Protein 5C5Y (pdb70)

B-factor: mean 50.41, std 15.47, range [22.8, 134.34]

Nearest PDB structures (foldseek):
  5c5y-assembly1_B  TM=1.004E+00  e=2.466E-49  Colwellia psychrerythraea 34H
  5c6m-assembly2_C  TM=9.981E-01  e=1.409E-37  Shewanella halifaxensis
  3nq2-assembly1_A  TM=9.764E-01  e=1.028E-32  Escherichia coli
  3nqv-assembly1_A  TM=9.702E-01  e=1.295E-32  Escherichia coli
  4xbs-assembly1_B  TM=9.325E-01  e=9.020E-17  Levilactobacillus brevis ATCC 14869 = DSM 20054

Radius of gyration: 30.12 Å; Cα contacts (8 Å, |Δi|>4): 2185; chains: 4; bounding box: 80×70×83 Å

CATH classification: 3.20.20.70

Organism: Colwellia psychrerythraea (strain 34H / ATCC BAA-681) (NCBI:txid167879)

Structure (mmCIF, N/CA/C/O backbone):
data_5C5Y
#
_entry.id   5C5Y
#
_cell.length_a   115.840
_cell.length_b   115.840
_cell.length_c   400.100
_cell.angle_alpha   90.000
_cell.angle_beta   90.000
_cell.angle_gamma   120.000
#
_symmetry.space_group_name_H-M   'P 61 2 2'
#
loop_
_entity.id
_entity.type
_entity.pdbx_description
1 polymer 'Deoxyribose-phosphate aldolase'
2 non-polymer 'UNKNOWN LIGAND'
3 non-polymer GLYCEROL
4 water water
#
loop_
_atom_site.group_PDB
_atom_site.id
_atom_site.type_symbol
_atom_site.label_atom_id
_atom_site.label_alt_id
_atom_site.label_comp_id
_atom_site.label_asym_id
_atom_site.label_entity_id
_atom_site.label_seq_id
_atom_site.pdbx_PDB_ins_code
_atom_site.Cartn_x
_atom_site.Cartn_y
_atom_site.Cartn_z
_atom_site.occupancy
_atom_site.B_iso_or_equiv
_atom_site.auth_seq_id
_atom_site.auth_comp_id
_atom_site.auth_asym_id
_atom_site.auth_atom_id
_atom_site.pdbx_PDB_model_num
ATOM 1 N N . SER A 1 2 ? 45.314 9.093 187.604 1.00 85.49 2 SER A N 1
ATOM 2 C CA . SER A 1 2 ? 44.620 10.332 187.272 1.00 86.40 2 SER A CA 1
ATOM 3 C C . SER A 1 2 ? 45.384 11.138 186.223 1.00 89.01 2 SER A C 1
ATOM 4 O O . SER A 1 2 ? 46.600 10.998 186.086 1.00 97.01 2 SER A O 1
ATOM 7 N N . ASP A 1 3 ? 44.670 11.975 185.479 1.00 81.38 3 ASP A N 1
ATOM 8 C CA . ASP A 1 3 ? 45.314 12.875 184.528 1.00 75.90 3 ASP A CA 1
ATOM 9 C C . ASP A 1 3 ? 45.928 14.059 185.272 1.00 69.84 3 ASP A C 1
ATOM 10 O O . ASP A 1 3 ? 45.230 14.761 185.997 1.00 61.38 3 ASP A O 1
ATOM 15 N N . ILE A 1 4 ? 47.224 14.292 185.067 1.00 73.33 4 ILE A N 1
ATOM 16 C CA . ILE A 1 4 ? 47.979 15.251 185.882 1.00 71.10 4 ILE A CA 1
ATOM 17 C C . ILE A 1 4 ? 47.537 16.711 185.698 1.00 63.66 4 ILE A C 1
ATOM 18 O O . ILE A 1 4 ? 47.550 17.488 186.656 1.00 55.76 4 ILE A O 1
ATOM 23 N N . LYS A 1 5 ? 47.130 17.083 184.486 1.00 58.77 5 LYS A N 1
ATOM 24 C CA . LYS A 1 5 ? 46.688 18.450 184.235 1.00 53.04 5 LYS A CA 1
ATOM 25 C C . LYS A 1 5 ? 45.332 18.693 184.883 1.00 52.66 5 LYS A C 1
ATOM 26 O O . LYS A 1 5 ? 45.095 19.746 185.474 1.00 49.08 5 LYS A O 1
ATOM 32 N N . ALA A 1 6 ? 44.445 17.709 184.771 1.00 54.88 6 ALA A N 1
ATOM 33 C CA . ALA A 1 6 ? 43.125 17.795 185.382 1.00 47.36 6 ALA A CA 1
ATOM 34 C C . ALA A 1 6 ? 43.260 17.901 186.882 1.00 44.59 6 ALA A C 1
ATOM 35 O O . ALA A 1 6 ? 42.523 18.655 187.528 1.00 43.19 6 ALA A O 1
ATOM 37 N N . VAL A 1 7 ? 44.207 17.154 187.446 1.00 45.07 7 VAL A N 1
ATOM 38 C CA . VAL A 1 7 ? 44.442 17.236 188.887 1.00 42.77 7 VAL A CA 1
ATOM 39 C C . VAL A 1 7 ? 44.903 18.640 189.256 1.00 39.16 7 VAL A C 1
ATOM 40 O O . VAL A 1 7 ? 44.467 19.198 190.267 1.00 40.58 7 VAL A O 1
ATOM 44 N N . ALA A 1 8 ? 45.773 19.209 188.423 1.00 46.07 8 ALA A N 1
ATOM 45 C CA . ALA A 1 8 ? 46.318 20.544 188.666 1.00 45.03 8 ALA A CA 1
ATOM 46 C C . ALA A 1 8 ? 45.201 21.568 188.751 1.00 46.88 8 ALA A C 1
ATOM 47 O O . ALA A 1 8 ? 45.169 22.392 189.677 1.00 44.17 8 ALA A O 1
ATOM 49 N N . GLN A 1 9 ? 44.273 21.488 187.799 1.00 42.72 9 GLN A N 1
ATOM 50 C CA . GLN A 1 9 ? 43.109 22.370 187.762 1.00 41.24 9 GLN A CA 1
ATOM 51 C C . GLN A 1 9 ? 42.202 22.173 188.980 1.00 43.70 9 GLN A C 1
ATOM 52 O O . GLN A 1 9 ? 41.745 23.140 189.607 1.00 41.79 9 GLN A O 1
ATOM 58 N N . ARG A 1 10 ? 41.934 20.916 189.304 1.00 43.36 10 ARG A N 1
ATOM 59 C CA . ARG A 1 10 ? 41.118 20.604 190.472 1.00 43.14 10 ARG A CA 1
ATOM 60 C C . ARG A 1 10 ? 41.769 21.110 191.757 1.00 42.04 10 ARG A C 1
ATOM 61 O O . ARG A 1 10 ? 41.107 21.735 192.593 1.00 40.77 10 ARG A O 1
ATOM 69 N N . ALA A 1 11 ? 43.066 20.850 191.906 1.00 42.73 11 ALA A N 1
ATOM 70 C CA . ALA A 1 11 ? 43.774 21.186 193.145 1.00 42.00 11 ALA A CA 1
ATOM 71 C C . ALA A 1 11 ? 43.858 22.686 193.359 1.00 40.88 11 ALA A C 1
ATOM 72 O O . ALA A 1 11 ? 43.886 23.151 194.494 1.00 38.46 11 ALA A O 1
ATOM 74 N N . LEU A 1 12 ? 43.918 23.444 192.263 1.00 39.01 12 LEU A N 1
ATOM 75 C CA . LEU A 1 12 ? 44.071 24.891 192.356 1.00 39.13 12 LEU A CA 1
ATOM 76 C C . LEU A 1 12 ? 42.879 25.547 193.050 1.00 39.28 12 LEU A C 1
ATOM 77 O O . LEU A 1 12 ? 43.048 26.459 193.861 1.00 42.24 12 LEU A O 1
ATOM 82 N N . SER A 1 13 ? 41.673 25.090 192.727 1.00 36.91 13 SER A N 1
ATOM 83 C CA . SER A 1 13 ? 40.468 25.662 193.320 1.00 38.26 13 SER A CA 1
ATOM 84 C C . SER A 1 13 ? 40.276 25.253 194.777 1.00 36.22 13 SER A C 1
ATOM 85 O O . SER A 1 13 ? 39.383 25.773 195.451 1.00 37.47 13 SER A O 1
ATOM 88 N N . LEU A 1 14 ? 41.091 24.315 195.254 1.00 35.79 14 LEU A N 1
ATOM 89 C CA . LEU A 1 14 ? 41.009 23.873 196.651 1.00 36.60 14 LEU A CA 1
ATOM 90 C C . LEU A 1 14 ? 42.133 24.459 197.500 1.00 35.48 14 LEU A C 1
ATOM 91 O O . LEU A 1 14 ? 42.260 24.120 198.663 1.00 36.01 14 LEU A O 1
ATOM 96 N N . MET A 1 15 ? 42.954 25.334 196.920 1.00 38.32 15 MET A N 1
ATOM 97 C CA . MET A 1 15 ? 44.093 25.881 197.652 1.00 35.15 15 MET A CA 1
ATOM 98 C C . MET A 1 15 ? 43.724 26.932 198.696 1.00 34.72 15 MET A C 1
ATOM 99 O O . MET A 1 15 ? 42.912 27.836 198.462 1.00 35.25 15 MET A O 1
ATOM 104 N N . ASP A 1 16 ? 44.347 26.789 199.855 1.00 33.05 16 ASP A N 1
ATOM 105 C CA . ASP A 1 16 ? 44.484 27.884 200.801 1.00 35.68 16 ASP A CA 1
ATOM 106 C C . ASP A 1 16 ? 45.835 28.512 200.527 1.00 33.53 16 ASP A C 1
ATOM 107 O O . ASP A 1 16 ? 46.838 28.074 201.086 1.00 31.38 16 ASP A O 1
ATOM 112 N N . LEU A 1 17 ? 45.876 29.513 199.653 1.00 33.72 17 LEU A N 1
ATOM 113 C CA . LEU A 1 17 ? 47.151 30.104 199.258 1.00 33.51 17 LEU A CA 1
ATOM 114 C C . LEU A 1 17 ? 47.797 30.784 200.470 1.00 37.52 17 LEU A C 1
ATOM 115 O O . LEU A 1 17 ? 47.244 31.732 201.040 1.00 33.31 17 LEU A O 1
ATOM 120 N N . THR A 1 18 ? 48.974 30.306 200.856 1.00 35.00 18 THR A N 1
ATOM 121 C CA . THR A 1 18 ? 49.498 30.614 202.181 1.00 35.97 18 THR A CA 1
ATOM 122 C C . THR A 1 18 ? 50.748 31.485 202.177 1.00 40.01 18 THR A C 1
ATOM 123 O O . THR A 1 18 ? 51.659 31.286 201.368 1.00 33.92 18 THR A O 1
ATOM 127 N N . SER A 1 19 ? 50.766 32.471 203.075 1.00 30.86 19 SER A N 1
ATOM 128 C CA . SER A 1 19 ? 51.989 33.208 203.390 1.00 33.30 19 SER A CA 1
ATOM 129 C C . SER A 1 19 ? 52.078 33.387 204.906 1.00 33.78 19 SER A C 1
ATOM 130 O O . SER A 1 19 ? 51.265 34.096 205.498 1.00 33.83 19 SER A O 1
ATOM 133 N N . LEU A 1 20 ? 53.043 32.713 205.526 1.00 33.68 20 LEU A N 1
ATOM 134 C CA . LEU A 1 20 ? 53.205 32.750 206.978 1.00 33.57 20 LEU A CA 1
ATOM 135 C C . LEU A 1 20 ? 54.676 32.925 207.342 1.00 36.65 20 LEU A C 1
ATOM 136 O O . LEU A 1 20 ? 55.236 32.125 208.090 1.00 37.76 20 LEU A O 1
ATOM 141 N N . THR A 1 21 ? 55.305 33.966 206.802 1.00 35.01 21 THR A N 1
ATOM 142 C CA . THR A 1 21 ? 56.694 34.250 207.128 1.00 39.02 21 THR A CA 1
ATOM 143 C C . THR A 1 21 ? 56.795 35.056 208.435 1.00 38.73 21 THR A C 1
ATOM 144 O O . THR A 1 21 ? 57.854 35.113 209.058 1.00 38.33 21 THR A O 1
ATOM 148 N N . ASN A 1 22 ? 55.692 35.708 208.793 1.00 34.93 22 ASN A N 1
ATOM 149 C CA . ASN A 1 22 ? 55.610 36.615 209.949 1.00 39.10 22 ASN A CA 1
ATOM 150 C C . ASN A 1 22 ? 56.433 37.895 209.765 1.00 41.25 22 ASN A C 1
ATOM 151 O O . ASN A 1 22 ? 56.629 38.659 210.710 1.00 38.16 22 ASN A O 1
ATOM 156 N N . THR A 1 23 ? 56.891 38.152 208.540 1.00 38.33 23 THR A N 1
ATOM 157 C CA . THR A 1 23 ? 57.530 39.433 208.237 1.00 43.16 23 THR A CA 1
ATOM 158 C C . THR A 1 23 ? 56.889 40.122 207.023 1.00 44.60 23 THR A C 1
ATOM 159 O O . THR A 1 23 ? 57.456 41.062 206.473 1.00 42.64 23 THR A O 1
ATOM 163 N N . GLU A 1 24 ? 55.702 39.669 206.624 1.00 43.79 24 GLU A N 1
ATOM 164 C CA . GLU A 1 24 ? 55.006 40.270 205.487 1.00 44.38 24 GLU A CA 1
ATOM 165 C C . GLU A 1 24 ? 54.680 41.748 205.713 1.00 46.13 24 GLU A C 1
ATOM 166 O O . GLU A 1 24 ? 54.404 42.183 206.837 1.00 48.40 24 GLU A O 1
ATOM 172 N N . THR A 1 25 ? 54.734 42.515 204.633 1.00 45.98 25 THR A N 1
ATOM 173 C CA . THR A 1 25 ? 54.245 43.891 204.605 1.00 48.63 25 THR A CA 1
ATOM 174 C C . THR A 1 25 ? 52.877 43.931 203.929 1.00 51.98 25 THR A C 1
ATOM 175 O O . THR A 1 25 ? 52.455 42.940 203.320 1.00 47.93 25 THR A O 1
ATOM 179 N N . ASP A 1 26 ? 52.196 45.071 204.023 1.00 53.56 26 ASP A N 1
ATOM 180 C CA . ASP A 1 26 ? 50.888 45.237 203.394 1.00 55.01 26 ASP A CA 1
ATOM 181 C C . ASP A 1 26 ? 50.953 44.896 201.907 1.00 55.69 26 ASP A C 1
ATOM 182 O O . ASP A 1 26 ? 50.038 44.276 201.357 1.00 54.33 26 ASP A O 1
ATOM 187 N N . GLN A 1 27 ? 52.049 45.283 201.264 1.00 56.32 27 GLN A N 1
ATOM 188 C CA . GLN A 1 27 ? 52.197 45.069 199.829 1.00 58.14 27 GLN A CA 1
ATOM 189 C C . GLN A 1 27 ? 52.268 43.577 199.491 1.00 57.10 27 GLN A C 1
ATOM 190 O O . GLN A 1 27 ? 51.704 43.132 198.479 1.00 51.31 27 GLN A O 1
ATOM 196 N N . GLU A 1 28 ? 52.938 42.799 200.340 1.00 49.84 28 GLU A N 1
ATOM 197 C CA . GLU A 1 28 ? 53.056 41.369 200.085 1.00 50.02 28 GLU A CA 1
ATOM 198 C C . GLU A 1 28 ? 51.706 40.672 200.254 1.00 45.85 28 GLU A C 1
ATOM 199 O O . GLU A 1 28 ? 51.425 39.673 199.586 1.00 43.11 28 GLU A O 1
ATOM 205 N N . ILE A 1 29 ? 50.876 41.211 201.142 1.00 42.17 29 ILE A N 1
ATOM 206 C CA . ILE A 1 29 ? 49.543 40.669 201.391 1.00 35.38 29 ILE A CA 1
ATOM 207 C C . ILE A 1 29 ? 48.620 40.939 200.195 1.00 37.14 29 ILE A C 1
ATOM 208 O O . ILE A 1 29 ? 47.918 40.045 199.724 1.00 38.06 29 ILE A O 1
ATOM 213 N N . ILE A 1 30 ? 48.640 42.180 199.716 1.00 36.78 30 ILE A N 1
ATOM 214 C CA . ILE A 1 30 ? 47.906 42.576 198.507 1.00 39.35 30 ILE A CA 1
ATOM 215 C C . ILE A 1 30 ? 48.332 41.730 197.309 1.00 44.65 30 ILE A C 1
ATOM 216 O O . ILE A 1 30 ? 47.494 41.283 196.521 1.00 52.73 30 ILE A O 1
ATOM 221 N N . ASP A 1 31 ? 49.636 41.504 197.180 1.00 43.16 31 ASP A N 1
ATOM 222 C CA . ASP A 1 31 ? 50.166 40.654 196.117 1.00 45.95 31 ASP A CA 1
ATOM 223 C C . ASP A 1 31 ? 49.702 39.198 196.262 1.00 42.38 31 ASP A C 1
ATOM 224 O O . ASP A 1 31 ? 49.439 38.522 195.272 1.00 43.61 31 ASP A O 1
ATOM 229 N N . LEU A 1 32 ? 49.596 38.717 197.495 1.00 38.43 32 LEU A N 1
ATOM 230 C CA . LEU A 1 32 ? 49.085 37.368 197.738 1.00 37.73 32 LEU A CA 1
ATOM 231 C C . LEU A 1 32 ? 47.643 37.258 197.256 1.00 40.65 32 LEU A C 1
ATOM 232 O O . LEU A 1 32 ? 47.253 36.265 196.634 1.00 38.51 32 LEU A O 1
ATOM 237 N N . CYS A 1 33 ? 46.859 38.290 197.549 1.00 39.36 33 CYS A N 1
ATOM 238 C CA . CYS A 1 33 ? 45.468 38.339 197.122 1.00 38.13 33 CYS A CA 1
ATOM 239 C C . CYS A 1 33 ? 45.378 38.371 195.591 1.00 41.56 33 CYS A C 1
ATOM 240 O O . CYS A 1 33 ? 44.504 37.727 195.002 1.00 41.44 33 CYS A O 1
ATOM 243 N N . ARG A 1 34 ? 46.290 39.106 194.959 1.00 40.00 34 ARG A N 1
ATOM 244 C CA . ARG A 1 34 ? 46.350 39.163 193.501 1.00 43.54 34 ARG A CA 1
ATOM 245 C C . ARG A 1 34 ? 46.618 37.769 192.926 1.00 46.63 34 ARG A C 1
ATOM 246 O O . ARG A 1 34 ? 45.933 37.332 191.989 1.00 45.64 34 ARG A O 1
ATOM 250 N N . GLN A 1 35 ? 47.595 37.067 193.503 1.00 44.80 35 GLN A N 1
ATOM 251 C CA . GLN A 1 35 ? 47.952 35.723 193.050 1.00 45.08 35 GLN A CA 1
ATOM 252 C C . GLN A 1 35 ? 46.788 34.752 193.206 1.00 42.14 35 GLN A C 1
ATOM 253 O O . GLN A 1 35 ? 46.619 33.862 192.382 1.00 38.13 35 GLN A O 1
ATOM 259 N N . ALA A 1 36 ? 46.000 34.906 194.272 1.00 37.29 36 ALA A N 1
ATOM 260 C CA . ALA A 1 36 ? 44.852 34.030 194.510 1.00 33.52 36 ALA A CA 1
ATOM 261 C C . ALA A 1 36 ? 43.786 34.181 193.420 1.00 37.73 36 ALA A C 1
ATOM 262 O O . ALA A 1 36 ? 43.000 33.262 193.177 1.00 39.56 36 ALA A O 1
ATOM 264 N N . LYS A 1 37 ? 43.746 35.348 192.785 1.00 35.64 37 LYS A N 1
ATOM 265 C CA . LYS A 1 37 ? 42.902 35.546 191.609 1.00 38.69 37 LYS A CA 1
ATOM 266 C C . LYS A 1 37 ? 43.706 35.158 190.357 1.00 40.33 37 LYS A C 1
ATOM 267 O O . LYS A 1 37 ? 44.146 36.009 189.596 1.00 40.28 37 LYS A O 1
ATOM 273 N N . SER A 1 38 ? 43.891 33.859 190.163 1.00 42.52 38 SER A N 1
ATOM 274 C CA . SER A 1 38 ? 44.836 33.354 189.177 1.00 42.21 38 SER A CA 1
ATOM 275 C C . SER A 1 38 ? 44.201 33.262 187.792 1.00 40.87 38 SER A C 1
ATOM 276 O O . SER A 1 38 ? 42.972 33.249 187.668 1.00 39.81 38 SER A O 1
ATOM 279 N N . PRO A 1 39 ? 45.033 33.198 186.737 1.00 45.42 39 PRO A N 1
ATOM 280 C CA . PRO A 1 39 ? 44.449 33.077 185.392 1.00 47.51 39 PRO A CA 1
ATOM 281 C C . PRO A 1 39 ? 43.727 31.739 185.163 1.00 50.45 39 PRO A C 1
ATOM 282 O O . PRO A 1 39 ? 42.978 31.612 184.200 1.00 51.95 39 PRO A O 1
ATOM 286 N N . ALA A 1 40 ? 43.941 30.759 186.035 1.00 48.57 40 ALA A N 1
ATOM 287 C CA . ALA A 1 40 ? 43.240 29.481 185.920 1.00 48.83 40 ALA A CA 1
ATOM 288 C C . ALA A 1 40 ? 42.013 29.404 186.837 1.00 50.15 40 ALA A C 1
ATOM 289 O O . ALA A 1 40 ? 41.321 28.383 186.877 1.00 49.14 40 ALA A O 1
ATOM 291 N N . GLY A 1 41 ? 41.749 30.479 187.578 1.00 45.16 41 GLY A N 1
ATOM 292 C CA . GLY A 1 41 ? 40.637 30.496 188.514 1.00 38.33 41 GLY A CA 1
ATOM 293 C C . GLY A 1 41 ? 41.072 30.949 189.899 1.00 40.93 41 GLY A C 1
ATOM 294 O O . GLY A 1 41 ? 42.264 31.092 190.169 1.00 40.26 41 GLY A O 1
ATOM 295 N N . GLU A 1 42 ? 40.106 31.189 190.776 1.00 37.63 42 GLU A N 1
ATOM 296 C CA . GLU A 1 42 ? 40.414 31.637 192.137 1.00 39.54 42 GLU A CA 1
ATOM 297 C C . GLU A 1 42 ? 40.703 30.466 193.050 1.00 35.98 42 GLU A C 1
ATOM 298 O O . GLU A 1 42 ? 40.096 29.408 192.931 1.00 39.06 42 GLU A O 1
ATOM 304 N N . THR A 1 43 ? 41.653 30.645 193.954 1.00 37.36 43 THR A N 1
ATOM 305 C CA . THR A 1 43 ? 41.869 29.663 195.002 1.00 36.00 43 THR A CA 1
ATOM 306 C C . THR A 1 43 ? 40.681 29.702 195.973 1.00 37.63 43 THR A C 1
ATOM 307 O O . THR A 1 43 ? 39.884 30.645 195.950 1.00 37.47 43 THR A O 1
ATOM 311 N N . ALA A 1 44 ? 40.533 28.675 196.805 1.00 34.63 44 ALA A N 1
ATOM 312 C CA . ALA A 1 44 ? 39.433 28.665 197.767 1.00 33.56 44 ALA A CA 1
ATOM 313 C C . ALA A 1 44 ? 39.626 29.754 198.826 1.00 36.94 44 ALA A C 1
ATOM 314 O O . ALA A 1 44 ? 38.661 30.362 199.297 1.00 36.45 44 ALA A O 1
ATOM 316 N N . ALA A 1 45 ? 40.880 30.011 199.184 1.00 33.40 45 ALA A N 1
ATOM 317 C CA . ALA A 1 45 ? 41.168 30.925 200.278 1.00 35.10 45 ALA A CA 1
ATOM 318 C C . ALA A 1 45 ? 42.600 31.430 200.212 1.00 36.34 45 ALA A C 1
ATOM 319 O O . ALA A 1 45 ? 43.398 30.982 199.377 1.00 33.71 45 ALA A O 1
ATOM 321 N N . ILE A 1 46 ? 42.909 32.389 201.079 1.00 30.09 46 ILE A N 1
ATOM 322 C CA . ILE A 1 46 ? 44.297 32.684 201.433 1.00 32.33 46 ILE A CA 1
ATOM 323 C C . ILE A 1 46 ? 44.484 32.329 202.912 1.00 35.86 46 ILE A C 1
ATOM 324 O O . ILE A 1 46 ? 43.501 32.219 203.646 1.00 31.65 46 ILE A O 1
ATOM 329 N N . CYS A 1 47 ? 45.732 32.144 203.346 1.00 34.84 47 CYS A N 1
ATOM 330 C CA . CYS A 1 47 ? 46.014 31.864 204.749 1.00 33.71 47 CYS A CA 1
ATOM 331 C C . CYS A 1 47 ? 47.196 32.709 205.195 1.00 39.25 47 CYS A C 1
ATOM 332 O O . CYS A 1 47 ? 48.301 32.586 204.650 1.00 37.27 47 CYS A O 1
ATOM 335 N N . ILE A 1 48 ? 46.946 33.580 206.177 1.00 32.57 48 ILE A N 1
ATOM 336 C CA . ILE A 1 48 ? 47.909 34.600 206.601 1.00 28.67 48 ILE A CA 1
ATOM 337 C C . ILE A 1 48 ? 47.834 34.792 208.110 1.00 29.12 48 ILE A C 1
ATOM 338 O O . ILE A 1 48 ? 46.893 34.322 208.734 1.00 28.76 48 ILE A O 1
ATOM 343 N N . PHE A 1 49 ? 48.803 35.492 208.699 1.00 32.51 49 PHE A N 1
ATOM 344 C CA . PHE A 1 49 ? 48.733 35.774 210.135 1.00 31.57 49 PHE A CA 1
ATOM 345 C C . PHE A 1 49 ? 47.626 36.790 210.418 1.00 35.91 49 PHE A C 1
ATOM 346 O O . PHE A 1 49 ? 47.308 37.605 209.556 1.00 31.58 49 PHE A O 1
ATOM 354 N N . PRO A 1 50 ? 47.019 36.724 211.622 1.00 34.08 50 PRO A N 1
ATOM 355 C CA . PRO A 1 50 ? 45.804 37.499 211.931 1.00 30.66 50 PRO A CA 1
ATOM 356 C C . PRO A 1 50 ? 45.889 38.995 211.647 1.00 32.59 50 PRO A C 1
ATOM 357 O O . PRO A 1 50 ? 44.904 39.565 211.181 1.00 33.46 50 PRO A O 1
ATOM 361 N N . ARG A 1 51 ? 47.024 39.627 211.931 1.00 32.91 51 ARG A N 1
ATOM 362 C CA . ARG A 1 51 ? 47.117 41.076 211.812 1.00 34.44 51 ARG A CA 1
ATOM 363 C C . ARG A 1 51 ? 46.998 41.570 210.365 1.00 36.84 51 ARG A C 1
ATOM 364 O O . ARG A 1 51 ? 46.807 42.763 210.126 1.00 32.37 51 ARG A O 1
ATOM 372 N N . PHE A 1 52 ? 47.115 40.668 209.400 1.00 36.82 52 PHE A N 1
ATOM 373 C CA . PHE A 1 52 ? 47.066 41.091 208.001 1.00 38.05 52 PHE A CA 1
ATOM 374 C C . PHE A 1 52 ? 45.664 40.998 207.405 1.00 37.20 52 PHE A C 1
ATOM 375 O O . PHE A 1 52 ? 45.434 41.414 206.261 1.00 36.36 52 PHE A O 1
ATOM 383 N N . ILE A 1 53 ? 44.726 40.474 208.191 1.00 36.60 53 ILE A N 1
ATOM 384 C CA . ILE A 1 53 ? 43.361 40.246 207.716 1.00 38.46 53 ILE A CA 1
ATOM 385 C C . ILE A 1 53 ? 42.642 41.524 207.233 1.00 40.26 53 ILE A C 1
ATOM 386 O O . ILE A 1 53 ? 42.037 41.501 206.155 1.00 39.22 53 ILE A O 1
ATOM 391 N N . PRO A 1 54 ? 42.722 42.646 207.992 1.00 40.01 54 PRO A N 1
ATOM 392 C CA . PRO A 1 54 ? 42.039 43.836 207.463 1.00 37.56 54 PRO A CA 1
ATOM 393 C C . PRO A 1 54 ? 42.585 44.339 206.123 1.00 43.79 54 PRO A C 1
ATOM 394 O O . PRO A 1 54 ? 41.800 44.783 205.287 1.00 42.29 54 PRO A O 1
ATOM 398 N N . VAL A 1 55 ? 43.897 44.289 205.924 1.00 45.45 55 VAL A N 1
ATOM 399 C CA . VAL A 1 55 ? 44.466 44.716 204.660 1.00 39.98 55 VAL A CA 1
ATOM 400 C C . VAL A 1 55 ? 44.043 43.750 203.548 1.00 40.51 55 VAL A C 1
ATOM 401 O O . VAL A 1 55 ? 43.681 44.174 202.448 1.00 39.34 55 VAL A O 1
ATOM 405 N N . ALA A 1 56 ? 44.063 42.459 203.848 1.00 37.62 56 ALA A N 1
ATOM 406 C CA . ALA A 1 56 ? 43.644 41.437 202.888 1.00 38.31 56 ALA A CA 1
ATOM 407 C C . ALA A 1 56 ? 42.177 41.605 202.489 1.00 40.46 56 ALA A C 1
ATOM 408 O O . ALA A 1 56 ? 41.832 41.522 201.302 1.00 40.37 56 ALA A O 1
ATOM 410 N N . LYS A 1 57 ? 41.320 41.841 203.483 1.00 38.21 57 LYS A N 1
ATOM 411 C CA . LYS A 1 57 ? 39.901 42.072 203.243 1.00 40.87 57 LYS A CA 1
ATOM 412 C C . LYS A 1 57 ? 39.696 43.232 202.276 1.00 45.36 57 LYS A C 1
ATOM 413 O O . LYS A 1 57 ? 38.914 43.132 201.318 1.00 43.58 57 LYS A O 1
ATOM 419 N N . LYS A 1 58 ? 40.398 44.334 202.530 1.00 41.65 58 LYS A N 1
ATOM 420 C CA . LYS A 1 58 ? 40.302 45.499 201.665 1.00 45.10 58 LYS A CA 1
ATOM 421 C C . LYS A 1 58 ? 40.765 45.175 200.240 1.00 47.35 58 LYS A C 1
ATOM 422 O O . LYS A 1 58 ? 40.147 45.605 199.264 1.00 47.13 58 LYS A O 1
ATOM 428 N N . ALA A 1 59 ? 41.851 44.418 200.130 1.00 44.61 59 ALA A N 1
ATOM 429 C CA . ALA A 1 59 ? 42.421 44.098 198.829 1.00 45.85 59 ALA A CA 1
ATOM 430 C C . ALA A 1 59 ? 41.528 43.129 198.043 1.00 46.00 59 ALA A C 1
ATOM 431 O O . ALA A 1 59 ? 41.351 43.277 196.823 1.00 44.29 59 ALA A O 1
ATOM 433 N N . LEU A 1 60 ? 40.965 42.142 198.736 1.00 37.37 60 LEU A N 1
ATOM 434 C CA . LEU A 1 60 ? 40.087 41.173 198.086 1.00 42.09 60 LEU A CA 1
ATOM 435 C C . LEU A 1 60 ? 38.829 41.860 197.564 1.00 47.92 60 LEU A C 1
ATOM 436 O O . LEU A 1 60 ? 38.346 41.547 196.473 1.00 49.95 60 LEU A O 1
ATOM 441 N N . LYS A 1 61 ? 38.304 42.806 198.335 1.00 43.54 61 LYS A N 1
ATOM 442 C CA . LYS A 1 61 ? 37.139 43.551 197.888 1.00 48.17 61 LYS A CA 1
ATOM 443 C C . LYS A 1 61 ? 37.469 44.400 196.660 1.00 47.30 61 LYS A C 1
ATOM 444 O O . LYS A 1 61 ? 36.677 44.476 195.713 1.00 45.71 61 LYS A O 1
ATOM 450 N N . ALA A 1 62 ? 38.638 45.037 196.675 1.00 44.39 62 ALA A N 1
ATOM 451 C CA . ALA A 1 62 ? 39.013 45.945 195.593 1.00 49.94 62 ALA A CA 1
ATOM 452 C C . ALA A 1 62 ? 39.245 45.207 194.264 1.00 46.10 62 ALA A C 1
ATOM 453 O O . ALA A 1 62 ? 39.040 45.781 193.208 1.00 46.59 62 ALA A O 1
ATOM 455 N N . GLN A 1 63 ? 39.670 43.947 194.314 1.00 45.15 63 GLN A N 1
ATOM 456 C CA . GLN A 1 63 ? 39.863 43.182 193.082 1.00 50.25 63 GLN A CA 1
ATOM 457 C C . GLN A 1 63 ? 38.604 42.367 192.788 1.00 53.02 63 GLN A C 1
ATOM 458 O O . GLN A 1 63 ? 38.599 41.502 191.908 1.00 53.07 63 GLN A O 1
ATOM 464 N N . GLN A 1 64 ? 37.550 42.653 193.552 1.00 51.00 64 GLN A N 1
ATOM 465 C CA . GLN A 1 64 ? 36.241 42.026 193.400 1.00 49.58 64 GLN A CA 1
ATOM 466 C C . GLN A 1 64 ? 36.286 40.503 193.439 1.00 46.60 64 GLN A C 1
ATOM 467 O O . GLN A 1 64 ? 35.695 39.837 192.599 1.00 50.93 64 GLN A O 1
ATOM 473 N N . THR A 1 65 ? 36.974 39.949 194.427 1.00 43.79 65 THR A N 1
ATOM 474 C CA . THR A 1 65 ? 36.897 38.513 194.661 1.00 46.60 65 THR A CA 1
ATOM 475 C C . THR A 1 65 ? 36.412 38.217 196.079 1.00 47.36 65 THR A C 1
ATOM 476 O O . THR A 1 65 ? 37.185 37.745 196.907 1.00 39.46 65 THR A O 1
ATOM 480 N N . PRO A 1 66 ? 35.119 38.470 196.351 1.00 58.19 66 PRO A N 1
ATOM 481 C CA . PRO A 1 66 ? 34.556 38.321 197.701 1.00 56.77 66 PRO A CA 1
ATOM 482 C C . PRO A 1 66 ? 34.517 36.877 198.181 1.00 53.73 66 PRO A C 1
ATOM 483 O O . PRO A 1 66 ? 34.530 36.640 199.380 1.00 58.21 66 PRO A O 1
ATOM 487 N N . HIS A 1 67 ? 34.484 35.930 197.254 1.00 55.89 67 HIS A N 1
ATOM 488 C CA . HIS A 1 67 ? 34.323 34.526 197.603 1.00 58.70 67 HIS A CA 1
ATOM 489 C C . HIS A 1 67 ? 35.636 33.861 198.005 1.00 49.25 67 HIS A C 1
ATOM 490 O O . HIS A 1 67 ? 35.648 32.693 198.382 1.00 48.82 67 HIS A O 1
ATOM 497 N N . ILE A 1 68 ? 36.749 34.578 197.891 1.00 41.66 68 ILE A N 1
ATOM 498 C CA . ILE A 1 68 ? 38.007 34.022 198.362 1.00 36.40 68 ILE A CA 1
ATOM 499 C C . ILE A 1 68 ? 38.039 34.242 199.874 1.00 38.07 68 ILE A C 1
ATOM 500 O O . ILE A 1 68 ? 38.065 35.381 200.334 1.00 40.15 68 ILE A O 1
ATOM 505 N N . LYS A 1 69 ? 37.986 33.148 200.632 1.00 34.83 69 LYS A N 1
ATOM 506 C CA . LYS A 1 69 ? 37.897 33.232 202.094 1.00 36.53 69 LYS A CA 1
ATOM 507 C C . LYS A 1 69 ? 39.236 33.643 202.709 1.00 37.35 69 LYS A C 1
ATOM 508 O O . LYS A 1 69 ? 40.293 33.398 202.131 1.00 34.05 69 LYS A O 1
ATOM 514 N N . ILE A 1 70 ? 39.195 34.270 203.885 1.00 32.80 70 ILE A N 1
ATOM 515 C CA . ILE A 1 70 ? 40.429 34.575 204.581 1.00 31.18 70 ILE A CA 1
ATOM 516 C C . ILE A 1 70 ? 40.610 33.633 205.769 1.00 33.62 70 ILE A C 1
ATOM 517 O O . ILE A 1 70 ? 39.853 33.678 206.743 1.00 33.83 70 ILE A O 1
ATOM 522 N N . ALA A 1 71 ? 41.622 32.778 205.674 1.00 32.84 71 ALA A N 1
ATOM 523 C CA . ALA A 1 71 ? 41.963 31.878 206.758 1.00 30.69 71 ALA A CA 1
ATOM 524 C C . ALA A 1 71 ? 43.157 32.431 207.517 1.00 31.67 71 ALA A C 1
ATOM 525 O O . ALA A 1 71 ? 43.969 33.174 206.953 1.00 28.83 71 ALA A O 1
ATOM 527 N N . THR A 1 72 ? 43.261 32.077 208.795 1.00 33.37 72 THR A N 1
ATOM 528 C CA . THR A 1 72 ? 44.414 32.493 209.578 1.00 33.19 72 THR A CA 1
ATOM 529 C C . THR A 1 72 ? 44.806 31.350 210.517 1.00 32.42 72 THR A C 1
ATOM 530 O O . THR A 1 72 ? 44.240 30.260 210.417 1.00 33.55 72 THR A O 1
ATOM 534 N N . VAL A 1 73 ? 45.789 31.579 211.393 1.00 31.35 73 VAL A N 1
ATOM 535 C CA . VAL A 1 73 ? 46.288 30.523 212.284 1.00 28.42 73 VAL A CA 1
ATOM 536 C C . VAL A 1 73 ? 46.339 31.034 213.725 1.00 29.18 73 VAL A C 1
ATOM 537 O O . VAL A 1 73 ? 46.585 32.221 213.956 1.00 26.86 73 VAL A O 1
ATOM 541 N N . THR A 1 74 ? 46.072 30.149 214.686 1.00 26.45 74 THR A N 1
ATOM 542 C CA . THR A 1 74 ? 46.208 30.489 216.104 1.00 26.63 74 THR A CA 1
ATOM 543 C C . THR A 1 74 ? 46.866 29.330 216.851 1.00 29.90 74 THR A C 1
ATOM 544 O O . THR A 1 74 ? 46.883 28.203 216.352 1.00 28.89 74 THR A O 1
ATOM 548 N N . ASN A 1 75 ? 47.405 29.625 218.039 1.00 28.40 75 ASN A N 1
ATOM 549 C CA . ASN A 1 75 ? 48.206 28.676 218.820 1.00 29.44 75 ASN A CA 1
ATOM 550 C C . ASN A 1 75 ? 49.355 28.149 217.981 1.00 31.22 75 ASN A C 1
ATOM 551 O O . ASN A 1 75 ? 49.768 26.998 218.126 1.00 27.87 75 ASN A O 1
ATOM 556 N N . PHE A 1 76 ? 49.878 29.023 217.124 1.00 30.85 76 PHE A N 1
ATOM 557 C CA . PHE A 1 76 ? 50.701 28.637 215.986 1.00 30.30 76 PHE A CA 1
ATOM 558 C C . PHE A 1 76 ? 52.119 29.199 216.080 1.00 32.67 76 PHE A C 1
ATOM 559 O O . PHE A 1 76 ? 52.301 30.372 216.380 1.00 34.20 76 PHE A O 1
ATOM 567 N N . PRO A 1 77 ? 53.133 28.383 215.753 1.00 33.16 77 PRO A N 1
ATOM 568 C CA . PRO A 1 77 ? 53.052 26.993 215.289 1.00 31.20 77 PRO A CA 1
ATOM 569 C C . PRO A 1 77 ? 53.205 25.930 216.396 1.00 33.35 77 PRO A C 1
ATOM 570 O O . PRO A 1 77 ? 53.018 24.738 216.126 1.00 30.70 77 PRO A O 1
ATOM 574 N N . GLN A 1 78 ? 53.530 26.349 217.617 1.00 33.76 78 GLN A N 1
ATOM 575 C CA . GLN A 1 78 ? 53.956 25.403 218.672 1.00 34.51 78 GLN A CA 1
ATOM 576 C C . GLN A 1 78 ? 52.891 24.407 219.146 1.00 33.56 78 GLN A C 1
ATOM 577 O O . GLN A 1 78 ? 53.225 23.308 219.582 1.00 37.10 78 GLN A O 1
ATOM 583 N N . GLY A 1 79 ? 51.619 24.774 219.079 1.00 30.05 79 GLY A N 1
ATOM 584 C CA . GLY A 1 79 ? 50.589 23.899 219.611 1.00 28.71 79 GLY A CA 1
ATOM 585 C C . GLY A 1 79 ? 50.753 23.713 221.116 1.00 34.22 79 GLY A C 1
ATOM 586 O O . GLY A 1 79 ? 50.638 22.604 221.635 1.00 31.60 79 GLY A O 1
ATOM 587 N N . ASN A 1 80 ? 51.040 24.805 221.814 1.00 28.85 80 ASN A N 1
ATOM 588 C CA . ASN A 1 80 ? 51.159 24.766 223.266 1.00 32.31 80 ASN A CA 1
ATOM 589 C C . ASN A 1 80 ? 49.828 24.386 223.920 1.00 32.85 80 ASN A C 1
ATOM 590 O O . ASN A 1 80 ? 48.783 24.449 223.280 1.00 33.08 80 ASN A O 1
ATOM 595 N N . ASP A 1 81 ? 49.856 24.006 225.195 1.00 32.72 81 ASP A N 1
ATOM 596 C CA . ASP A 1 81 ? 48.635 23.520 225.827 1.00 33.59 81 ASP A CA 1
ATOM 597 C C . ASP A 1 81 ? 48.001 24.551 226.759 1.00 37.02 81 ASP A C 1
ATOM 598 O O . ASP A 1 81 ? 47.337 24.189 227.725 1.00 36.83 81 ASP A O 1
ATOM 603 N N . ASP A 1 82 ? 48.204 25.835 226.466 1.00 34.98 82 ASP A N 1
ATOM 604 C CA . ASP A 1 82 ? 47.606 26.900 227.270 1.00 35.06 82 ASP A CA 1
ATOM 605 C C . ASP A 1 82 ? 46.287 27.317 226.625 1.00 36.36 82 ASP A C 1
ATOM 606 O O . ASP A 1 82 ? 46.274 27.983 225.578 1.00 35.26 82 ASP A O 1
ATOM 611 N N . LEU A 1 83 ? 45.182 26.921 227.250 1.00 32.82 83 LEU A N 1
ATOM 612 C CA . LEU A 1 83 ? 43.856 27.152 226.698 1.00 36.59 83 LEU A CA 1
ATOM 613 C C . LEU A 1 83 ? 43.540 28.645 226.593 1.00 36.09 83 LEU A C 1
ATOM 614 O O . LEU A 1 83 ? 42.985 29.096 225.591 1.00 32.28 83 LEU A O 1
ATOM 619 N N . ASP A 1 84 ? 43.889 29.410 227.620 1.00 28.46 84 ASP A N 1
ATOM 620 C CA . ASP A 1 84 ? 43.558 30.837 227.642 1.00 34.38 84 ASP A CA 1
ATOM 621 C C . ASP A 1 84 ? 44.247 31.589 226.505 1.00 32.41 84 ASP A C 1
ATOM 622 O O . ASP A 1 84 ? 43.672 32.504 225.907 1.00 33.16 84 ASP A O 1
ATOM 627 N N . ILE A 1 85 ? 45.485 31.221 226.212 1.00 33.88 85 ILE A N 1
ATOM 628 C CA . ILE A 1 85 ? 46.197 31.878 225.126 1.00 33.67 85 ILE A CA 1
ATOM 629 C C . ILE A 1 85 ? 45.566 31.534 223.769 1.00 34.40 85 ILE A C 1
ATOM 630 O O . ILE A 1 85 ? 45.314 32.424 222.955 1.00 35.64 85 ILE A O 1
ATOM 635 N N . ALA A 1 86 ? 45.294 30.252 223.539 1.00 33.12 86 ALA A N 1
ATOM 636 C CA . ALA A 1 86 ? 44.704 29.802 222.279 1.00 34.75 86 ALA A CA 1
ATOM 637 C C . ALA A 1 86 ? 43.325 30.432 222.074 1.00 35.42 86 ALA A C 1
ATOM 638 O O . ALA A 1 86 ? 42.987 30.868 220.974 1.00 30.85 86 ALA A O 1
ATOM 640 N N . LEU A 1 87 ? 42.548 30.502 223.149 1.00 31.67 87 LEU A N 1
ATOM 641 C CA . LEU A 1 87 ? 41.232 31.135 223.116 1.00 33.72 87 LEU A CA 1
ATOM 642 C C . LEU A 1 87 ? 41.306 32.625 222.792 1.00 35.74 87 LEU A C 1
ATOM 643 O O . LEU A 1 87 ? 40.541 33.116 221.960 1.00 37.38 87 LEU A O 1
ATOM 648 N N . ALA A 1 88 ? 42.207 33.351 223.454 1.00 32.23 88 ALA A N 1
ATOM 649 C CA . ALA A 1 88 ? 42.336 34.787 223.204 1.00 32.28 88 ALA A CA 1
ATOM 650 C C . ALA A 1 88 ? 42.785 35.067 221.759 1.00 27.89 88 ALA A C 1
ATOM 651 O O . ALA A 1 88 ? 42.313 36.015 221.126 1.00 31.83 88 ALA A O 1
ATOM 653 N N . GLU A 1 89 ? 43.682 34.241 221.234 1.00 29.04 89 GLU A N 1
ATOM 654 C CA . GLU A 1 89 ? 44.134 34.419 219.841 1.00 32.27 89 GLU A CA 1
ATOM 655 C C . GLU A 1 89 ? 43.010 34.142 218.857 1.00 30.98 89 GLU A C 1
ATOM 656 O O . GLU A 1 89 ? 42.884 34.821 217.835 1.00 32.05 89 GLU A O 1
ATOM 662 N N . THR A 1 90 ? 42.211 33.122 219.153 1.00 28.69 90 THR A N 1
ATOM 663 C CA . THR A 1 90 ? 41.103 32.760 218.288 1.00 30.12 90 THR A CA 1
ATOM 664 C C . THR A 1 90 ? 40.056 33.868 218.313 1.00 33.72 90 THR A C 1
ATOM 665 O O . THR A 1 90 ? 39.504 34.233 217.274 1.00 34.70 90 THR A O 1
ATOM 669 N N . ARG A 1 91 ? 39.804 34.431 219.493 1.00 30.91 91 ARG A N 1
ATOM 670 C CA . ARG A 1 91 ? 38.858 35.541 219.596 1.00 30.29 91 ARG A CA 1
ATOM 671 C C . ARG A 1 91 ? 39.336 36.759 218.821 1.00 32.11 91 ARG A C 1
ATOM 672 O O . ARG A 1 91 ? 38.524 37.474 218.222 1.00 33.91 91 ARG A O 1
ATOM 680 N N . ALA A 1 92 ? 40.646 37.007 218.844 1.00 30.17 92 ALA A N 1
ATOM 681 C CA . ALA A 1 92 ? 41.213 38.148 218.120 1.00 30.69 92 ALA A CA 1
ATOM 682 C C . ALA A 1 92 ? 41.140 37.925 216.605 1.00 29.41 92 ALA A C 1
ATOM 683 O O . ALA A 1 92 ? 40.806 38.836 215.857 1.00 32.08 92 ALA A O 1
ATOM 685 N N . ALA A 1 93 ? 41.469 36.711 216.177 1.00 25.37 93 ALA A N 1
ATOM 686 C CA . ALA A 1 93 ? 41.376 36.330 214.768 1.00 29.69 93 ALA A CA 1
ATOM 687 C C . ALA A 1 93 ? 39.961 36.568 214.234 1.00 32.14 93 ALA A C 1
ATOM 688 O O . ALA A 1 93 ? 39.786 37.097 213.145 1.00 32.26 93 ALA A O 1
ATOM 690 N N . VAL A 1 94 ? 38.955 36.176 215.015 1.00 29.18 94 VAL A N 1
ATOM 691 C CA . VAL A 1 94 ? 37.560 36.426 214.665 1.00 30.25 94 VAL A CA 1
ATOM 692 C C . VAL A 1 94 ? 37.271 37.934 214.612 1.00 35.17 94 VAL A C 1
ATOM 693 O O . VAL A 1 94 ? 36.641 38.428 213.671 1.00 37.61 94 VAL A O 1
ATOM 697 N N . ALA A 1 95 ? 37.742 38.657 215.624 1.00 30.04 95 ALA A N 1
ATOM 698 C CA . ALA A 1 95 ? 37.575 40.106 215.696 1.00 32.75 95 ALA A CA 1
ATOM 699 C C . ALA A 1 95 ? 38.219 40.820 214.509 1.00 33.07 95 ALA A C 1
ATOM 700 O O . ALA A 1 95 ? 37.675 41.797 214.001 1.00 34.89 95 ALA A O 1
ATOM 702 N N . TYR A 1 96 ? 39.387 40.344 214.082 1.00 30.52 96 TYR A N 1
ATOM 703 C CA . TYR A 1 96 ? 40.050 40.891 212.897 1.00 33.63 96 TYR A CA 1
ATOM 704 C C . TYR A 1 96 ? 39.209 40.709 211.636 1.00 36.23 96 TYR A C 1
ATOM 705 O O . TYR A 1 96 ? 39.345 41.476 210.688 1.00 35.25 96 TYR A O 1
ATOM 714 N N . GLY A 1 97 ? 38.395 39.654 211.607 1.00 33.85 97 GLY A N 1
ATOM 715 C CA . GLY A 1 97 ? 37.530 39.385 210.469 1.00 35.33 97 GLY A CA 1
ATOM 716 C C . GLY A 1 97 ? 37.810 38.071 209.748 1.00 36.62 97 GLY A C 1
ATOM 717 O O . GLY A 1 97 ? 37.385 37.894 208.613 1.00 37.74 97 GLY A O 1
ATOM 718 N N . ALA A 1 98 ? 38.526 37.153 210.389 1.00 28.05 98 ALA A N 1
ATOM 719 C CA . ALA A 1 98 ? 38.824 35.861 209.765 1.00 30.23 98 ALA A CA 1
ATOM 720 C C . ALA A 1 98 ? 37.554 35.126 209.345 1.00 33.91 98 ALA A C 1
ATOM 721 O O . ALA A 1 98 ? 36.559 35.138 210.067 1.00 33.30 98 ALA A O 1
ATOM 723 N N . ASP A 1 99 ? 37.589 34.488 208.175 1.00 32.92 99 ASP A N 1
ATOM 724 C CA . ASP A 1 99 ? 36.508 33.606 207.772 1.00 32.72 99 ASP A CA 1
ATOM 725 C C . ASP A 1 99 ? 36.762 32.222 208.335 1.00 27.53 99 ASP A C 1
ATOM 726 O O . ASP A 1 99 ? 35.835 31.457 208.571 1.00 29.16 99 ASP A O 1
ATOM 731 N N . GLU A 1 100 ? 38.035 31.879 208.480 1.00 28.14 100 GLU A N 1
ATOM 732 C CA . GLU A 1 100 ? 38.425 30.549 208.933 1.00 28.51 100 GLU A CA 1
ATOM 733 C C . GLU A 1 100 ? 39.621 30.670 209.857 1.00 29.50 100 GLU A C 1
ATOM 734 O O . GLU A 1 100 ? 40.539 31.461 209.605 1.00 30.22 100 GLU A O 1
ATOM 740 N N . VAL A 1 101 ? 39.612 29.882 210.926 1.00 27.81 101 VAL A N 1
ATOM 741 C CA . VAL A 1 101 ? 40.725 29.873 211.860 1.00 26.68 101 VAL A CA 1
ATOM 742 C C . VAL A 1 101 ? 41.328 28.483 211.896 1.00 26.53 101 VAL A C 1
ATOM 743 O O . VAL A 1 101 ? 40.626 27.512 212.172 1.00 29.39 101 VAL A O 1
ATOM 747 N N . ASP A 1 102 ? 42.620 28.388 211.582 1.00 29.40 102 ASP A N 1
ATOM 748 C CA . ASP A 1 102 ? 43.345 27.119 211.625 1.00 24.95 102 ASP A CA 1
ATOM 749 C C . ASP A 1 102 ? 44.127 27.026 212.945 1.00 28.73 102 ASP A C 1
ATOM 750 O O . ASP A 1 102 ? 45.213 27.594 213.085 1.00 26.82 102 ASP A O 1
ATOM 755 N N . LEU A 1 103 ? 43.570 26.291 213.896 1.00 29.19 103 LEU A N 1
ATOM 756 C CA . LEU A 1 103 ? 44.114 26.180 215.248 1.00 26.44 103 LEU A CA 1
ATOM 757 C C . LEU A 1 103 ? 45.080 25.001 215.384 1.00 28.98 103 LEU A C 1
ATOM 758 O O . LEU A 1 103 ? 44.754 23.885 214.974 1.00 28.69 103 LEU A O 1
ATOM 763 N N . VAL A 1 104 ? 46.249 25.222 215.980 1.00 28.48 104 VAL A N 1
ATOM 764 C CA . VAL A 1 104 ? 47.123 24.086 216.284 1.00 28.11 104 VAL A CA 1
ATOM 765 C C . VAL A 1 104 ? 46.686 23.369 217.570 1.00 31.72 104 VAL A C 1
ATOM 766 O O . VAL A 1 104 ? 46.567 23.973 218.628 1.00 30.22 104 VAL A O 1
ATOM 770 N N . PHE A 1 105 ? 46.408 22.074 217.418 1.00 32.29 105 PHE A N 1
ATOM 771 C CA . PHE A 1 105 ? 46.045 21.160 218.486 1.00 28.80 105 PHE A CA 1
ATOM 772 C C . PHE A 1 105 ? 47.225 21.037 219.443 1.00 30.15 105 PHE A C 1
ATOM 773 O O . PHE A 1 105 ? 48.378 21.078 219.006 1.00 31.52 105 PHE A O 1
ATOM 781 N N . PRO A 1 106 ? 46.954 20.889 220.750 1.00 30.69 106 PRO A N 1
ATOM 782 C CA . PRO A 1 106 ? 48.061 20.670 221.694 1.00 28.22 106 PRO A CA 1
ATOM 783 C C . PRO A 1 106 ? 48.582 19.237 221.613 1.00 33.77 106 PRO A C 1
ATOM 784 O O . PRO A 1 106 ? 48.326 18.414 222.499 1.00 35.87 106 PRO A O 1
ATOM 788 N N . TYR A 1 107 ? 49.344 18.960 220.559 1.00 29.67 107 TYR A N 1
ATOM 789 C CA . TYR A 1 107 ? 49.734 17.597 220.238 1.00 30.65 107 TYR A CA 1
ATOM 790 C C . TYR A 1 107 ? 50.801 17.048 221.180 1.00 32.86 107 TYR A C 1
ATOM 791 O O . TYR A 1 107 ? 50.818 15.842 221.451 1.00 32.96 107 TYR A O 1
ATOM 800 N N . ARG A 1 108 ? 51.687 17.906 221.684 1.00 35.18 108 ARG A N 1
ATOM 801 C CA . ARG A 1 108 ? 52.668 17.440 222.666 1.00 37.36 108 ARG A CA 1
ATOM 802 C C . ARG A 1 108 ? 51.982 17.003 223.967 1.00 37.86 108 ARG A C 1
ATOM 803 O O . ARG A 1 108 ? 52.421 16.053 224.614 1.00 38.04 108 ARG A O 1
ATOM 811 N N . ALA A 1 109 ? 50.906 17.682 224.353 1.00 37.37 109 ALA A N 1
ATOM 812 C CA . ALA A 1 109 ? 50.172 17.259 225.548 1.00 39.10 109 ALA A CA 1
ATOM 813 C C . ALA A 1 109 ? 49.561 15.887 225.305 1.00 38.99 109 ALA A C 1
ATOM 814 O O . ALA A 1 109 ? 49.586 15.032 226.181 1.00 35.95 109 ALA A O 1
ATOM 816 N N . LEU A 1 110 ? 49.035 15.676 224.099 1.00 36.06 110 LEU A N 1
ATOM 817 C CA . LEU A 1 110 ? 48.415 14.402 223.763 1.00 34.39 110 LEU A CA 1
ATOM 818 C C . LEU A 1 110 ? 49.440 13.270 223.831 1.00 36.49 110 LEU A C 1
ATOM 819 O O . LEU A 1 110 ? 49.164 12.203 224.372 1.00 38.54 110 LEU A O 1
ATOM 824 N N . ILE A 1 111 ? 50.629 13.518 223.296 1.00 36.49 111 ILE A N 1
ATOM 825 C CA . ILE A 1 111 ? 51.719 12.545 223.334 1.00 37.17 111 ILE A CA 1
ATOM 826 C C . ILE A 1 111 ? 52.071 12.170 224.778 1.00 37.81 111 ILE A C 1
ATOM 827 O O . ILE A 1 111 ? 52.406 11.019 225.060 1.00 39.44 111 ILE A O 1
ATOM 832 N N . GLN A 1 112 ? 51.961 13.129 225.696 1.00 38.86 112 GLN A N 1
ATOM 833 C CA . GLN A 1 112 ? 52.235 12.859 227.111 1.00 45.06 112 GLN A CA 1
ATOM 834 C C . GLN A 1 112 ? 51.024 12.262 227.834 1.00 43.94 112 GLN A C 1
ATOM 835 O O . GLN A 1 112 ? 51.084 11.982 229.029 1.00 45.85 112 GLN A O 1
ATOM 841 N N . GLY A 1 113 ? 49.919 12.074 227.121 1.00 39.82 113 GLY A N 1
ATOM 842 C CA . GLY A 1 113 ? 48.788 11.373 227.704 1.00 41.99 113 GLY A CA 1
ATOM 843 C C . GLY A 1 113 ? 47.643 12.273 228.131 1.00 42.34 113 GLY A C 1
ATOM 844 O O . GLY A 1 113 ? 46.639 11.806 228.655 1.00 43.68 113 GLY A O 1
ATOM 845 N N . ASN A 1 114 ? 47.781 13.571 227.904 1.00 38.51 114 ASN A N 1
ATOM 846 C CA . ASN A 1 114 ? 46.711 14.494 228.257 1.00 39.47 114 ASN A CA 1
ATOM 847 C C . ASN A 1 114 ? 45.804 14.699 227.045 1.00 39.22 114 ASN A C 1
ATOM 848 O O . ASN A 1 114 ? 46.120 15.463 226.133 1.00 36.54 114 ASN A O 1
ATOM 853 N N . GLU A 1 115 ? 44.675 14.000 227.055 1.00 38.58 115 GLU A N 1
ATOM 854 C CA . GLU A 1 115 ? 43.736 14.019 225.947 1.00 38.91 115 GLU A CA 1
ATOM 855 C C . GLU A 1 115 ? 42.669 15.080 226.169 1.00 39.09 115 GLU A C 1
ATOM 856 O O . GLU A 1 115 ? 41.986 15.499 225.236 1.00 35.08 115 GLU A O 1
ATOM 862 N N . THR A 1 116 ? 42.526 15.507 227.420 1.00 37.33 116 THR A N 1
ATOM 863 C CA . THR A 1 116 ? 41.451 16.410 227.793 1.00 33.82 116 THR A CA 1
ATOM 864 C C . THR A 1 116 ? 41.716 17.841 227.326 1.00 31.08 116 THR A C 1
ATOM 865 O O . THR A 1 116 ? 40.807 18.524 226.845 1.00 34.80 116 THR A O 1
ATOM 869 N N . ILE A 1 117 ? 42.958 18.303 227.455 1.00 32.29 117 ILE A N 1
ATOM 870 C CA . ILE A 1 117 ? 43.273 19.672 227.071 1.00 31.59 117 ILE A CA 1
ATOM 871 C C . ILE A 1 117 ? 42.978 19.882 225.569 1.00 29.84 117 ILE A C 1
ATOM 872 O O . ILE A 1 117 ? 42.502 20.955 225.165 1.00 28.37 117 ILE A O 1
ATOM 877 N N . GLY A 1 118 ? 43.218 18.854 224.757 1.00 30.98 118 GLY A N 1
ATOM 878 C CA . GLY A 1 118 ? 42.970 18.952 223.320 1.00 28.22 118 GLY A CA 1
ATOM 879 C C . GLY A 1 118 ? 41.488 19.142 223.035 1.00 29.84 118 GLY A C 1
ATOM 880 O O . GLY A 1 118 ? 41.099 20.039 222.286 1.00 30.49 118 GLY A O 1
ATOM 881 N N . PHE A 1 119 ? 40.654 18.314 223.666 1.00 31.73 119 PHE A N 1
ATOM 882 C CA . PHE A 1 119 ? 39.207 18.454 223.554 1.00 30.67 119 PHE A CA 1
ATOM 883 C C . PHE A 1 119 ? 38.745 19.840 224.021 1.00 35.36 119 PHE A C 1
ATOM 884 O O . PHE A 1 119 ? 38.037 20.541 223.292 1.00 30.16 119 PHE A O 1
ATOM 892 N N . ASP A 1 120 ? 39.150 20.235 225.229 1.00 33.07 120 ASP A N 1
ATOM 893 C CA . ASP A 1 120 ? 38.707 21.508 225.803 1.00 32.70 120 ASP A CA 1
ATOM 894 C C . ASP A 1 120 ? 39.136 22.693 224.935 1.00 32.77 120 ASP A C 1
ATOM 895 O O . ASP A 1 120 ? 38.359 23.612 224.689 1.00 29.83 120 ASP A O 1
ATOM 900 N N . MET A 1 121 ? 40.381 22.669 224.477 1.00 28.70 121 MET A N 1
ATOM 901 C CA . MET A 1 121 ? 40.880 23.776 223.676 1.00 30.55 121 MET A CA 1
ATOM 902 C C . MET A 1 121 ? 40.123 23.909 222.347 1.00 30.76 121 MET A C 1
ATOM 903 O O . MET A 1 121 ? 39.681 25.010 221.994 1.00 29.77 121 MET A O 1
ATOM 908 N N . VAL A 1 122 ? 39.954 22.801 221.622 1.00 29.29 122 VAL A N 1
ATOM 909 C CA . VAL A 1 122 ? 39.240 22.849 220.341 1.00 28.65 122 VAL A CA 1
ATOM 910 C C . VAL A 1 122 ? 37.809 23.316 220.552 1.00 29.85 122 VAL A C 1
ATOM 911 O O . VAL A 1 122 ? 37.295 24.135 219.782 1.00 27.93 122 VAL A O 1
ATOM 915 N N . LYS A 1 123 ? 37.176 22.840 221.624 1.00 27.66 123 LYS A N 1
ATOM 916 C CA . LYS A 1 123 ? 35.780 23.189 221.864 1.00 30.69 123 LYS A CA 1
ATOM 917 C C . LYS A 1 123 ? 35.574 24.679 222.149 1.00 31.93 123 LYS A C 1
ATOM 918 O O . LYS A 1 123 ? 34.698 25.302 221.538 1.00 30.76 123 LYS A O 1
ATOM 924 N N . VAL A 1 124 ? 36.350 25.258 223.071 1.00 32.09 124 VAL A N 1
ATOM 925 C CA . VAL A 1 124 ? 36.156 26.679 223.381 1.00 30.32 124 VAL A CA 1
ATOM 926 C C . VAL A 1 124 ? 36.502 27.556 222.166 1.00 27.81 124 VAL A C 1
ATOM 927 O O . VAL A 1 124 ? 35.851 28.584 221.927 1.00 30.73 124 VAL A O 1
ATOM 931 N N . CYS A 1 125 ? 37.499 27.150 221.387 1.00 28.50 125 CYS A N 1
ATOM 932 C CA . CYS A 1 125 ? 37.846 27.881 220.173 1.00 26.65 125 CYS A CA 1
ATOM 933 C C . CYS A 1 125 ? 36.763 27.752 219.087 1.00 31.18 125 CYS A C 1
ATOM 934 O O . CYS A 1 125 ? 36.525 28.694 218.324 1.00 31.53 125 CYS A O 1
ATOM 937 N N . LYS A 1 126 ? 36.124 26.588 219.005 1.00 32.96 126 LYS A N 1
ATOM 938 C CA . LYS A 1 126 ? 34.969 26.422 218.122 1.00 33.61 126 LYS A CA 1
ATOM 939 C C . LYS A 1 126 ? 33.847 27.372 218.547 1.00 35.20 126 LYS A C 1
ATOM 940 O O . LYS A 1 126 ? 33.220 28.039 217.716 1.00 31.40 126 LYS A O 1
ATOM 946 N N . GLN A 1 127 ? 33.606 27.452 219.852 1.00 30.15 127 GLN A N 1
ATOM 947 C CA . GLN A 1 127 ? 32.570 28.342 220.355 1.00 30.28 127 GLN A CA 1
ATOM 948 C C . GLN A 1 127 ? 32.897 29.804 220.029 1.00 31.81 127 GLN A C 1
ATOM 949 O O . GLN A 1 127 ? 32.006 30.580 219.687 1.00 31.92 127 GLN A O 1
ATOM 955 N N . ALA A 1 128 ? 34.174 30.173 220.107 1.00 30.44 128 ALA A N 1
ATOM 956 C CA . ALA A 1 128 ? 34.562 31.550 219.833 1.00 33.48 128 ALA A CA 1
ATOM 957 C C . ALA A 1 128 ? 34.309 31.907 218.365 1.00 31.36 128 ALA A C 1
ATOM 958 O O . ALA A 1 128 ? 34.118 33.071 218.038 1.00 30.17 128 ALA A O 1
ATOM 960 N N . CYS A 1 129 ? 34.306 30.901 217.496 1.00 29.03 129 CYS A N 1
ATOM 961 C CA . CYS A 1 129 ? 34.064 31.108 216.072 1.00 28.51 129 CYS A CA 1
ATOM 962 C C . CYS A 1 129 ? 32.584 31.157 215.700 1.00 33.72 129 CYS A C 1
ATOM 963 O O . CYS A 1 129 ? 32.254 31.447 214.551 1.00 34.80 129 CYS A O 1
ATOM 966 N N . SER A 1 130 ? 31.702 30.856 216.656 1.00 32.50 130 SER A N 1
ATOM 967 C CA . SER A 1 130 ? 30.282 30.693 216.358 1.00 30.24 130 SER A CA 1
ATOM 968 C C . SER A 1 130 ? 29.699 31.905 215.655 1.00 37.03 130 SER A C 1
ATOM 969 O O . SER A 1 130 ? 29.779 33.023 216.152 1.00 38.52 130 SER A O 1
ATOM 972 N N . GLY A 1 131 ? 29.113 31.668 214.486 1.00 39.43 131 GLY A N 1
ATOM 973 C CA . GLY A 1 131 ? 28.469 32.726 213.738 1.00 38.26 131 GLY A CA 1
ATOM 974 C C . GLY A 1 131 ? 29.412 33.516 212.849 1.00 39.09 131 GLY A C 1
ATOM 975 O O . GLY A 1 131 ? 28.957 34.347 212.082 1.00 40.40 131 GLY A O 1
ATOM 976 N N . ASN A 1 132 ? 30.717 33.264 212.928 1.00 33.66 132 ASN A N 1
ATOM 977 C CA . ASN A 1 132 ? 31.660 34.125 212.210 1.00 36.10 132 ASN A CA 1
ATOM 978 C C . ASN A 1 132 ? 32.703 33.388 211.384 1.00 34.04 132 ASN A C 1
ATOM 979 O O . ASN A 1 132 ? 33.141 33.892 210.363 1.00 35.23 132 ASN A O 1
ATOM 984 N N . ALA A 1 133 ? 33.114 32.205 211.828 1.00 32.17 133 ALA A N 1
ATOM 985 C CA . ALA A 1 133 ? 34.202 31.514 211.151 1.00 30.34 133 ALA A CA 1
ATOM 986 C C . ALA A 1 133 ? 34.123 30.007 211.308 1.00 33.12 133 ALA A C 1
ATOM 987 O O . ALA A 1 133 ? 33.485 29.508 212.233 1.00 33.16 133 ALA A O 1
ATOM 989 N N . LYS A 1 134 ? 34.778 29.299 210.389 1.00 28.83 134 LYS A N 1
ATOM 990 C CA . LYS A 1 134 ? 34.991 27.859 210.511 1.00 30.43 134 LYS A CA 1
ATOM 991 C C . LYS A 1 134 ? 36.296 27.595 211.234 1.00 32.93 134 LYS A C 1
ATOM 992 O O . LYS A 1 134 ? 37.231 28.387 211.122 1.00 30.76 134 LYS A O 1
ATOM 998 N N . LEU A 1 135 ? 36.356 26.483 211.963 1.00 29.38 135 LEU A N 1
ATOM 999 C CA . LEU A 1 135 ? 37.562 26.111 212.707 1.00 29.81 135 LEU A CA 1
ATOM 1000 C C . LEU A 1 135 ? 38.231 24.900 212.085 1.00 28.47 135 LEU A C 1
ATOM 1001 O O . LEU A 1 135 ? 37.635 23.822 212.024 1.00 29.42 135 LEU A O 1
ATOM 1006 N N . LYS A 1 136 ? 39.473 25.070 211.635 1.00 27.18 136 LYS A N 1
ATOM 1007 C CA . LYS A 1 136 ? 40.278 23.929 211.232 1.00 30.06 136 LYS A CA 1
ATOM 1008 C C . LYS A 1 136 ? 41.237 23.592 212.368 1.00 30.27 136 LYS A C 1
ATOM 1009 O O . LYS A 1 136 ? 41.705 24.483 213.088 1.00 29.91 136 LYS A O 1
ATOM 1015 N N . VAL A 1 137 ? 41.545 22.314 212.528 1.00 28.60 137 VAL A N 1
ATOM 1016 C CA . VAL A 1 137 ? 42.424 21.922 213.627 1.00 28.55 137 VAL A CA 1
ATOM 1017 C C . VAL A 1 137 ? 43.641 21.187 213.100 1.00 28.97 137 VAL A C 1
ATOM 1018 O O . VAL A 1 137 ? 43.532 20.132 212.467 1.00 26.77 137 VAL A O 1
ATOM 1022 N N . ILE A 1 138 ? 44.802 21.788 213.326 1.00 26.58 138 ILE A N 1
ATOM 1023 C CA . ILE A 1 138 ? 46.070 21.207 212.898 1.00 28.43 138 ILE A CA 1
ATOM 1024 C C . ILE A 1 138 ? 46.597 20.240 213.948 1.00 32.22 138 ILE A C 1
ATOM 1025 O O . ILE A 1 138 ? 46.943 20.658 215.046 1.00 31.92 138 ILE A O 1
ATOM 1030 N N . ILE A 1 139 ? 46.693 18.957 213.622 1.00 30.93 139 ILE A N 1
ATOM 1031 C CA . ILE A 1 139 ? 47.096 18.004 214.651 1.00 31.80 139 ILE A CA 1
ATOM 1032 C C . ILE A 1 139 ? 48.594 17.692 214.599 1.00 35.08 139 ILE A C 1
ATOM 1033 O O . ILE A 1 139 ? 49.111 17.023 215.485 1.00 35.50 139 ILE A O 1
ATOM 1038 N N . GLU A 1 140 ? 49.287 18.217 213.583 1.00 32.89 140 GLU A N 1
ATOM 1039 C CA . GLU A 1 140 ? 50.736 18.032 213.403 1.00 34.42 140 GLU A CA 1
ATOM 1040 C C . GLU A 1 140 ? 51.156 16.562 213.340 1.00 37.76 140 GLU A C 1
ATOM 1041 O O . GLU A 1 140 ? 51.899 16.064 214.205 1.00 37.86 140 GLU A O 1
ATOM 1047 N N . THR A 1 141 ? 50.710 15.886 212.288 1.00 36.95 141 THR A N 1
ATOM 1048 C CA . THR A 1 141 ? 50.944 14.455 212.117 1.00 35.69 141 THR A CA 1
ATOM 1049 C C . THR A 1 141 ? 52.423 14.096 212.040 1.00 35.69 141 THR A C 1
ATOM 1050 O O . THR A 1 141 ? 52.819 12.972 212.384 1.00 38.58 141 THR A O 1
ATOM 1054 N N . GLY A 1 142 ? 53.244 15.047 211.606 1.00 33.34 142 GLY A N 1
ATOM 1055 C CA . GLY A 1 142 ? 54.678 14.817 211.507 1.00 35.15 142 GLY A CA 1
ATOM 1056 C C . GLY A 1 142 ? 55.318 14.630 212.871 1.00 42.10 142 GLY A C 1
ATOM 1057 O O . GLY A 1 142 ? 56.375 14.006 212.990 1.00 44.60 142 GLY A O 1
ATOM 1058 N N . GLU A 1 143 ? 54.679 15.180 213.902 1.00 40.64 143 GLU A N 1
ATOM 1059 C CA . GLU A 1 143 ? 55.165 15.030 215.271 1.00 41.79 143 GLU A CA 1
ATOM 1060 C C . GLU A 1 143 ? 54.465 13.882 215.998 1.00 39.65 143 GLU A C 1
ATOM 1061 O O . GLU A 1 143 ? 55.082 13.194 216.807 1.00 43.18 143 GLU A O 1
ATOM 1067 N N . LEU A 1 144 ? 53.182 13.668 215.705 1.00 38.38 144 LEU A N 1
ATOM 1068 C CA . LEU A 1 144 ? 52.452 12.530 216.278 1.00 40.80 144 LEU A CA 1
ATOM 1069 C C . LEU A 1 144 ? 53.030 11.205 215.797 1.00 47.14 144 LEU A C 1
ATOM 1070 O O . LEU A 1 144 ? 53.149 10.256 216.575 1.00 48.11 144 LEU A O 1
ATOM 1075 N N . LYS A 1 145 ? 53.359 11.156 214.505 1.00 44.74 145 LYS A N 1
ATOM 1076 C CA . LYS A 1 145 ? 54.064 10.036 213.868 1.00 44.21 145 LYS A CA 1
ATOM 1077 C C . LYS A 1 145 ? 53.276 8.733 213.796 1.00 45.41 145 LYS A C 1
ATOM 1078 O O . LYS A 1 145 ? 53.124 8.170 212.721 1.00 49.11 145 LYS A O 1
ATOM 1084 N N . SER A 1 146 ? 52.787 8.232 214.925 1.00 43.43 146 SER A N 1
ATOM 1085 C CA . SER A 1 146 ? 52.162 6.912 214.914 1.00 42.49 146 SER A CA 1
ATOM 1086 C C . SER A 1 146 ? 50.739 7.007 214.401 1.00 42.08 146 SER A C 1
ATOM 1087 O O . SER A 1 146 ? 50.068 8.021 214.575 1.00 43.09 146 SER A O 1
ATOM 1090 N N . GLU A 1 147 ? 50.282 5.937 213.777 1.00 44.04 147 GLU A N 1
ATOM 1091 C CA . GLU A 1 147 ? 48.912 5.851 213.307 1.00 47.08 147 GLU A CA 1
ATOM 1092 C C . GLU A 1 147 ? 47.919 6.046 214.450 1.00 44.93 147 GLU A C 1
ATOM 1093 O O . GLU A 1 147 ? 46.902 6.733 214.304 1.00 40.23 147 GLU A O 1
ATOM 1099 N N . GLU A 1 148 ? 48.235 5.449 215.596 1.00 43.31 148 GLU A N 1
ATOM 1100 C CA . GLU A 1 148 ? 47.368 5.503 216.766 1.00 42.40 148 GLU A CA 1
ATOM 1101 C C . GLU A 1 148 ? 47.163 6.938 217.249 1.00 37.92 148 GLU A C 1
ATOM 1102 O O . GLU A 1 148 ? 46.036 7.341 217.544 1.00 37.36 148 GLU A O 1
ATOM 1108 N N . LEU A 1 149 ? 48.242 7.713 217.332 1.00 38.77 149 LEU A N 1
ATOM 1109 C CA . LEU A 1 149 ? 48.147 9.095 217.813 1.00 34.52 149 LEU A CA 1
ATOM 1110 C C . LEU A 1 149 ? 47.508 10.010 216.787 1.00 35.89 149 LEU A C 1
ATOM 1111 O O . LEU A 1 149 ? 46.789 10.950 217.142 1.00 35.12 149 LEU A O 1
ATOM 1116 N N . ILE A 1 150 ? 47.772 9.748 215.509 1.00 36.38 150 ILE A N 1
ATOM 1117 C CA . ILE A 1 150 ? 47.132 10.523 214.451 1.00 35.23 150 ILE A CA 1
ATOM 1118 C C . ILE A 1 150 ? 45.614 10.276 214.470 1.00 34.05 150 ILE A C 1
ATOM 1119 O O . ILE A 1 150 ? 44.822 11.211 214.377 1.00 33.05 150 ILE A O 1
ATOM 1124 N N . ARG A 1 151 ? 45.213 9.014 214.598 1.00 33.49 151 ARG A N 1
ATOM 1125 C CA . ARG A 1 151 ? 43.796 8.691 214.696 1.00 32.47 151 ARG A CA 1
ATOM 1126 C C . ARG A 1 151 ? 43.165 9.319 215.947 1.00 35.48 151 ARG A C 1
ATOM 1127 O O . ARG A 1 151 ? 42.078 9.901 215.886 1.00 35.68 151 ARG A O 1
ATOM 1135 N N . LYS A 1 152 ? 43.861 9.242 217.074 1.00 37.58 152 LYS A N 1
ATOM 1136 C CA . LYS A 1 152 ? 43.310 9.781 218.319 1.00 34.65 152 LYS A CA 1
ATOM 1137 C C . LYS A 1 152 ? 43.128 11.305 218.289 1.00 34.41 152 LYS A C 1
ATOM 1138 O O . LYS A 1 152 ? 42.073 11.819 218.694 1.00 31.38 152 LYS A O 1
ATOM 1144 N N . ALA A 1 153 ? 44.143 12.035 217.824 1.00 30.08 153 ALA A N 1
ATOM 1145 C CA . ALA A 1 153 ? 44.022 13.491 217.716 1.00 31.38 153 ALA A CA 1
ATOM 1146 C C . ALA A 1 153 ? 42.868 13.872 216.775 1.00 33.12 153 ALA A C 1
ATOM 1147 O O . ALA A 1 153 ? 42.134 14.826 217.027 1.00 33.34 153 ALA A O 1
ATOM 1149 N N . SER A 1 154 ? 42.704 13.116 215.694 1.00 27.76 154 SER A N 1
ATOM 1150 C CA . SER A 1 154 ? 41.603 13.375 214.768 1.00 31.57 154 SER A CA 1
ATOM 1151 C C . SER A 1 154 ? 40.248 13.165 215.441 1.00 29.89 154 SER A C 1
ATOM 1152 O O . SER A 1 154 ? 39.338 13.979 215.291 1.00 30.59 154 SER A O 1
ATOM 1155 N N . GLU A 1 155 ? 40.103 12.051 216.151 1.00 27.04 155 GLU A N 1
ATOM 1156 C CA . GLU A 1 155 ? 38.851 11.764 216.844 1.00 31.76 155 GLU A CA 1
ATOM 1157 C C . GLU A 1 155 ? 38.518 12.863 217.852 1.00 35.42 155 GLU A C 1
ATOM 1158 O O . GLU A 1 155 ? 37.381 13.332 217.919 1.00 33.82 155 GLU A O 1
ATOM 1164 N N . ILE A 1 156 ? 39.516 13.269 218.632 1.00 36.11 156 ILE A N 1
ATOM 1165 C CA . ILE A 1 156 ? 39.313 14.302 219.640 1.00 33.12 156 ILE A CA 1
ATOM 1166 C C . ILE A 1 156 ? 38.919 15.629 218.991 1.00 32.87 156 ILE A C 1
ATOM 1167 O O . ILE A 1 156 ? 37.965 16.279 219.427 1.00 32.95 156 ILE A O 1
ATOM 1172 N N . ALA A 1 157 ? 39.658 16.038 217.961 1.00 29.53 157 ALA A N 1
ATOM 1173 C CA . ALA A 1 157 ? 39.345 17.282 217.247 1.00 31.14 157 ALA A CA 1
ATOM 1174 C C . ALA A 1 157 ? 37.905 17.258 216.709 1.00 30.90 157 ALA A C 1
ATOM 1175 O O . ALA A 1 157 ? 37.142 18.211 216.893 1.00 30.84 157 ALA A O 1
ATOM 1177 N N . ILE A 1 158 ? 37.528 16.154 216.069 1.00 27.49 158 ILE A N 1
ATOM 1178 C CA . ILE A 1 158 ? 36.179 16.034 215.515 1.00 28.45 158 ILE A CA 1
ATOM 1179 C C . ILE A 1 158 ? 35.118 16.045 216.623 1.00 35.28 158 ILE A C 1
ATOM 1180 O O . ILE A 1 158 ? 34.138 16.791 216.523 1.00 29.97 158 ILE A O 1
ATOM 1185 N N . ASN A 1 159 ? 35.320 15.269 217.695 1.00 33.31 159 ASN A N 1
ATOM 1186 C CA . ASN A 1 159 ? 34.377 15.288 218.817 1.00 32.43 159 ASN A CA 1
ATOM 1187 C C . ASN A 1 159 ? 34.214 16.668 219.440 1.00 30.88 159 ASN A C 1
ATOM 1188 O O . ASN A 1 159 ? 33.122 17.029 219.866 1.00 33.81 159 ASN A O 1
ATOM 1193 N N . ALA A 1 160 ? 35.292 17.445 219.483 1.00 31.30 160 ALA A N 1
ATOM 1194 C CA . ALA A 1 160 ? 35.232 18.781 220.083 1.00 33.15 160 ALA A CA 1
ATOM 1195 C C . ALA A 1 160 ? 34.661 19.846 219.138 1.00 37.33 160 ALA A C 1
ATOM 1196 O O . ALA A 1 160 ? 34.431 20.981 219.562 1.00 35.31 160 ALA A O 1
ATOM 1198 N N . GLY A 1 161 ? 34.450 19.489 217.870 1.00 36.29 161 GLY A N 1
ATOM 1199 C CA . GLY A 1 161 ? 33.748 20.361 216.938 1.00 34.69 161 GLY A CA 1
ATOM 1200 C C . GLY A 1 161 ? 34.522 20.919 215.740 1.00 31.96 161 GLY A C 1
ATOM 1201 O O . GLY A 1 161 ? 34.034 21.839 215.082 1.00 35.13 161 GLY A O 1
ATOM 1202 N N . ALA A 1 162 ? 35.706 20.380 215.453 1.00 26.03 162 ALA A N 1
ATOM 1203 C CA . ALA A 1 162 ? 36.504 20.796 214.289 1.00 29.76 162 ALA A CA 1
ATOM 1204 C C . ALA A 1 162 ? 35.690 20.784 212.986 1.00 32.17 162 ALA A C 1
ATOM 1205 O O . ALA A 1 162 ? 34.991 19.809 212.700 1.00 30.92 162 ALA A O 1
ATOM 1207 N N . ASP A 1 163 ? 35.772 21.857 212.202 1.00 31.84 163 ASP A N 1
ATOM 1208 C CA . ASP A 1 163 ? 35.118 21.874 210.883 1.00 35.55 163 ASP A CA 1
ATOM 1209 C C . ASP A 1 163 ? 36.003 21.195 209.835 1.00 33.44 163 ASP A C 1
ATOM 1210 O O . ASP A 1 163 ? 35.509 20.634 208.849 1.00 33.98 163 ASP A O 1
ATOM 1215 N N . PHE A 1 164 ? 37.313 21.267 210.066 1.00 30.02 164 PHE A N 1
ATOM 1216 C CA . PHE A 1 164 ? 38.337 20.611 209.257 1.00 31.24 164 PHE A CA 1
ATOM 1217 C C . PHE A 1 164 ? 39.376 20.006 210.196 1.00 30.77 164 PHE A C 1
ATOM 1218 O O . PHE A 1 164 ? 39.645 20.562 211.260 1.00 30.61 164 PHE A O 1
ATOM 1226 N N . ILE A 1 165 ? 40.002 18.913 209.783 1.00 27.92 165 ILE A N 1
ATOM 1227 C CA . ILE A 1 165 ? 41.250 18.504 210.400 1.00 29.43 165 ILE A CA 1
ATOM 1228 C C . ILE A 1 165 ? 42.373 18.634 209.364 1.00 32.65 165 ILE A C 1
ATOM 1229 O O . ILE A 1 165 ? 42.225 18.271 208.178 1.00 30.60 165 ILE A O 1
ATOM 1234 N N . LYS A 1 166 ? 43.483 19.190 209.831 1.00 28.58 166 LYS A N 1
ATOM 1235 C CA . LYS A 1 166 ? 44.577 19.631 208.980 1.00 30.92 166 LYS A CA 1
ATOM 1236 C C . LYS A 1 166 ? 45.840 18.915 209.428 1.00 34.98 166 LYS A C 1
ATOM 1237 O O . LYS A 1 166 ? 46.041 18.729 210.623 1.00 34.31 166 LYS A O 1
ATOM 1243 N N . THR A 1 167 ? 46.685 18.480 208.496 1.00 34.43 167 THR A N 1
ATOM 1244 C CA . THR A 1 167 ? 47.795 17.621 208.898 1.00 32.00 167 THR A CA 1
ATOM 1245 C C . THR A 1 167 ? 48.894 18.355 209.656 1.00 33.15 167 THR A C 1
ATOM 1246 O O . THR A 1 167 ? 49.455 17.803 210.600 1.00 32.92 167 THR A O 1
ATOM 1250 N N . SER A 1 168 ? 49.235 19.572 209.230 1.00 31.06 168 SER A N 1
ATOM 1251 C CA . SER A 1 168 ? 50.538 20.123 209.595 1.00 28.78 168 SER A CA 1
ATOM 1252 C C . SER A 1 168 ? 50.577 21.640 209.623 1.00 29.71 168 SER A C 1
ATOM 1253 O O . SER A 1 168 ? 49.756 22.302 208.997 1.00 31.86 168 SER A O 1
ATOM 1256 N N . THR A 1 169 ? 51.552 22.187 210.347 1.00 29.61 169 THR A N 1
ATOM 1257 C CA . THR A 1 169 ? 51.778 23.632 210.359 1.00 33.52 169 THR A CA 1
ATOM 1258 C C . THR A 1 169 ? 52.631 24.081 209.184 1.00 39.14 169 THR A C 1
ATOM 1259 O O . THR A 1 169 ? 52.628 25.257 208.825 1.00 38.20 169 THR A O 1
ATOM 1263 N N . GLY A 1 170 ? 53.391 23.142 208.627 1.00 38.42 170 GLY A N 1
ATOM 1264 C CA . GLY A 1 170 ? 54.384 23.454 207.613 1.00 36.83 170 GLY A CA 1
ATOM 1265 C C . GLY A 1 170 ? 55.670 23.929 208.258 1.00 40.79 170 GLY A C 1
ATOM 1266 O O . GLY A 1 170 ? 56.625 24.231 207.564 1.00 43.83 170 GLY A O 1
ATOM 1267 N N . LYS A 1 171 ? 55.711 23.990 209.592 1.00 38.86 171 LYS A N 1
ATOM 1268 C CA . LYS A 1 171 ? 56.885 24.534 210.264 1.00 36.04 171 LYS A CA 1
ATOM 1269 C C . LYS A 1 171 ? 57.738 23.476 210.951 1.00 40.69 171 LYS A C 1
ATOM 1270 O O . LYS A 1 171 ? 58.693 23.815 211.648 1.00 42.73 171 LYS A O 1
ATOM 1276 N N . VAL A 1 172 ? 57.397 22.201 210.778 1.00 40.35 172 VAL A N 1
ATOM 1277 C CA . VAL A 1 172 ? 58.234 21.130 211.330 1.00 41.74 172 VAL A CA 1
ATOM 1278 C C . VAL A 1 172 ? 58.824 20.302 210.199 1.00 42.79 172 VAL A C 1
ATOM 1279 O O . VAL A 1 172 ? 58.470 20.495 209.039 1.00 43.01 172 VAL A O 1
ATOM 1283 N N . ALA A 1 173 ? 59.718 19.381 210.548 1.00 43.41 173 ALA A N 1
ATOM 1284 C CA . ALA A 1 173 ? 60.484 18.630 209.564 1.00 47.92 173 ALA A CA 1
ATOM 1285 C C . ALA A 1 173 ? 59.592 17.779 208.667 1.00 48.99 173 ALA A C 1
ATOM 1286 O O . ALA A 1 173 ? 59.795 17.720 207.469 1.00 48.73 173 ALA A O 1
ATOM 1288 N N . ILE A 1 174 ? 58.595 17.127 209.251 1.00 49.11 174 ILE A N 1
ATOM 1289 C CA . ILE A 1 174 ? 57.717 16.255 208.485 1.00 44.85 174 ILE A CA 1
ATOM 1290 C C . ILE A 1 174 ? 56.305 16.815 208.466 1.00 42.27 174 ILE A C 1
ATOM 1291 O O . ILE A 1 174 ? 55.732 17.131 209.511 1.00 38.20 174 ILE A O 1
ATOM 1296 N N . ASN A 1 175 ? 55.741 16.955 207.273 1.00 39.05 175 ASN A N 1
ATOM 1297 C CA . ASN A 1 175 ? 54.418 17.530 207.158 1.00 41.84 175 ASN A CA 1
ATOM 1298 C C . ASN A 1 175 ? 53.432 16.537 206.552 1.00 44.68 175 ASN A C 1
ATOM 1299 O O . ASN A 1 175 ? 53.364 15.401 207.023 1.00 45.42 175 ASN A O 1
ATOM 1304 N N . ALA A 1 176 ? 52.652 16.938 205.550 1.00 40.02 176 ALA A N 1
ATOM 1305 C CA . ALA A 1 176 ? 51.651 16.016 205.011 1.00 40.63 176 ALA A CA 1
ATOM 1306 C C . ALA A 1 176 ? 52.332 14.764 204.473 1.00 41.59 176 ALA A C 1
ATOM 1307 O O . ALA A 1 176 ? 53.381 14.851 203.846 1.00 38.33 176 ALA A O 1
ATOM 1309 N N . THR A 1 177 ? 51.761 13.603 204.784 1.00 40.06 177 THR A N 1
ATOM 1310 C CA . THR A 1 177 ? 52.206 12.336 204.230 1.00 41.08 177 THR A CA 1
ATOM 1311 C C . THR A 1 177 ? 50.969 11.541 203.817 1.00 41.15 177 THR A C 1
ATOM 1312 O O . THR A 1 177 ? 49.894 11.727 204.380 1.00 40.69 177 THR A O 1
ATOM 1316 N N . PRO A 1 178 ? 51.110 10.666 202.815 1.00 40.09 178 PRO A N 1
ATOM 1317 C CA . PRO A 1 178 ? 49.983 9.825 202.397 1.00 41.67 178 PRO A CA 1
ATOM 1318 C C . PRO A 1 178 ? 49.459 8.960 203.544 1.00 45.89 178 PRO A C 1
ATOM 1319 O O . PRO A 1 178 ? 48.242 8.789 203.688 1.00 43.94 178 PRO A O 1
ATOM 1323 N N . GLU A 1 179 ? 50.379 8.411 204.335 1.00 44.07 179 GLU A N 1
ATOM 1324 C CA . GLU A 1 179 ? 50.023 7.559 205.462 1.00 48.26 179 GLU A CA 1
ATOM 1325 C C . GLU A 1 179 ? 49.136 8.310 206.455 1.00 43.98 179 GLU A C 1
ATOM 1326 O O . GLU A 1 179 ? 48.101 7.801 206.886 1.00 45.68 179 GLU A O 1
ATOM 1332 N N . ALA A 1 180 ? 49.539 9.526 206.809 1.00 39.86 180 ALA A N 1
ATOM 1333 C CA . ALA A 1 180 ? 48.780 10.310 207.770 1.00 39.38 180 ALA A CA 1
ATOM 1334 C C . ALA A 1 180 ? 47.430 10.676 207.182 1.00 41.70 180 ALA A C 1
ATOM 1335 O O . ALA A 1 180 ? 46.420 10.636 207.880 1.00 35.63 180 ALA A O 1
ATOM 1337 N N . ALA A 1 181 ? 47.420 11.013 205.891 1.00 40.20 181 ALA A N 1
ATOM 1338 C CA . ALA A 1 181 ? 46.199 11.411 205.201 1.00 37.71 181 ALA A CA 1
ATOM 1339 C C . ALA A 1 181 ? 45.179 10.280 205.215 1.00 38.27 181 ALA A C 1
ATOM 1340 O O . ALA A 1 181 ? 43.985 10.504 205.410 1.00 38.01 181 ALA A O 1
ATOM 1342 N N . LYS A 1 182 ? 45.660 9.061 205.015 1.00 40.30 182 LYS A N 1
ATOM 1343 C CA . LYS A 1 182 ? 44.777 7.910 204.945 1.00 45.29 182 LYS A CA 1
ATOM 1344 C C . LYS A 1 182 ? 44.069 7.687 206.282 1.00 43.23 182 LYS A C 1
ATOM 1345 O O . LYS A 1 182 ? 42.872 7.410 206.324 1.00 42.13 182 LYS A O 1
ATOM 1351 N N . VAL A 1 183 ? 44.810 7.827 207.376 1.00 42.04 183 VAL A N 1
ATOM 1352 C CA . VAL A 1 183 ? 44.239 7.657 208.705 1.00 36.06 183 VAL A CA 1
ATOM 1353 C C . VAL A 1 183 ? 43.195 8.734 208.977 1.00 39.24 183 VAL A C 1
ATOM 1354 O O . VAL A 1 183 ? 42.099 8.452 209.477 1.00 38.56 183 VAL A O 1
ATOM 1358 N N . MET A 1 184 ? 43.526 9.972 208.629 1.00 36.02 184 MET A N 1
ATOM 1359 C CA . MET A 1 184 ? 42.625 11.084 208.903 1.00 38.00 184 MET A CA 1
ATOM 1360 C C . MET A 1 184 ? 41.341 11.004 208.079 1.00 40.40 184 MET A C 1
ATOM 1361 O O . MET A 1 184 ? 40.251 11.254 208.600 1.00 37.36 184 MET A O 1
ATOM 1366 N N . LEU A 1 185 ? 41.467 10.635 206.804 1.00 38.16 185 LEU A N 1
ATOM 1367 C CA . LEU A 1 185 ? 40.305 10.530 205.926 1.00 36.39 185 LEU A CA 1
ATOM 1368 C C . LEU A 1 185 ? 39.415 9.384 206.387 1.00 35.94 185 LEU A C 1
ATOM 1369 O O . LEU A 1 185 ? 38.186 9.456 206.301 1.00 40.54 185 LEU A O 1
ATOM 1374 N N . THR A 1 186 ? 40.040 8.330 206.900 1.00 33.22 186 THR A N 1
ATOM 1375 C CA . THR A 1 186 ? 39.297 7.202 207.421 1.00 39.45 186 THR A CA 1
ATOM 1376 C C . THR A 1 186 ? 38.514 7.578 208.682 1.00 38.79 186 THR A C 1
ATOM 1377 O O . THR A 1 186 ? 37.373 7.162 208.841 1.00 39.75 186 THR A O 1
ATOM 1381 N N . VAL A 1 187 ? 39.114 8.369 209.569 1.00 37.54 187 VAL A N 1
ATOM 1382 C CA . VAL A 1 187 ? 38.394 8.847 210.747 1.00 37.99 187 VAL A CA 1
ATOM 1383 C C . VAL A 1 187 ? 37.180 9.692 210.339 1.00 38.90 187 VAL A C 1
ATOM 1384 O O . VAL A 1 187 ? 36.074 9.514 210.862 1.00 40.29 187 VAL A O 1
ATOM 1388 N N . ILE A 1 188 ? 37.395 10.613 209.403 1.00 38.53 188 ILE A N 1
ATOM 1389 C CA . ILE A 1 188 ? 36.300 11.401 208.849 1.00 35.03 188 ILE A CA 1
ATOM 1390 C C . ILE A 1 188 ? 35.195 10.485 208.320 1.00 36.34 188 ILE A C 1
ATOM 1391 O O . ILE A 1 188 ? 34.016 10.685 208.610 1.00 37.02 188 ILE A O 1
ATOM 1396 N N . LYS A 1 189 ? 35.586 9.462 207.564 1.00 40.95 189 LYS A N 1
ATOM 1397 C CA . LYS A 1 189 ? 34.625 8.530 206.993 1.00 42.47 189 LYS A CA 1
ATOM 1398 C C . LYS A 1 189 ? 33.822 7.839 208.091 1.00 41.73 189 LYS A C 1
ATOM 1399 O O . LYS A 1 189 ? 32.620 7.604 207.959 1.00 43.46 189 LYS A O 1
ATOM 1403 N N . ASN A 1 190 ? 34.495 7.518 209.182 1.00 44.53 190 ASN A N 1
ATOM 1404 C CA . ASN A 1 190 ? 33.878 6.731 210.232 1.00 47.31 190 ASN A CA 1
ATOM 1405 C C . ASN A 1 190 ? 33.075 7.553 211.243 1.00 48.35 190 ASN A C 1
ATOM 1406 O O . ASN A 1 190 ? 32.189 7.013 211.903 1.00 58.39 190 ASN A O 1
ATOM 1411 N N . LYS A 1 191 ? 33.369 8.848 211.351 1.00 38.57 191 LYS A N 1
ATOM 1412 C CA . LYS A 1 191 ? 32.749 9.694 212.381 1.00 41.47 191 LYS A CA 1
ATOM 1413 C C . LYS A 1 191 ? 31.783 10.740 211.828 1.00 42.12 191 LYS A C 1
ATOM 1414 O O . LYS A 1 191 ? 30.683 10.885 212.347 1.00 39.66 191 LYS A O 1
ATOM 1420 N N . ASN A 1 192 ? 32.189 11.460 210.784 1.00 39.11 192 ASN A N 1
ATOM 1421 C CA . ASN A 1 192 ? 31.409 12.597 210.291 1.00 36.95 192 ASN A CA 1
ATOM 1422 C C . ASN A 1 192 ? 31.913 13.125 208.950 1.00 37.41 192 ASN A C 1
ATOM 1423 O O . ASN A 1 192 ? 32.884 13.877 208.898 1.00 33.73 192 ASN A O 1
ATOM 1428 N N . THR A 1 193 ? 31.227 12.770 207.867 1.00 37.99 193 THR A N 1
ATOM 1429 C CA . THR A 1 193 ? 31.687 13.140 206.529 1.00 39.12 193 THR A CA 1
ATOM 1430 C C . THR A 1 193 ? 31.488 14.629 206.229 1.00 39.01 193 THR A C 1
ATOM 1431 O O . THR A 1 193 ? 31.894 15.110 205.176 1.00 36.75 193 THR A O 1
ATOM 1435 N N . ALA A 1 194 ? 30.879 15.371 207.149 1.00 38.01 194 ALA A N 1
ATOM 1436 C CA . ALA A 1 194 ? 30.777 16.818 206.962 1.00 38.92 194 ALA A CA 1
ATOM 1437 C C . ALA A 1 194 ? 32.081 17.521 207.354 1.00 34.74 194 ALA A C 1
ATOM 1438 O O . ALA A 1 194 ? 32.288 18.687 207.030 1.00 35.65 194 ALA A O 1
ATOM 1440 N N . VAL A 1 195 ? 32.954 16.808 208.058 1.00 33.31 195 VAL A N 1
ATOM 1441 C CA . VAL A 1 195 ? 34.251 17.352 208.461 1.00 32.28 195 VAL A CA 1
ATOM 1442 C C . VAL A 1 195 ? 35.253 17.283 207.298 1.00 35.88 195 VAL A C 1
ATOM 1443 O O . VAL A 1 195 ? 35.419 16.240 206.661 1.00 35.31 195 VAL A O 1
ATOM 1447 N N . GLY A 1 196 ? 35.918 18.397 207.026 1.00 31.48 196 GLY A N 1
ATOM 1448 C CA . GLY A 1 196 ? 36.843 18.469 205.907 1.00 31.75 196 GLY A CA 1
ATOM 1449 C C . GLY A 1 196 ? 38.273 18.075 206.238 1.00 34.81 196 GLY A C 1
ATOM 1450 O O . GLY A 1 196 ? 38.671 17.940 207.415 1.00 33.99 196 GLY A O 1
ATOM 1451 N N . PHE A 1 197 ? 39.055 17.898 205.180 1.00 31.60 197 PHE A N 1
ATOM 1452 C CA . PHE A 1 197 ? 40.434 17.462 205.303 1.00 31.69 197 PHE A CA 1
ATOM 1453 C C . PHE A 1 197 ? 41.365 18.449 204.619 1.00 34.08 197 PHE A C 1
ATOM 1454 O O . PHE A 1 197 ? 41.062 18.953 203.533 1.00 31.69 197 PHE A O 1
ATOM 1462 N N . LYS A 1 198 ? 42.493 18.745 205.254 1.00 31.90 198 LYS A N 1
ATOM 1463 C CA . LYS A 1 198 ? 43.428 19.703 204.678 1.00 33.39 198 LYS A CA 1
ATOM 1464 C C . LYS A 1 198 ? 44.856 19.228 204.835 1.00 32.16 198 LYS A C 1
ATOM 1465 O O . LYS A 1 198 ? 45.461 19.448 205.875 1.00 33.11 198 LYS A O 1
ATOM 1471 N N . PRO A 1 199 ? 45.405 18.572 203.797 1.00 33.26 199 PRO A N 1
ATOM 1472 C CA . PRO A 1 199 ? 46.839 18.290 203.845 1.00 32.78 199 PRO A CA 1
ATOM 1473 C C . PRO A 1 199 ? 47.599 19.600 203.657 1.00 34.55 199 PRO A C 1
ATOM 1474 O O . PRO A 1 199 ? 47.184 20.438 202.859 1.00 36.65 199 PRO A O 1
ATOM 1478 N N . ALA A 1 200 ? 48.680 19.790 204.401 1.00 35.76 200 ALA A N 1
ATOM 1479 C CA . ALA A 1 200 ? 49.419 21.045 204.348 1.00 33.15 200 ALA A CA 1
ATOM 1480 C C . ALA A 1 200 ? 50.894 20.784 204.555 1.00 37.56 200 ALA A C 1
ATOM 1481 O O . ALA A 1 200 ? 51.275 19.885 205.312 1.00 39.88 200 ALA A O 1
ATOM 1483 N N . GLY A 1 201 ? 51.722 21.569 203.874 1.00 34.83 201 GLY A N 1
ATOM 1484 C CA . GLY A 1 201 ? 53.162 21.435 203.976 1.00 36.92 201 GLY A CA 1
ATOM 1485 C C . GLY A 1 201 ? 53.731 20.391 203.039 1.00 42.07 201 GLY A C 1
ATOM 1486 O O . GLY A 1 201 ? 53.311 19.232 203.051 1.00 38.55 201 GLY A O 1
ATOM 1487 N N . GLY A 1 202 ? 54.682 20.812 202.210 1.00 43.14 202 GLY A N 1
ATOM 1488 C CA . GLY A 1 202 ? 55.390 19.900 201.335 1.00 46.53 202 GLY A CA 1
ATOM 1489 C C . GLY A 1 202 ? 54.620 19.442 200.107 1.00 44.36 202 GLY A C 1
ATOM 1490 O O . GLY A 1 202 ? 55.058 18.523 199.415 1.00 47.04 202 GLY A O 1
ATOM 1491 N N . VAL A 1 203 ? 53.473 20.066 199.848 1.00 39.83 203 VAL A N 1
ATOM 1492 C CA . VAL A 1 203 ? 52.716 19.810 198.623 1.00 43.77 203 VAL A CA 1
ATOM 1493 C C . VAL A 1 203 ? 53.201 20.800 197.558 1.00 42.35 203 VAL A C 1
ATOM 1494 O O . VAL A 1 203 ? 52.734 21.940 197.501 1.00 45.24 203 VAL A O 1
ATOM 1498 N N A ARG A 1 204 ? 54.135 20.376 196.714 0.50 43.90 204 ARG A N 1
ATOM 1499 N N B ARG A 1 204 ? 54.147 20.352 196.738 0.50 43.90 204 ARG A N 1
ATOM 1500 C CA A ARG A 1 204 ? 54.825 21.330 195.848 0.50 46.88 204 ARG A CA 1
ATOM 1501 C CA B ARG A 1 204 ? 54.876 21.222 195.818 0.50 47.50 204 ARG A CA 1
ATOM 1502 C C A ARG A 1 204 ? 54.467 21.253 194.356 0.50 46.61 204 ARG A C 1
ATOM 1503 C C B ARG A 1 204 ? 54.219 21.351 194.447 0.50 46.26 204 ARG A C 1
ATOM 1504 O O A ARG A 1 204 ? 54.864 22.130 193.591 0.50 43.63 204 ARG A O 1
ATOM 1505 O O B ARG A 1 204 ? 54.182 22.433 193.858 0.50 43.13 204 ARG A O 1
ATOM 1520 N N . ASN A 1 205 ? 53.720 20.230 193.943 1.00 47.34 205 ASN A N 1
ATOM 1521 C CA . ASN A 1 205 ? 53.285 20.129 192.548 1.00 48.68 205 ASN A CA 1
ATOM 1522 C C . ASN A 1 205 ? 52.024 19.276 192.368 1.00 49.70 205 ASN A C 1
ATOM 1523 O O . ASN A 1 205 ? 51.474 18.742 193.339 1.00 45.12 205 ASN A O 1
ATOM 1528 N N . ALA A 1 206 ? 51.569 19.152 191.125 1.00 47.39 206 ALA A N 1
ATOM 1529 C CA . ALA A 1 206 ? 50.359 18.395 190.824 1.00 47.52 206 ALA A CA 1
ATOM 1530 C C . ALA A 1 206 ? 50.495 16.914 191.185 1.00 50.23 206 ALA A C 1
ATOM 1531 O O . ALA A 1 206 ? 49.515 16.285 191.574 1.00 48.62 206 ALA A O 1
ATOM 1533 N N . ASP A 1 207 ? 51.698 16.357 191.050 1.00 49.60 207 ASP A N 1
ATOM 1534 C CA . ASP A 1 207 ? 51.949 14.972 191.458 1.00 52.65 207 ASP A CA 1
ATOM 1535 C C . ASP A 1 207 ? 51.684 14.799 192.965 1.00 53.38 207 ASP A C 1
ATOM 1536 O O . ASP A 1 207 ? 51.029 13.846 193.393 1.00 54.21 207 ASP A O 1
ATOM 1541 N N . ASP A 1 208 ? 52.199 15.724 193.767 1.00 49.72 208 ASP A N 1
ATOM 1542 C CA . ASP A 1 208 ? 51.948 15.691 195.204 1.00 48.85 208 ASP A CA 1
ATOM 1543 C C . ASP A 1 208 ? 50.449 15.790 195.479 1.00 47.28 208 ASP A C 1
ATOM 1544 O O . ASP A 1 208 ? 49.918 15.050 196.301 1.00 45.04 208 ASP A O 1
ATOM 1549 N N . ALA A 1 209 ? 49.774 16.699 194.778 1.00 45.64 209 ALA A N 1
ATOM 1550 C CA . ALA A 1 209 ? 48.352 16.954 195.012 1.00 43.53 209 ALA A CA 1
ATOM 1551 C C . ALA A 1 209 ? 47.495 15.734 194.675 1.00 45.62 209 ALA A C 1
ATOM 1552 O O . ALA A 1 209 ? 46.508 15.455 195.358 1.00 45.25 209 ALA A O 1
ATOM 1554 N N . ALA A 1 210 ? 47.882 15.014 193.624 1.00 43.70 210 ALA A N 1
ATOM 1555 C CA . ALA A 1 210 ? 47.138 13.840 193.173 1.00 44.78 210 ALA A CA 1
ATOM 1556 C C . ALA A 1 210 ? 47.054 12.764 194.257 1.00 44.53 210 ALA A C 1
ATOM 1557 O O . ALA A 1 210 ? 46.028 12.104 194.414 1.00 44.56 210 ALA A O 1
ATOM 1559 N N . ILE A 1 211 ? 48.137 12.589 195.001 1.00 45.30 211 ILE A N 1
ATOM 1560 C CA . ILE A 1 211 ? 48.160 11.628 196.101 1.00 50.96 211 ILE A CA 1
ATOM 1561 C C . ILE A 1 211 ? 46.996 11.841 197.074 1.00 43.45 211 ILE A C 1
ATOM 1562 O O . ILE A 1 211 ? 46.265 10.908 197.393 1.00 44.04 211 ILE A O 1
ATOM 1567 N N . TYR A 1 212 ? 46.798 13.078 197.511 1.00 40.42 212 TYR A N 1
ATOM 1568 C CA . TYR A 1 212 ? 45.776 13.360 198.517 1.00 40.05 212 TYR A CA 1
ATOM 1569 C C . TYR A 1 212 ? 44.367 13.369 197.922 1.00 40.76 212 TYR A C 1
ATOM 1570 O O . TYR A 1 212 ? 43.419 12.939 198.573 1.00 39.13 212 TYR A O 1
ATOM 1579 N N . LEU A 1 213 ? 44.231 13.826 196.678 1.00 41.31 213 LEU A N 1
ATOM 1580 C CA . LEU A 1 213 ? 42.930 13.810 196.017 1.00 42.06 213 LEU A CA 1
ATOM 1581 C C . LEU A 1 213 ? 42.488 12.380 195.725 1.00 43.64 213 LEU A C 1
ATOM 1582 O O . LEU A 1 213 ? 41.313 12.055 195.876 1.00 44.29 213 LEU A O 1
ATOM 1587 N N . ASP A 1 214 ? 43.423 11.532 195.303 1.00 44.15 214 ASP A N 1
ATOM 1588 C CA . ASP A 1 214 ? 43.110 10.128 195.049 1.00 44.23 214 ASP A CA 1
ATOM 1589 C C . ASP A 1 214 ? 42.667 9.407 196.325 1.00 49.39 214 ASP A C 1
ATOM 1590 O O . ASP A 1 214 ? 41.755 8.586 196.292 1.00 47.76 214 ASP A O 1
ATOM 1595 N N . LEU A 1 215 ? 43.325 9.705 197.441 1.00 45.86 215 LEU A N 1
ATOM 1596 C CA . LEU A 1 215 ? 42.941 9.118 198.716 1.00 47.81 215 LEU A CA 1
ATOM 1597 C C . LEU A 1 215 ? 41.526 9.520 199.104 1.00 44.47 215 LEU A C 1
ATOM 1598 O O . LEU A 1 215 ? 40.720 8.675 199.493 1.00 43.35 215 LEU A O 1
ATOM 1603 N N . ALA A 1 216 ? 41.220 10.808 198.985 1.00 44.38 216 ALA A N 1
ATOM 1604 C CA . ALA A 1 216 ? 39.891 11.299 199.332 1.00 41.54 216 ALA A CA 1
ATOM 1605 C C . ALA A 1 216 ? 38.836 10.664 198.435 1.00 44.51 216 ALA A C 1
ATOM 1606 O O . ALA A 1 216 ? 37.790 10.224 198.911 1.00 44.63 216 ALA A O 1
ATOM 1608 N N . ASP A 1 217 ? 39.123 10.609 197.137 1.00 43.93 217 ASP A N 1
ATOM 1609 C CA . ASP A 1 217 ? 38.196 10.030 196.171 1.00 47.18 217 ASP A CA 1
ATOM 1610 C C . ASP A 1 217 ? 37.884 8.573 196.512 1.00 49.66 217 ASP A C 1
ATOM 1611 O O . ASP A 1 217 ? 36.729 8.155 196.467 1.00 50.76 217 ASP A O 1
ATOM 1616 N N . ASN A 1 218 ? 38.920 7.807 196.851 1.00 47.35 218 ASN A N 1
ATOM 1617 C CA . ASN A 1 218 ? 38.767 6.374 197.088 1.00 51.55 218 ASN A CA 1
ATOM 1618 C C . ASN A 1 218 ? 38.120 6.050 198.424 1.00 48.37 218 ASN A C 1
ATOM 1619 O O . ASN A 1 218 ? 37.452 5.037 198.560 1.00 54.25 218 ASN A O 1
ATOM 1624 N N . ILE A 1 219 ? 38.315 6.911 199.412 1.00 47.03 219 ILE A N 1
ATOM 1625 C CA . ILE A 1 219 ? 37.802 6.629 200.755 1.00 47.78 219 ILE A CA 1
ATOM 1626 C C . ILE A 1 219 ? 36.402 7.211 200.944 1.00 44.61 219 ILE A C 1
ATOM 1627 O O . ILE A 1 219 ? 35.522 6.551 201.485 1.00 43.21 219 ILE A O 1
ATOM 1632 N N . LEU A 1 220 ? 36.183 8.422 200.441 1.00 43.98 220 LEU A N 1
ATOM 1633 C CA . LEU A 1 220 ? 34.931 9.127 200.687 1.00 44.00 220 LEU A CA 1
ATOM 1634 C C . LEU A 1 220 ? 34.057 9.324 199.444 1.00 49.82 220 LEU A C 1
ATOM 1635 O O . LEU A 1 220 ? 32.935 9.811 199.561 1.00 53.19 220 LEU A O 1
ATOM 1640 N N . GLY A 1 221 ? 34.561 8.954 198.266 1.00 46.51 221 GLY A N 1
ATOM 1641 C CA . GLY A 1 221 ? 33.801 9.097 197.030 1.00 49.58 221 GLY A CA 1
ATOM 1642 C C . GLY A 1 221 ? 34.240 10.281 196.176 1.00 52.88 221 GLY A C 1
ATOM 1643 O O . GLY A 1 221 ? 34.770 11.262 196.696 1.00 48.97 221 GLY A O 1
ATOM 1644 N N . ASN A 1 222 ? 33.994 10.191 194.868 1.00 51.63 222 ASN A N 1
ATOM 1645 C CA . ASN A 1 222 ? 34.424 11.201 193.889 1.00 53.38 222 ASN A CA 1
ATOM 1646 C C . ASN A 1 222 ? 33.890 12.595 194.124 1.00 49.59 222 ASN A C 1
ATOM 1647 O O . ASN A 1 222 ? 34.574 13.581 193.847 1.00 49.24 222 ASN A O 1
ATOM 1652 N N . GLU A 1 223 ? 32.653 12.679 194.601 1.00 50.28 223 GLU A N 1
ATOM 1653 C CA . GLU A 1 223 ? 31.998 13.969 194.768 1.00 52.67 223 GLU A CA 1
ATOM 1654 C C . GLU A 1 223 ? 32.394 14.650 196.082 1.00 48.93 223 GLU A C 1
ATOM 1655 O O . GLU A 1 223 ? 32.082 15.820 196.297 1.00 48.17 223 GLU A O 1
ATOM 1657 N N . TRP A 1 224 ? 33.096 13.930 196.949 1.00 44.95 224 TRP A N 1
ATOM 1658 C CA . TRP A 1 224 ? 33.293 14.419 198.313 1.00 42.46 224 TRP A CA 1
ATOM 1659 C C . TRP A 1 224 ? 34.179 15.664 198.399 1.00 41.63 224 TRP A C 1
ATOM 1660 O O . TRP A 1 224 ? 33.811 16.633 199.068 1.00 41.49 224 TRP A O 1
ATOM 1671 N N . ALA A 1 225 ? 35.330 15.648 197.727 1.00 36.75 225 ALA A N 1
ATOM 1672 C CA . ALA A 1 225 ? 36.334 16.696 197.927 1.00 40.87 225 ALA A CA 1
ATOM 1673 C C . ALA A 1 225 ? 36.091 17.981 197.135 1.00 45.71 225 ALA A C 1
ATOM 1674 O O . ALA A 1 225 ? 36.827 18.278 196.200 1.00 52.18 225 ALA A O 1
ATOM 1676 N N . ASP A 1 226 ? 35.078 18.751 197.520 1.00 45.45 226 ASP A N 1
ATOM 1677 C CA . ASP A 1 226 ? 34.953 20.130 197.048 1.00 41.16 226 ASP A CA 1
ATOM 1678 C C . ASP A 1 226 ? 35.611 21.065 198.068 1.00 39.75 226 ASP A C 1
ATOM 1679 O O . ASP A 1 226 ? 36.238 20.601 199.030 1.00 40.22 226 ASP A O 1
ATOM 1684 N N . ALA A 1 227 ? 35.464 22.372 197.861 1.00 33.40 227 ALA A N 1
ATOM 1685 C CA . ALA A 1 227 ? 36.130 23.371 198.696 1.00 36.04 227 ALA A CA 1
ATOM 1686 C C . ALA A 1 227 ? 35.584 23.409 200.130 1.00 34.31 227 ALA A C 1
ATOM 1687 O O . ALA A 1 227 ? 36.251 23.905 201.039 1.00 36.18 227 ALA A O 1
ATOM 1689 N N . ASN A 1 228 ? 34.382 22.879 200.332 1.00 32.39 228 ASN A N 1
ATOM 1690 C CA . ASN A 1 228 ? 33.829 22.755 201.678 1.00 37.76 228 ASN A CA 1
ATOM 1691 C C . ASN A 1 228 ? 34.374 21.548 202.443 1.00 38.23 228 ASN A C 1
ATOM 1692 O O . ASN A 1 228 ? 34.189 21.452 203.651 1.00 40.49 228 ASN A O 1
ATOM 1697 N N . HIS A 1 229 ? 35.050 20.633 201.750 1.00 37.09 229 HIS A N 1
ATOM 1698 C CA . HIS A 1 229 ? 35.528 19.412 202.395 1.00 35.02 229 HIS A CA 1
ATOM 1699 C C . HIS A 1 229 ? 37.020 19.138 202.239 1.00 35.40 229 HIS A C 1
ATOM 1700 O O . HIS A 1 229 ? 37.546 18.226 202.883 1.00 33.71 229 HIS A O 1
ATOM 1707 N N . PHE A 1 230 ? 37.700 19.901 201.384 1.00 33.01 230 PHE A N 1
ATOM 1708 C CA . PHE A 1 230 ? 39.101 19.622 201.068 1.00 31.42 230 PHE A CA 1
ATOM 1709 C C . PHE A 1 230 ? 39.846 20.911 200.744 1.00 33.88 230 PHE A C 1
ATOM 1710 O O . PHE A 1 230 ? 39.378 21.716 199.944 1.00 34.16 230 PHE A O 1
ATOM 1718 N N . ARG A 1 231 ? 40.992 21.125 201.380 1.00 32.92 231 ARG A N 1
ATOM 1719 C CA . ARG A 1 231 ? 41.856 22.245 201.028 1.00 32.12 231 ARG A CA 1
ATOM 1720 C C . ARG A 1 231 ? 43.302 21.797 200.973 1.00 34.50 231 ARG A C 1
ATOM 1721 O O . ARG A 1 231 ? 43.690 20.877 201.683 1.00 33.77 231 ARG A O 1
ATOM 1729 N N . PHE A 1 232 ? 44.092 22.446 200.119 1.00 28.90 232 PHE A N 1
ATOM 1730 C CA . PHE A 1 232 ? 45.542 22.288 200.148 1.00 31.51 232 PHE A CA 1
ATOM 1731 C C . PHE A 1 232 ? 46.159 23.476 200.861 1.00 36.90 232 PHE A C 1
ATOM 1732 O O . PHE A 1 232 ? 45.972 24.612 200.427 1.00 37.76 232 PHE A O 1
ATOM 1740 N N . GLY A 1 233 ? 46.889 23.225 201.948 1.00 37.86 233 GLY A N 1
ATOM 1741 C CA . GLY A 1 233 ? 47.681 24.270 202.578 1.00 30.47 233 GLY A CA 1
ATOM 1742 C C . GLY A 1 233 ? 49.030 24.348 201.889 1.00 34.48 233 GLY A C 1
ATOM 1743 O O . GLY A 1 233 ? 49.875 23.475 202.074 1.00 38.59 233 GLY A O 1
ATOM 1744 N N . ALA A 1 234 ? 49.233 25.385 201.083 1.00 38.49 234 ALA A N 1
ATOM 1745 C CA . ALA A 1 234 ? 50.399 25.441 200.206 1.00 38.61 234 ALA A CA 1
ATOM 1746 C C . ALA A 1 234 ? 50.681 26.854 199.703 1.00 36.31 234 ALA A C 1
ATOM 1747 O O . ALA A 1 234 ? 49.843 27.739 199.822 1.00 37.26 234 ALA A O 1
ATOM 1749 N N . SER A 1 235 ? 51.867 27.055 199.138 1.00 40.53 235 SER A N 1
ATOM 1750 C CA . SER A 1 235 ? 52.264 28.365 198.648 1.00 46.38 235 SER A CA 1
ATOM 1751 C C . SER A 1 235 ? 52.796 28.282 197.216 1.00 47.46 235 SER A C 1
ATOM 1752 O O . SER A 1 235 ? 52.087 28.605 196.266 1.00 45.79 235 SER A O 1
ATOM 1755 N N . SER A 1 236 ? 54.036 27.827 197.067 1.00 46.84 236 SER A N 1
ATOM 1756 C CA . SER A 1 236 ? 54.657 27.707 195.763 1.00 48.32 236 SER A CA 1
ATOM 1757 C C . SER A 1 236 ? 53.912 26.732 194.840 1.00 46.43 236 SER A C 1
ATOM 1758 O O . SER A 1 236 ? 54.156 26.719 193.637 1.00 41.31 236 SER A O 1
ATOM 1761 N N . LEU A 1 237 ? 53.027 25.914 195.412 1.00 43.17 237 LEU A N 1
ATOM 1762 C CA . LEU A 1 237 ? 52.188 24.998 194.640 1.00 40.02 237 LEU A CA 1
ATOM 1763 C C . LEU A 1 237 ? 51.458 25.725 193.505 1.00 44.65 237 LEU A C 1
ATOM 1764 O O . LEU A 1 237 ? 51.369 25.205 192.392 1.00 43.71 237 LEU A O 1
ATOM 1769 N N . LEU A 1 238 ? 50.972 26.933 193.782 1.00 38.40 238 LEU A N 1
ATOM 1770 C CA . LEU A 1 238 ? 50.190 27.677 192.808 1.00 42.78 238 LEU A CA 1
ATOM 1771 C C . LEU A 1 238 ? 50.957 27.890 191.501 1.00 45.45 238 LEU A C 1
ATOM 1772 O O . LEU A 1 238 ? 50.436 27.618 190.420 1.00 47.22 238 LEU A O 1
ATOM 1777 N N . ILE A 1 239 ? 52.193 28.372 191.614 1.00 42.20 239 ILE A N 1
ATOM 1778 C CA . ILE A 1 239 ? 53.037 28.609 190.454 1.00 49.07 239 ILE A CA 1
ATOM 1779 C C . ILE A 1 239 ? 53.288 27.310 189.698 1.00 47.85 239 ILE A C 1
ATOM 1780 O O . ILE A 1 239 ? 53.348 27.297 188.470 1.00 48.90 239 ILE A O 1
ATOM 1785 N N . SER A 1 240 ? 53.442 26.215 190.434 1.00 49.19 240 SER A N 1
ATOM 1786 C CA . SER A 1 240 ? 53.683 24.921 189.803 1.00 49.76 240 SER A CA 1
ATOM 1787 C C . SER A 1 240 ? 52.452 24.463 189.036 1.00 45.94 240 SER A C 1
ATOM 1788 O O . SER A 1 240 ? 52.565 23.934 187.935 1.00 46.33 240 SER A O 1
ATOM 1791 N N . LEU A 1 241 ? 51.272 24.660 189.623 1.00 45.51 241 LEU A N 1
ATOM 1792 C CA . LEU A 1 241 ? 50.034 24.242 188.972 1.00 43.83 241 LEU A CA 1
ATOM 1793 C C . LEU A 1 241 ? 49.752 25.074 187.713 1.00 46.87 241 LEU A C 1
ATOM 1794 O O . LEU A 1 241 ? 49.358 24.534 186.672 1.00 47.88 241 LEU A O 1
ATOM 1799 N N . LEU A 1 242 ? 49.970 26.383 187.808 1.00 45.33 242 LEU A N 1
ATOM 1800 C CA . LEU A 1 242 ? 49.762 27.270 186.672 1.00 47.07 242 LEU A CA 1
ATOM 1801 C C . LEU A 1 242 ? 50.704 26.908 185.545 1.00 50.71 242 LEU A C 1
ATOM 1802 O O . LEU A 1 242 ? 50.325 26.976 184.384 1.00 52.07 242 LEU A O 1
ATOM 1807 N N . ASP A 1 243 ? 51.934 26.527 185.881 1.00 50.52 243 ASP A N 1
ATOM 1808 C CA . ASP A 1 243 ? 52.880 26.125 184.847 1.00 53.07 243 ASP A CA 1
ATOM 1809 C C . ASP A 1 243 ? 52.392 24.834 184.183 1.00 53.04 243 ASP A C 1
ATOM 1810 O O . ASP A 1 243 ? 52.385 24.726 182.962 1.00 49.50 243 ASP A O 1
ATOM 1815 N N . THR A 1 244 ? 51.961 23.871 184.993 1.00 52.46 244 THR A N 1
ATOM 1816 C CA . THR A 1 244 ? 51.377 22.632 184.476 1.00 53.54 244 THR A CA 1
ATOM 1817 C C . THR A 1 244 ? 50.190 22.912 183.549 1.00 50.85 244 THR A C 1
ATOM 1818 O O . THR A 1 244 ? 49.998 22.227 182.553 1.00 49.02 244 THR A O 1
ATOM 1822 N N . LEU A 1 245 ? 49.397 23.926 183.889 1.00 52.58 245 LEU A N 1
ATOM 1823 C CA . LEU A 1 245 ? 48.194 24.258 183.129 1.00 48.03 245 LEU A CA 1
ATOM 1824 C C . LEU A 1 245 ? 48.486 25.149 181.925 1.00 49.80 245 LEU A C 1
ATOM 1825 O O . LEU A 1 245 ? 47.597 25.424 181.119 1.00 50.09 245 LEU A O 1
ATOM 1830 N N . GLY A 1 246 ? 49.732 25.598 181.811 1.00 50.45 246 GLY A N 1
ATOM 1831 C CA . GLY A 1 246 ? 50.161 26.359 180.649 1.00 59.82 246 GLY A CA 1
ATOM 1832 C C . GLY A 1 246 ? 49.831 27.833 180.776 1.00 59.63 246 GLY A C 1
ATOM 1833 O O . GLY A 1 246 ? 49.743 28.529 179.781 1.00 56.20 246 GLY A O 1
ATOM 1834 N N . HIS A 1 247 ? 49.634 28.305 182.004 1.00 59.25 247 HIS A N 1
ATOM 1835 C CA . HIS A 1 247 ? 49.371 29.724 182.253 1.00 65.89 247 HIS A CA 1
ATOM 1836 C C . HIS A 1 247 ? 50.640 30.459 182.687 1.00 76.94 247 HIS A C 1
ATOM 1837 O O . HIS A 1 247 ? 51.547 29.855 183.265 1.00 76.31 247 HIS A O 1
ATOM 1844 N N . LYS A 1 248 ? 50.697 31.763 182.418 1.00 84.02 248 LYS A N 1
ATOM 1845 C CA . LYS A 1 248 ? 51.832 32.586 182.835 1.00 87.64 248 LYS A CA 1
ATOM 1846 C C . LYS A 1 248 ? 51.508 33.409 184.090 1.00 87.36 248 LYS A C 1
ATOM 1847 O O . LYS A 1 248 ? 51.380 32.872 185.200 1.00 82.50 248 LYS A O 1
ATOM 1849 N N . ASP B 1 3 ? 65.191 67.297 243.673 1.00 81.28 3 ASP B N 1
ATOM 1850 C CA . ASP B 1 3 ? 65.755 65.981 243.944 1.00 78.83 3 ASP B CA 1
ATOM 1851 C C . ASP B 1 3 ? 65.575 65.054 242.743 1.00 71.22 3 ASP B C 1
ATOM 1852 O O . ASP B 1 3 ? 64.463 64.621 242.430 1.00 63.37 3 ASP B O 1
ATOM 1857 N N . ILE B 1 4 ? 66.683 64.741 242.083 1.00 68.90 4 ILE B N 1
ATOM 1858 C CA . ILE B 1 4 ? 66.636 64.007 240.829 1.00 67.38 4 ILE B CA 1
ATOM 1859 C C . ILE B 1 4 ? 66.233 62.548 241.059 1.00 65.99 4 ILE B C 1
ATOM 1860 O O . ILE B 1 4 ? 65.672 61.910 240.172 1.00 63.61 4 ILE B O 1
ATOM 1865 N N . LYS B 1 5 ? 66.485 62.033 242.260 1.00 67.67 5 LYS B N 1
ATOM 1866 C CA . LYS B 1 5 ? 66.082 60.668 242.592 1.00 68.65 5 LYS B CA 1
ATOM 1867 C C . LYS B 1 5 ? 64.569 60.567 242.780 1.00 66.45 5 LYS B C 1
ATOM 1868 O O . LYS B 1 5 ? 63.952 59.577 242.382 1.00 64.34 5 LYS B O 1
ATOM 1874 N N . ALA B 1 6 ? 63.979 61.590 243.390 1.00 66.17 6 ALA B N 1
ATOM 1875 C CA . ALA B 1 6 ? 62.527 61.673 243.519 1.00 60.68 6 ALA B CA 1
ATOM 1876 C C . ALA B 1 6 ? 61.876 61.713 242.134 1.00 59.86 6 ALA B C 1
ATOM 1877 O O . ALA B 1 6 ? 60.869 61.049 241.885 1.00 60.92 6 ALA B O 1
ATOM 1879 N N . VAL B 1 7 ? 62.466 62.491 241.235 1.00 57.95 7 VAL B N 1
ATOM 1880 C CA . VAL B 1 7 ? 62.002 62.537 239.848 1.00 53.04 7 VAL B CA 1
ATOM 1881 C C . VAL B 1 7 ? 62.081 61.165 239.192 1.00 52.96 7 VAL B C 1
ATOM 1882 O O . VAL B 1 7 ? 61.097 60.681 238.618 1.00 51.62 7 VAL B O 1
ATOM 1886 N N . ALA B 1 8 ? 63.247 60.533 239.295 1.00 52.04 8 ALA B N 1
ATOM 1887 C CA . ALA B 1 8 ? 63.468 59.226 238.674 1.00 49.55 8 ALA B CA 1
ATOM 1888 C C . ALA B 1 8 ? 62.473 58.184 239.179 1.00 47.92 8 ALA B C 1
ATOM 1889 O O . ALA B 1 8 ? 61.896 57.439 238.392 1.00 47.74 8 ALA B O 1
ATOM 1891 N N . GLN B 1 9 ? 62.283 58.133 240.497 1.00 48.25 9 GLN B N 1
ATOM 1892 C CA . GLN B 1 9 ? 61.319 57.215 241.096 1.00 47.63 9 GLN B CA 1
ATOM 1893 C C . GLN B 1 9 ? 59.902 57.475 240.568 1.00 49.70 9 GLN B C 1
ATOM 1894 O O . GLN B 1 9 ? 59.173 56.546 240.212 1.00 49.80 9 GLN B O 1
ATOM 1900 N N . ARG B 1 10 ? 59.526 58.746 240.503 1.00 50.81 10 ARG B N 1
ATOM 1901 C CA . ARG B 1 10 ? 58.204 59.125 240.025 1.00 50.88 10 ARG B CA 1
ATOM 1902 C C . ARG B 1 10 ? 58.015 58.758 238.542 1.00 47.88 10 ARG B C 1
ATOM 1903 O O . ARG B 1 10 ? 56.964 58.243 238.152 1.00 43.74 10 ARG B O 1
ATOM 1911 N N . ALA B 1 11 ? 59.036 59.000 237.725 1.00 48.78 11 ALA B N 1
ATOM 1912 C CA . ALA B 1 11 ? 58.932 58.738 236.292 1.00 49.94 11 ALA B CA 1
ATOM 1913 C C . ALA B 1 11 ? 58.804 57.245 236.026 1.00 48.40 11 ALA B C 1
ATOM 1914 O O . ALA B 1 11 ? 57.994 56.826 235.199 1.00 47.72 11 ALA B O 1
ATOM 1916 N N . LEU B 1 12 ? 59.595 56.448 236.742 1.00 49.58 12 LEU B N 1
ATOM 1917 C CA . LEU B 1 12 ? 59.573 54.991 236.593 1.00 48.86 12 LEU B CA 1
ATOM 1918 C C . LEU B 1 12 ? 58.175 54.429 236.794 1.00 43.68 12 LEU B C 1
ATOM 1919 O O . LEU B 1 12 ? 57.730 53.555 236.050 1.00 40.51 12 LEU B O 1
ATOM 1924 N N A SER B 1 13 ? 57.479 54.939 237.804 0.54 43.80 13 SER B N 1
ATOM 1925 N N B SER B 1 13 ? 57.484 54.930 237.813 0.46 43.70 13 SER B N 1
ATOM 1926 C CA A SER B 1 13 ? 56.156 54.430 238.145 0.54 41.08 13 SER B CA 1
ATOM 1927 C CA B SER B 1 13 ? 56.151 54.438 238.147 0.46 41.04 13 SER B CA 1
ATOM 1928 C C A SER B 1 13 ? 55.100 54.855 237.126 0.54 39.41 13 SER B C 1
ATOM 1929 C C B SER B 1 13 ? 55.130 54.798 237.072 0.46 39.28 13 SER B C 1
ATOM 1930 O O A SER B 1 13 ? 53.986 54.339 237.133 0.54 37.76 13 SER B O 1
ATOM 1931 O O B SER B 1 13 ? 54.069 54.186 236.989 0.46 37.47 13 SER B O 1
ATOM 1936 N N . LEU B 1 14 ? 55.455 55.793 236.250 1.00 41.97 14 LEU B N 1
ATOM 1937 C CA . LEU B 1 14 ? 54.533 56.265 235.213 1.00 42.63 14 LEU B CA 1
ATOM 1938 C C . LEU B 1 14 ? 54.883 55.734 233.823 1.00 42.67 14 LEU B C 1
ATOM 1939 O O . LEU B 1 14 ? 54.275 56.132 232.826 1.00 45.31 14 LEU B O 1
ATOM 1944 N N . MET B 1 15 ? 55.856 54.834 233.744 1.00 41.44 15 MET B N 1
ATOM 1945 C CA . MET B 1 15 ? 56.297 54.340 232.441 1.00 44.62 15 MET B CA 1
ATOM 1946 C C . MET B 1 15 ? 55.359 53.311 231.814 1.00 44.40 15 MET B C 1
ATOM 1947 O O . MET B 1 15 ? 54.885 52.384 232.486 1.00 42.51 15 MET B O 1
ATOM 1952 N N . ASP B 1 16 ? 55.096 53.505 230.523 1.00 41.57 16 ASP B N 1
ATOM 1953 C CA . ASP B 1 16 ? 54.665 52.435 229.623 1.00 43.87 16 ASP B CA 1
ATOM 1954 C C . ASP B 1 16 ? 55.921 51.839 228.994 1.00 43.79 16 ASP B C 1
ATOM 1955 O O . ASP B 1 16 ? 56.410 52.372 227.994 1.00 38.95 16 ASP B O 1
ATOM 1960 N N . LEU B 1 17 ? 56.453 50.765 229.581 1.00 41.36 17 LEU B N 1
ATOM 1961 C CA . LEU B 1 17 ? 57.686 50.156 229.085 1.00 37.61 17 LEU B CA 1
ATOM 1962 C C . LEU B 1 17 ? 57.435 49.555 227.704 1.00 36.77 17 LEU B C 1
ATOM 1963 O O . LEU B 1 17 ? 56.688 48.591 227.568 1.00 36.51 17 LEU B O 1
ATOM 1968 N N . THR B 1 18 ? 58.078 50.114 226.685 1.00 34.96 18 THR B N 1
ATOM 1969 C CA . THR B 1 18 ? 57.669 49.858 225.311 1.00 34.13 18 THR B CA 1
ATOM 1970 C C . THR B 1 18 ? 58.662 49.002 224.539 1.00 38.29 18 THR B C 1
ATOM 1971 O O . THR B 1 18 ? 59.873 49.184 224.653 1.00 41.22 18 THR B O 1
ATOM 1975 N N . SER B 1 19 ? 58.130 48.038 223.793 1.00 37.07 19 SER B N 1
ATOM 1976 C CA . SER B 1 19 ? 58.890 47.321 222.780 1.00 38.18 19 SER B CA 1
ATOM 1977 C C . SER B 1 19 ? 58.019 47.165 221.535 1.00 36.46 19 SER B C 1
ATOM 1978 O O . SER B 1 19 ? 56.993 46.475 221.572 1.00 34.00 19 SER B O 1
ATOM 1981 N N . LEU B 1 20 ? 58.418 47.815 220.446 1.00 34.80 20 LEU B N 1
ATOM 1982 C CA . LEU B 1 20 ? 57.632 47.795 219.208 1.00 37.17 20 LEU B CA 1
ATOM 1983 C C . LEU B 1 20 ? 58.508 47.602 217.972 1.00 38.55 20 LEU B C 1
ATOM 1984 O O . LEU B 1 20 ? 58.454 48.400 217.026 1.00 36.23 20 LEU B O 1
ATOM 1989 N N . THR B 1 21 ? 59.326 46.551 217.985 1.00 36.94 21 THR B N 1
ATOM 1990 C CA . THR B 1 21 ? 60.214 46.265 216.857 1.00 36.26 21 THR B CA 1
ATOM 1991 C C . THR B 1 21 ? 59.454 45.521 215.764 1.00 34.71 21 THR B C 1
ATOM 1992 O O . THR B 1 21 ? 59.849 45.547 214.610 1.00 34.81 21 THR B O 1
ATOM 1996 N N . ASN B 1 22 ? 58.372 44.860 216.167 1.00 34.75 22 ASN B N 1
ATOM 1997 C CA . ASN B 1 22 ? 57.553 43.991 215.325 1.00 34.90 22 ASN B CA 1
ATOM 1998 C C . ASN B 1 22 ? 58.289 42.720 214.906 1.00 34.92 22 ASN B C 1
ATOM 1999 O O . ASN B 1 22 ? 57.835 42.008 214.014 1.00 36.36 22 ASN B O 1
ATOM 2004 N N . THR B 1 23 ? 59.431 42.439 215.528 1.00 33.25 23 THR B N 1
ATOM 2005 C CA . THR B 1 23 ? 60.096 41.157 215.307 1.00 31.72 23 THR B CA 1
ATOM 2006 C C . THR B 1 23 ? 60.434 40.474 216.636 1.00 34.14 23 THR B C 1
ATOM 2007 O O . THR B 1 23 ? 61.286 39.578 216.671 1.00 33.34 23 THR B O 1
ATOM 2011 N N . GLU B 1 24 ? 59.775 40.901 217.718 1.00 29.94 24 GLU B N 1
ATOM 2012 C CA . GLU B 1 24 ? 60.009 40.318 219.034 1.00 34.98 24 GLU B CA 1
ATOM 2013 C C . GLU B 1 24 ? 59.729 38.824 219.000 1.00 36.45 24 GLU B C 1
ATOM 2014 O O . GLU B 1 24 ? 58.841 38.366 218.282 1.00 40.81 24 GLU B O 1
ATOM 2020 N N . THR B 1 25 ? 60.514 38.065 219.750 1.00 33.52 25 THR B N 1
ATOM 2021 C CA . THR B 1 25 ? 60.155 36.687 220.061 1.00 34.93 25 THR B CA 1
ATOM 2022 C C . THR B 1 25 ? 59.314 36.654 221.334 1.00 36.59 25 THR B C 1
ATOM 2023 O O . THR B 1 25 ? 59.254 37.638 222.080 1.00 34.67 25 THR B O 1
ATOM 2027 N N . ASP B 1 26 ? 58.647 35.535 221.581 1.00 35.99 26 ASP B N 1
ATOM 2028 C CA . ASP B 1 26 ? 57.891 35.387 222.811 1.00 36.30 26 ASP B CA 1
ATOM 2029 C C . ASP B 1 26 ? 58.805 35.556 224.026 1.00 36.38 26 ASP B C 1
ATOM 2030 O O . ASP B 1 26 ? 58.405 36.155 225.021 1.00 35.94 26 ASP B O 1
ATOM 2035 N N . GLN B 1 27 ? 60.040 35.062 223.934 1.00 32.48 27 GLN B N 1
ATOM 2036 C CA . GLN B 1 27 ? 60.964 35.179 225.057 1.00 35.71 27 GLN B CA 1
ATOM 2037 C C . GLN B 1 27 ? 61.294 36.635 225.327 1.00 36.75 27 GLN B C 1
ATOM 2038 O O . GLN B 1 27 ? 61.464 37.028 226.471 1.00 34.89 27 GLN B O 1
ATOM 2044 N N . GLU B 1 28 ? 61.396 37.439 224.273 1.00 31.14 28 GLU B N 1
ATOM 2045 C CA . GLU B 1 28 ? 61.704 38.853 224.461 1.00 34.81 28 GLU B CA 1
ATOM 2046 C C . GLU B 1 28 ? 60.545 39.564 225.137 1.00 33.16 28 GLU B C 1
ATOM 2047 O O . GLU B 1 28 ? 60.756 40.491 225.911 1.00 33.37 28 GLU B O 1
ATOM 2053 N N . ILE B 1 29 ? 59.321 39.124 224.857 1.00 29.67 29 ILE B N 1
ATOM 2054 C CA . ILE B 1 29 ? 58.159 39.666 225.558 1.00 29.45 29 ILE B CA 1
ATOM 2055 C C . ILE B 1 29 ? 58.174 39.247 227.038 1.00 32.15 29 ILE B C 1
ATOM 2056 O O . ILE B 1 29 ? 57.938 40.073 227.922 1.00 30.71 29 ILE B O 1
ATOM 2061 N N . ILE B 1 30 ? 58.467 37.978 227.322 1.00 32.88 30 ILE B N 1
ATOM 2062 C CA . ILE B 1 30 ? 58.568 37.541 228.722 1.00 31.13 30 ILE B CA 1
ATOM 2063 C C . ILE B 1 30 ? 59.644 38.360 229.435 1.00 32.73 30 ILE B C 1
ATOM 2064 O O . ILE B 1 30 ? 59.450 38.835 230.565 1.00 35.14 30 ILE B O 1
ATOM 2069 N N . ASP B 1 31 ? 60.774 38.539 228.754 1.00 30.91 31 ASP B N 1
ATOM 2070 C CA . ASP B 1 31 ? 61.898 39.313 229.291 1.00 37.20 31 ASP B CA 1
ATOM 2071 C C . ASP B 1 31 ? 61.530 40.775 229.536 1.00 37.39 31 ASP B C 1
ATOM 2072 O O . ASP B 1 31 ? 62.007 41.388 230.491 1.00 36.93 31 ASP B O 1
ATOM 2077 N N . LEU B 1 32 ? 60.688 41.335 228.670 1.00 37.10 32 LEU B N 1
ATOM 2078 C CA . LEU B 1 32 ? 60.225 42.706 228.855 1.00 34.19 32 LEU B CA 1
ATOM 2079 C C . LEU B 1 32 ? 59.335 42.813 230.094 1.00 33.75 32 LEU B C 1
ATOM 2080 O O . LEU B 1 32 ? 59.434 43.776 230.851 1.00 32.41 32 LEU B O 1
ATOM 2085 N N . CYS B 1 33 ? 58.456 41.831 230.290 1.00 33.78 33 CYS B N 1
ATOM 2086 C CA . CYS B 1 33 ? 57.582 41.824 231.465 1.00 35.33 33 CYS B CA 1
ATOM 2087 C C . CYS B 1 33 ? 58.414 41.699 232.731 1.00 34.37 33 CYS B C 1
ATOM 2088 O O . CYS B 1 33 ? 58.102 42.328 233.749 1.00 36.37 33 CYS B O 1
ATOM 2091 N N . ARG B 1 34 ? 59.480 40.899 232.663 1.00 32.60 34 ARG B N 1
ATOM 2092 C CA . ARG B 1 34 ? 60.373 40.742 233.816 1.00 36.88 34 ARG B CA 1
ATOM 2093 C C . ARG B 1 34 ? 61.061 42.068 234.122 1.00 36.83 34 ARG B C 1
ATOM 2094 O O . ARG B 1 34 ? 61.236 42.444 235.272 1.00 37.25 34 ARG B O 1
ATOM 2102 N N . GLN B 1 35 ? 61.450 42.776 233.068 1.00 37.08 35 GLN B N 1
ATOM 2103 C CA . GLN B 1 35 ? 62.136 44.052 233.225 1.00 39.63 35 GLN B CA 1
ATOM 2104 C C . GLN B 1 35 ? 61.214 45.114 233.840 1.00 40.52 35 GLN B C 1
ATOM 2105 O O . GLN B 1 35 ? 61.667 45.989 234.579 1.00 37.29 35 GLN B O 1
ATOM 2111 N N . ALA B 1 36 ? 59.918 45.018 233.545 1.00 36.80 36 ALA B N 1
ATOM 2112 C CA . ALA B 1 36 ? 58.936 45.958 234.071 1.00 32.59 36 ALA B CA 1
ATOM 2113 C C . ALA B 1 36 ? 58.792 45.798 235.583 1.00 38.08 36 ALA B C 1
ATOM 2114 O O . ALA B 1 36 ? 58.432 46.746 236.288 1.00 38.26 36 ALA B O 1
ATOM 2116 N N . LYS B 1 37 ? 59.076 44.595 236.083 1.00 36.02 37 LYS B N 1
ATOM 2117 C CA . LYS B 1 37 ? 59.124 44.364 237.532 1.00 36.50 37 LYS B CA 1
ATOM 2118 C C . LYS B 1 37 ? 60.524 44.752 238.020 1.00 40.06 37 LYS B C 1
ATOM 2119 O O . LYS B 1 37 ? 61.372 43.892 238.253 1.00 40.22 37 LYS B O 1
ATOM 2125 N N . SER B 1 38 ? 60.771 46.055 238.132 1.00 41.30 38 SER B N 1
ATOM 2126 C CA . SER B 1 38 ? 62.124 46.574 238.320 1.00 42.28 38 SER B CA 1
ATOM 2127 C C . SER B 1 38 ? 62.530 46.586 239.797 1.00 43.61 38 SER B C 1
ATOM 2128 O O . SER B 1 38 ? 61.675 46.553 240.677 1.00 46.89 38 SER B O 1
ATOM 2131 N N . PRO B 1 39 ? 63.844 46.643 240.068 1.00 43.01 39 PRO B N 1
ATOM 2132 C CA . PRO B 1 39 ? 64.323 46.693 241.458 1.00 46.46 39 PRO B CA 1
ATOM 2133 C C . PRO B 1 39 ? 63.813 47.909 242.239 1.00 49.38 39 PRO B C 1
ATOM 2134 O O . PRO B 1 39 ? 63.833 47.890 243.469 1.00 50.42 39 PRO B O 1
ATOM 2138 N N . ALA B 1 40 ? 63.358 48.944 241.536 1.00 49.26 40 ALA B N 1
ATOM 2139 C CA . ALA B 1 40 ? 62.829 50.139 242.192 1.00 49.15 40 ALA B CA 1
ATOM 2140 C C . ALA B 1 40 ? 61.302 50.205 242.118 1.00 46.44 40 ALA B C 1
ATOM 2141 O O . ALA B 1 40 ? 60.710 51.251 242.386 1.00 48.34 40 ALA B O 1
ATOM 2143 N N . GLY B 1 41 ? 60.667 49.098 241.742 1.00 39.89 41 GLY B N 1
ATOM 2144 C CA . GLY B 1 41 ? 59.219 49.065 241.617 1.00 39.23 41 GLY B CA 1
ATOM 2145 C C . GLY B 1 41 ? 58.748 48.783 240.196 1.00 40.25 41 GLY B C 1
ATOM 2146 O O . GLY B 1 41 ? 59.538 48.730 239.253 1.00 40.45 41 GLY B O 1
ATOM 2147 N N . GLU B 1 42 ? 57.441 48.610 240.055 1.00 35.37 42 GLU B N 1
ATOM 2148 C CA . GLU B 1 42 ? 56.829 48.275 238.795 1.00 38.70 42 GLU B CA 1
ATOM 2149 C C . GLU B 1 42 ? 56.559 49.515 237.951 1.00 41.67 42 GLU B C 1
ATOM 2150 O O . GLU B 1 42 ? 56.204 50.575 238.475 1.00 38.77 42 GLU B O 1
ATOM 2156 N N . THR B 1 43 ? 56.732 49.378 236.639 1.00 38.20 43 THR B N 1
ATOM 2157 C CA . THR B 1 43 ? 56.276 50.411 235.725 1.00 36.08 43 THR B CA 1
ATOM 2158 C C . THR B 1 43 ? 54.751 50.390 235.755 1.00 39.67 43 THR B C 1
ATOM 2159 O O . THR B 1 43 ? 54.154 49.460 236.303 1.00 37.18 43 THR B O 1
ATOM 2163 N N . ALA B 1 44 ? 54.114 51.414 235.196 1.00 41.06 44 ALA B N 1
ATOM 2164 C CA . ALA B 1 44 ? 52.653 51.434 235.135 1.00 42.55 44 ALA B CA 1
ATOM 2165 C C . ALA B 1 44 ? 52.137 50.392 234.149 1.00 39.22 44 ALA B C 1
ATOM 2166 O O . ALA B 1 44 ? 51.096 49.767 234.365 1.00 39.83 44 ALA B O 1
ATOM 2168 N N . ALA B 1 45 ? 52.875 50.206 233.061 1.00 35.24 45 ALA B N 1
ATOM 2169 C CA . ALA B 1 45 ? 52.407 49.359 231.977 1.00 35.66 45 ALA B CA 1
ATOM 2170 C C . ALA B 1 45 ? 53.548 48.886 231.086 1.00 36.22 45 ALA B C 1
ATOM 2171 O O . ALA B 1 45 ? 54.687 49.339 231.223 1.00 34.03 45 ALA B O 1
ATOM 2173 N N . ILE B 1 46 ? 53.229 47.958 230.184 1.00 35.09 46 ILE B N 1
ATOM 2174 C CA . ILE B 1 46 ? 54.077 47.700 229.028 1.00 34.28 46 ILE B CA 1
ATOM 2175 C C . ILE B 1 46 ? 53.299 48.106 227.773 1.00 37.83 46 ILE B C 1
ATOM 2176 O O . ILE B 1 46 ? 52.071 48.264 227.813 1.00 33.68 46 ILE B O 1
ATOM 2181 N N . CYS B 1 47 ? 54.008 48.288 226.661 1.00 34.34 47 CYS B N 1
ATOM 2182 C CA . CYS B 1 47 ? 53.351 48.610 225.403 1.00 31.18 47 CYS B CA 1
ATOM 2183 C C . CYS B 1 47 ? 53.999 47.787 224.296 1.00 33.55 47 CYS B C 1
ATOM 2184 O O . CYS B 1 47 ? 55.193 47.926 224.025 1.00 36.20 47 CYS B O 1
ATOM 2187 N N . ILE B 1 48 ? 53.207 46.910 223.688 1.00 31.84 48 ILE B N 1
ATOM 2188 C CA . ILE B 1 48 ? 53.693 45.900 222.752 1.00 31.99 48 ILE B CA 1
ATOM 2189 C C . ILE B 1 48 ? 52.677 45.688 221.637 1.00 32.84 48 ILE B C 1
ATOM 2190 O O . ILE B 1 48 ? 51.526 46.108 221.760 1.00 34.96 48 ILE B O 1
ATOM 2195 N N . PHE B 1 49 ? 53.084 45.020 220.561 1.00 32.70 49 PHE B N 1
ATOM 2196 C CA . PHE B 1 49 ? 52.145 44.741 219.481 1.00 31.31 49 PHE B CA 1
ATOM 2197 C C . PHE B 1 49 ? 51.100 43.717 219.929 1.00 35.35 49 PHE B C 1
ATOM 2198 O O . PHE B 1 49 ? 51.388 42.859 220.772 1.00 32.11 49 PHE B O 1
ATOM 2206 N N . PRO B 1 50 ? 49.873 43.828 219.393 1.00 37.90 50 PRO B N 1
ATOM 2207 C CA . PRO B 1 50 ? 48.707 43.062 219.861 1.00 37.04 50 PRO B CA 1
ATOM 2208 C C . PRO B 1 50 ? 48.931 41.552 220.017 1.00 35.71 50 PRO B C 1
ATOM 2209 O O . PRO B 1 50 ? 48.462 40.976 220.998 1.00 32.24 50 PRO B O 1
ATOM 2213 N N . ARG B 1 51 ? 49.622 40.919 219.072 1.00 33.78 51 ARG B N 1
ATOM 2214 C CA . ARG B 1 51 ? 49.737 39.460 219.095 1.00 32.41 51 ARG B CA 1
ATOM 2215 C C . ARG B 1 51 ? 50.516 38.948 220.297 1.00 31.15 51 ARG B C 1
ATOM 2216 O O . ARG B 1 51 ? 50.456 37.759 220.611 1.00 28.46 51 ARG B O 1
ATOM 2224 N N . PHE B 1 52 ? 51.244 39.845 220.964 1.00 31.30 52 PHE B N 1
ATOM 2225 C CA . PHE B 1 52 ? 52.078 39.457 222.105 1.00 31.17 52 PHE B CA 1
ATOM 2226 C C . PHE B 1 52 ? 51.347 39.567 223.440 1.00 33.10 52 PHE B C 1
ATOM 2227 O O . PHE B 1 52 ? 51.883 39.186 224.489 1.00 31.94 52 PHE B O 1
ATOM 2235 N N . ILE B 1 53 ? 50.117 40.072 223.407 1.00 29.26 53 ILE B N 1
ATOM 2236 C CA . ILE B 1 53 ? 49.375 40.313 224.645 1.00 33.99 53 ILE B CA 1
ATOM 2237 C C . ILE B 1 53 ? 49.085 39.035 225.469 1.00 33.86 53 ILE B C 1
ATOM 2238 O O . ILE B 1 53 ? 49.304 39.043 226.681 1.00 34.48 53 ILE B O 1
ATOM 2243 N N . PRO B 1 54 ? 48.624 37.934 224.836 1.00 31.68 54 PRO B N 1
ATOM 2244 C CA . PRO B 1 54 ? 48.370 36.754 225.686 1.00 31.56 54 PRO B CA 1
ATOM 2245 C C . PRO B 1 54 ? 49.613 36.228 226.409 1.00 33.49 54 PRO B C 1
ATOM 2246 O O . PRO B 1 54 ? 49.523 35.885 227.588 1.00 30.83 54 PRO B O 1
ATOM 2250 N N . VAL B 1 55 ? 50.748 36.163 225.719 1.00 30.77 55 VAL B N 1
ATOM 2251 C CA . VAL B 1 55 ? 51.996 35.752 226.358 1.00 33.14 55 VAL B CA 1
ATOM 2252 C C . VAL B 1 55 ? 52.390 36.725 227.476 1.00 36.73 55 VAL B C 1
ATOM 2253 O O . VAL B 1 55 ? 52.800 36.298 228.567 1.00 34.24 55 VAL B O 1
ATOM 2257 N N . ALA B 1 56 ? 52.248 38.026 227.224 1.00 34.00 56 ALA B N 1
ATOM 2258 C CA . ALA B 1 56 ? 52.609 39.029 228.237 1.00 34.29 56 ALA B CA 1
ATOM 2259 C C . ALA B 1 56 ? 51.706 38.951 229.465 1.00 31.88 56 ALA B C 1
ATOM 2260 O O . ALA B 1 56 ? 52.184 39.046 230.597 1.00 33.83 56 ALA B O 1
ATOM 2262 N N . LYS B 1 57 ? 50.402 38.793 229.233 1.00 29.35 57 LYS B N 1
ATOM 2263 C CA . LYS B 1 57 ? 49.436 38.692 230.317 1.00 31.29 57 LYS B CA 1
ATOM 2264 C C . LYS B 1 57 ? 49.779 37.515 231.214 1.00 34.08 57 LYS B C 1
ATOM 2265 O O . LYS B 1 57 ? 49.673 37.593 232.441 1.00 30.47 57 LYS B O 1
ATOM 2271 N N . LYS B 1 58 ? 50.201 36.425 230.584 1.00 32.61 58 LYS B N 1
ATOM 2272 C CA . LYS B 1 58 ? 50.573 35.215 231.301 1.00 33.96 58 LYS B CA 1
ATOM 2273 C C . LYS B 1 58 ? 51.832 35.424 232.152 1.00 33.08 58 LYS B C 1
ATOM 2274 O O . LYS B 1 58 ? 51.884 35.012 233.312 1.00 32.25 58 LYS B O 1
ATOM 2280 N N . ALA B 1 59 ? 52.849 36.052 231.573 1.00 31.40 59 ALA B N 1
ATOM 2281 C CA . ALA B 1 59 ? 54.103 36.283 232.291 1.00 28.08 59 ALA B CA 1
ATOM 2282 C C . ALA B 1 59 ? 53.907 37.246 233.451 1.00 30.31 59 ALA B C 1
ATOM 2283 O O . ALA B 1 59 ? 54.425 37.017 234.542 1.00 33.88 59 ALA B O 1
ATOM 2285 N N . LEU B 1 60 ? 53.166 38.323 233.216 1.00 31.79 60 LEU B N 1
ATOM 2286 C CA . LEU B 1 60 ? 52.925 39.313 234.257 1.00 34.69 60 LEU B CA 1
ATOM 2287 C C . LEU B 1 60 ? 52.181 38.668 235.427 1.00 37.20 60 LEU B C 1
ATOM 2288 O O . LEU B 1 60 ? 52.452 38.964 236.586 1.00 35.54 60 LEU B O 1
ATOM 2293 N N . LYS B 1 61 ? 51.262 37.758 235.119 1.00 37.19 61 LYS B N 1
ATOM 2294 C CA . LYS B 1 61 ? 50.532 37.057 236.164 1.00 36.49 61 LYS B CA 1
ATOM 2295 C C . LYS B 1 61 ? 51.437 36.083 236.939 1.00 36.75 61 LYS B C 1
ATOM 2296 O O . LYS B 1 61 ? 51.368 36.001 238.166 1.00 39.23 61 LYS B O 1
ATOM 2302 N N . ALA B 1 62 ? 52.305 35.369 236.225 1.00 34.07 62 ALA B N 1
ATOM 2303 C CA . ALA B 1 62 ? 53.191 34.384 236.843 1.00 33.63 62 ALA B CA 1
ATOM 2304 C C . ALA B 1 62 ? 54.160 35.009 237.838 1.00 37.35 62 ALA B C 1
ATOM 2305 O O . ALA B 1 62 ? 54.531 34.370 238.826 1.00 32.48 62 ALA B O 1
ATOM 2307 N N . GLN B 1 63 ? 54.581 36.245 237.567 1.00 34.29 63 GLN B N 1
ATOM 2308 C CA . GLN B 1 63 ? 55.536 36.934 238.430 1.00 36.23 63 GLN B CA 1
ATOM 2309 C C . GLN B 1 63 ? 54.812 37.816 239.457 1.00 35.09 63 GLN B C 1
ATOM 2310 O O . GLN B 1 63 ? 55.426 38.660 240.115 1.00 38.22 63 GLN B O 1
ATOM 2316 N N A GLN B 1 64 ? 53.503 37.608 239.583 0.58 31.76 64 GLN B N 1
ATOM 2317 N N B GLN B 1 64 ? 53.501 37.606 239.574 0.42 31.85 64 GLN B N 1
ATOM 2318 C CA A GLN B 1 64 ? 52.677 38.307 240.566 0.58 32.06 64 GLN B CA 1
ATOM 2319 C CA B GLN B 1 64 ? 52.657 38.307 240.542 0.42 31.96 64 GLN B CA 1
ATOM 2320 C C A GLN B 1 64 ? 52.658 39.831 240.377 0.58 34.34 64 GLN B C 1
ATOM 2321 C C B GLN B 1 64 ? 52.661 39.827 240.374 0.42 34.34 64 GLN B C 1
ATOM 2322 O O A GLN B 1 64 ? 52.613 40.585 241.350 0.58 36.23 64 GLN B O 1
ATOM 2323 O O B GLN B 1 64 ? 52.642 40.572 241.355 0.42 36.24 64 GLN B O 1
ATOM 2334 N N . THR B 1 65 ? 52.678 40.292 239.128 1.00 36.23 65 THR B N 1
ATOM 2335 C CA . THR B 1 65 ? 52.486 41.717 238.868 1.00 36.58 65 THR B CA 1
ATOM 2336 C C . THR B 1 65 ? 51.374 41.912 237.846 1.00 38.48 65 THR B C 1
ATOM 2337 O O . THR B 1 65 ? 51.612 42.469 236.780 1.00 36.16 65 THR B O 1
ATOM 2341 N N . PRO B 1 66 ? 50.149 41.464 238.169 1.00 41.06 66 PRO B N 1
ATOM 2342 C CA . PRO B 1 66 ? 49.081 41.606 237.176 1.00 41.49 66 PRO B CA 1
ATOM 2343 C C . PRO B 1 66 ? 48.591 43.054 237.064 1.00 43.24 66 PRO B C 1
ATOM 2344 O O . PRO B 1 66 ? 47.874 43.386 236.121 1.00 41.18 66 PRO B O 1
ATOM 2348 N N A HIS B 1 67 ? 48.988 43.888 238.022 0.61 42.51 67 HIS B N 1
ATOM 2349 N N B HIS B 1 67 ? 48.979 43.899 238.016 0.39 42.69 67 HIS B N 1
ATOM 2350 C CA A HIS B 1 67 ? 48.619 45.301 238.048 0.61 43.52 67 HIS B CA 1
ATOM 2351 C CA B HIS B 1 67 ? 48.571 45.301 238.011 0.39 43.60 67 HIS B CA 1
ATOM 2352 C C A HIS B 1 67 ? 49.377 46.121 237.001 0.61 42.79 67 HIS B C 1
ATOM 2353 C C B HIS B 1 67 ? 49.417 46.147 237.048 0.39 42.81 67 HIS B C 1
ATOM 2354 O O A HIS B 1 67 ? 49.041 47.276 236.740 0.61 43.75 67 HIS B O 1
ATOM 2355 O O B HIS B 1 67 ? 49.176 47.346 236.892 0.39 43.92 67 HIS B O 1
ATOM 2368 N N . ILE B 1 68 ? 50.408 45.531 236.411 1.00 38.97 68 ILE B N 1
ATOM 2369 C CA . ILE B 1 68 ? 51.117 46.187 235.315 1.00 36.95 68 ILE B CA 1
ATOM 2370 C C . ILE B 1 68 ? 50.235 46.057 234.073 1.00 36.69 68 ILE B C 1
ATOM 2371 O O . ILE B 1 68 ? 49.976 44.950 233.622 1.00 36.60 68 ILE B O 1
ATOM 2376 N N . LYS B 1 69 ? 49.737 47.179 233.558 1.00 37.65 69 LYS B N 1
ATOM 2377 C CA . LYS B 1 69 ? 48.774 47.154 232.449 1.00 34.83 69 LYS B CA 1
ATOM 2378 C C . LYS B 1 69 ? 49.437 46.756 231.139 1.00 38.03 69 LYS B C 1
ATOM 2379 O O . LYS B 1 69 ? 50.631 46.972 230.949 1.00 35.86 69 LYS B O 1
ATOM 2385 N N . ILE B 1 70 ? 48.656 46.173 230.235 1.00 38.74 70 ILE B N 1
ATOM 2386 C CA . ILE B 1 70 ? 49.160 45.862 228.911 1.00 34.89 70 ILE B CA 1
ATOM 2387 C C . ILE B 1 70 ? 48.543 46.818 227.904 1.00 35.82 70 ILE B C 1
ATOM 2388 O O . ILE B 1 70 ? 47.344 46.754 227.615 1.00 32.95 70 ILE B O 1
ATOM 2393 N N . ALA B 1 71 ? 49.372 47.731 227.408 1.00 34.41 71 ALA B N 1
ATOM 2394 C CA . ALA B 1 71 ? 48.963 48.641 226.365 1.00 33.50 71 ALA B CA 1
ATOM 2395 C C . ALA B 1 71 ? 49.442 48.076 225.033 1.00 34.03 71 ALA B C 1
ATOM 2396 O O . ALA B 1 71 ? 50.403 47.316 224.983 1.00 34.62 71 ALA B O 1
ATOM 2398 N N . THR B 1 72 ? 48.759 48.436 223.958 1.00 35.88 72 THR B N 1
ATOM 2399 C CA . THR B 1 72 ? 49.159 48.014 222.637 1.00 32.74 72 THR B CA 1
ATOM 2400 C C . THR B 1 72 ? 48.852 49.158 221.675 1.00 36.64 72 THR B C 1
ATOM 2401 O O . THR B 1 72 ? 48.409 50.227 222.109 1.00 35.51 72 THR B O 1
ATOM 2405 N N . VAL B 1 73 ? 49.114 48.959 220.384 1.00 32.61 73 VAL B N 1
ATOM 2406 C CA . VAL B 1 73 ? 48.918 50.020 219.395 1.00 34.61 73 VAL B CA 1
ATOM 2407 C C . VAL B 1 73 ? 48.069 49.531 218.222 1.00 37.82 73 VAL B C 1
ATOM 2408 O O . VAL B 1 73 ? 48.115 48.355 217.874 1.00 34.63 73 VAL B O 1
ATOM 2412 N N . THR B 1 74 ? 47.282 50.434 217.635 1.00 34.09 74 THR B N 1
ATOM 2413 C CA . THR B 1 74 ? 46.502 50.126 216.439 1.00 37.18 74 THR B CA 1
ATOM 2414 C C . THR B 1 74 ? 46.583 51.297 215.455 1.00 38.64 74 THR B C 1
ATOM 2415 O O . THR B 1 74 ? 46.925 52.425 215.839 1.00 36.26 74 THR B O 1
ATOM 2419 N N . ASN B 1 75 ? 46.272 51.015 214.190 1.00 36.03 75 ASN B N 1
ATOM 2420 C CA . ASN B 1 75 ? 46.437 51.980 213.100 1.00 40.86 75 ASN B CA 1
ATOM 2421 C C . ASN B 1 75 ? 47.870 52.516 213.073 1.00 40.51 75 ASN B C 1
ATOM 2422 O O . ASN B 1 75 ? 48.110 53.683 212.758 1.00 39.02 75 ASN B O 1
ATOM 2427 N N . PHE B 1 76 ? 48.810 51.627 213.382 1.00 39.37 76 PHE B N 1
ATOM 2428 C CA . PHE B 1 76 ? 50.173 51.981 213.762 1.00 38.51 76 PHE B CA 1
ATOM 2429 C C . PHE B 1 76 ? 51.200 51.414 212.782 1.00 39.66 76 PHE B C 1
ATOM 2430 O O . PHE B 1 76 ? 51.111 50.247 212.431 1.00 42.76 76 PHE B O 1
ATOM 2438 N N . PRO B 1 77 ? 52.215 52.215 212.398 1.00 41.92 77 PRO B N 1
ATOM 2439 C CA . PRO B 1 77 ? 52.457 53.585 212.862 1.00 43.93 77 PRO B CA 1
ATOM 2440 C C . PRO B 1 77 ? 51.897 54.675 211.968 1.00 44.65 77 PRO B C 1
ATOM 2441 O O . PRO B 1 77 ? 51.978 55.848 212.337 1.00 44.74 77 PRO B O 1
ATOM 2445 N N . GLN B 1 78 ? 51.350 54.304 210.813 1.00 42.35 78 GLN B N 1
ATOM 2446 C CA . GLN B 1 78 ? 51.090 55.274 209.756 1.00 44.45 78 GLN B CA 1
ATOM 2447 C C . GLN B 1 78 ? 49.981 56.278 210.047 1.00 43.13 78 GLN B C 1
ATOM 2448 O O . GLN B 1 78 ? 50.012 57.396 209.535 1.00 41.59 78 GLN B O 1
ATOM 2454 N N . GLY B 1 79 ? 48.995 55.896 210.846 1.00 41.22 79 GLY B N 1
ATOM 2455 C CA . GLY B 1 79 ? 47.849 56.770 211.050 1.00 39.69 79 GLY B CA 1
ATOM 2456 C C . GLY B 1 79 ? 47.052 57.009 209.776 1.00 44.11 79 GLY B C 1
ATOM 2457 O O . GLY B 1 79 ? 46.691 58.147 209.464 1.00 44.24 79 GLY B O 1
ATOM 2458 N N . ASN B 1 80 ? 46.780 55.933 209.039 1.00 41.47 80 ASN B N 1
ATOM 2459 C CA . ASN B 1 80 ? 45.938 56.006 207.836 1.00 43.66 80 ASN B CA 1
ATOM 2460 C C . ASN B 1 80 ? 44.503 56.405 208.165 1.00 46.42 80 ASN B C 1
ATOM 2461 O O . ASN B 1 80 ? 44.062 56.279 209.315 1.00 44.86 80 ASN B O 1
ATOM 2466 N N . ASP B 1 81 ? 43.765 56.851 207.154 1.00 45.02 81 ASP B N 1
ATOM 2467 C CA . ASP B 1 81 ? 42.392 57.305 207.364 1.00 46.74 81 ASP B CA 1
ATOM 2468 C C . ASP B 1 81 ? 41.330 56.248 207.056 1.00 45.03 81 ASP B C 1
ATOM 2469 O O . ASP B 1 81 ? 40.195 56.583 206.719 1.00 49.98 81 ASP B O 1
ATOM 2474 N N . ASP B 1 82 ? 41.689 54.975 207.163 1.00 42.25 82 ASP B N 1
ATOM 2475 C CA . ASP B 1 82 ? 40.721 53.914 206.906 1.00 43.77 82 ASP B CA 1
ATOM 2476 C C . ASP B 1 82 ? 40.076 53.473 208.221 1.00 42.34 82 ASP B C 1
ATOM 2477 O O . ASP B 1 82 ? 40.700 52.771 209.026 1.00 40.02 82 ASP B O 1
ATOM 2482 N N . LEU B 1 83 ? 38.825 53.888 208.426 1.00 42.87 83 LEU B N 1
ATOM 2483 C CA . LEU B 1 83 ? 38.102 53.606 209.668 1.00 44.95 83 LEU B CA 1
ATOM 2484 C C . LEU B 1 83 ? 37.880 52.107 209.896 1.00 42.91 83 LEU B C 1
ATOM 2485 O O . LEU B 1 83 ? 37.995 51.624 211.028 1.00 43.21 83 LEU B O 1
ATOM 2490 N N . ASP B 1 84 ? 37.539 51.375 208.838 1.00 37.13 84 ASP B N 1
ATOM 2491 C CA . ASP B 1 84 ? 37.272 49.938 208.974 1.00 38.29 84 ASP B CA 1
ATOM 2492 C C . ASP B 1 84 ? 38.488 49.175 209.483 1.00 37.26 84 ASP B C 1
ATOM 2493 O O . ASP B 1 84 ? 38.363 48.233 210.279 1.00 37.24 84 ASP B O 1
ATOM 2498 N N . ILE B 1 85 ? 39.666 49.570 209.017 1.00 37.81 85 ILE B N 1
ATOM 2499 C CA . ILE B 1 85 ? 40.890 48.870 209.397 1.00 38.43 85 ILE B CA 1
ATOM 2500 C C . ILE B 1 85 ? 41.275 49.181 210.839 1.00 39.95 85 ILE B C 1
ATOM 2501 O O . ILE B 1 85 ? 41.613 48.276 211.611 1.00 38.51 85 ILE B O 1
ATOM 2506 N N . ALA B 1 86 ? 41.210 50.458 211.203 1.00 39.36 86 ALA B N 1
ATOM 2507 C CA . ALA B 1 86 ? 41.533 50.881 212.563 1.00 38.30 86 ALA B CA 1
ATOM 2508 C C . ALA B 1 86 ? 40.594 50.224 213.574 1.00 38.50 86 ALA B C 1
ATOM 2509 O O . ALA B 1 86 ? 41.032 49.757 214.630 1.00 36.44 86 ALA B O 1
ATOM 2511 N N . LEU B 1 87 ? 39.305 50.173 213.239 1.00 39.05 87 LEU B N 1
ATOM 2512 C CA . LEU B 1 87 ? 38.317 49.544 214.115 1.00 38.77 87 LEU B CA 1
ATOM 2513 C C . LEU B 1 87 ? 38.552 48.032 214.241 1.00 38.37 87 LEU B C 1
ATOM 2514 O O . LEU B 1 87 ? 38.461 47.484 215.333 1.00 37.29 87 LEU B O 1
ATOM 2519 N N . ALA B 1 88 ? 38.865 47.361 213.130 1.00 35.45 88 ALA B N 1
ATOM 2520 C CA . ALA B 1 88 ? 39.141 45.926 213.160 1.00 33.13 88 ALA B CA 1
ATOM 2521 C C . ALA B 1 88 ? 40.330 45.614 214.059 1.00 31.45 88 ALA B C 1
ATOM 2522 O O . ALA B 1 88 ? 40.294 44.676 214.855 1.00 32.37 88 ALA B O 1
ATOM 2524 N N . GLU B 1 89 ? 41.387 46.407 213.935 1.00 32.58 89 GLU B N 1
ATOM 2525 C CA . GLU B 1 89 ? 42.578 46.213 214.753 1.00 32.46 89 GLU B CA 1
ATOM 2526 C C . GLU B 1 89 ? 42.282 46.470 216.222 1.00 34.08 89 GLU B C 1
ATOM 2527 O O . GLU B 1 89 ? 42.755 45.743 217.094 1.00 33.71 89 GLU B O 1
ATOM 2533 N N . THR B 1 90 ? 41.493 47.502 216.493 1.00 34.06 90 THR B N 1
ATOM 2534 C CA . THR B 1 90 ? 41.163 47.833 217.870 1.00 37.20 90 THR B CA 1
ATOM 2535 C C . THR B 1 90 ? 40.266 46.754 218.478 1.00 36.06 90 THR B C 1
ATOM 2536 O O . THR B 1 90 ? 40.442 46.381 219.633 1.00 34.95 90 THR B O 1
ATOM 2540 N N . ARG B 1 91 ? 39.317 46.243 217.695 1.00 33.78 91 ARG B N 1
ATOM 2541 C CA . ARG B 1 91 ? 38.498 45.114 218.139 1.00 34.39 91 ARG B CA 1
ATOM 2542 C C . ARG B 1 91 ? 39.361 43.899 218.474 1.00 34.17 91 ARG B C 1
ATOM 2543 O O . ARG B 1 91 ? 39.111 43.191 219.457 1.00 30.69 91 ARG B O 1
ATOM 2551 N N . ALA B 1 92 ? 40.382 43.661 217.656 1.00 32.18 92 ALA B N 1
ATOM 2552 C CA . ALA B 1 92 ? 41.256 42.514 217.865 1.00 34.34 92 ALA B CA 1
ATOM 2553 C C . ALA B 1 92 ? 42.135 42.713 219.094 1.00 33.48 92 ALA B C 1
ATOM 2554 O O . ALA B 1 92 ? 42.328 41.785 219.874 1.00 31.79 92 ALA B O 1
ATOM 2556 N N . ALA B 1 93 ? 42.676 43.918 219.243 1.00 30.97 93 ALA B N 1
ATOM 2557 C CA . ALA B 1 93 ? 43.466 44.282 220.417 1.00 32.03 93 ALA B CA 1
ATOM 2558 C C . ALA B 1 93 ? 42.679 44.032 221.709 1.00 31.33 93 ALA B C 1
ATOM 2559 O O . ALA B 1 93 ? 43.194 43.460 222.661 1.00 32.40 93 ALA B O 1
ATOM 2561 N N . VAL B 1 94 ? 41.419 44.445 221.729 1.00 34.97 94 VAL B N 1
ATOM 2562 C CA . VAL B 1 94 ? 40.556 44.194 222.881 1.00 32.63 94 VAL B CA 1
ATOM 2563 C C . VAL B 1 94 ? 40.356 42.686 223.108 1.00 35.75 94 VAL B C 1
ATOM 2564 O O . VAL B 1 94 ? 40.469 42.192 224.241 1.00 34.62 94 VAL B O 1
ATOM 2568 N N . ALA B 1 95 ? 40.085 41.953 222.025 1.00 34.08 95 ALA B N 1
ATOM 2569 C CA . ALA B 1 95 ? 39.868 40.509 222.114 1.00 31.62 95 ALA B CA 1
ATOM 2570 C C . ALA B 1 95 ? 41.121 39.756 222.566 1.00 32.63 95 ALA B C 1
ATOM 2571 O O . ALA B 1 95 ? 41.014 38.731 223.235 1.00 30.79 95 ALA B O 1
ATOM 2573 N N . TYR B 1 96 ? 42.299 40.243 222.176 1.00 29.70 96 TYR B N 1
ATOM 2574 C CA . TYR B 1 96 ? 43.568 39.695 222.676 1.00 28.47 96 TYR B CA 1
ATOM 2575 C C . TYR B 1 96 ? 43.698 39.826 224.205 1.00 31.88 96 TYR B C 1
ATOM 2576 O O . TYR B 1 96 ? 44.375 39.024 224.849 1.00 30.97 96 TYR B O 1
ATOM 2585 N N . GLY B 1 97 ? 43.074 40.855 224.772 1.00 30.91 97 GLY B N 1
ATOM 2586 C CA . GLY B 1 97 ? 43.118 41.078 226.218 1.00 31.20 97 GLY B CA 1
ATOM 2587 C C . GLY B 1 97 ? 43.785 42.389 226.624 1.00 33.59 97 GLY B C 1
ATOM 2588 O O . GLY B 1 97 ? 44.191 42.539 227.773 1.00 29.48 97 GLY B O 1
ATOM 2589 N N . ALA B 1 98 ? 43.923 43.330 225.685 1.00 32.79 98 ALA B N 1
ATOM 2590 C CA . ALA B 1 98 ? 44.576 44.607 225.980 1.00 33.59 98 ALA B CA 1
ATOM 2591 C C . ALA B 1 98 ? 43.851 45.361 227.102 1.00 33.64 98 ALA B C 1
ATOM 2592 O O . ALA B 1 98 ? 42.624 45.318 227.192 1.00 31.68 98 ALA B O 1
ATOM 2594 N N . ASP B 1 99 ? 44.617 46.038 227.956 1.00 32.62 99 ASP B N 1
ATOM 2595 C CA . ASP B 1 99 ? 44.050 46.921 228.979 1.00 33.01 99 ASP B CA 1
ATOM 2596 C C . ASP B 1 99 ? 43.886 48.313 228.408 1.00 35.16 99 ASP B C 1
ATOM 2597 O O . ASP B 1 99 ? 43.010 49.070 228.819 1.00 35.80 99 ASP B O 1
ATOM 2602 N N . GLU B 1 100 ? 44.771 48.653 227.476 1.00 32.35 100 GLU B N 1
ATOM 2603 C CA . GLU B 1 100 ? 44.804 49.981 226.874 1.00 35.59 100 GLU B CA 1
ATOM 2604 C C . GLU B 1 100 ? 45.183 49.860 225.402 1.00 36.62 100 GLU B C 1
ATOM 2605 O O . GLU B 1 100 ? 46.039 49.053 225.028 1.00 35.91 100 GLU B O 1
ATOM 2611 N N . VAL B 1 101 ? 44.536 50.652 224.560 1.00 37.53 101 VAL B N 1
ATOM 2612 C CA . VAL B 1 101 ? 44.858 50.652 223.140 1.00 33.28 101 VAL B CA 1
ATOM 2613 C C . VAL B 1 101 ? 45.318 52.046 222.715 1.00 36.14 101 VAL B C 1
ATOM 2614 O O . VAL B 1 101 ? 44.583 53.023 222.857 1.00 35.15 101 VAL B O 1
ATOM 2618 N N . ASP B 1 102 ? 46.551 52.135 222.224 1.00 35.01 102 ASP B N 1
ATOM 2619 C CA . ASP B 1 102 ? 47.092 53.405 221.767 1.00 37.05 102 ASP B CA 1
ATOM 2620 C C . ASP B 1 102 ? 46.873 53.524 220.260 1.00 39.81 102 ASP B C 1
ATOM 2621 O O . ASP B 1 102 ? 47.626 52.969 219.455 1.00 38.58 102 ASP B O 1
ATOM 2626 N N . LEU B 1 103 ? 45.832 54.254 219.891 1.00 37.42 103 LEU B N 1
ATOM 2627 C CA . LEU B 1 103 ? 45.412 54.369 218.503 1.00 35.65 103 LEU B CA 1
ATOM 2628 C C . LEU B 1 103 ? 46.076 55.560 217.818 1.00 39.11 103 LEU B C 1
ATOM 2629 O O . LEU B 1 103 ? 46.086 56.663 218.370 1.00 41.42 103 LEU B O 1
ATOM 2634 N N . VAL B 1 104 ? 46.623 55.359 216.619 1.00 38.13 104 VAL B N 1
ATOM 2635 C CA . VAL B 1 104 ? 47.171 56.502 215.878 1.00 38.76 104 VAL B CA 1
ATOM 2636 C C . VAL B 1 104 ? 46.081 57.258 215.127 1.00 39.57 104 VAL B C 1
ATOM 2637 O O . VAL B 1 104 ? 45.379 56.695 214.280 1.00 40.53 104 VAL B O 1
ATOM 2641 N N . PHE B 1 105 ? 45.966 58.542 215.456 1.00 39.44 105 PHE B N 1
ATOM 2642 C CA . PHE B 1 105 ? 45.064 59.495 214.817 1.00 43.58 105 PHE B CA 1
ATOM 2643 C C . PHE B 1 105 ? 45.413 59.655 213.337 1.00 44.51 105 PHE B C 1
ATOM 2644 O O . PHE B 1 105 ? 46.586 59.625 212.973 1.00 45.92 105 PHE B O 1
ATOM 2652 N N . PRO B 1 106 ? 44.401 59.826 212.480 1.00 40.63 106 PRO B N 1
ATOM 2653 C CA . PRO B 1 106 ? 44.675 60.127 211.064 1.00 44.97 106 PRO B CA 1
ATOM 2654 C C . PRO B 1 106 ? 45.158 61.570 210.881 1.00 47.19 106 PRO B C 1
ATOM 2655 O O . PRO B 1 106 ? 44.407 62.426 210.404 1.00 45.46 106 PRO B O 1
ATOM 2659 N N . TYR B 1 107 ? 46.407 61.832 211.258 1.00 46.47 107 TYR B N 1
ATOM 2660 C CA . TYR B 1 107 ? 46.908 63.194 211.295 1.00 49.72 107 TYR B CA 1
ATOM 2661 C C . TYR B 1 107 ? 47.122 63.778 209.895 1.00 50.74 107 TYR B C 1
ATOM 2662 O O . TYR B 1 107 ? 46.908 64.972 209.698 1.00 56.92 107 TYR B O 1
ATOM 2671 N N . ARG B 1 108 ? 47.539 62.959 208.927 1.00 48.13 108 ARG B N 1
ATOM 2672 C CA . ARG B 1 108 ? 47.715 63.481 207.558 1.00 53.35 108 ARG B CA 1
ATOM 2673 C C . ARG B 1 108 ? 46.397 63.993 206.995 1.00 53.93 108 ARG B C 1
ATOM 2674 O O . ARG B 1 108 ? 46.364 65.022 206.313 1.00 60.92 108 ARG B O 1
ATOM 2682 N N . ALA B 1 109 ? 45.311 63.279 207.284 1.00 51.10 109 ALA B N 1
ATOM 2683 C CA . ALA B 1 109 ? 43.987 63.720 206.849 1.00 54.67 109 ALA B CA 1
ATOM 2684 C C . ALA B 1 109 ? 43.649 65.071 207.472 1.00 56.59 109 ALA B C 1
ATOM 2685 O O . ALA B 1 109 ? 43.128 65.952 206.795 1.00 53.00 109 ALA B O 1
ATOM 2687 N N . LEU B 1 110 ? 43.963 65.230 208.759 1.00 52.26 110 LEU B N 1
ATOM 2688 C CA . LEU B 1 110 ? 43.761 66.505 209.449 1.00 52.36 110 LEU B CA 1
ATOM 2689 C C . LEU B 1 110 ? 44.563 67.622 208.789 1.00 54.43 110 LEU B C 1
ATOM 2690 O O . LEU B 1 110 ? 44.055 68.717 208.587 1.00 57.21 110 LEU B O 1
ATOM 2695 N N . ILE B 1 111 ? 45.818 67.339 208.455 1.00 54.80 111 ILE B N 1
ATOM 2696 C CA . ILE B 1 111 ? 46.683 68.330 207.821 1.00 55.92 111 ILE B CA 1
ATOM 2697 C C . ILE B 1 111 ? 46.093 68.777 206.482 1.00 58.05 111 ILE B C 1
ATOM 2698 O O . ILE B 1 111 ? 46.199 69.944 206.101 1.00 60.89 111 ILE B O 1
ATOM 2703 N N . GLN B 1 112 ? 45.434 67.854 205.790 1.00 58.94 112 GLN B N 1
ATOM 2704 C CA . GLN B 1 112 ? 44.774 68.178 204.529 1.00 62.99 112 GLN B CA 1
ATOM 2705 C C . GLN B 1 112 ? 43.413 68.835 204.753 1.00 63.59 112 GLN B C 1
ATOM 2706 O O . GLN B 1 112 ? 42.705 69.147 203.805 1.00 68.46 112 GLN B O 1
ATOM 2712 N N . GLY B 1 113 ? 43.046 69.044 206.011 1.00 61.16 113 GLY B N 1
ATOM 2713 C CA . GLY B 1 113 ? 41.837 69.784 206.322 1.00 62.85 113 GLY B CA 1
ATOM 2714 C C . GLY B 1 113 ? 40.631 68.942 206.691 1.00 62.87 113 GLY B C 1
ATOM 2715 O O . GLY B 1 113 ? 39.538 69.474 206.878 1.00 67.68 113 GLY B O 1
ATOM 2716 N N . ASN B 1 114 ? 40.821 67.630 206.795 1.00 56.87 114 ASN B N 1
ATOM 2717 C CA . ASN B 1 114 ? 39.733 66.738 207.181 1.00 58.33 114 ASN B CA 1
ATOM 2718 C C . ASN B 1 114 ? 39.753 66.491 208.686 1.00 59.04 114 ASN B C 1
ATOM 2719 O O . ASN B 1 114 ? 40.591 65.742 209.1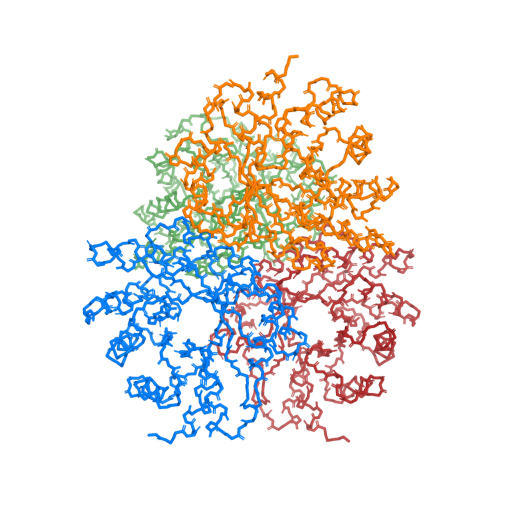90 1.00 54.98 114 ASN B O 1
ATOM 2724 N N . GLU B 1 115 ? 38.817 67.116 209.394 1.00 56.59 115 GLU B N 1
ATOM 2725 C CA . GLU B 1 115 ? 38.723 66.981 210.839 1.00 55.33 115 GLU B CA 1
ATOM 2726 C C . GLU B 1 115 ? 37.726 65.889 211.205 1.00 55.55 115 GLU B C 1
ATOM 2727 O O . GLU B 1 115 ? 37.680 65.434 212.343 1.00 53.32 115 GLU B O 1
ATOM 2733 N N . THR B 1 116 ? 36.935 65.471 210.222 1.00 56.10 116 THR B N 1
ATOM 2734 C CA . THR B 1 116 ? 35.820 64.552 210.442 1.00 54.63 116 THR B CA 1
ATOM 2735 C C . THR B 1 116 ? 36.252 63.092 210.630 1.00 52.04 116 THR B C 1
ATOM 2736 O O . THR B 1 116 ? 35.747 62.390 211.513 1.00 54.67 116 THR B O 1
ATOM 2740 N N . ILE B 1 117 ? 37.191 62.631 209.812 1.00 48.50 117 ILE B N 1
ATOM 2741 C CA . ILE B 1 117 ? 37.616 61.237 209.872 1.00 49.25 117 ILE B CA 1
ATOM 2742 C C . ILE B 1 117 ? 38.317 60.950 211.207 1.00 49.44 117 ILE B C 1
ATOM 2743 O O . ILE B 1 117 ? 38.216 59.846 211.750 1.00 45.44 117 ILE B O 1
ATOM 2748 N N . GLY B 1 118 ? 39.000 61.957 211.744 1.00 49.89 118 GLY B N 1
ATOM 2749 C CA . GLY B 1 118 ? 39.655 61.833 213.034 1.00 47.05 118 GLY B CA 1
ATOM 2750 C C . GLY B 1 118 ? 38.668 61.614 214.164 1.00 47.27 118 GLY B C 1
ATOM 2751 O O . GLY B 1 118 ? 38.855 60.728 214.998 1.00 49.32 118 GLY B O 1
ATOM 2752 N N . PHE B 1 119 ? 37.618 62.428 214.198 1.00 46.79 119 PHE B N 1
ATOM 2753 C CA . PHE B 1 119 ? 36.555 62.258 215.177 1.00 45.76 119 PHE B CA 1
ATOM 2754 C C . PHE B 1 119 ? 35.930 60.873 215.058 1.00 48.38 119 PHE B C 1
ATOM 2755 O O . PHE B 1 119 ? 35.819 60.150 216.045 1.00 48.50 119 PHE B O 1
ATOM 2763 N N . ASP B 1 120 ? 35.527 60.512 213.843 1.00 47.69 120 ASP B N 1
ATOM 2764 C CA . ASP B 1 120 ? 34.852 59.240 213.588 1.00 44.99 120 ASP B CA 1
ATOM 2765 C C . ASP B 1 120 ? 35.688 58.049 214.010 1.00 44.57 120 ASP B C 1
ATOM 2766 O O . ASP B 1 120 ? 35.189 57.115 214.640 1.00 44.17 120 ASP B O 1
ATOM 2771 N N . MET B 1 121 ? 36.965 58.079 213.653 1.00 44.92 121 MET B N 1
ATOM 2772 C CA . MET B 1 121 ? 37.845 56.958 213.942 1.00 42.96 121 MET B CA 1
ATOM 2773 C C . MET B 1 121 ? 38.047 56.792 215.443 1.00 44.55 121 MET B C 1
ATOM 2774 O O . MET B 1 121 ? 37.939 55.683 215.965 1.00 42.02 121 MET B O 1
ATOM 2779 N N . VAL B 1 122 ? 38.339 57.891 216.135 1.00 45.69 122 VAL B N 1
ATOM 2780 C CA . VAL B 1 122 ? 38.539 57.824 217.578 1.00 45.20 122 VAL B CA 1
ATOM 2781 C C . VAL B 1 122 ? 37.259 57.329 218.251 1.00 44.19 122 VAL B C 1
ATOM 2782 O O . VAL B 1 122 ? 37.312 56.465 219.126 1.00 43.67 122 VAL B O 1
ATOM 2786 N N . LYS B 1 123 ? 36.107 57.838 217.814 1.00 44.49 123 LYS B N 1
ATOM 2787 C CA . LYS B 1 123 ? 34.837 57.460 218.442 1.00 45.94 123 LYS B CA 1
ATOM 2788 C C . LYS B 1 123 ? 34.525 55.956 218.340 1.00 44.02 123 LYS B C 1
ATOM 2789 O O . LYS B 1 123 ? 34.213 55.321 219.355 1.00 44.81 123 LYS B O 1
ATOM 2795 N N . VAL B 1 124 ? 34.613 55.374 217.139 1.00 38.96 124 VAL B N 1
ATOM 2796 C CA . VAL B 1 124 ? 34.240 53.966 216.988 1.00 37.93 124 VAL B CA 1
ATOM 2797 C C . VAL B 1 124 ? 35.235 53.061 217.704 1.00 37.66 124 VAL B C 1
ATOM 2798 O O . VAL B 1 124 ? 34.863 52.005 218.205 1.00 37.04 124 VAL B O 1
ATOM 2802 N N . CYS B 1 125 ? 36.497 53.474 217.761 1.00 38.06 125 CYS B N 1
ATOM 2803 C CA . CYS B 1 125 ? 37.498 52.688 218.462 1.00 37.01 125 CYS B CA 1
ATOM 2804 C C . CYS B 1 125 ? 37.285 52.795 219.974 1.00 38.39 125 CYS B C 1
ATOM 2805 O O . CYS B 1 125 ? 37.494 51.819 220.693 1.00 35.17 125 CYS B O 1
ATOM 2808 N N . LYS B 1 126 ? 36.843 53.961 220.443 1.00 41.23 126 LYS B N 1
ATOM 2809 C CA . LYS B 1 126 ? 36.519 54.137 221.860 1.00 41.38 126 LYS B CA 1
ATOM 2810 C C . LYS B 1 126 ? 35.361 53.212 222.230 1.00 41.30 126 LYS B C 1
ATOM 2811 O O . LYS B 1 126 ? 35.419 52.506 223.238 1.00 39.15 126 LYS B O 1
ATOM 2817 N N A GLN B 1 127 ? 34.318 53.208 221.405 0.41 42.73 127 GLN B N 1
ATOM 2818 N N B GLN B 1 127 ? 34.325 53.210 221.394 0.59 42.72 127 GLN B N 1
ATOM 2819 C CA A GLN B 1 127 ? 33.185 52.309 221.611 0.41 43.45 127 GLN B CA 1
ATOM 2820 C CA B GLN B 1 127 ? 33.180 52.321 221.572 0.59 43.49 127 GLN B CA 1
ATOM 2821 C C A GLN B 1 127 ? 33.634 50.845 221.633 0.41 42.86 127 GLN B C 1
ATOM 2822 C C B GLN B 1 127 ? 33.616 50.851 221.608 0.59 43.05 127 GLN B C 1
ATOM 2823 O O A GLN B 1 127 ? 33.115 50.047 222.411 0.41 42.36 127 GLN B O 1
ATOM 2824 O O B GLN B 1 127 ? 33.062 50.054 222.363 0.59 42.49 127 GLN B O 1
ATOM 2835 N N . ALA B 1 128 ? 34.617 50.494 220.804 1.00 40.39 128 ALA B N 1
ATOM 2836 C CA . ALA B 1 128 ? 35.096 49.105 220.763 1.00 39.05 128 ALA B CA 1
ATOM 2837 C C . ALA B 1 128 ? 35.831 48.715 222.047 1.00 41.35 128 ALA B C 1
ATOM 2838 O O . ALA B 1 128 ? 35.917 47.530 222.379 1.00 37.98 128 ALA B O 1
ATOM 2840 N N . CYS B 1 129 ? 36.368 49.709 222.753 1.00 42.91 129 CYS B N 1
ATOM 2841 C CA . CYS B 1 129 ? 37.070 49.487 224.023 1.00 39.34 129 CYS B CA 1
ATOM 2842 C C . CYS B 1 129 ? 36.144 49.446 225.242 1.00 42.41 129 CYS B C 1
ATOM 2843 O O . CYS B 1 129 ? 36.571 49.081 226.340 1.00 44.02 129 CYS B O 1
ATOM 2846 N N . SER B 1 130 ? 34.887 49.828 225.046 1.00 38.96 130 SER B N 1
ATOM 2847 C CA . SER B 1 130 ? 33.926 49.962 226.138 1.00 47.87 130 SER B CA 1
ATOM 2848 C C . SER B 1 130 ? 33.930 48.767 227.087 1.00 47.23 130 SER B C 1
ATOM 2849 O O . SER B 1 130 ? 33.796 47.618 226.660 1.00 46.45 130 SER B O 1
ATOM 2852 N N . GLY B 1 131 ? 34.121 49.051 228.373 1.00 44.35 131 GLY B N 1
ATOM 2853 C CA . GLY B 1 131 ? 34.087 48.027 229.404 1.00 43.84 131 GLY B CA 1
ATOM 2854 C C . GLY B 1 131 ? 35.292 47.100 229.462 1.00 43.31 131 GLY B C 1
ATOM 2855 O O . GLY B 1 131 ? 35.302 46.167 230.251 1.00 49.40 131 GLY B O 1
ATOM 2856 N N . ASN B 1 132 ? 36.308 47.341 228.637 1.00 39.70 132 ASN B N 1
ATOM 2857 C CA . ASN B 1 132 ? 37.478 46.464 228.616 1.00 39.69 132 ASN B CA 1
ATOM 2858 C C . ASN B 1 132 ? 38.796 47.212 228.653 1.00 38.88 132 ASN B C 1
ATOM 2859 O O . ASN B 1 132 ? 39.752 46.761 229.273 1.00 39.60 132 ASN B O 1
ATOM 2864 N N . ALA B 1 133 ? 38.863 48.343 227.960 1.00 40.27 133 ALA B N 1
ATOM 2865 C CA . ALA B 1 133 ? 40.144 49.008 227.774 1.00 37.95 133 ALA B CA 1
ATOM 2866 C C . ALA B 1 133 ? 40.011 50.514 227.737 1.00 37.78 133 ALA B C 1
ATOM 2867 O O . ALA B 1 133 ? 38.960 51.039 227.404 1.00 42.45 133 ALA B O 1
ATOM 2869 N N . LYS B 1 134 ? 41.096 51.202 228.070 1.00 35.11 134 LYS B N 1
ATOM 2870 C CA . LYS B 1 134 ? 41.197 52.635 227.840 1.00 35.51 134 LYS B CA 1
ATOM 2871 C C . LYS B 1 134 ? 41.765 52.905 226.446 1.00 37.78 134 LYS B C 1
ATOM 2872 O O . LYS B 1 134 ? 42.544 52.112 225.924 1.00 38.62 134 LYS B O 1
ATOM 2878 N N . LEU B 1 135 ? 41.362 54.016 225.843 1.00 37.89 135 LEU B N 1
ATOM 2879 C CA . LEU B 1 135 ? 41.875 54.383 224.527 1.00 39.04 135 LEU B CA 1
ATOM 2880 C C . LEU B 1 135 ? 42.807 55.584 224.634 1.00 40.59 135 LEU B C 1
ATOM 2881 O O . LEU B 1 135 ? 42.386 56.658 225.051 1.00 41.51 135 LEU B O 1
ATOM 2886 N N . LYS B 1 136 ? 44.077 55.404 224.283 1.00 39.70 136 LYS B N 1
ATOM 2887 C CA . LYS B 1 136 ? 44.965 56.551 224.120 1.00 41.14 136 LYS B CA 1
ATOM 2888 C C . LYS B 1 136 ? 44.956 56.923 222.647 1.00 40.47 136 LYS B C 1
ATOM 2889 O O . LYS B 1 136 ? 44.854 56.042 221.792 1.00 43.44 136 LYS B O 1
ATOM 2895 N N . VAL B 1 137 ? 45.069 58.209 222.341 1.00 37.98 137 VAL B N 1
ATOM 2896 C CA . VAL B 1 137 ? 45.132 58.630 220.938 1.00 41.79 137 VAL B CA 1
ATOM 2897 C C . VAL B 1 137 ? 46.441 59.352 220.625 1.00 43.57 137 VAL B C 1
ATOM 2898 O O . VAL B 1 137 ? 46.751 60.389 221.216 1.00 42.08 137 VAL B O 1
ATOM 2902 N N . ILE B 1 138 ? 47.205 58.770 219.703 1.00 41.54 138 ILE B N 1
ATOM 2903 C CA . ILE B 1 138 ? 48.472 59.329 219.234 1.00 44.36 138 ILE B CA 1
ATOM 2904 C C 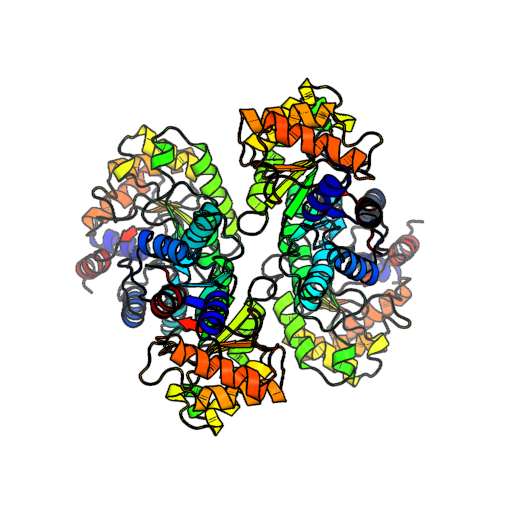. ILE B 1 138 ? 48.235 60.324 218.102 1.00 45.56 138 ILE B C 1
ATOM 2905 O O . ILE B 1 138 ? 47.791 59.926 217.020 1.00 48.31 138 ILE B O 1
ATOM 2910 N N . ILE B 1 139 ? 48.536 61.605 218.311 1.00 43.84 139 ILE B N 1
ATOM 2911 C CA . ILE B 1 139 ? 48.233 62.591 217.266 1.00 43.41 139 ILE B CA 1
ATOM 2912 C C . ILE B 1 139 ? 49.452 62.919 216.400 1.00 47.70 139 ILE B C 1
ATOM 2913 O O . ILE B 1 139 ? 49.333 63.622 215.392 1.00 47.72 139 ILE B O 1
ATOM 2918 N N . GLU B 1 140 ? 50.607 62.390 216.798 1.00 47.08 140 GLU B N 1
ATOM 2919 C CA . GLU B 1 140 ? 51.866 62.540 216.071 1.00 48.88 140 GLU B CA 1
ATOM 2920 C C . GLU B 1 140 ? 52.264 64.008 215.918 1.00 52.30 140 GLU B C 1
ATOM 2921 O O . GLU B 1 140 ? 52.321 64.537 214.802 1.00 49.95 140 GLU B O 1
ATOM 2927 N N . THR B 1 141 ? 52.560 64.650 217.045 1.00 44.75 141 THR B N 1
ATOM 2928 C CA . THR B 1 141 ? 52.846 66.085 217.076 1.00 47.97 141 THR B CA 1
ATOM 2929 C C . THR B 1 141 ? 54.040 66.506 216.210 1.00 51.08 141 THR B C 1
ATOM 2930 O O . THR B 1 141 ? 54.108 67.647 215.743 1.00 50.49 141 THR B O 1
ATOM 2934 N N . GLY B 1 142 ? 54.983 65.591 216.006 1.00 47.99 142 GLY B N 1
ATOM 2935 C CA . GLY B 1 142 ? 56.154 65.874 215.197 1.00 50.78 142 GLY B CA 1
ATOM 2936 C C . GLY B 1 142 ? 55.814 66.063 213.728 1.00 53.93 142 GLY B C 1
ATOM 2937 O O . GLY B 1 142 ? 56.573 66.677 212.979 1.00 54.15 142 GLY B O 1
ATOM 2938 N N . GLU B 1 143 ? 54.663 65.540 213.318 1.00 52.44 143 GLU B N 1
ATOM 2939 C CA . GLU B 1 143 ? 54.214 65.682 211.935 1.00 55.42 143 GLU B CA 1
ATOM 2940 C C . GLU B 1 143 ? 53.180 66.797 211.805 1.00 57.62 143 GLU B C 1
ATOM 2941 O O . GLU B 1 143 ? 53.082 67.428 210.759 1.00 61.53 143 GLU B O 1
ATOM 2947 N N . LEU B 1 144 ? 52.415 67.044 212.867 1.00 56.09 144 LEU B N 1
ATOM 2948 C CA . LEU B 1 144 ? 51.483 68.173 212.881 1.00 56.89 144 LEU B CA 1
ATOM 2949 C C . LEU B 1 144 ? 52.237 69.491 212.951 1.00 59.67 144 LEU B C 1
ATOM 2950 O O . LEU B 1 144 ? 51.789 70.507 212.414 1.00 61.48 144 LEU B O 1
ATOM 2955 N N . LYS B 1 145 ? 53.375 69.464 213.640 1.00 60.16 145 LYS B N 1
ATOM 2956 C CA . LYS B 1 145 ? 54.290 70.603 213.733 1.00 61.94 145 LYS B CA 1
ATOM 2957 C C . LYS B 1 145 ? 53.684 71.848 214.384 1.00 62.55 145 LYS B C 1
ATOM 2958 O O . LYS B 1 145 ? 54.113 72.259 215.458 1.00 62.81 145 LYS B O 1
ATOM 2964 N N . SER B 1 146 ? 52.700 72.456 213.728 1.00 64.86 146 SER B N 1
ATOM 2965 C CA . SER B 1 146 ? 52.176 73.742 214.186 1.00 64.64 146 SER B CA 1
ATOM 2966 C C . SER B 1 146 ? 51.397 73.605 215.483 1.00 61.94 146 SER B C 1
ATOM 2967 O O . SER B 1 146 ? 50.825 72.553 215.763 1.00 59.41 146 SER B O 1
ATOM 2970 N N . GLU B 1 147 ? 51.374 74.684 216.260 1.00 62.63 147 GLU B N 1
ATOM 2971 C CA . GLU B 1 147 ? 50.624 74.731 217.506 1.00 64.52 147 GLU B CA 1
ATOM 2972 C C . GLU B 1 147 ? 49.131 74.547 217.250 1.00 61.85 147 GLU B C 1
ATOM 2973 O O . GLU B 1 147 ? 48.448 73.836 217.990 1.00 63.74 147 GLU B O 1
ATOM 2979 N N . GLU B 1 148 ? 48.636 75.190 216.198 1.00 63.23 148 GLU B N 1
ATOM 2980 C CA . GLU B 1 148 ? 47.227 75.116 215.827 1.00 67.96 148 GLU B CA 1
ATOM 2981 C C . GLU B 1 148 ? 46.778 73.683 215.538 1.00 63.85 148 GLU B C 1
ATOM 2982 O O . GLU B 1 148 ? 45.722 73.259 216.001 1.00 64.97 148 GLU B O 1
ATOM 2985 N N . LEU B 1 149 ? 47.578 72.942 214.773 1.00 60.37 149 LEU B N 1
ATOM 2986 C CA . LEU B 1 149 ? 47.237 71.560 214.433 1.00 58.49 149 LEU B CA 1
ATOM 2987 C C . LEU B 1 149 ? 47.327 70.640 215.646 1.00 56.82 149 LEU B C 1
ATOM 2988 O O . LEU B 1 149 ? 46.500 69.745 215.816 1.00 55.38 149 LEU B O 1
ATOM 2993 N N . ILE B 1 150 ? 48.337 70.859 216.483 1.00 58.11 150 ILE B N 1
ATOM 2994 C CA . ILE B 1 150 ? 48.535 70.032 217.667 1.00 54.77 150 ILE B CA 1
ATOM 2995 C C . ILE B 1 150 ? 47.366 70.227 218.630 1.00 52.97 150 ILE B C 1
ATOM 2996 O O . ILE B 1 150 ? 46.809 69.260 219.148 1.00 52.01 150 ILE B O 1
ATOM 3001 N N . ARG B 1 151 ? 46.982 71.483 218.838 1.00 57.47 151 ARG B N 1
ATOM 3002 C CA . ARG B 1 151 ? 45.806 71.809 219.640 1.00 56.80 151 ARG B CA 1
ATOM 3003 C C . ARG B 1 151 ? 44.540 71.195 219.044 1.00 57.89 151 ARG B C 1
ATOM 3004 O O . ARG B 1 151 ? 43.770 70.541 219.750 1.00 56.14 151 ARG B O 1
ATOM 3012 N N . LYS B 1 152 ? 44.344 71.393 217.741 1.00 56.27 152 LYS B N 1
ATOM 3013 C CA . LYS B 1 152 ? 43.155 70.900 217.048 1.00 55.70 152 LYS B CA 1
ATOM 3014 C C . LYS B 1 152 ? 42.995 69.377 217.131 1.00 53.36 152 LYS B C 1
ATOM 3015 O O . LYS B 1 152 ? 41.912 68.888 217.455 1.00 54.34 152 LYS B O 1
ATOM 3018 N N . ALA B 1 153 ? 44.056 68.628 216.836 1.00 49.26 153 ALA B N 1
ATOM 3019 C CA . ALA B 1 153 ? 43.998 67.175 216.957 1.00 50.86 153 ALA B CA 1
ATOM 3020 C C . ALA B 1 153 ? 43.658 66.775 218.391 1.00 51.07 153 ALA B C 1
ATOM 3021 O O . ALA B 1 153 ? 42.847 65.877 218.614 1.00 55.52 153 ALA B O 1
ATOM 3023 N N . SER B 1 154 ? 44.281 67.448 219.356 1.00 51.33 154 SER B N 1
ATOM 3024 C CA . SER B 1 154 ? 44.017 67.189 220.770 1.00 50.82 154 SER B CA 1
ATOM 3025 C C . SER B 1 154 ? 42.542 67.371 221.106 1.00 51.72 154 SER B C 1
ATOM 3026 O O . SER B 1 154 ? 41.949 66.553 221.810 1.00 53.51 154 SER B O 1
ATOM 3029 N N . GLU B 1 155 ? 41.957 68.448 220.595 1.00 52.55 155 GLU B N 1
ATOM 3030 C CA . GLU B 1 155 ? 40.564 68.776 220.877 1.00 52.09 155 GLU B CA 1
ATOM 3031 C C . GLU B 1 155 ? 39.608 67.753 220.271 1.00 52.27 155 GLU B C 1
ATOM 3032 O O . GLU B 1 155 ? 38.670 67.304 220.927 1.00 52.63 155 GLU B O 1
ATOM 3038 N N . ILE B 1 156 ? 39.853 67.388 219.016 1.00 51.58 156 ILE B N 1
ATOM 3039 C CA . ILE B 1 156 ? 39.037 66.394 218.331 1.00 50.25 156 ILE B CA 1
ATOM 3040 C C . ILE B 1 156 ? 39.076 65.051 219.055 1.00 50.55 156 ILE B C 1
ATOM 3041 O O . ILE B 1 156 ? 38.040 64.420 219.285 1.00 51.40 156 ILE B O 1
ATOM 3046 N N . ALA B 1 157 ? 40.280 64.626 219.426 1.00 50.01 157 ALA B N 1
ATOM 3047 C CA . ALA B 1 157 ? 40.473 63.343 220.083 1.00 50.99 157 ALA B CA 1
ATOM 3048 C C . ALA B 1 157 ? 39.724 63.284 221.416 1.00 49.58 157 ALA B C 1
ATOM 3049 O O . ALA B 1 157 ? 39.111 62.270 221.749 1.00 48.35 157 ALA B O 1
ATOM 3051 N N . ILE B 1 158 ? 39.773 64.376 222.170 1.00 49.54 158 ILE B N 1
ATOM 3052 C CA . ILE B 1 158 ? 39.057 64.454 223.441 1.00 49.30 158 ILE B CA 1
ATOM 3053 C C . ILE B 1 158 ? 37.541 64.481 223.216 1.00 50.17 158 ILE B C 1
ATOM 3054 O O . ILE B 1 158 ? 36.814 63.721 223.853 1.00 49.37 158 ILE B O 1
ATOM 3059 N N . ASN B 1 159 ? 37.068 65.325 222.297 1.00 50.94 159 ASN B N 1
ATOM 3060 C CA . ASN B 1 159 ? 35.648 65.333 221.930 1.00 54.04 159 ASN B CA 1
ATOM 3061 C C . ASN B 1 159 ? 35.115 63.951 221.538 1.00 54.79 159 ASN B C 1
ATOM 3062 O O . ASN B 1 159 ? 33.968 63.614 221.837 1.00 54.93 159 ASN B O 1
ATOM 3067 N N . ALA B 1 160 ? 35.949 63.160 220.866 1.00 49.61 160 ALA B N 1
ATOM 3068 C CA . ALA B 1 160 ? 35.528 61.850 220.379 1.00 51.17 160 ALA B CA 1
ATOM 3069 C C . ALA B 1 160 ? 35.655 60.751 221.444 1.00 51.18 160 ALA B C 1
ATOM 3070 O O . ALA B 1 160 ? 35.237 59.616 221.219 1.00 49.90 160 ALA B O 1
ATOM 3072 N N . GLY B 1 161 ? 36.223 61.086 222.600 1.00 51.01 161 GLY B N 1
ATOM 3073 C CA . GLY B 1 161 ? 36.198 60.178 223.737 1.00 48.74 161 GLY B CA 1
ATOM 3074 C C . GLY B 1 161 ? 37.514 59.572 224.208 1.00 50.17 161 GLY B C 1
ATOM 3075 O O . GLY B 1 161 ? 37.506 58.651 225.024 1.00 50.24 161 GLY B O 1
ATOM 3076 N N . ALA B 1 162 ? 38.637 60.080 223.705 1.00 50.04 162 ALA B N 1
ATOM 3077 C CA . ALA B 1 162 ? 39.959 59.608 224.124 1.00 49.84 162 ALA B CA 1
ATOM 3078 C C . ALA B 1 162 ? 40.142 59.651 225.643 1.00 49.42 162 ALA B C 1
ATOM 3079 O O . ALA B 1 162 ? 39.725 60.602 226.295 1.00 51.10 162 ALA B O 1
ATOM 3081 N N . ASP B 1 163 ? 40.771 58.620 226.195 1.00 46.76 163 ASP B N 1
ATOM 3082 C CA . ASP B 1 163 ? 41.078 58.582 227.625 1.00 45.71 163 ASP B CA 1
ATOM 3083 C C . ASP B 1 163 ? 42.434 59.218 227.866 1.00 45.58 163 ASP B C 1
ATOM 3084 O O . ASP B 1 163 ? 42.677 59.787 228.922 1.00 44.92 163 ASP B O 1
ATOM 3089 N N . PHE B 1 164 ? 43.314 59.101 226.871 1.00 41.89 164 PHE B N 1
ATOM 3090 C CA . PHE B 1 164 ? 44.627 59.746 226.877 1.00 42.23 164 PHE B CA 1
ATOM 3091 C C . PHE B 1 164 ? 44.882 60.409 225.520 1.00 45.09 164 PHE B C 1
ATOM 3092 O O . PHE B 1 164 ? 44.416 59.925 224.493 1.00 42.27 164 PHE B O 1
ATOM 3100 N N . ILE B 1 165 ? 45.637 61.499 225.508 1.00 41.81 165 ILE B N 1
ATOM 3101 C CA . ILE B 1 165 ? 46.239 61.946 224.262 1.00 43.66 165 ILE B CA 1
ATOM 3102 C C . ILE B 1 165 ? 47.758 61.773 224.379 1.00 46.30 165 ILE B C 1
ATOM 3103 O O . ILE B 1 165 ? 48.369 62.103 225.401 1.00 43.76 165 ILE B O 1
ATOM 3108 N N . LYS B 1 166 ? 48.342 61.203 223.330 1.00 45.16 166 LYS B N 1
ATOM 3109 C CA . LYS B 1 166 ? 49.743 60.801 223.299 1.00 40.49 166 LYS B CA 1
ATOM 3110 C C . LYS B 1 166 ? 50.449 61.578 222.189 1.00 42.01 166 LYS B C 1
ATOM 3111 O O . LYS B 1 166 ? 49.865 61.800 221.131 1.00 42.61 166 LYS B O 1
ATOM 3117 N N . THR B 1 167 ? 51.689 62.005 222.410 1.00 44.78 167 THR B N 1
ATOM 3118 C CA . THR B 1 167 ? 52.326 62.872 221.418 1.00 46.23 167 THR B CA 1
ATOM 3119 C C . THR B 1 167 ? 52.743 62.158 220.139 1.00 47.27 167 THR B C 1
ATOM 3120 O O . THR B 1 167 ? 52.600 62.714 219.058 1.00 48.06 167 THR B O 1
ATOM 3124 N N . SER B 1 168 ? 53.283 60.947 220.244 1.00 44.72 168 SER B N 1
ATOM 3125 C CA . SER B 1 168 ? 54.026 60.396 219.110 1.00 41.19 168 SER B CA 1
ATOM 3126 C C . SER B 1 168 ? 54.019 58.881 219.012 1.00 45.87 168 SER B C 1
ATOM 3127 O O . SER B 1 168 ? 53.725 58.194 219.987 1.00 42.44 168 SER B O 1
ATOM 3130 N N . THR B 1 169 ? 54.359 58.373 217.826 1.00 45.02 169 THR B N 1
ATOM 3131 C CA . THR B 1 169 ? 54.551 56.941 217.608 1.00 40.69 169 THR B CA 1
ATOM 3132 C C . THR B 1 169 ? 55.950 56.484 217.995 1.00 41.13 169 THR B C 1
ATOM 3133 O O . THR B 1 169 ? 56.160 55.312 218.281 1.00 40.18 169 THR B O 1
ATOM 3137 N N . GLY B 1 170 ? 56.915 57.401 217.959 1.00 42.91 170 GLY B N 1
ATOM 3138 C CA . GLY B 1 170 ? 58.307 57.034 218.158 1.00 41.52 170 GLY B CA 1
ATOM 3139 C C . GLY B 1 170 ? 58.989 56.644 216.850 1.00 50.29 170 GLY B C 1
ATOM 3140 O O . GLY B 1 170 ? 60.193 56.392 216.825 1.00 52.36 170 GLY B O 1
ATOM 3141 N N . LYS B 1 171 ? 58.226 56.616 215.756 1.00 46.11 171 LYS B N 1
ATOM 3142 C CA . LYS B 1 171 ? 58.723 56.066 214.488 1.00 47.45 171 LYS B CA 1
ATOM 3143 C C . LYS B 1 171 ? 58.971 57.127 213.425 1.00 53.46 171 LYS B C 1
ATOM 3144 O O . LYS B 1 171 ? 59.205 56.805 212.258 1.00 63.47 171 LYS B O 1
ATOM 3150 N N . VAL B 1 172 ? 58.904 58.393 213.815 1.00 49.43 172 VAL B N 1
ATOM 3151 C CA . VAL B 1 172 ? 59.128 59.472 212.865 1.00 52.33 172 VAL B CA 1
ATOM 3152 C C . VAL B 1 172 ? 60.322 60.299 213.324 1.00 50.83 172 VAL B C 1
ATOM 3153 O O . VAL B 1 172 ? 60.946 59.975 214.342 1.00 47.24 172 VAL B O 1
ATOM 3157 N N . ALA B 1 173 ? 60.639 61.350 212.571 1.00 45.72 173 ALA B N 1
ATOM 3158 C CA . ALA B 1 173 ? 61.823 62.161 212.831 1.00 50.55 173 ALA B CA 1
ATOM 3159 C C . ALA B 1 173 ? 61.758 62.877 214.182 1.00 54.24 173 ALA B C 1
ATOM 3160 O O . ALA B 1 173 ? 62.691 62.803 214.980 1.00 54.16 173 ALA B O 1
ATOM 3162 N N . ILE B 1 174 ? 60.658 63.582 214.418 1.00 55.46 174 ILE B N 1
ATOM 3163 C CA . ILE B 1 174 ? 60.468 64.333 215.649 1.00 52.16 174 ILE B CA 1
ATOM 3164 C C . ILE B 1 174 ? 59.313 63.736 216.437 1.00 55.92 174 ILE B C 1
ATOM 3165 O O . ILE B 1 174 ? 58.222 63.533 215.901 1.00 55.79 174 ILE B O 1
ATOM 3170 N N . ASN B 1 175 ? 59.562 63.438 217.705 1.00 54.28 175 ASN B N 1
ATOM 3171 C CA . ASN B 1 175 ? 58.530 62.876 218.561 1.00 51.69 175 ASN B CA 1
ATOM 3172 C C . ASN B 1 175 ? 58.187 63.835 219.699 1.00 52.66 175 ASN B C 1
ATOM 3173 O O . ASN B 1 175 ? 57.902 64.998 219.437 1.00 57.98 175 ASN B O 1
ATOM 3178 N N . ALA B 1 176 ? 58.199 63.377 220.949 1.00 54.64 176 ALA B N 1
ATOM 3179 C CA . ALA B 1 176 ? 57.805 64.261 222.048 1.00 49.43 176 ALA B CA 1
ATOM 3180 C C . ALA B 1 176 ? 58.712 65.484 222.148 1.00 50.48 176 ALA B C 1
ATOM 3181 O O . ALA B 1 176 ? 59.934 65.373 222.092 1.00 54.49 176 ALA B O 1
ATOM 3183 N N . THR B 1 177 ? 58.098 66.656 222.271 1.00 48.77 177 THR B N 1
ATOM 3184 C CA . THR B 1 177 ? 58.821 67.889 222.548 1.00 55.97 177 THR B CA 1
ATOM 3185 C C . THR B 1 177 ? 58.108 68.647 223.666 1.00 58.87 177 THR B C 1
ATOM 3186 O O . THR B 1 177 ? 56.897 68.508 223.830 1.00 58.63 177 THR B O 1
ATOM 3190 N N . PRO B 1 178 ? 58.857 69.446 224.441 1.00 59.52 178 PRO B N 1
ATOM 3191 C CA . PRO B 1 178 ? 58.249 70.283 225.483 1.00 60.06 178 PRO B CA 1
ATOM 3192 C C . PRO B 1 178 ? 57.167 71.212 224.933 1.00 62.80 178 PRO B C 1
ATOM 3193 O O . PRO B 1 178 ? 56.140 71.389 225.589 1.00 59.57 178 PRO B O 1
ATOM 3197 N N . GLU B 1 179 ? 57.403 71.789 223.750 1.00 63.32 179 GLU B N 1
ATOM 3198 C CA . GLU B 1 179 ? 56.452 72.699 223.109 1.00 60.85 179 GLU B CA 1
ATOM 3199 C C . GLU B 1 179 ? 55.130 72.000 222.798 1.00 58.69 179 GLU B C 1
ATOM 3200 O O . GLU B 1 179 ? 54.055 72.533 223.074 1.00 60.53 179 GLU B O 1
ATOM 3206 N N . ALA B 1 180 ? 55.216 70.810 222.210 1.00 57.83 180 ALA B N 1
ATOM 3207 C CA . ALA B 1 180 ? 54.028 70.017 221.921 1.00 57.23 180 ALA B CA 1
ATOM 3208 C C . ALA B 1 180 ? 53.308 69.642 223.217 1.00 55.21 180 ALA B C 1
ATOM 3209 O O . ALA B 1 180 ? 52.082 69.715 223.299 1.00 53.48 180 ALA B O 1
ATOM 3211 N N . ALA B 1 181 ? 54.079 69.253 224.227 1.00 54.85 181 ALA B N 1
ATOM 3212 C CA . ALA B 1 181 ? 53.512 68.826 225.507 1.00 54.71 181 ALA B CA 1
ATOM 3213 C C . ALA B 1 181 ? 52.723 69.946 226.183 1.00 56.90 181 ALA B C 1
ATOM 3214 O O . ALA B 1 181 ? 51.662 69.703 226.758 1.00 59.35 181 ALA B O 1
ATOM 3216 N N . LYS B 1 182 ? 53.240 71.171 226.111 1.00 56.37 182 LYS B N 1
ATOM 3217 C CA . LYS B 1 182 ? 52.583 72.311 226.747 1.00 60.27 182 LYS B CA 1
ATOM 3218 C C . LYS B 1 182 ? 51.237 72.599 226.089 1.00 59.74 182 LYS B C 1
ATOM 3219 O O . LYS B 1 182 ? 50.261 72.929 226.764 1.00 60.95 182 LYS B O 1
ATOM 3225 N N . VAL B 1 183 ? 51.196 72.475 224.768 1.00 54.35 183 VAL B N 1
ATOM 3226 C CA . VAL B 1 183 ? 49.958 72.657 224.026 1.00 55.72 183 VAL B CA 1
ATOM 3227 C C . VAL B 1 183 ? 48.905 71.618 224.422 1.00 55.69 183 VAL B C 1
ATOM 3228 O O . VAL B 1 183 ? 47.757 71.963 224.699 1.00 54.76 183 VAL B O 1
ATOM 3232 N N . MET B 1 184 ? 49.303 70.349 224.457 1.00 48.51 184 MET B N 1
ATOM 3233 C CA . MET B 1 184 ? 48.374 69.263 224.752 1.00 56.73 184 MET B CA 1
ATOM 3234 C C . MET B 1 184 ? 47.880 69.298 226.206 1.00 57.74 184 MET B C 1
ATOM 3235 O O . MET B 1 184 ? 46.694 69.093 226.468 1.00 57.91 184 MET B O 1
ATOM 3240 N N . LEU B 1 185 ? 48.789 69.561 227.141 1.00 55.77 185 LEU B N 1
ATOM 3241 C CA . LEU B 1 185 ? 48.425 69.668 228.552 1.00 55.36 185 LEU B CA 1
ATOM 3242 C C . LEU B 1 185 ? 47.467 70.834 228.769 1.00 57.84 185 LEU B C 1
ATOM 3243 O O . LEU B 1 185 ? 46.569 70.772 229.610 1.00 60.85 185 LEU B O 1
ATOM 3248 N N . THR B 1 186 ? 47.653 71.898 227.994 1.00 58.37 186 THR B N 1
ATOM 3249 C CA . THR B 1 186 ? 46.780 73.060 228.082 1.00 59.64 186 THR B CA 1
ATOM 3250 C C . THR B 1 186 ? 45.385 72.750 227.543 1.00 62.03 186 THR B C 1
ATOM 3251 O O . THR B 1 186 ? 44.384 73.205 228.093 1.00 65.58 186 THR B O 1
ATOM 3255 N N . VAL B 1 187 ? 45.318 71.967 226.472 1.00 59.12 187 VAL B N 1
ATOM 3256 C CA . VAL B 1 187 ? 44.027 71.543 225.944 1.00 60.62 187 VAL B CA 1
ATOM 3257 C C . VAL B 1 187 ? 43.289 70.688 226.977 1.00 57.90 187 VAL B C 1
ATOM 3258 O O . VAL B 1 187 ? 42.091 70.865 227.204 1.00 56.83 187 VAL B O 1
ATOM 3262 N N . ILE B 1 188 ? 44.015 69.772 227.607 1.00 53.30 188 ILE B N 1
ATOM 3263 C CA . ILE B 1 188 ? 43.448 68.943 228.662 1.00 54.81 188 ILE B CA 1
ATOM 3264 C C . ILE B 1 188 ? 42.853 69.797 229.779 1.00 61.42 188 ILE B C 1
ATOM 3265 O O . ILE B 1 188 ? 41.741 69.538 230.247 1.00 63.85 188 ILE B O 1
ATOM 3270 N N . LYS B 1 189 ? 43.590 70.821 230.196 1.00 61.76 189 LYS B N 1
ATOM 3271 C CA . LYS B 1 189 ? 43.139 71.687 231.285 1.00 66.41 189 LYS B CA 1
ATOM 3272 C C . LYS B 1 189 ? 41.835 72.395 230.928 1.00 67.62 189 LYS B C 1
ATOM 3273 O O . LYS B 1 189 ? 40.938 72.525 231.762 1.00 66.82 189 LYS B O 1
ATOM 3277 N N . ASN B 1 190 ? 41.733 72.826 229.675 1.00 68.32 190 ASN B N 1
ATOM 3278 C CA . ASN B 1 190 ? 40.585 73.593 229.206 1.00 66.76 190 ASN B CA 1
ATOM 3279 C C . ASN B 1 190 ? 39.351 72.756 228.860 1.00 64.32 190 ASN B C 1
ATOM 3280 O O . ASN B 1 190 ? 38.235 73.276 228.846 1.00 66.66 190 ASN B O 1
ATOM 3285 N N . LYS B 1 191 ? 39.542 71.466 228.589 1.00 58.72 191 LYS B N 1
ATOM 3286 C CA . LYS B 1 191 ? 38.434 70.622 228.142 1.00 60.91 191 LYS B CA 1
ATOM 3287 C C . LYS B 1 191 ? 38.014 69.558 229.156 1.00 60.90 191 LYS B C 1
ATOM 3288 O O . LYS B 1 191 ? 36.829 69.403 229.450 1.00 62.41 191 LYS B O 1
ATOM 3294 N N . ASN B 1 192 ? 38.984 68.820 229.681 1.00 57.21 192 ASN B N 1
ATOM 3295 C CA . ASN B 1 192 ? 38.688 67.687 230.546 1.00 58.45 192 ASN B CA 1
ATOM 3296 C C . ASN B 1 192 ? 39.936 67.184 231.257 1.00 58.79 192 ASN B C 1
ATOM 3297 O O . ASN B 1 192 ? 40.777 66.506 230.665 1.00 54.94 192 ASN B O 1
ATOM 3302 N N . THR B 1 193 ? 40.033 67.510 232.540 1.00 59.25 193 THR B N 1
ATOM 3303 C CA . THR B 1 193 ? 41.174 67.131 233.356 1.00 57.24 193 THR B CA 1
ATOM 3304 C C . THR B 1 193 ? 41.192 65.633 233.658 1.00 57.25 193 THR B C 1
ATOM 3305 O O . THR B 1 193 ? 42.155 65.123 234.240 1.00 58.58 193 THR B O 1
ATOM 3309 N N . ALA B 1 194 ? 40.137 64.927 233.254 1.00 55.69 194 ALA B N 1
ATOM 3310 C CA . ALA B 1 194 ? 40.091 63.474 233.412 1.00 54.07 194 ALA B CA 1
ATOM 3311 C C . ALA B 1 194 ? 40.892 62.767 232.323 1.00 52.78 194 ALA B C 1
ATOM 3312 O O . ALA B 1 194 ? 41.237 61.591 232.457 1.00 50.43 194 ALA B O 1
ATOM 3314 N N . VAL B 1 195 ? 41.181 63.485 231.241 1.00 55.16 195 VAL B N 1
ATOM 3315 C CA . VAL B 1 195 ? 41.941 62.927 230.124 1.00 52.22 195 VAL B CA 1
ATOM 3316 C C . VAL B 1 195 ? 43.436 62.921 230.428 1.00 47.57 195 VAL B C 1
ATOM 3317 O O . VAL B 1 195 ? 43.995 63.937 230.836 1.00 49.81 195 VAL B O 1
ATOM 3321 N N . GLY B 1 196 ? 44.082 61.779 230.222 1.00 43.57 196 GLY B N 1
ATOM 3322 C CA . GLY B 1 196 ? 45.506 61.658 230.487 1.00 46.89 196 GLY B CA 1
ATOM 3323 C C . GLY B 1 196 ? 46.428 62.134 229.373 1.00 50.08 196 GLY B C 1
ATOM 3324 O O . GLY B 1 196 ? 46.016 62.281 228.218 1.00 44.67 196 GLY B O 1
ATOM 3325 N N . PHE B 1 197 ? 47.690 62.364 229.728 1.00 49.72 197 PHE B N 1
ATOM 3326 C CA . PHE B 1 197 ? 48.704 62.812 228.778 1.00 47.07 197 PHE B CA 1
ATOM 3327 C C . PHE B 1 197 ? 49.874 61.835 228.705 1.00 46.96 197 PHE B C 1
ATOM 3328 O O . PHE B 1 197 ? 50.390 61.404 229.738 1.00 48.60 197 PHE B O 1
ATOM 3336 N N . LYS B 1 198 ? 50.296 61.485 227.491 1.00 44.60 198 LYS B N 1
ATOM 3337 C CA . LYS B 1 198 ? 51.422 60.567 227.329 1.00 43.00 198 LYS B CA 1
ATOM 3338 C C . LYS B 1 198 ? 52.453 61.060 226.311 1.00 46.23 198 LYS B C 1
ATOM 3339 O O . LYS B 1 198 ? 52.265 60.910 225.102 1.00 47.59 198 LYS B O 1
ATOM 3345 N N . PRO B 1 199 ? 53.548 61.654 226.803 1.00 43.08 199 PRO B N 1
ATOM 3346 C CA . PRO B 1 199 ? 54.694 61.957 225.937 1.00 44.41 199 PRO B CA 1
ATOM 3347 C C . PRO B 1 199 ? 55.447 60.671 225.584 1.00 47.95 199 PRO B C 1
ATOM 3348 O O . PRO B 1 199 ? 55.721 59.870 226.475 1.00 47.11 199 PRO B O 1
ATOM 3352 N N . ALA B 1 200 ? 55.764 60.470 224.307 1.00 44.26 200 ALA B N 1
ATOM 3353 C CA . ALA B 1 200 ? 56.482 59.267 223.893 1.00 45.55 200 ALA B CA 1
ATOM 3354 C C . ALA B 1 200 ? 57.621 59.596 222.938 1.00 45.82 200 ALA B C 1
ATOM 3355 O O . ALA B 1 200 ? 57.474 60.444 222.056 1.00 48.37 200 ALA B O 1
ATOM 3357 N N . GLY B 1 201 ? 58.749 58.911 223.112 1.00 45.13 201 GLY B N 1
ATOM 3358 C CA . GLY B 1 201 ? 59.917 59.126 222.272 1.00 51.46 201 GLY B CA 1
ATOM 3359 C C . GLY B 1 201 ? 60.685 60.369 222.670 1.00 57.33 201 GLY B C 1
ATOM 3360 O O . GLY B 1 201 ? 60.107 61.445 222.791 1.00 67.13 201 GLY B O 1
ATOM 3361 N N . GLY B 1 202 ? 61.989 60.228 222.883 1.00 54.43 202 GLY B N 1
ATOM 3362 C CA . GLY B 1 202 ? 62.812 61.361 223.272 1.00 53.52 202 GLY B CA 1
ATOM 3363 C C . GLY B 1 202 ? 62.934 61.587 224.773 1.00 54.91 202 GLY B C 1
ATOM 3364 O O . GLY B 1 202 ? 63.488 62.600 225.213 1.00 57.26 202 GLY B O 1
ATOM 3365 N N . VAL B 1 203 ? 62.418 60.657 225.569 1.00 52.24 203 VAL B N 1
ATOM 3366 C CA . VAL B 1 203 ? 62.587 60.749 227.021 1.00 51.65 203 VAL B CA 1
ATOM 3367 C C . VAL B 1 203 ? 63.556 59.666 227.469 1.00 45.21 203 VAL B C 1
ATOM 3368 O O . VAL B 1 203 ? 63.188 58.498 227.570 1.00 46.00 203 VAL B O 1
ATOM 3372 N N . ARG B 1 204 ? 64.803 60.050 227.720 1.00 51.27 204 ARG B N 1
ATOM 3373 C CA . ARG B 1 204 ? 65.860 59.053 227.870 1.00 54.37 204 ARG B CA 1
ATOM 3374 C C . ARG B 1 204 ? 66.470 59.018 229.259 1.00 51.05 204 ARG B C 1
ATOM 3375 O O . ARG B 1 204 ? 67.094 58.031 229.641 1.00 50.63 204 ARG B O 1
ATOM 3383 N N . ASN B 1 205 ? 66.291 60.094 230.011 1.00 51.74 205 ASN B N 1
ATOM 3384 C CA . ASN B 1 205 ? 66.804 60.146 231.373 1.00 53.02 205 ASN B CA 1
ATOM 3385 C C . ASN B 1 205 ? 65.882 60.938 232.288 1.00 52.98 205 ASN B C 1
ATOM 3386 O O . ASN B 1 205 ? 64.883 61.504 231.836 1.00 51.89 205 ASN B O 1
ATOM 3391 N N . ALA B 1 206 ? 66.220 60.977 233.575 1.00 50.36 206 ALA B N 1
ATOM 3392 C CA . ALA B 1 206 ? 65.399 61.674 234.560 1.00 50.44 206 ALA B CA 1
ATOM 3393 C C . ALA B 1 206 ? 65.265 63.165 234.257 1.00 52.91 206 ALA B C 1
ATOM 3394 O O . ALA B 1 206 ? 64.237 63.772 234.568 1.00 57.08 206 ALA B O 1
ATOM 3396 N N . ASP B 1 207 ? 66.300 63.757 233.663 1.00 52.03 207 ASP B N 1
ATOM 3397 C CA . ASP B 1 207 ? 66.263 65.176 233.303 1.00 56.12 207 ASP B CA 1
ATOM 3398 C C . ASP B 1 207 ? 65.184 65.457 232.257 1.00 59.52 207 ASP B C 1
ATOM 3399 O O . ASP B 1 207 ? 64.471 66.455 232.350 1.00 61.25 207 ASP B O 1
ATOM 3404 N N . ASP B 1 208 ? 65.073 64.580 231.261 1.00 58.27 208 ASP B N 1
ATOM 3405 C CA . ASP B 1 208 ? 64.021 64.704 230.257 1.00 59.78 208 ASP B CA 1
ATOM 3406 C C . ASP B 1 208 ? 62.653 64.501 230.892 1.00 55.64 208 ASP B C 1
ATOM 3407 O O . ASP B 1 208 ? 61.700 65.212 230.576 1.00 53.96 208 ASP B O 1
ATOM 3412 N N . ALA B 1 209 ? 62.565 63.521 231.785 1.00 51.89 209 ALA B N 1
ATOM 3413 C CA . ALA B 1 209 ? 61.304 63.205 232.442 1.00 50.37 209 ALA B CA 1
ATOM 3414 C C . ALA B 1 209 ? 60.798 64.404 233.242 1.00 49.98 209 ALA B C 1
ATOM 3415 O O . ALA B 1 209 ? 59.607 64.731 233.209 1.00 48.34 209 ALA B O 1
ATOM 3417 N N . ALA B 1 210 ? 61.717 65.061 233.946 1.00 50.01 210 ALA B N 1
ATOM 3418 C CA . ALA B 1 210 ? 61.379 66.194 234.799 1.00 52.95 210 ALA B CA 1
ATOM 3419 C C . ALA B 1 210 ? 60.773 67.356 234.012 1.00 59.37 210 ALA B C 1
ATOM 3420 O O . ALA B 1 210 ? 59.925 68.081 234.528 1.00 58.40 210 ALA B O 1
ATOM 3422 N N . ILE B 1 211 ? 61.218 67.537 232.770 1.00 59.90 211 ILE B N 1
ATOM 3423 C CA . ILE B 1 211 ? 60.705 68.608 231.919 1.00 60.70 211 ILE B CA 1
ATOM 3424 C C . ILE B 1 211 ? 59.204 68.448 231.705 1.00 58.68 211 ILE B C 1
ATOM 3425 O O . ILE B 1 211 ? 58.446 69.408 231.828 1.00 62.13 211 ILE B O 1
ATOM 3430 N N . TYR B 1 212 ? 58.779 67.225 231.400 1.00 54.54 212 TYR B N 1
ATOM 3431 C CA . TYR B 1 212 ? 57.372 66.959 231.129 1.00 53.22 212 TYR B CA 1
ATOM 3432 C C . TYR B 1 212 ? 56.549 66.877 232.422 1.00 55.26 212 TYR B C 1
ATOM 3433 O O . TYR B 1 212 ? 55.400 67.315 232.459 1.00 58.65 212 TYR B O 1
ATOM 3442 N N . LEU B 1 213 ? 57.135 66.340 233.487 1.00 53.06 213 LEU B N 1
ATOM 3443 C CA . LEU B 1 213 ? 56.451 66.320 234.780 1.00 53.30 213 LEU B CA 1
ATOM 3444 C C . LEU B 1 213 ? 56.263 67.737 235.325 1.00 57.78 213 LEU B C 1
ATOM 3445 O O . LEU B 1 213 ? 55.254 68.033 235.973 1.00 60.97 213 LEU B O 1
ATOM 3450 N N . ASP B 1 214 ? 57.222 68.618 235.056 1.00 59.17 214 ASP B N 1
ATOM 3451 C CA . ASP B 1 214 ? 57.123 69.992 235.541 1.00 60.08 214 ASP B CA 1
ATOM 3452 C C . ASP B 1 214 ? 56.055 70.767 234.789 1.00 59.86 214 ASP B C 1
ATOM 3453 O O . ASP B 1 214 ? 55.391 71.632 235.362 1.00 62.01 214 ASP B O 1
ATOM 3458 N N . LEU B 1 215 ? 55.897 70.461 233.503 1.00 60.55 215 LEU B N 1
ATOM 3459 C CA . LEU B 1 215 ? 54.834 71.062 232.707 1.00 58.26 215 LEU B CA 1
ATOM 3460 C C . LEU B 1 215 ? 53.475 70.646 233.252 1.00 54.45 215 LEU B C 1
ATOM 3461 O O . LEU B 1 215 ? 52.609 71.487 233.477 1.00 54.64 215 LEU B O 1
ATOM 3466 N N . ALA B 1 216 ? 53.298 69.344 233.463 1.00 50.52 216 ALA B N 1
ATOM 3467 C CA . ALA B 1 216 ? 52.050 68.818 233.995 1.00 51.74 216 ALA B CA 1
ATOM 3468 C C . ALA B 1 216 ? 51.732 69.419 235.371 1.00 58.83 216 ALA B C 1
ATOM 3469 O O . ALA B 1 216 ? 50.596 69.822 235.638 1.00 63.75 216 ALA B O 1
ATOM 3471 N N . ASP B 1 217 ? 52.739 69.492 236.235 1.00 56.07 217 ASP B N 1
ATOM 3472 C CA . ASP B 1 217 ? 52.536 70.040 237.571 1.00 58.66 217 ASP B CA 1
ATOM 3473 C C . ASP B 1 217 ? 52.185 71.527 237.530 1.00 64.35 217 ASP B C 1
ATOM 3474 O O . ASP B 1 217 ? 51.348 71.990 238.303 1.00 63.90 217 ASP B O 1
ATOM 3479 N N . ASN B 1 218 ? 52.821 72.276 236.634 1.00 65.64 218 ASN B N 1
ATOM 3480 C CA . ASN B 1 218 ? 52.597 73.718 236.584 1.00 66.23 218 ASN B CA 1
ATOM 3481 C C . ASN B 1 218 ? 51.292 74.086 235.895 1.00 62.83 218 ASN B C 1
ATOM 3482 O O . ASN B 1 218 ? 50.687 75.102 236.214 1.00 64.94 218 ASN B O 1
ATOM 3487 N N . ILE B 1 219 ? 50.850 73.259 234.953 1.00 60.51 219 ILE B N 1
ATOM 3488 C CA . ILE B 1 219 ? 49.627 73.560 234.214 1.00 63.59 219 ILE B CA 1
ATOM 3489 C C . ILE B 1 219 ? 48.386 72.988 234.904 1.00 64.68 219 ILE B C 1
ATOM 3490 O O . ILE B 1 219 ? 47.342 73.640 234.964 1.00 71.78 219 ILE B O 1
ATOM 3495 N N . LEU B 1 220 ? 48.505 71.779 235.438 1.00 60.20 220 LEU B N 1
ATOM 3496 C CA . LEU B 1 220 ? 47.344 71.092 235.991 1.00 62.06 220 LEU B CA 1
ATOM 3497 C C . LEU B 1 220 ? 47.381 70.890 237.507 1.00 61.68 220 LEU B C 1
ATOM 3498 O O . LEU B 1 220 ? 46.424 70.376 238.085 1.00 59.60 220 LEU B O 1
ATOM 3503 N N . GLY B 1 221 ? 48.481 71.283 238.142 1.00 61.85 221 GLY B N 1
ATOM 3504 C CA . GLY B 1 221 ? 48.630 71.112 239.579 1.00 62.47 221 GLY B CA 1
ATOM 3505 C C . GLY B 1 221 ? 49.565 69.966 239.929 1.00 61.14 221 GLY B C 1
ATOM 3506 O O . GLY B 1 221 ? 49.739 69.040 239.138 1.00 53.00 221 GLY B O 1
ATOM 3507 N N . ASN B 1 222 ? 50.150 70.021 241.124 1.00 63.19 222 ASN B N 1
ATOM 3508 C CA . ASN B 1 222 ? 51.160 69.056 241.559 1.00 65.19 222 ASN B CA 1
ATOM 3509 C C . ASN B 1 222 ? 50.652 67.628 241.730 1.00 60.95 222 ASN B C 1
ATOM 3510 O O . ASN B 1 222 ? 51.434 66.678 241.682 1.00 63.13 222 ASN B O 1
ATOM 3515 N N . GLU B 1 223 ? 49.349 67.474 241.941 1.00 57.45 223 GLU B N 1
ATOM 3516 C CA . GLU B 1 223 ? 48.787 66.165 242.262 1.00 56.32 223 GLU B CA 1
ATOM 3517 C C . GLU B 1 223 ? 48.097 65.496 241.071 1.00 60.08 223 GLU B C 1
ATOM 3518 O O . GLU B 1 223 ? 47.646 64.351 241.162 1.00 59.90 223 GLU B O 1
ATOM 3524 N N . TRP B 1 224 ? 48.039 66.196 239.945 1.00 59.67 224 TRP B N 1
ATOM 3525 C CA . TRP B 1 224 ? 47.313 65.689 238.783 1.00 56.13 224 TRP B CA 1
ATOM 3526 C C . TRP B 1 224 ? 47.965 64.469 238.125 1.00 54.70 224 TRP B C 1
ATOM 3527 O O . TRP B 1 224 ? 47.278 63.512 237.757 1.00 54.63 224 TRP B O 1
ATOM 3538 N N . ALA B 1 225 ? 49.284 64.486 237.971 1.00 53.92 225 ALA B N 1
ATOM 3539 C CA . ALA B 1 225 ? 49.933 63.459 237.155 1.00 52.65 225 ALA B CA 1
ATOM 3540 C C . ALA B 1 225 ? 50.210 62.150 237.895 1.00 58.54 225 ALA B C 1
ATOM 3541 O O . ALA B 1 225 ? 51.359 61.836 238.197 1.00 65.15 225 ALA B O 1
ATOM 3543 N N . ASP B 1 226 ? 49.158 61.384 238.173 1.00 58.81 226 ASP B N 1
ATOM 3544 C CA . ASP B 1 226 ? 49.323 59.997 238.607 1.00 56.23 226 ASP B CA 1
ATOM 3545 C C . ASP B 1 226 ? 49.237 59.059 237.403 1.00 55.67 226 ASP B C 1
ATOM 3546 O O . ASP B 1 226 ? 49.151 59.513 236.254 1.00 54.89 226 ASP B O 1
ATOM 3551 N N . ALA B 1 227 ? 49.243 57.755 237.667 1.00 53.82 227 ALA B N 1
ATOM 3552 C CA . ALA B 1 227 ? 49.296 56.757 236.603 1.00 50.79 227 ALA B CA 1
ATOM 3553 C C . ALA B 1 227 ? 48.019 56.746 235.757 1.00 49.71 227 ALA B C 1
ATOM 3554 O O . ALA B 1 227 ? 48.016 56.269 234.617 1.00 47.94 227 ALA B O 1
ATOM 3556 N N . ASN B 1 228 ? 46.934 57.276 236.315 1.00 48.53 228 ASN B N 1
ATOM 3557 C CA . ASN B 1 228 ? 45.687 57.398 235.568 1.00 50.62 228 ASN B CA 1
ATOM 3558 C C . ASN B 1 228 ? 45.658 58.606 234.631 1.00 50.10 228 ASN B C 1
ATOM 3559 O O . ASN B 1 228 ? 44.766 58.713 233.797 1.00 52.74 228 ASN B O 1
ATOM 3564 N N . HIS B 1 229 ? 46.619 59.518 234.779 1.00 48.15 229 HIS B N 1
ATOM 3565 C CA . HIS B 1 229 ? 46.611 60.755 234.000 1.00 49.34 229 HIS B CA 1
ATOM 3566 C C . HIS B 1 229 ? 47.920 61.046 233.251 1.00 48.44 229 HIS B C 1
ATOM 3567 O O . HIS B 1 229 ? 47.982 61.987 232.461 1.00 49.19 229 HIS B O 1
ATOM 3574 N N . PHE B 1 230 ? 48.964 60.263 233.507 1.00 47.68 230 PHE B N 1
ATOM 3575 C CA . PHE B 1 230 ? 50.283 60.564 232.947 1.00 50.94 230 PHE B CA 1
ATOM 3576 C C . PHE B 1 230 ? 51.080 59.285 232.739 1.00 48.29 230 PHE B C 1
ATOM 3577 O O . PHE B 1 230 ? 51.227 58.491 233.667 1.00 43.96 230 PHE B O 1
ATOM 3585 N N . ARG B 1 231 ? 51.588 59.087 231.523 1.00 45.73 231 ARG B N 1
ATOM 3586 C CA . ARG B 1 231 ? 52.474 57.962 231.229 1.00 43.22 231 ARG B CA 1
ATOM 3587 C C . ARG B 1 231 ? 53.669 58.411 230.390 1.00 45.86 231 ARG B C 1
ATOM 3588 O O . ARG B 1 231 ? 53.542 59.314 229.576 1.00 42.94 231 ARG B O 1
ATOM 3596 N N . PHE B 1 232 ? 54.824 57.781 230.584 1.00 44.79 232 PHE B N 1
ATOM 3597 C CA . PHE B 1 232 ? 55.935 57.961 229.653 1.00 41.45 232 PHE B CA 1
ATOM 3598 C C . PHE B 1 232 ? 55.995 56.796 228.674 1.00 43.83 232 PHE B C 1
ATOM 3599 O O . PHE B 1 232 ? 56.100 55.638 229.083 1.00 39.03 232 PHE B O 1
ATOM 3607 N N . GLY B 1 233 ? 55.918 57.100 227.381 1.00 48.31 233 GLY B N 1
ATOM 3608 C CA . GLY B 1 233 ? 56.143 56.094 226.358 1.00 42.03 233 GLY B CA 1
ATOM 3609 C C . GLY B 1 233 ? 57.631 56.014 226.103 1.00 42.40 233 GLY B C 1
ATOM 3610 O O . GLY B 1 233 ? 58.203 56.910 225.498 1.00 43.08 233 GLY B O 1
ATOM 3611 N N . ALA B 1 234 ? 58.273 54.958 226.586 1.00 43.07 234 ALA B N 1
ATOM 3612 C CA . ALA B 1 234 ? 59.728 54.909 226.554 1.00 44.92 234 ALA B CA 1
ATOM 3613 C C . ALA B 1 234 ? 60.248 53.493 226.732 1.00 46.14 234 ALA B C 1
ATOM 3614 O O . ALA B 1 234 ? 59.490 52.567 227.025 1.00 42.95 234 ALA B O 1
ATOM 3616 N N . SER B 1 235 ? 61.552 53.329 226.561 1.00 51.14 235 SER B N 1
ATOM 3617 C CA . SER B 1 235 ? 62.174 52.023 226.734 1.00 53.58 235 SER B CA 1
ATOM 3618 C C . SER B 1 235 ? 63.491 52.151 227.500 1.00 53.41 235 SER B C 1
ATOM 3619 O O . SER B 1 235 ? 63.556 51.810 228.678 1.00 48.76 235 SER B O 1
ATOM 3622 N N . SER B 1 236 ? 64.528 52.655 226.828 1.00 53.24 236 SER B N 1
ATOM 3623 C CA . SER B 1 236 ? 65.844 52.819 227.444 1.00 56.60 236 SER B CA 1
ATOM 3624 C C . SER B 1 236 ? 65.805 53.699 228.701 1.00 55.90 236 SER B C 1
ATOM 3625 O O . SER B 1 236 ? 66.718 53.658 229.531 1.00 54.34 236 SER B O 1
ATOM 3628 N N . LEU B 1 237 ? 64.748 54.495 228.825 1.00 51.26 237 LEU B N 1
ATOM 3629 C CA . LEU B 1 237 ? 64.554 55.345 229.988 1.00 49.45 237 LEU B CA 1
ATOM 3630 C C . LEU B 1 237 ? 64.654 54.554 231.290 1.00 50.20 237 LEU B C 1
ATOM 3631 O O . LEU B 1 237 ? 65.220 55.043 232.274 1.00 56.02 237 LEU B O 1
ATOM 3636 N N . LEU B 1 238 ? 64.130 53.328 231.290 1.00 46.07 238 LEU B N 1
ATOM 3637 C CA . LEU B 1 238 ? 64.092 52.529 232.516 1.00 47.78 238 LEU B CA 1
ATOM 3638 C C . LEU B 1 238 ? 65.489 52.244 233.073 1.00 51.95 238 LEU B C 1
ATOM 3639 O O . LEU B 1 238 ? 65.707 52.334 234.284 1.00 57.30 238 LEU B O 1
ATOM 3644 N N . ILE B 1 239 ? 66.431 51.903 232.199 1.00 48.91 239 ILE B N 1
ATOM 3645 C CA . ILE B 1 239 ? 67.792 51.625 232.645 1.00 51.77 239 ILE B CA 1
ATOM 3646 C C . ILE B 1 239 ? 68.433 52.888 233.220 1.00 53.32 239 ILE B C 1
ATOM 3647 O O . ILE B 1 239 ? 69.077 52.856 234.280 1.00 54.31 239 ILE B O 1
ATOM 3652 N N . SER B 1 240 ? 68.231 54.000 232.522 1.00 50.94 240 SER B N 1
ATOM 3653 C CA . SER B 1 240 ? 68.737 55.291 232.970 1.00 55.15 240 SER B CA 1
ATOM 3654 C C . SER B 1 240 ? 68.164 55.686 234.339 1.00 53.69 240 SER B C 1
ATOM 3655 O O . SER B 1 240 ? 68.885 56.191 235.193 1.00 53.72 240 SER B O 1
ATOM 3658 N N . LEU B 1 241 ? 66.868 55.457 234.532 1.00 52.83 241 LEU B N 1
ATOM 3659 C CA . LEU B 1 241 ? 66.206 55.804 235.784 1.00 53.75 241 LEU B CA 1
ATOM 3660 C C . LEU B 1 241 ? 66.731 54.930 236.910 1.00 52.63 241 LEU B C 1
ATOM 3661 O O . LEU B 1 241 ? 67.012 55.425 238.003 1.00 49.53 241 LEU B O 1
ATOM 3666 N N . LEU B 1 242 ? 66.868 53.634 236.635 1.00 50.19 242 LEU B N 1
ATOM 3667 C CA . LEU B 1 242 ? 67.391 52.687 237.620 1.00 52.00 242 LEU B CA 1
ATOM 3668 C C . LEU B 1 242 ? 68.828 53.040 238.009 1.00 57.76 242 LEU B C 1
ATOM 3669 O O . LEU B 1 242 ? 69.204 52.951 239.183 1.00 57.03 242 LEU B O 1
ATOM 3674 N N . ASP B 1 243 ? 69.620 53.447 237.021 1.00 57.90 243 ASP B N 1
ATOM 3675 C CA . ASP B 1 243 ? 70.983 53.897 237.276 1.00 60.58 243 ASP B CA 1
ATOM 3676 C C . ASP B 1 243 ? 70.971 55.105 238.216 1.00 61.08 243 ASP B C 1
ATOM 3677 O O . ASP B 1 243 ? 71.722 55.151 239.191 1.00 63.41 243 ASP B O 1
ATOM 3682 N N . THR B 1 244 ? 70.104 56.072 237.927 1.00 59.11 244 THR B N 1
ATOM 3683 C CA . THR B 1 244 ? 69.957 57.253 238.777 1.00 60.82 244 THR B CA 1
ATOM 3684 C C . THR B 1 244 ? 69.556 56.877 240.202 1.00 58.83 244 THR B C 1
ATOM 3685 O O . THR B 1 244 ? 69.994 57.505 241.159 1.00 59.99 244 THR B O 1
ATOM 3689 N N . LEU B 1 245 ? 68.736 55.840 240.337 1.00 56.58 245 LEU B N 1
ATOM 3690 C CA . LEU B 1 245 ? 68.263 55.404 241.646 1.00 56.53 245 LEU B CA 1
ATOM 3691 C C . LEU B 1 245 ? 69.255 54.479 242.350 1.00 59.88 245 LEU B C 1
ATOM 3692 O O . LEU B 1 245 ? 68.989 54.003 243.451 1.00 63.53 245 LEU B O 1
ATOM 3697 N N . GLY B 1 246 ? 70.400 54.232 241.719 1.00 61.28 246 GLY B N 1
ATOM 3698 C CA . GLY B 1 246 ? 71.472 53.487 242.360 1.00 62.76 246 GLY B CA 1
ATOM 3699 C C . GLY B 1 246 ? 71.517 52.006 242.026 1.00 67.70 246 GLY B C 1
ATOM 3700 O O . GLY B 1 246 ? 72.269 51.253 242.645 1.00 70.10 246 GLY B O 1
ATOM 3701 N N . HIS B 1 247 ? 70.714 51.590 241.051 1.00 67.35 247 HIS B N 1
ATOM 3702 C CA . HIS B 1 247 ? 70.704 50.204 240.587 1.00 70.41 247 HIS B CA 1
ATOM 3703 C C . HIS B 1 247 ? 71.470 50.062 239.274 1.00 80.57 247 HIS B C 1
ATOM 3704 O O . HIS B 1 247 ? 70.878 50.124 238.195 1.00 81.98 247 HIS B O 1
ATOM 3711 N N . LYS B 1 248 ? 72.783 49.874 239.365 1.00 88.43 248 LYS B N 1
ATOM 3712 C CA . LYS B 1 248 ? 73.622 49.772 238.173 1.00 91.35 248 LYS B CA 1
ATOM 3713 C C . LYS B 1 248 ? 73.617 48.353 237.610 1.00 90.02 248 LYS B C 1
ATOM 3714 O O . LYS B 1 248 ? 73.708 48.158 236.398 1.00 88.45 248 LYS B O 1
ATOM 3716 N N . SER C 1 2 ? -1.655 35.819 257.523 1.00 95.41 2 SER C N 1
ATOM 3717 C CA . SER C 1 2 ? -0.654 36.765 257.045 1.00 94.40 2 SER C CA 1
ATOM 3718 C C . SER C 1 2 ? -1.283 38.106 256.685 1.00 89.28 2 SER C C 1
ATOM 3719 O O . SER C 1 2 ? -2.503 38.270 256.748 1.00 93.54 2 SER C O 1
ATOM 3722 N N . ASP C 1 3 ? -0.440 39.063 256.314 1.00 77.57 3 ASP C N 1
ATOM 3723 C CA . ASP C 1 3 ? -0.908 40.366 255.858 1.00 68.24 3 ASP C CA 1
ATOM 3724 C C . ASP C 1 3 ? -0.870 40.383 254.329 1.00 56.28 3 ASP C C 1
ATOM 3725 O O . ASP C 1 3 ? 0.195 40.519 253.732 1.00 45.87 3 ASP C O 1
ATOM 3730 N N . ILE C 1 4 ? -2.035 40.251 253.704 1.00 55.23 4 ILE C N 1
ATOM 3731 C CA . ILE C 1 4 ? -2.086 40.039 252.259 1.00 54.07 4 ILE C CA 1
ATOM 3732 C C . ILE C 1 4 ? -1.725 41.311 251.494 1.00 49.95 4 ILE C C 1
ATOM 3733 O O . ILE C 1 4 ? -1.166 41.235 250.405 1.00 50.83 4 ILE C O 1
ATOM 3738 N N . LYS C 1 5 ? -2.033 42.477 252.064 1.00 54.94 5 LYS C N 1
ATOM 3739 C CA . LYS C 1 5 ? -1.650 43.736 251.434 1.00 50.33 5 LYS C CA 1
ATOM 3740 C C . LYS C 1 5 ? -0.133 43.886 251.402 1.00 53.89 5 LYS C C 1
ATOM 3741 O O . LYS C 1 5 ? 0.426 44.337 250.401 1.00 53.86 5 LYS C O 1
ATOM 3747 N N . ALA C 1 6 ? 0.533 43.483 252.484 1.00 52.18 6 ALA C N 1
ATOM 3748 C CA . ALA C 1 6 ? 1.989 43.579 252.547 1.00 47.48 6 ALA C CA 1
ATOM 3749 C C . ALA C 1 6 ? 2.625 42.649 251.532 1.00 43.61 6 ALA C C 1
ATOM 3750 O O . ALA C 1 6 ? 3.634 42.989 250.908 1.00 43.97 6 ALA C O 1
ATOM 3752 N N . VAL C 1 7 ? 2.037 41.467 251.375 1.00 46.92 7 VAL C N 1
ATOM 3753 C CA . VAL C 1 7 ? 2.490 40.527 250.358 1.00 47.08 7 VAL C CA 1
ATOM 3754 C C . VAL C 1 7 ? 2.303 41.127 248.964 1.00 43.37 7 VAL C C 1
ATOM 3755 O O . VAL C 1 7 ? 3.179 41.017 248.116 1.00 42.30 7 VAL C O 1
ATOM 3759 N N . ALA C 1 8 ? 1.165 41.784 248.744 1.00 46.07 8 ALA C N 1
ATOM 3760 C CA . ALA C 1 8 ? 0.888 42.386 247.439 1.00 48.99 8 ALA C CA 1
ATOM 3761 C C . ALA C 1 8 ? 1.934 43.447 247.083 1.00 47.19 8 ALA C C 1
ATOM 3762 O O . ALA C 1 8 ? 2.459 43.462 245.974 1.00 45.39 8 ALA C O 1
ATOM 3764 N N . GLN C 1 9 ? 2.227 44.327 248.038 1.00 49.33 9 GLN C N 1
ATOM 3765 C CA . GLN C 1 9 ? 3.224 45.382 247.871 1.00 45.28 9 GLN C CA 1
ATOM 3766 C C . GLN C 1 9 ? 4.592 44.789 247.563 1.00 48.32 9 GLN C C 1
ATOM 3767 O O . GLN C 1 9 ? 5.280 45.227 246.636 1.00 50.05 9 GLN C O 1
ATOM 3773 N N . ARG C 1 10 ? 4.971 43.778 248.338 1.00 44.26 10 ARG C N 1
ATOM 3774 C CA . ARG C 1 10 ? 6.239 43.084 248.147 1.00 40.15 10 ARG C CA 1
ATOM 3775 C C . ARG C 1 10 ? 6.337 42.465 246.756 1.00 44.74 10 ARG C C 1
ATOM 3776 O O . ARG C 1 10 ? 7.365 42.599 246.074 1.00 41.14 10 ARG C O 1
ATOM 3784 N N . ALA C 1 11 ? 5.273 41.794 246.326 1.00 45.09 11 ALA C N 1
ATOM 3785 C CA . ALA C 1 11 ? 5.294 41.107 245.035 1.00 42.58 11 ALA C CA 1
ATOM 3786 C C . ALA C 1 11 ? 5.426 42.091 243.863 1.00 43.53 11 ALA C C 1
ATOM 3787 O O . ALA C 1 11 ? 6.147 41.824 242.909 1.00 46.08 11 ALA C O 1
ATOM 3789 N N . LEU C 1 12 ? 4.736 43.227 243.952 1.00 45.95 12 LEU C N 1
ATOM 3790 C CA . LEU C 1 12 ? 4.714 44.212 242.871 1.00 46.55 12 LEU C CA 1
ATOM 3791 C C . LEU C 1 12 ? 6.125 44.669 242.506 1.00 48.05 12 LEU C C 1
ATOM 3792 O O . LEU C 1 12 ? 6.471 44.770 241.330 1.00 46.85 12 LEU C O 1
ATOM 3797 N N . SER C 1 13 ? 6.949 44.914 243.519 1.00 45.77 13 SER C N 1
ATOM 3798 C CA . SER C 1 13 ? 8.306 45.404 243.302 1.00 44.89 13 SER C CA 1
ATOM 3799 C C . SER C 1 13 ? 9.217 44.358 242.699 1.00 36.41 13 SER C C 1
ATOM 3800 O O . SER C 1 13 ? 10.299 44.682 242.208 1.00 40.38 13 SER C O 1
ATOM 3803 N N . LEU C 1 14 ? 8.791 43.102 242.756 1.00 37.83 14 LEU C N 1
ATOM 3804 C CA . LEU C 1 14 ? 9.558 42.003 242.169 1.00 36.75 14 LEU C CA 1
ATOM 3805 C C . LEU C 1 14 ? 9.039 41.601 240.785 1.00 37.98 14 LEU C C 1
ATOM 3806 O O . LEU C 1 14 ? 9.491 40.609 240.212 1.00 35.40 14 LEU C O 1
ATOM 3811 N N . MET C 1 15 ? 8.088 42.353 240.247 1.00 39.08 15 MET C N 1
ATOM 3812 C CA . MET C 1 15 ? 7.481 41.948 238.984 1.00 42.43 15 MET C CA 1
ATOM 3813 C C . MET C 1 15 ? 8.348 42.235 237.761 1.00 42.53 15 MET C C 1
ATOM 3814 O O . MET C 1 15 ? 8.925 43.317 237.624 1.00 43.29 15 MET C O 1
ATOM 3819 N N . ASP C 1 16 ? 8.430 41.235 236.889 1.00 39.54 16 ASP C N 1
ATOM 3820 C CA . ASP C 1 16 ? 8.833 41.418 235.494 1.00 37.06 16 ASP C CA 1
ATOM 3821 C C . ASP C 1 16 ? 7.540 41.542 234.688 1.00 41.34 16 ASP C C 1
ATOM 3822 O O . ASP C 1 16 ? 6.966 40.527 234.285 1.00 43.42 16 ASP C O 1
ATOM 3827 N N . LEU C 1 17 ? 7.060 42.770 234.492 1.00 39.47 17 LEU C N 1
ATOM 3828 C CA . LEU C 1 17 ? 5.778 42.995 233.830 1.00 41.35 17 LEU C CA 1
ATOM 3829 C C . LEU C 1 17 ? 5.864 42.590 232.358 1.00 45.95 17 LEU C C 1
ATOM 3830 O O . LEU C 1 17 ? 6.572 43.213 231.563 1.00 42.88 17 LEU C O 1
ATOM 3835 N N . THR C 1 18 ? 5.139 41.541 231.996 1.00 46.85 18 THR C N 1
ATOM 3836 C CA . THR C 1 18 ? 5.436 40.842 230.751 1.00 47.91 18 THR C CA 1
ATOM 3837 C C . THR C 1 18 ? 4.407 41.042 229.649 1.00 51.61 18 THR C C 1
ATOM 3838 O O . THR C 1 18 ? 3.203 41.083 229.895 1.00 49.57 18 THR C O 1
ATOM 3842 N N . SER C 1 19 ? 4.904 41.184 228.425 1.00 51.50 19 SER C N 1
ATOM 3843 C CA . SER C 1 19 ? 4.063 41.172 227.241 1.00 49.56 19 SER C CA 1
ATOM 3844 C C . SER C 1 19 ? 4.828 40.475 226.126 1.00 50.08 19 SER C C 1
ATOM 3845 O O . SER C 1 19 ? 5.852 40.980 225.661 1.00 47.77 19 SER C O 1
ATOM 3848 N N . LEU C 1 20 ? 4.349 39.300 225.734 1.00 47.39 20 LEU C N 1
ATOM 3849 C CA . LEU C 1 20 ? 5.024 38.481 224.733 1.00 49.26 20 LEU C CA 1
ATOM 3850 C C . LEU C 1 20 ? 4.004 37.870 223.781 1.00 50.39 20 LEU C C 1
ATOM 3851 O O . LEU C 1 20 ? 3.935 36.651 223.634 1.00 51.91 20 LEU C O 1
ATOM 3856 N N . THR C 1 21 ? 3.195 38.720 223.151 1.00 49.10 21 THR C N 1
ATOM 3857 C CA . THR C 1 21 ? 2.197 38.254 222.201 1.00 48.28 21 THR C CA 1
ATOM 3858 C C . THR C 1 21 ? 2.842 38.072 220.828 1.00 56.96 21 THR C C 1
ATOM 3859 O O . THR C 1 21 ? 2.324 37.351 219.973 1.00 53.89 21 THR C O 1
ATOM 3863 N N . ASN C 1 22 ? 3.973 38.751 220.644 1.00 53.66 22 ASN C N 1
ATOM 3864 C CA . ASN C 1 22 ? 4.717 38.792 219.383 1.00 53.97 22 ASN C CA 1
ATOM 3865 C C . ASN C 1 22 ? 3.961 39.543 218.286 1.00 57.46 22 ASN C C 1
ATOM 3866 O O . ASN C 1 22 ? 4.340 39.483 217.119 1.00 57.94 22 ASN C O 1
ATOM 3871 N N . THR C 1 23 ? 2.902 40.257 218.663 1.00 55.50 23 THR C N 1
ATOM 3872 C CA . THR C 1 23 ? 2.199 41.128 217.723 1.00 61.97 23 THR C CA 1
ATOM 3873 C C . THR C 1 23 ? 1.994 42.517 218.309 1.00 61.77 23 THR C C 1
ATOM 3874 O O . THR C 1 23 ? 1.098 43.242 217.895 1.00 57.14 23 THR C O 1
ATOM 3878 N N . GLU C 1 24 ? 2.823 42.885 219.280 1.00 60.15 24 GLU C N 1
ATOM 3879 C CA . GLU C 1 24 ? 2.682 44.182 219.931 1.00 61.45 24 GLU C CA 1
ATOM 3880 C C . GLU C 1 24 ? 2.965 45.337 218.970 1.00 62.72 24 GLU C C 1
ATOM 3881 O O . GLU C 1 24 ? 3.738 45.201 218.033 1.00 62.78 24 GLU C O 1
ATOM 3887 N N . THR C 1 25 ? 2.322 46.471 219.222 1.00 64.13 25 THR C N 1
ATOM 3888 C CA . THR C 1 25 ? 2.627 47.719 218.541 1.00 58.40 25 THR C CA 1
ATOM 3889 C C . THR C 1 25 ? 3.513 48.583 219.426 1.00 63.37 25 THR C C 1
ATOM 3890 O O . THR C 1 25 ? 3.616 48.347 220.641 1.00 55.06 25 THR C O 1
ATOM 3894 N N . ASP C 1 26 ? 4.140 49.592 218.832 1.00 57.44 26 ASP C N 1
ATOM 3895 C CA . ASP C 1 26 ? 4.977 50.509 219.596 1.00 64.34 26 ASP C CA 1
ATOM 3896 C C . ASP C 1 26 ? 4.183 51.150 220.735 1.00 66.67 26 ASP C C 1
ATOM 3897 O O . ASP C 1 26 ? 4.672 51.265 221.871 1.00 61.08 26 ASP C O 1
ATOM 3902 N N . GLN C 1 27 ? 2.950 51.542 220.425 1.00 64.20 27 GLN C N 1
ATOM 3903 C CA . GLN C 1 27 ? 2.057 52.121 221.419 1.00 68.83 27 GLN C CA 1
ATOM 3904 C C . GLN C 1 27 ? 1.838 51.184 222.619 1.00 69.31 27 GLN C C 1
ATOM 3905 O O . GLN C 1 27 ? 1.894 51.616 223.774 1.00 68.18 27 GLN C O 1
ATOM 3911 N N . GLU C 1 28 ? 1.597 49.905 222.337 1.00 65.68 28 GLU C N 1
ATOM 3912 C CA . GLU C 1 28 ? 1.369 48.923 223.388 1.00 62.77 28 GLU C CA 1
ATOM 3913 C C . GLU C 1 28 ? 2.611 48.741 224.256 1.00 61.44 28 GLU C C 1
ATOM 3914 O O . GLU C 1 28 ? 2.504 48.517 225.464 1.00 58.44 28 GLU C O 1
ATOM 3920 N N . ILE C 1 29 ? 3.787 48.860 223.650 1.00 52.81 29 ILE C N 1
ATOM 3921 C CA . ILE C 1 29 ? 5.025 48.769 224.415 1.00 55.80 29 ILE C CA 1
ATOM 3922 C C . ILE C 1 29 ? 5.159 49.981 225.340 1.00 58.02 29 ILE C C 1
ATOM 3923 O O . ILE C 1 29 ? 5.526 49.841 226.511 1.00 59.91 29 ILE C O 1
ATOM 3928 N N . ILE C 1 30 ? 4.827 51.162 224.822 1.00 56.62 30 ILE C N 1
ATOM 3929 C CA . ILE C 1 30 ? 4.826 52.386 225.619 1.00 59.00 30 ILE C CA 1
ATOM 3930 C C . ILE C 1 30 ? 3.820 52.287 226.772 1.00 61.45 30 ILE C C 1
ATOM 3931 O O . ILE C 1 30 ? 4.116 52.691 227.900 1.00 63.62 30 ILE C O 1
ATOM 3936 N N . ASP C 1 31 ? 2.643 51.732 226.488 1.00 63.26 31 ASP C N 1
ATOM 3937 C CA . ASP C 1 31 ? 1.624 51.520 227.517 1.00 60.91 31 ASP C CA 1
ATOM 3938 C C . ASP C 1 31 ? 2.139 50.589 228.612 1.00 57.13 31 ASP C C 1
ATOM 3939 O O . ASP C 1 31 ? 1.840 50.780 229.784 1.00 53.71 31 ASP C O 1
ATOM 3944 N N . LEU C 1 32 ? 2.890 49.566 228.213 1.00 56.16 32 LEU C N 1
ATOM 3945 C CA . LEU C 1 32 ? 3.426 48.611 229.165 1.00 51.60 32 LEU C CA 1
ATOM 3946 C C . LEU C 1 32 ? 4.387 49.326 230.111 1.00 55.52 32 LEU C C 1
ATOM 3947 O O . LEU C 1 32 ? 4.367 49.105 231.325 1.00 55.18 32 LEU C O 1
ATOM 3952 N N . CYS C 1 33 ? 5.222 50.186 229.539 1.00 53.83 33 CYS C N 1
ATOM 3953 C CA . CYS C 1 33 ? 6.195 50.960 230.303 1.00 51.46 33 CYS C CA 1
ATOM 3954 C C . CYS C 1 33 ? 5.512 51.881 231.310 1.00 53.28 33 CYS C C 1
ATOM 3955 O O . CYS C 1 33 ? 5.988 52.060 232.444 1.00 50.79 33 CYS C O 1
ATOM 3958 N N . ARG C 1 34 ? 4.393 52.458 230.890 1.00 51.99 34 ARG C N 1
ATOM 3959 C CA . ARG C 1 34 ? 3.606 53.314 231.762 1.00 58.15 34 ARG C CA 1
ATOM 3960 C C . ARG C 1 34 ? 3.009 52.519 232.919 1.00 60.44 34 ARG C C 1
ATOM 3961 O O . ARG C 1 34 ? 3.068 52.966 234.068 1.00 63.64 34 ARG C O 1
ATOM 3964 N N . GLN C 1 35 ? 2.432 51.351 232.631 1.00 58.79 35 GLN C N 1
ATOM 3965 C CA . GLN C 1 35 ? 1.869 50.521 233.701 1.00 57.88 35 GLN C CA 1
ATOM 3966 C C . GLN C 1 35 ? 2.956 50.152 234.706 1.00 56.23 35 GLN C C 1
ATOM 3967 O O . GLN C 1 35 ? 2.707 50.125 235.905 1.00 51.55 35 GLN C O 1
ATOM 3973 N N . ALA C 1 36 ? 4.158 49.862 234.205 1.00 54.46 36 ALA C N 1
ATOM 3974 C CA . ALA C 1 36 ? 5.281 49.465 235.058 1.00 54.83 36 ALA C CA 1
ATOM 3975 C C . ALA C 1 36 ? 5.605 50.548 236.089 1.00 54.23 36 ALA C C 1
ATOM 3976 O O . ALA C 1 36 ? 6.084 50.248 237.187 1.00 55.66 36 ALA C O 1
ATOM 3978 N N . LYS C 1 37 ? 5.339 51.804 235.732 1.00 49.13 37 LYS C N 1
ATOM 3979 C CA . LYS C 1 37 ? 5.442 52.914 236.676 1.00 55.78 37 LYS C CA 1
ATOM 3980 C C . LYS C 1 37 ? 4.118 53.064 237.429 1.00 57.74 37 LYS C C 1
ATOM 3981 O O . LYS C 1 37 ? 3.380 54.016 237.201 1.00 53.60 37 LYS C O 1
ATOM 3987 N N . SER C 1 38 ? 3.833 52.117 238.322 1.00 50.02 38 SER C N 1
ATOM 3988 C CA . SER C 1 38 ? 2.518 51.997 238.956 1.00 55.66 38 SER C CA 1
ATOM 3989 C C . SER C 1 38 ? 2.328 53.015 240.082 1.00 56.38 38 SER C C 1
ATOM 3990 O O . SER C 1 38 ? 3.300 53.597 240.566 1.00 57.30 38 SER C O 1
ATOM 3993 N N . PRO C 1 39 ? 1.073 53.246 240.494 1.00 54.65 39 PRO C N 1
ATOM 3994 C CA . PRO C 1 39 ? 0.860 54.170 241.619 1.00 57.01 39 PRO C CA 1
ATOM 3995 C C . PRO C 1 39 ? 1.381 53.637 242.967 1.00 58.60 39 PRO C C 1
ATOM 3996 O O . PRO C 1 39 ? 1.571 54.424 243.897 1.00 59.53 39 PRO C O 1
ATOM 4000 N N . ALA C 1 40 ? 1.627 52.333 243.062 1.00 57.21 40 ALA C N 1
ATOM 4001 C CA . ALA C 1 40 ? 2.161 51.741 244.291 1.00 56.96 40 ALA C CA 1
ATOM 4002 C C . ALA C 1 40 ? 3.667 51.522 244.194 1.00 58.21 40 ALA C C 1
ATOM 4003 O O . ALA C 1 40 ? 4.258 50.884 245.056 1.00 61.23 40 ALA C O 1
ATOM 4005 N N . GLY C 1 41 ? 4.284 52.045 243.139 1.00 53.11 41 GLY C N 1
ATOM 4006 C CA . GLY C 1 41 ? 5.710 51.866 242.939 1.00 47.67 41 GLY C CA 1
ATOM 4007 C C . GLY C 1 41 ? 6.037 51.231 241.596 1.00 53.12 41 GLY C C 1
ATOM 4008 O O . GLY C 1 41 ? 5.162 50.728 240.882 1.00 47.99 41 GLY C O 1
ATOM 4009 N N . GLU C 1 42 ? 7.312 51.254 241.243 1.00 53.00 42 GLU C N 1
ATOM 4010 C CA . GLU C 1 42 ? 7.748 50.710 239.968 1.00 52.27 42 GLU C CA 1
ATOM 4011 C C . GLU C 1 42 ? 7.980 49.216 240.085 1.00 52.42 42 GLU C C 1
ATOM 4012 O O . GLU C 1 42 ? 8.435 48.732 241.123 1.00 49.93 42 GLU C O 1
ATOM 4018 N N . THR C 1 43 ? 7.676 48.479 239.023 1.00 48.33 43 THR C N 1
ATOM 4019 C CA . THR C 1 43 ? 8.001 47.063 239.011 1.00 43.50 43 THR C CA 1
ATOM 4020 C C . THR C 1 43 ? 9.505 46.927 238.844 1.00 43.28 43 THR C C 1
ATOM 4021 O O . THR C 1 43 ? 10.194 47.913 238.562 1.00 44.25 43 THR C O 1
ATOM 4025 N N . ALA C 1 44 ? 10.026 45.724 239.058 1.00 39.34 44 ALA C N 1
ATOM 4026 C CA . ALA C 1 44 ? 11.455 45.505 238.906 1.00 40.71 44 ALA C CA 1
ATOM 4027 C C . ALA C 1 44 ? 11.860 45.702 237.448 1.00 43.55 44 ALA C C 1
ATOM 4028 O O . ALA C 1 44 ? 12.909 46.281 237.155 1.00 43.68 44 ALA C O 1
ATOM 4030 N N . ALA C 1 45 ? 11.022 45.204 236.543 1.00 38.74 45 ALA C N 1
ATOM 4031 C CA . ALA C 1 45 ? 11.372 45.154 235.128 1.00 40.44 45 ALA C CA 1
ATOM 4032 C C . ALA C 1 45 ? 10.150 45.012 234.236 1.00 44.80 45 ALA C C 1
ATOM 4033 O O . ALA C 1 45 ? 9.022 44.850 234.719 1.00 42.43 45 ALA C O 1
ATOM 4035 N N . ILE C 1 46 ? 10.394 45.093 232.930 1.00 41.26 46 ILE C N 1
ATOM 4036 C CA . ILE C 1 46 ? 9.424 44.670 231.929 1.00 43.90 46 ILE C CA 1
ATOM 4037 C C . ILE C 1 46 ? 10.040 43.522 231.136 1.00 46.09 46 ILE C C 1
ATOM 4038 O O . ILE C 1 46 ? 11.260 43.359 231.120 1.00 44.47 46 ILE C O 1
ATOM 4043 N N . CYS C 1 47 ? 9.204 42.724 230.483 1.00 46.83 47 CYS C N 1
ATOM 4044 C CA . CYS C 1 47 ? 9.709 41.614 229.689 1.00 44.32 47 CYS C CA 1
ATOM 4045 C C . CYS C 1 47 ? 8.991 41.597 228.344 1.00 44.75 47 CYS C C 1
ATOM 4046 O O . CYS C 1 47 ? 7.767 41.460 228.286 1.00 43.62 47 CYS C O 1
ATOM 4049 N N . ILE C 1 48 ? 9.770 41.763 227.273 1.00 42.51 48 ILE C N 1
ATOM 4050 C CA . ILE C 1 48 ? 9.245 41.981 225.922 1.00 40.38 48 ILE C CA 1
ATOM 4051 C C . ILE C 1 48 ? 10.156 41.331 224.885 1.00 41.52 48 ILE C C 1
ATOM 4052 O O . ILE C 1 48 ? 11.310 41.019 225.169 1.00 40.19 48 ILE C O 1
ATOM 4057 N N . PHE C 1 49 ? 9.652 41.132 223.677 1.00 40.14 49 PHE C N 1
ATOM 4058 C CA . PHE C 1 49 ? 10.497 40.577 222.627 1.00 41.14 49 PHE C CA 1
ATOM 4059 C C . PHE C 1 49 ? 11.580 41.591 222.238 1.00 40.64 49 PHE C C 1
ATOM 4060 O O . PHE C 1 49 ? 11.378 42.796 222.393 1.00 43.17 49 PHE C O 1
ATOM 4068 N N . PRO C 1 50 ? 12.733 41.105 221.742 1.00 43.23 50 PRO C N 1
ATOM 4069 C CA . PRO C 1 50 ? 13.928 41.940 221.568 1.00 43.73 50 PRO C CA 1
ATOM 4070 C C . PRO C 1 50 ? 13.745 43.170 220.688 1.00 44.16 50 PRO C C 1
ATOM 4071 O O . PRO C 1 50 ? 14.288 44.219 221.010 1.00 46.06 50 PRO C O 1
ATOM 4075 N N . ARG C 1 51 ? 13.003 43.059 219.594 1.00 43.44 51 ARG C N 1
ATOM 4076 C CA . ARG C 1 51 ? 12.884 44.190 218.679 1.00 47.82 51 ARG C CA 1
ATOM 4077 C C . ARG C 1 51 ? 12.151 45.372 219.319 1.00 48.75 51 ARG C C 1
ATOM 4078 O O . ARG C 1 51 ? 12.164 46.478 218.789 1.00 49.43 51 ARG C O 1
ATOM 4086 N N . PHE C 1 52 ? 11.528 45.148 220.473 1.00 49.39 52 PHE C N 1
ATOM 4087 C CA . PHE C 1 52 ? 10.771 46.217 221.112 1.00 52.23 52 PHE C CA 1
ATOM 4088 C C . PHE C 1 52 ? 11.608 46.987 222.126 1.00 50.26 52 PHE C C 1
ATOM 4089 O O . PHE C 1 52 ? 11.168 48.008 222.651 1.00 51.30 52 PHE C O 1
ATOM 4097 N N . ILE C 1 53 ? 12.823 46.506 222.380 1.00 47.85 53 ILE C N 1
ATOM 4098 C CA . ILE C 1 53 ? 13.698 47.106 223.387 1.00 43.54 53 ILE C CA 1
ATOM 4099 C C . ILE C 1 53 ? 14.052 48.593 223.158 1.00 47.80 53 ILE C C 1
ATOM 4100 O O . ILE C 1 53 ? 13.995 49.379 224.101 1.00 45.80 53 ILE C O 1
ATOM 4105 N N . PRO C 1 54 ? 14.404 48.998 221.915 1.00 48.16 54 PRO C N 1
ATOM 4106 C CA . PRO C 1 54 ? 14.763 50.419 221.781 1.00 49.02 54 PRO C CA 1
ATOM 4107 C C . PRO C 1 54 ? 13.602 51.397 222.011 1.00 54.22 54 PRO C C 1
ATOM 4108 O O . PRO C 1 54 ? 13.842 52.515 222.478 1.00 52.27 54 PRO C O 1
ATOM 4112 N N . VAL C 1 55 ? 12.378 50.996 221.678 1.00 57.68 55 VAL C N 1
ATOM 4113 C CA . VAL C 1 55 ? 11.209 51.826 221.947 1.00 48.86 55 VAL C CA 1
ATOM 4114 C C . VAL C 1 55 ? 10.908 51.854 223.464 1.00 54.26 55 VAL C C 1
ATOM 4115 O O . VAL C 1 55 ? 10.624 52.910 224.029 1.00 49.49 55 VAL C O 1
ATOM 4119 N N . ALA C 1 56 ? 11.005 50.702 224.124 1.00 51.61 56 ALA C N 1
ATOM 4120 C CA . ALA C 1 56 ? 10.792 50.645 225.569 1.00 50.79 56 ALA C CA 1
ATOM 4121 C C . ALA C 1 56 ? 11.832 51.488 226.288 1.00 55.80 56 ALA C C 1
ATOM 4122 O O . ALA C 1 56 ? 11.514 52.196 227.244 1.00 55.66 56 ALA C O 1
ATOM 4124 N N . LYS C 1 57 ? 13.074 51.421 225.816 1.00 52.35 57 LYS C N 1
ATOM 4125 C CA . LYS C 1 57 ? 14.146 52.182 226.441 1.00 55.57 57 LYS C CA 1
ATOM 4126 C C . LYS C 1 57 ? 13.838 53.671 226.370 1.00 59.74 57 LYS C C 1
ATOM 4127 O O . LYS C 1 57 ? 13.951 54.384 227.374 1.00 60.11 57 LYS C O 1
ATOM 4133 N N . LYS C 1 58 ? 13.414 54.128 225.193 1.00 54.06 58 LYS C N 1
ATOM 4134 C CA . LYS C 1 58 ? 13.032 55.526 224.999 1.00 52.40 58 LYS C CA 1
ATOM 4135 C C . LYS C 1 58 ? 11.876 55.943 225.913 1.00 59.08 58 LYS C C 1
ATOM 4136 O O . LYS C 1 58 ? 11.943 56.988 226.552 1.00 65.58 58 LYS C O 1
ATOM 4142 N N . ALA C 1 59 ? 10.820 55.136 225.972 1.00 51.44 59 ALA C N 1
ATOM 4143 C CA . ALA C 1 59 ? 9.666 55.454 226.811 1.00 52.59 59 ALA C CA 1
ATOM 4144 C C . ALA C 1 59 ? 10.025 55.453 228.302 1.00 59.24 59 ALA C C 1
ATOM 4145 O O . ALA C 1 59 ? 9.565 56.314 229.054 1.00 57.68 59 ALA C O 1
ATOM 4147 N N . LEU C 1 60 ? 10.840 54.492 228.731 1.00 55.38 60 LEU C N 1
ATOM 4148 C CA . LEU C 1 60 ? 11.243 54.435 230.136 1.00 55.56 60 LEU C CA 1
ATOM 4149 C C . LEU C 1 60 ? 12.025 55.692 230.504 1.00 57.85 60 LEU C C 1
ATOM 4150 O O . LEU C 1 60 ? 11.803 56.272 231.562 1.00 53.63 60 LEU C O 1
ATOM 4155 N N . LYS C 1 61 ? 12.913 56.126 229.610 1.00 59.17 61 LYS C N 1
ATOM 4156 C CA . LYS C 1 61 ? 13.693 57.343 229.822 1.00 60.33 61 LYS C CA 1
ATOM 4157 C C . LYS C 1 61 ? 12.789 58.572 229.893 1.00 63.86 61 LYS C C 1
ATOM 4158 O O . LYS C 1 61 ? 12.953 59.430 230.768 1.00 66.03 61 LYS C O 1
ATOM 4161 N N . ALA C 1 62 ? 11.819 58.639 228.984 1.00 57.48 62 ALA C N 1
ATOM 4162 C CA . ALA C 1 62 ? 10.908 59.779 228.901 1.00 59.20 62 ALA C CA 1
ATOM 4163 C C . ALA C 1 62 ? 9.989 59.923 230.124 1.00 65.87 62 ALA C C 1
ATOM 4164 O O . ALA C 1 62 ? 9.543 61.029 230.436 1.00 70.58 62 ALA C O 1
ATOM 4166 N N . GLN C 1 63 ? 9.699 58.819 230.809 1.00 59.92 63 GLN C N 1
ATOM 4167 C CA . GLN C 1 63 ? 8.837 58.869 231.991 1.00 56.93 63 GLN C CA 1
ATOM 4168 C C . GLN C 1 63 ? 9.684 58.826 233.268 1.00 66.20 63 GLN C C 1
ATOM 4169 O O . GLN C 1 63 ? 9.168 58.634 234.370 1.00 66.89 63 GLN C O 1
ATOM 4175 N N . GLN C 1 64 ? 10.990 59.005 233.089 1.00 65.39 64 GLN C N 1
ATOM 4176 C CA . GLN C 1 64 ? 11.955 59.100 234.180 1.00 64.38 64 GLN C CA 1
ATOM 4177 C C . GLN C 1 64 ? 11.932 57.911 235.136 1.00 63.97 64 GLN C C 1
ATOM 4178 O O . GLN C 1 64 ? 11.951 58.076 236.359 1.00 63.49 64 GLN C O 1
ATOM 4184 N N . THR C 1 65 ? 11.896 56.711 234.572 1.00 60.91 65 THR C N 1
ATOM 4185 C CA . THR C 1 65 ? 12.034 55.493 235.358 1.00 59.70 65 THR C CA 1
ATOM 4186 C C . THR C 1 65 ? 13.121 54.608 234.769 1.00 63.46 65 THR C C 1
ATOM 4187 O O . THR C 1 65 ? 12.828 53.525 234.269 1.00 59.57 65 THR C O 1
ATOM 4191 N N . PRO C 1 66 ? 14.384 55.060 234.833 1.00 73.54 66 PRO C N 1
ATOM 4192 C CA . PRO C 1 66 ? 15.488 54.326 234.211 1.00 79.88 66 PRO C CA 1
ATOM 4193 C C . PRO C 1 66 ? 15.889 53.061 234.976 1.00 79.26 66 PRO C C 1
ATOM 4194 O O . PRO C 1 66 ? 16.641 52.243 234.449 1.00 81.97 66 PRO C O 1
ATOM 4198 N N . HIS C 1 67 ? 15.389 52.901 236.195 1.00 75.43 67 HIS C N 1
ATOM 4199 C CA . HIS C 1 67 ? 15.766 51.762 237.027 1.00 72.42 67 HIS C CA 1
ATOM 4200 C C . HIS C 1 67 ? 14.874 50.552 236.801 1.00 59.42 67 HIS C C 1
ATOM 4201 O O . HIS C 1 67 ? 15.148 49.470 237.314 1.00 51.48 67 HIS C O 1
ATOM 4208 N N . ILE C 1 68 ? 13.794 50.742 236.055 1.00 55.69 68 ILE C N 1
ATOM 4209 C CA . ILE C 1 68 ? 12.992 49.613 235.608 1.00 53.30 68 ILE C CA 1
ATOM 4210 C C . ILE C 1 68 ? 13.774 48.886 234.520 1.00 49.93 68 ILE C C 1
ATOM 4211 O O . ILE C 1 68 ? 14.015 49.455 233.453 1.00 54.48 68 ILE C O 1
ATOM 4216 N N . LYS C 1 69 ? 14.190 47.647 234.784 1.00 41.92 69 LYS C N 1
ATOM 4217 C CA . LYS C 1 69 ? 15.029 46.921 233.824 1.00 41.52 69 LYS C CA 1
ATOM 4218 C C . LYS C 1 69 ? 14.239 46.441 232.607 1.00 42.17 69 LYS C C 1
ATOM 4219 O O . LYS C 1 69 ? 13.023 46.227 232.680 1.00 41.36 69 LYS C O 1
ATOM 4225 N N . ILE C 1 70 ? 14.935 46.268 231.487 1.00 39.41 70 ILE C N 1
ATOM 4226 C CA . ILE C 1 70 ? 14.317 45.674 230.305 1.00 38.45 70 ILE C CA 1
ATOM 4227 C C . ILE C 1 70 ? 14.833 44.259 230.112 1.00 38.47 70 ILE C C 1
ATOM 4228 O O . ILE C 1 70 ? 16.001 44.043 229.764 1.00 39.20 70 ILE C O 1
ATOM 4233 N N . ALA C 1 71 ? 13.961 43.297 230.376 1.00 33.88 71 ALA C N 1
ATOM 4234 C CA . ALA C 1 71 ? 14.276 41.903 230.137 1.00 36.64 71 ALA C CA 1
ATOM 4235 C C . ALA C 1 71 ? 13.683 41.494 228.797 1.00 38.52 71 ALA C C 1
ATOM 4236 O O . ALA C 1 71 ? 12.692 42.071 228.337 1.00 37.38 71 ALA C O 1
ATOM 4238 N N . THR C 1 72 ? 14.300 40.505 228.167 1.00 39.04 72 THR C N 1
ATOM 4239 C CA . THR C 1 72 ? 13.751 39.938 226.951 1.00 35.56 72 THR C CA 1
ATOM 4240 C C . THR C 1 72 ? 13.960 38.426 226.965 1.00 38.05 72 THR C C 1
ATOM 4241 O O . THR C 1 72 ? 14.418 37.869 227.957 1.00 37.48 72 THR C O 1
ATOM 4245 N N . VAL C 1 73 ? 13.613 37.764 225.863 1.00 40.25 73 VAL C N 1
ATOM 4246 C CA . VAL C 1 73 ? 13.690 36.308 225.787 1.00 37.34 73 VAL C CA 1
ATOM 4247 C C . VAL C 1 73 ? 14.457 35.861 224.540 1.00 39.07 73 VAL C C 1
ATOM 4248 O O . VAL C 1 73 ? 14.340 36.482 223.485 1.00 34.78 73 VAL C O 1
ATOM 4252 N N . THR C 1 74 ? 15.237 34.793 224.663 1.00 39.43 74 THR C N 1
ATOM 4253 C CA . THR C 1 74 ? 15.886 34.189 223.498 1.00 39.55 74 THR C CA 1
ATOM 4254 C C . THR C 1 74 ? 15.743 32.665 223.520 1.00 42.94 74 THR C C 1
ATOM 4255 O O . THR C 1 74 ? 15.458 32.074 224.567 1.00 39.54 74 THR C O 1
ATOM 4259 N N . ASN C 1 75 ? 15.961 32.043 222.360 1.00 40.29 75 ASN C N 1
ATOM 4260 C CA . ASN C 1 75 ? 15.682 30.623 222.149 1.00 36.49 75 ASN C CA 1
ATOM 4261 C C . ASN C 1 75 ? 14.233 30.301 222.524 1.00 40.15 75 ASN C C 1
ATOM 4262 O O . ASN C 1 75 ? 13.913 29.196 222.974 1.00 41.82 75 ASN C O 1
ATOM 4267 N N . PHE C 1 76 ? 13.355 31.275 222.294 1.00 40.64 76 PHE C N 1
ATOM 4268 C CA . PHE C 1 76 ? 12.025 31.306 222.903 1.00 40.99 76 PHE C CA 1
ATOM 4269 C C . PHE C 1 76 ? 10.922 31.135 221.856 1.00 45.00 76 PHE C C 1
ATOM 4270 O O . PHE C 1 76 ? 10.991 31.735 220.783 1.00 47.97 76 PHE C O 1
ATOM 4278 N N . PRO C 1 77 ? 9.892 30.326 222.161 1.00 45.34 77 PRO C N 1
ATOM 4279 C CA . PRO C 1 77 ? 9.690 29.580 223.404 1.00 49.41 77 PRO C CA 1
ATOM 4280 C C . PRO C 1 77 ? 10.099 28.099 223.368 1.00 48.85 77 PRO C C 1
ATOM 4281 O O . PRO C 1 77 ? 10.020 27.415 224.397 1.00 48.95 77 PRO C O 1
ATOM 4285 N N A GLN C 1 78 ? 10.532 27.625 222.204 0.50 45.80 78 GLN C N 1
ATOM 4286 N N B GLN C 1 78 ? 10.535 27.614 222.211 0.50 45.81 78 GLN C N 1
ATOM 4287 C CA A GLN C 1 78 ? 10.744 26.199 221.974 0.50 46.97 78 GLN C CA 1
ATOM 4288 C CA B GLN C 1 78 ? 10.720 26.178 222.011 0.50 46.93 78 GLN C CA 1
ATOM 4289 C C A GLN C 1 78 ? 11.880 25.608 222.805 0.50 45.91 78 GLN C C 1
ATOM 4290 C C B GLN C 1 78 ? 11.913 25.580 222.751 0.50 45.91 78 GLN C C 1
ATOM 4291 O O A GLN C 1 78 ? 11.803 24.462 223.244 0.50 47.42 78 GLN C O 1
ATOM 4292 O O B GLN C 1 78 ? 11.906 24.393 223.077 0.50 47.28 78 GLN C O 1
ATOM 4303 N N . GLY C 1 79 ? 12.930 26.390 223.023 1.00 41.68 79 GLY C N 1
ATOM 4304 C CA . GLY C 1 79 ? 14.113 25.881 223.688 1.00 40.12 79 GLY C CA 1
ATOM 4305 C C . GLY C 1 79 ? 14.789 24.790 222.871 1.00 44.59 79 GLY C C 1
ATOM 4306 O O . GLY C 1 79 ? 15.076 23.703 223.378 1.00 44.54 79 GLY C O 1
ATOM 4307 N N . ASN C 1 80 ? 15.029 25.071 221.595 1.00 44.58 80 ASN C N 1
ATOM 4308 C CA . ASN C 1 80 ? 15.726 24.119 220.733 1.00 43.57 80 ASN C CA 1
ATOM 4309 C C . ASN C 1 80 ? 17.166 23.917 221.200 1.00 42.61 80 ASN C C 1
ATOM 4310 O O . ASN C 1 80 ? 17.659 24.664 222.050 1.00 38.78 80 ASN C O 1
ATOM 4315 N N . ASP C 1 81 ? 17.839 22.906 220.656 1.00 40.91 81 ASP C N 1
ATOM 4316 C CA . ASP C 1 81 ? 19.202 22.591 221.080 1.00 41.94 81 ASP C CA 1
ATOM 4317 C C . ASP C 1 81 ? 20.281 23.105 220.117 1.00 43.00 81 ASP C C 1
ATOM 4318 O O . ASP C 1 81 ? 21.369 22.544 220.051 1.00 45.12 81 ASP C O 1
ATOM 4323 N N . ASP C 1 82 ? 19.976 24.160 219.369 1.00 42.48 82 ASP C N 1
ATOM 4324 C CA . ASP C 1 82 ? 20.959 24.764 218.469 1.00 41.04 82 ASP C CA 1
ATOM 4325 C C . ASP C 1 82 ? 21.662 25.918 219.178 1.00 42.42 82 ASP C C 1
ATOM 4326 O O . ASP C 1 82 ? 21.058 26.969 219.416 1.00 39.41 82 ASP C O 1
ATOM 4331 N N . LEU C 1 83 ? 22.937 25.714 219.499 1.00 41.72 83 LEU C N 1
ATOM 4332 C CA . LEU C 1 83 ? 23.739 26.683 220.242 1.00 37.75 83 LEU C CA 1
ATOM 4333 C C . LEU C 1 83 ? 23.994 27.959 219.440 1.00 40.67 83 LEU C C 1
ATOM 4334 O O . LEU C 1 83 ? 23.916 29.061 219.979 1.00 39.09 83 LEU C O 1
ATOM 4339 N N . ASP C 1 84 ? 24.299 27.811 218.155 1.00 40.28 84 ASP C N 1
ATOM 4340 C CA . ASP C 1 84 ? 24.637 28.963 217.326 1.00 40.51 84 ASP C CA 1
ATOM 4341 C C . ASP C 1 84 ? 23.480 29.948 217.242 1.00 40.08 84 ASP C C 1
ATOM 4342 O O . ASP C 1 84 ? 23.682 31.170 217.235 1.00 38.13 84 ASP C O 1
ATOM 4347 N N . ILE C 1 85 ? 22.268 29.408 217.174 1.00 38.28 85 ILE C N 1
ATOM 4348 C CA . ILE C 1 85 ? 21.073 30.229 217.056 1.00 36.77 85 ILE C CA 1
ATOM 4349 C C . ILE C 1 85 ? 20.775 30.932 218.379 1.00 38.15 85 ILE C C 1
ATOM 4350 O O . ILE C 1 85 ? 20.515 32.142 218.399 1.00 41.03 85 ILE C O 1
ATOM 4355 N N . ALA C 1 86 ? 20.833 30.184 219.480 1.00 34.87 86 ALA C N 1
ATOM 4356 C CA . ALA C 1 86 ? 20.618 30.770 220.808 1.00 35.12 86 ALA C CA 1
ATOM 4357 C C . ALA C 1 86 ? 21.641 31.868 221.079 1.00 33.36 86 ALA C C 1
ATOM 4358 O O . ALA C 1 86 ? 21.297 32.939 221.582 1.00 35.83 86 ALA C O 1
ATOM 4360 N N . LEU C 1 87 ? 22.896 31.613 220.717 1.00 37.60 87 LEU C N 1
ATOM 4361 C CA . LEU C 1 87 ? 23.948 32.603 220.902 1.00 36.72 87 LEU C CA 1
ATOM 4362 C C . LEU C 1 87 ? 23.710 33.853 220.044 1.00 35.83 87 LEU C C 1
ATOM 4363 O O . LEU C 1 87 ? 23.887 34.977 220.519 1.00 36.07 87 LEU C O 1
ATOM 4368 N N . ALA C 1 88 ? 23.303 33.668 218.791 1.00 35.68 88 ALA C N 1
ATOM 4369 C CA . ALA C 1 88 ? 23.100 34.810 217.907 1.00 35.01 88 ALA C CA 1
ATOM 4370 C C . ALA C 1 88 ? 21.963 35.693 218.427 1.00 35.66 88 ALA C C 1
ATOM 4371 O O . ALA C 1 88 ? 22.077 36.917 218.422 1.00 40.38 88 ALA C O 1
ATOM 4373 N N . GLU C 1 89 ? 20.876 35.076 218.877 1.00 37.34 89 GLU C N 1
ATOM 4374 C CA . GLU C 1 89 ? 19.753 35.826 219.452 1.00 37.41 89 GLU C CA 1
ATOM 4375 C C . GLU C 1 89 ? 20.148 36.582 220.720 1.00 39.32 89 GLU C C 1
ATOM 4376 O O . GLU C 1 89 ? 19.701 37.713 220.966 1.00 35.73 89 GLU C O 1
ATOM 4382 N N . THR C 1 90 ? 20.995 35.961 221.529 1.00 36.46 90 THR C N 1
ATOM 4383 C CA . THR C 1 90 ? 21.392 36.577 222.791 1.00 37.11 90 THR C CA 1
ATOM 4384 C C . THR C 1 90 ? 22.311 37.760 222.521 1.00 36.13 90 THR C C 1
ATOM 4385 O O . THR C 1 90 ? 22.176 38.807 223.147 1.00 37.00 90 THR C O 1
ATOM 4389 N N . ARG C 1 91 ? 23.220 37.603 221.564 1.00 36.72 91 ARG C N 1
ATOM 4390 C CA . ARG C 1 91 ? 24.047 38.714 221.118 1.00 33.59 91 ARG C CA 1
ATOM 4391 C C . ARG C 1 91 ? 23.184 39.864 220.591 1.00 37.78 91 ARG C C 1
ATOM 4392 O O . ARG C 1 91 ? 23.478 41.039 220.830 1.00 36.88 91 ARG C O 1
ATOM 4400 N N . ALA C 1 92 ? 22.125 39.529 219.861 1.00 35.69 92 ALA C N 1
ATOM 4401 C CA . ALA C 1 92 ? 21.254 40.562 219.305 1.00 37.73 92 ALA C CA 1
ATOM 4402 C C . ALA C 1 92 ? 20.465 41.269 220.414 1.00 39.31 92 ALA C C 1
ATOM 4403 O O . ALA C 1 92 ? 20.313 42.500 220.404 1.00 40.79 92 ALA C O 1
ATOM 4405 N N . ALA C 1 93 ? 19.985 40.487 221.380 1.00 35.73 93 ALA C N 1
ATOM 4406 C CA . ALA C 1 93 ? 19.261 41.035 222.522 1.00 37.26 93 ALA C CA 1
ATOM 4407 C C . ALA C 1 93 ? 20.132 42.049 223.267 1.00 36.85 93 ALA C C 1
ATOM 4408 O O . ALA C 1 93 ? 19.685 43.152 223.588 1.00 39.43 93 ALA C O 1
ATOM 4410 N N . VAL C 1 94 ? 21.383 41.680 223.510 1.00 36.85 94 VAL C N 1
ATOM 4411 C CA . VAL C 1 94 ? 22.337 42.586 224.140 1.00 33.82 94 VAL C CA 1
ATOM 4412 C C . VAL C 1 94 ? 22.545 43.831 223.269 1.00 39.62 94 VAL C C 1
ATOM 4413 O O . VAL C 1 94 ? 22.484 44.961 223.765 1.00 40.23 94 VAL C O 1
ATOM 4417 N N . ALA C 1 95 ? 22.780 43.622 221.970 1.00 39.14 95 ALA C N 1
ATOM 4418 C CA . ALA C 1 95 ? 22.941 44.726 221.022 1.00 34.83 95 ALA C CA 1
ATOM 4419 C C . ALA C 1 95 ? 21.747 45.670 220.986 1.00 36.45 95 ALA C C 1
ATOM 4420 O O . ALA C 1 95 ? 21.921 46.880 220.803 1.00 41.41 95 ALA C O 1
ATOM 4422 N N . TYR C 1 96 ? 20.537 45.127 221.116 1.00 36.16 96 TYR C N 1
ATOM 4423 C CA . TYR C 1 96 ? 19.328 45.962 221.180 1.00 40.97 96 TYR C CA 1
ATOM 4424 C C . TYR C 1 96 ? 19.342 46.870 222.420 1.00 45.01 96 TYR C C 1
ATOM 4425 O O . TYR C 1 96 ? 18.766 47.960 222.417 1.00 41.70 96 TYR C O 1
ATOM 4434 N N . GLY C 1 97 ? 19.972 46.388 223.489 1.00 43.38 97 GLY C N 1
ATOM 4435 C CA . GLY C 1 97 ? 20.046 47.127 224.738 1.00 44.77 97 GLY C CA 1
ATOM 4436 C C . GLY C 1 97 ? 19.399 46.456 225.939 1.00 41.37 97 GLY C C 1
ATOM 4437 O O . GLY C 1 97 ? 19.107 47.113 226.941 1.00 40.17 97 GLY C O 1
ATOM 4438 N N . ALA C 1 98 ? 19.171 45.150 225.856 1.00 36.74 98 ALA C N 1
ATOM 4439 C CA . ALA C 1 98 ? 18.555 44.420 226.969 1.00 39.61 98 ALA C CA 1
ATOM 4440 C C . ALA C 1 98 ? 19.378 44.559 228.246 1.00 39.71 98 ALA C C 1
ATOM 4441 O O . ALA C 1 98 ? 20.611 44.538 228.195 1.00 40.34 98 ALA C O 1
ATOM 4443 N N . ASP C 1 99 ? 18.702 44.693 229.389 1.00 38.05 99 ASP C N 1
ATOM 4444 C CA . ASP C 1 99 ? 19.388 44.638 230.678 1.00 33.84 99 ASP C CA 1
ATOM 4445 C C . ASP C 1 99 ? 19.467 43.205 231.156 1.00 38.52 99 ASP C C 1
ATOM 4446 O O . ASP C 1 99 ? 20.336 42.850 231.946 1.00 42.66 99 ASP C O 1
ATOM 4451 N N . GLU C 1 100 ? 18.509 42.396 230.723 1.00 37.71 100 GLU C N 1
ATOM 4452 C CA . GLU C 1 100 ? 18.417 41.011 231.157 1.00 36.01 100 GLU C CA 1
ATOM 4453 C C . GLU C 1 100 ? 17.920 40.155 229.999 1.00 37.46 100 GLU C C 1
ATOM 4454 O O . GLU C 1 100 ? 17.104 40.603 229.190 1.00 38.11 100 GLU C O 1
ATOM 4460 N N . VAL C 1 101 ? 18.413 38.925 229.912 1.00 36.41 101 VAL C N 1
ATOM 4461 C CA . VAL C 1 101 ? 18.002 38.039 228.831 1.00 39.09 101 VAL C CA 1
ATOM 4462 C C . VAL C 1 101 ? 17.504 36.733 229.443 1.00 37.06 101 VAL C C 1
ATOM 4463 O O . VAL C 1 101 ? 18.240 36.074 230.161 1.00 35.50 101 VAL C O 1
ATOM 4467 N N . ASP C 1 102 ? 16.247 36.379 229.172 1.00 35.62 102 ASP C N 1
ATOM 4468 C CA . ASP C 1 102 ? 15.675 35.127 229.660 1.00 35.98 102 ASP C CA 1
ATOM 4469 C C . ASP C 1 102 ? 15.764 34.057 228.573 1.00 38.26 102 ASP C C 1
ATOM 4470 O O . ASP C 1 102 ? 14.949 34.026 227.646 1.00 36.99 102 ASP C O 1
ATOM 4475 N N . LEU C 1 103 ? 16.762 33.191 228.706 1.00 38.31 103 LEU C N 1
ATOM 4476 C CA . LEU C 1 103 ? 17.081 32.170 227.709 1.00 40.41 103 LEU C CA 1
ATOM 4477 C C . LEU C 1 103 ? 16.364 30.859 227.999 1.00 40.49 103 LEU C C 1
ATOM 4478 O O . LEU C 1 103 ? 16.379 30.388 229.140 1.00 36.95 103 LEU C O 1
ATOM 4483 N N . VAL C 1 104 ? 15.747 30.252 226.988 1.00 36.20 104 VAL C N 1
ATOM 4484 C CA . VAL C 1 104 ? 15.146 28.939 227.211 1.00 37.44 104 VAL C CA 1
ATOM 4485 C C . VAL C 1 104 ? 16.195 27.823 227.091 1.00 40.19 104 VAL C C 1
ATOM 4486 O O . VAL C 1 104 ? 16.835 27.636 226.049 1.00 38.77 104 VAL C O 1
ATOM 4490 N N . PHE C 1 105 ? 16.357 27.096 228.189 1.00 36.06 105 PHE C N 1
ATOM 4491 C CA . PHE C 1 105 ? 17.211 25.910 228.284 1.00 37.37 105 PHE C CA 1
ATOM 4492 C C . PHE C 1 105 ? 16.756 24.873 227.268 1.00 37.17 105 PHE C C 1
ATOM 4493 O O . PHE C 1 105 ? 15.564 24.773 227.002 1.00 40.71 105 PHE C O 1
ATOM 4501 N N . PRO C 1 106 ? 17.693 24.091 226.701 1.00 38.96 106 PRO C N 1
ATOM 4502 C CA . PRO C 1 106 ? 17.248 23.018 225.792 1.00 41.87 106 PRO C CA 1
ATOM 4503 C C . PRO C 1 106 ? 16.763 21.807 226.596 1.00 43.48 106 PRO C C 1
ATOM 4504 O O . PRO C 1 106 ? 17.485 20.819 226.765 1.00 41.04 106 PRO C O 1
ATOM 4508 N N . TYR C 1 107 ? 15.536 21.906 227.104 1.00 47.02 107 TYR C N 1
ATOM 4509 C CA . TYR C 1 107 ? 15.023 20.934 228.066 1.00 46.08 107 TYR C CA 1
ATOM 4510 C C . TYR C 1 107 ? 14.675 19.595 227.417 1.00 48.10 107 TYR C C 1
ATOM 4511 O O . TYR C 1 107 ? 14.792 18.546 228.057 1.00 46.95 107 TYR C O 1
ATOM 4520 N N . ARG C 1 108 ? 14.261 19.623 226.152 1.00 42.71 108 ARG C N 1
ATOM 4521 C CA . ARG C 1 108 ? 13.985 18.383 225.438 1.00 47.57 108 ARG C CA 1
ATOM 4522 C C . ARG C 1 108 ? 15.270 17.568 225.264 1.00 47.82 108 ARG C C 1
ATOM 4523 O O . ARG C 1 108 ? 15.247 16.343 225.377 1.00 50.75 108 ARG C O 1
ATOM 4531 N N . ALA C 1 109 ? 16.390 18.241 225.009 1.00 44.02 109 ALA C N 1
ATOM 4532 C CA . ALA C 1 109 ? 17.675 17.551 224.944 1.00 41.56 109 ALA C CA 1
ATOM 4533 C C . ALA C 1 109 ? 18.020 16.910 226.296 1.00 46.00 109 ALA C C 1
ATOM 4534 O O . ALA C 1 109 ? 18.515 15.781 226.349 1.00 47.79 109 ALA C O 1
ATOM 4536 N N . LEU C 1 110 ? 17.752 17.628 227.384 1.00 45.03 110 LEU C N 1
ATOM 4537 C CA . LEU C 1 110 ? 18.010 17.086 228.718 1.00 46.84 110 LEU C CA 1
ATOM 4538 C C . LEU C 1 110 ? 17.185 15.824 228.932 1.00 49.85 110 LEU C C 1
ATOM 4539 O O . LEU C 1 110 ? 17.690 14.821 229.431 1.00 51.41 110 LEU C O 1
ATOM 4544 N N . ILE C 1 111 ? 15.920 15.877 228.527 1.00 48.46 111 ILE C N 1
ATOM 4545 C CA . ILE C 1 111 ? 15.021 14.735 228.655 1.00 51.72 111 ILE C CA 1
ATOM 4546 C C . ILE C 1 111 ? 15.569 13.506 227.916 1.00 54.93 111 ILE C C 1
ATOM 4547 O O . ILE C 1 111 ? 15.389 12.376 228.365 1.00 58.60 111 ILE C O 1
ATOM 4552 N N A GLN C 1 112 ? 16.253 13.736 226.800 0.44 54.94 112 GLN C N 1
ATOM 4553 N N B GLN C 1 112 ? 16.252 13.734 226.799 0.56 54.78 112 GLN C N 1
ATOM 4554 C CA A GLN C 1 112 ? 16.850 12.648 226.035 0.44 57.88 112 GLN C CA 1
ATOM 4555 C CA B GLN C 1 112 ? 16.850 12.639 226.043 0.56 57.91 112 GLN C CA 1
ATOM 4556 C C A GLN C 1 112 ? 18.202 12.225 226.613 0.44 58.21 112 GLN C C 1
ATOM 4557 C C B GLN C 1 112 ? 18.233 12.268 226.578 0.56 58.10 112 GLN C C 1
ATOM 4558 O O A GLN C 1 112 ? 18.851 11.319 226.090 0.44 60.67 112 GLN C O 1
ATOM 4559 O O B GLN C 1 112 ? 18.932 11.441 225.994 0.56 60.78 112 GLN C O 1
ATOM 4570 N N . GLY C 1 113 ? 18.621 12.881 227.691 1.00 56.11 113 GLY C N 1
ATOM 4571 C CA . GLY C 1 113 ? 19.859 12.524 228.364 1.00 57.71 113 GLY C CA 1
ATOM 4572 C C . GLY C 1 113 ? 21.079 13.372 228.038 1.00 59.11 113 GLY C C 1
ATOM 4573 O O . GLY C 1 113 ? 22.157 13.149 228.592 1.00 60.92 113 GLY C O 1
ATOM 4574 N N . ASN C 1 114 ? 20.916 14.339 227.139 1.00 54.24 114 ASN C N 1
ATOM 4575 C CA . ASN C 1 114 ? 21.995 15.256 226.792 1.00 50.98 114 ASN C CA 1
ATOM 4576 C C . ASN C 1 114 ? 22.069 16.430 227.774 1.00 48.60 114 ASN C C 1
ATOM 4577 O O . ASN C 1 114 ? 21.305 17.392 227.664 1.00 47.14 114 ASN C O 1
ATOM 4582 N N . GLU C 1 115 ? 22.989 16.343 228.731 1.00 46.39 115 GLU C N 1
ATOM 4583 C CA . GLU C 1 115 ? 23.197 17.420 229.696 1.00 47.56 115 GLU C CA 1
ATOM 4584 C C . GLU C 1 115 ? 24.175 18.450 229.165 1.00 45.68 115 GLU C C 1
ATOM 4585 O O . GLU C 1 115 ? 24.206 19.591 229.627 1.00 43.04 115 GLU C O 1
ATOM 4591 N N . THR C 1 116 ? 24.989 18.022 228.205 1.00 39.21 116 THR C N 1
ATOM 4592 C CA . THR C 1 116 ? 26.100 18.824 227.723 1.00 40.11 116 THR C CA 1
ATOM 4593 C C . THR C 1 116 ? 25.663 20.059 226.929 1.00 41.06 116 THR C C 1
ATOM 4594 O O . THR C 1 116 ? 26.209 21.149 227.125 1.00 38.70 116 THR C O 1
ATOM 4598 N N . ILE C 1 117 ? 24.682 19.900 226.045 1.00 42.65 117 ILE C N 1
ATOM 4599 C CA . ILE C 1 117 ? 24.257 21.015 225.200 1.00 40.73 117 ILE C CA 1
ATOM 4600 C C . ILE C 1 117 ? 23.644 22.123 226.063 1.00 40.42 117 ILE C C 1
ATOM 4601 O O . ILE C 1 117 ? 23.853 23.311 225.797 1.00 36.65 117 ILE C O 1
ATOM 4606 N N . GLY C 1 118 ? 22.942 21.735 227.129 1.00 39.05 118 GLY C N 1
ATOM 4607 C CA . GLY C 1 118 ? 22.368 22.699 228.046 1.00 35.30 118 GLY C CA 1
ATOM 4608 C C . GLY C 1 118 ? 23.432 23.533 228.727 1.00 35.70 118 GLY C C 1
ATOM 4609 O O . GLY C 1 118 ? 23.303 24.752 228.826 1.00 37.49 118 GLY C O 1
ATOM 4610 N N . PHE C 1 119 ? 24.491 22.870 229.191 1.00 33.98 119 PHE C N 1
ATOM 4611 C CA . PHE C 1 119 ? 25.602 23.556 229.826 1.00 34.33 119 PHE C CA 1
ATOM 4612 C C . PHE C 1 119 ? 26.287 24.507 228.862 1.00 36.15 119 PHE C C 1
ATOM 4613 O O . PHE C 1 119 ? 26.523 25.667 229.201 1.00 35.44 119 PHE C O 1
ATOM 4621 N N . ASP C 1 120 ? 26.639 23.999 227.679 1.00 30.73 120 ASP C N 1
ATOM 4622 C CA . ASP C 1 120 ? 27.353 24.792 226.685 1.00 34.25 120 ASP C CA 1
ATOM 4623 C C . ASP C 1 120 ? 26.547 26.021 226.288 1.00 34.68 120 ASP C C 1
ATOM 4624 O O . ASP C 1 120 ? 27.094 27.117 226.184 1.00 34.91 120 ASP C O 1
ATOM 4629 N N . MET C 1 121 ? 25.246 25.830 226.077 1.00 34.42 121 MET C N 1
ATOM 4630 C CA . MET C 1 121 ? 24.396 26.911 225.594 1.00 35.56 121 MET C CA 1
ATOM 4631 C C . MET C 1 121 ? 24.259 28.027 226.616 1.00 36.48 121 MET C C 1
ATOM 4632 O O . MET C 1 121 ? 24.368 29.205 226.266 1.00 34.21 121 MET C O 1
ATOM 4637 N N . VAL C 1 122 ? 24.012 27.662 227.876 1.00 32.47 122 VAL C N 1
ATOM 4638 C CA . VAL C 1 122 ? 23.936 28.655 228.944 1.00 32.93 122 VAL C CA 1
ATOM 4639 C C . VAL C 1 122 ? 25.275 29.393 229.083 1.00 32.42 122 VAL C C 1
ATOM 4640 O O . VAL C 1 122 ? 25.304 30.618 229.203 1.00 31.71 122 VAL C O 1
ATOM 4644 N N . LYS C 1 123 ? 26.383 28.654 229.027 1.00 31.03 123 LYS C N 1
ATOM 4645 C CA . LYS C 1 123 ? 27.710 29.256 229.194 1.00 36.02 123 LYS C CA 1
ATOM 4646 C C . LYS C 1 123 ? 28.048 30.291 228.112 1.00 33.76 123 LYS C C 1
ATOM 4647 O O . LYS C 1 123 ? 28.494 31.403 228.423 1.00 30.84 123 LYS C O 1
ATOM 4653 N N . VAL C 1 124 ? 27.858 29.938 226.841 1.00 31.79 124 VAL C N 1
ATOM 4654 C CA . VAL C 1 124 ? 28.223 30.887 225.795 1.00 28.54 124 VAL C CA 1
ATOM 4655 C C . VAL C 1 124 ? 27.259 32.077 225.791 1.00 32.08 124 VAL C C 1
ATOM 4656 O O . VAL C 1 124 ? 27.661 33.205 225.482 1.00 37.91 124 VAL C O 1
ATOM 4660 N N . CYS C 1 125 ? 26.003 31.847 226.170 1.00 32.37 125 CYS C N 1
ATOM 4661 C CA . CYS C 1 125 ? 25.049 32.958 226.265 1.00 32.30 125 CYS C CA 1
ATOM 4662 C C . CYS C 1 125 ? 25.349 33.865 227.454 1.00 32.88 125 CYS C C 1
ATOM 4663 O O . CYS C 1 125 ? 25.155 35.082 227.360 1.00 34.33 125 CYS C O 1
ATOM 4666 N N . LYS C 1 126 ? 25.829 33.290 228.556 1.00 36.47 126 LYS C N 1
ATOM 4667 C CA . LYS C 1 126 ? 26.269 34.091 229.710 1.00 32.29 126 LYS C CA 1
ATOM 4668 C C . LYS C 1 126 ? 27.441 34.975 229.299 1.00 33.54 126 LYS C C 1
ATOM 4669 O O . LYS C 1 126 ? 27.465 36.172 229.592 1.00 33.88 126 LYS C O 1
ATOM 4675 N N . GLN C 1 127 ? 28.400 34.382 228.592 1.00 34.75 127 GLN C N 1
ATOM 4676 C CA . GLN C 1 127 ? 29.554 35.135 228.097 1.00 36.54 127 GLN C CA 1
ATOM 4677 C C . GLN C 1 127 ? 29.129 36.294 227.183 1.00 33.31 127 GLN C C 1
ATOM 4678 O O . GLN C 1 127 ? 29.705 37.384 227.252 1.00 32.61 127 GLN C O 1
ATOM 4684 N N . ALA C 1 128 ? 28.107 36.082 226.356 1.00 33.52 128 ALA C N 1
ATOM 4685 C CA . ALA C 1 128 ? 27.644 37.136 225.439 1.00 33.63 128 ALA C CA 1
ATOM 4686 C C . ALA C 1 128 ? 27.033 38.305 226.220 1.00 36.81 128 ALA C C 1
ATOM 4687 O O . ALA C 1 128 ? 27.055 39.455 225.763 1.00 34.06 128 ALA C O 1
ATOM 4689 N N . CYS C 1 129 ? 26.502 38.003 227.405 1.00 32.31 129 CYS C N 1
ATOM 4690 C CA . CYS C 1 129 ? 25.882 39.017 228.260 1.00 39.34 129 CYS C CA 1
ATOM 4691 C C . CYS C 1 129 ? 26.883 39.809 229.089 1.00 41.26 129 CYS C C 1
ATOM 4692 O O . CYS C 1 129 ? 26.517 40.801 229.719 1.00 39.68 129 CYS C O 1
ATOM 4695 N N . SER C 1 130 ? 28.137 39.368 229.092 1.00 39.40 130 SER C N 1
ATOM 4696 C CA . SER C 1 130 ? 29.131 39.918 230.008 1.00 42.79 130 SER C CA 1
ATOM 4697 C C . SER C 1 130 ? 29.236 41.433 229.922 1.00 42.61 130 SER C C 1
ATOM 4698 O O . SER C 1 130 ? 29.407 41.993 228.838 1.00 43.03 130 SER C O 1
ATOM 4701 N N . GLY C 1 131 ? 29.113 42.084 231.076 1.00 38.80 131 GLY C N 1
ATOM 4702 C CA . GLY C 1 131 ? 29.266 43.524 231.174 1.00 40.47 131 GLY C CA 1
ATOM 4703 C C . GLY C 1 131 ? 28.068 44.312 230.682 1.00 42.80 131 GLY C C 1
ATOM 4704 O O . GLY C 1 131 ? 28.092 45.537 230.678 1.00 46.60 131 GLY C O 1
ATOM 4705 N N . ASN C 1 132 ? 27.012 43.619 230.269 1.00 42.99 132 ASN C N 1
ATOM 4706 C CA . ASN C 1 132 ? 25.835 44.305 229.755 1.00 40.81 132 ASN C CA 1
ATOM 4707 C C . ASN C 1 132 ? 24.522 43.836 230.358 1.00 37.18 132 ASN C C 1
ATOM 4708 O O . ASN C 1 132 ? 23.630 44.638 230.589 1.00 40.21 132 ASN C O 1
ATOM 4713 N N . ALA C 1 133 ? 24.394 42.540 230.613 1.00 36.80 133 ALA C N 1
ATOM 4714 C CA . ALA C 1 133 ? 23.096 42.011 231.013 1.00 35.21 133 ALA C CA 1
ATOM 4715 C C . ALA C 1 133 ? 23.203 40.805 231.923 1.00 36.03 133 ALA C C 1
ATOM 4716 O O . ALA C 1 133 ? 24.199 40.086 231.895 1.00 33.24 133 ALA C O 1
ATOM 4718 N N . LYS C 1 134 ? 22.163 40.585 232.720 1.00 31.91 134 LYS C N 1
ATOM 4719 C CA . LYS C 1 134 ? 22.023 39.354 233.486 1.00 35.16 134 LYS C CA 1
ATOM 4720 C C . LYS C 1 134 ? 21.349 38.284 232.637 1.00 38.77 134 LYS C C 1
ATOM 4721 O O . LYS C 1 134 ? 20.569 38.604 231.742 1.00 39.74 134 LYS C O 1
ATOM 4727 N N . LEU C 1 135 ? 21.664 37.020 232.913 1.00 36.00 135 LEU C N 1
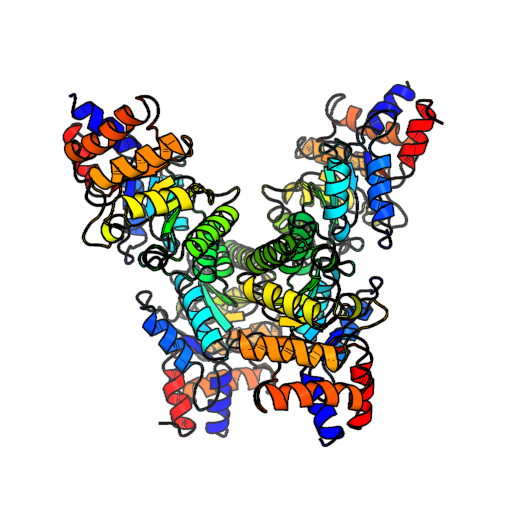ATOM 4728 C CA . LEU C 1 135 ? 21.087 35.909 232.167 1.00 34.14 135 LEU C CA 1
ATOM 4729 C C . LEU C 1 135 ? 20.170 35.065 233.037 1.00 34.11 135 LEU C C 1
ATOM 4730 O O . LEU C 1 135 ? 20.628 34.443 233.992 1.00 36.27 135 LEU C O 1
ATOM 4735 N N . LYS C 1 136 ? 18.882 35.029 232.704 1.00 33.01 136 LYS C N 1
ATOM 4736 C CA . LYS C 1 136 ? 17.969 34.087 233.350 1.00 32.51 136 LYS C CA 1
ATOM 4737 C C . LYS C 1 136 ? 17.844 32.862 232.455 1.00 38.45 136 LYS C C 1
ATOM 4738 O O . LYS C 1 136 ? 17.918 32.976 231.224 1.00 37.73 136 LYS C O 1
ATOM 4744 N N . VAL C 1 137 ? 17.669 31.691 233.056 1.00 38.35 137 VAL C N 1
ATOM 4745 C CA . VAL C 1 137 ? 17.509 30.471 232.266 1.00 33.75 137 VAL C CA 1
ATOM 4746 C C . VAL C 1 137 ? 16.164 29.817 232.574 1.00 37.33 137 VAL C C 1
ATOM 4747 O O . VAL C 1 137 ? 15.883 29.432 233.716 1.00 33.44 137 VAL C O 1
ATOM 4751 N N . ILE C 1 138 ? 15.327 29.733 231.545 1.00 37.65 138 ILE C N 1
ATOM 4752 C CA . ILE C 1 138 ? 14.021 29.095 231.632 1.00 40.19 138 ILE C CA 1
ATOM 4753 C C . ILE C 1 138 ? 14.173 27.599 231.427 1.00 40.31 138 ILE C C 1
ATOM 4754 O O . ILE C 1 138 ? 14.590 27.164 230.363 1.00 39.84 138 ILE C O 1
ATOM 4759 N N . ILE C 1 139 ? 13.838 26.797 232.427 1.00 37.91 139 ILE C N 1
ATOM 4760 C CA . ILE C 1 139 ? 14.032 25.361 232.266 1.00 39.85 139 ILE C CA 1
ATOM 4761 C C . ILE C 1 139 ? 12.738 24.646 231.903 1.00 41.19 139 ILE C C 1
ATOM 4762 O O . ILE C 1 139 ? 12.765 23.468 231.555 1.00 45.17 139 ILE C O 1
ATOM 4767 N N . GLU C 1 140 ? 11.622 25.367 231.985 1.00 38.47 140 GLU C N 1
ATOM 4768 C CA . GLU C 1 140 ? 10.312 24.875 231.545 1.00 42.51 140 GLU C CA 1
ATOM 4769 C C . GLU C 1 140 ? 9.881 23.666 232.377 1.00 45.22 140 GLU C C 1
ATOM 4770 O O . GLU C 1 140 ? 9.745 22.553 231.870 1.00 44.15 140 GLU C O 1
ATOM 4776 N N . THR C 1 141 ? 9.662 23.905 233.665 1.00 46.59 141 THR C N 1
ATOM 4777 C CA . THR C 1 141 ? 9.339 22.841 234.604 1.00 46.73 141 THR C CA 1
ATOM 4778 C C . THR C 1 141 ? 8.064 22.064 234.234 1.00 47.45 141 THR C C 1
ATOM 4779 O O . THR C 1 141 ? 7.903 20.906 234.622 1.00 48.39 141 THR C O 1
ATOM 4783 N N . GLY C 1 142 ? 7.166 22.691 233.482 1.00 45.31 142 GLY C N 1
ATOM 4784 C CA . GLY C 1 142 ? 5.939 22.030 233.060 1.00 45.77 142 GLY C CA 1
ATOM 4785 C C . GLY C 1 142 ? 6.166 20.884 232.087 1.00 49.57 142 GLY C C 1
ATOM 4786 O O . GLY C 1 142 ? 5.324 19.995 231.946 1.00 53.06 142 GLY C O 1
ATOM 4787 N N . GLU C 1 143 ? 7.309 20.909 231.408 1.00 49.62 143 GLU C N 1
ATOM 4788 C CA . GLU C 1 143 ? 7.671 19.850 230.474 1.00 50.40 143 GLU C CA 1
ATOM 4789 C C . GLU C 1 143 ? 8.657 18.866 231.106 1.00 53.54 143 GLU C C 1
ATOM 4790 O O . GLU C 1 143 ? 8.671 17.688 230.766 1.00 57.17 143 GLU C O 1
ATOM 4796 N N . LEU C 1 144 ? 9.485 19.351 232.025 1.00 53.08 144 LEU C N 1
ATOM 4797 C CA . LEU C 1 144 ? 10.404 18.470 232.738 1.00 52.68 144 LEU C CA 1
ATOM 4798 C C . LEU C 1 144 ? 9.627 17.530 233.659 1.00 54.62 144 LEU C C 1
ATOM 4799 O O . LEU C 1 144 ? 9.923 16.337 233.729 1.00 55.10 144 LEU C O 1
ATOM 4804 N N . LYS C 1 145 ? 8.635 18.092 234.350 1.00 57.98 145 LYS C N 1
ATOM 4805 C CA . LYS C 1 145 ? 7.690 17.370 235.222 1.00 57.40 145 LYS C CA 1
ATOM 4806 C C . LYS C 1 145 ? 8.301 16.750 236.483 1.00 54.33 145 LYS C C 1
ATOM 4807 O O . LYS C 1 145 ? 7.886 17.078 237.596 1.00 57.04 145 LYS C O 1
ATOM 4813 N N . SER C 1 146 ? 9.272 15.857 236.325 1.00 53.60 146 SER C N 1
ATOM 4814 C CA . SER C 1 146 ? 9.802 15.115 237.472 1.00 56.79 146 SER C CA 1
ATOM 4815 C C . SER C 1 146 ? 10.674 15.979 238.378 1.00 57.29 146 SER C C 1
ATOM 4816 O O . SER C 1 146 ? 11.226 16.990 237.945 1.00 57.23 146 SER C O 1
ATOM 4819 N N . GLU C 1 147 ? 10.799 15.565 239.635 1.00 59.38 147 GLU C N 1
ATOM 4820 C CA . GLU C 1 147 ? 11.671 16.245 240.587 1.00 56.86 147 GLU C CA 1
ATOM 4821 C C . GLU C 1 147 ? 13.120 16.155 240.119 1.00 52.83 147 GLU C C 1
ATOM 4822 O O . GLU C 1 147 ? 13.866 17.137 240.188 1.00 48.19 147 GLU C O 1
ATOM 4828 N N . GLU C 1 148 ? 13.509 14.978 239.633 1.00 56.35 148 GLU C N 1
ATOM 4829 C CA . GLU C 1 148 ? 14.887 14.741 239.205 1.00 58.43 148 GLU C CA 1
ATOM 4830 C C . GLU C 1 148 ? 15.299 15.669 238.056 1.00 53.11 148 GLU C C 1
ATOM 4831 O O . GLU C 1 148 ? 16.369 16.272 238.092 1.00 51.68 148 GLU C O 1
ATOM 4837 N N . LEU C 1 149 ? 14.443 15.787 237.045 1.00 52.23 149 LEU C N 1
ATOM 4838 C CA . LEU C 1 149 ? 14.757 16.605 235.874 1.00 48.92 149 LEU C CA 1
ATOM 4839 C C . LEU C 1 149 ? 14.777 18.098 236.192 1.00 45.77 149 LEU C C 1
ATOM 4840 O O . LEU C 1 149 ? 15.675 18.818 235.762 1.00 46.48 149 LEU C O 1
ATOM 4845 N N . ILE C 1 150 ? 13.787 18.560 236.943 1.00 46.61 150 ILE C N 1
ATOM 4846 C CA . ILE C 1 150 ? 13.759 19.957 237.357 1.00 45.42 150 ILE C CA 1
ATOM 4847 C C . ILE C 1 150 ? 15.011 20.296 238.168 1.00 44.54 150 ILE C C 1
ATOM 4848 O O . ILE C 1 150 ? 15.639 21.334 237.952 1.00 46.55 150 ILE C O 1
ATOM 4853 N N . ARG C 1 151 ? 15.390 19.403 239.078 1.00 39.79 151 ARG C N 1
ATOM 4854 C CA . ARG C 1 151 ? 16.584 19.610 239.886 1.00 37.49 151 ARG C CA 1
ATOM 4855 C C . ARG C 1 151 ? 17.825 19.627 238.998 1.00 38.67 151 ARG C C 1
ATOM 4856 O O . ARG C 1 151 ? 18.703 20.478 239.146 1.00 37.13 151 ARG C O 1
ATOM 4864 N N . LYS C 1 152 ? 17.877 18.695 238.056 1.00 38.30 152 LYS C N 1
ATOM 4865 C CA . LYS C 1 152 ? 19.050 18.547 237.209 1.00 40.87 152 LYS C CA 1
ATOM 4866 C C . LYS C 1 152 ? 19.235 19.743 236.279 1.00 42.96 152 LYS C C 1
ATOM 4867 O O . LYS C 1 152 ? 20.354 20.235 236.118 1.00 42.92 152 LYS C O 1
ATOM 4873 N N . ALA C 1 153 ? 18.141 20.215 235.680 1.00 41.97 153 ALA C N 1
ATOM 4874 C CA . ALA C 1 153 ? 18.206 21.374 234.792 1.00 40.21 153 ALA C CA 1
ATOM 4875 C C . ALA C 1 153 ? 18.651 22.599 235.578 1.00 40.84 153 ALA C C 1
ATOM 4876 O O . ALA C 1 153 ? 19.447 23.403 235.090 1.00 40.96 153 ALA C O 1
ATOM 4878 N N . SER C 1 154 ? 18.129 22.737 236.795 1.00 37.83 154 SER C N 1
ATOM 4879 C CA . SER C 1 154 ? 18.505 23.851 237.661 1.00 37.44 154 SER C CA 1
ATOM 4880 C C . SER C 1 154 ? 20.000 23.808 237.965 1.00 36.01 154 SER C C 1
ATOM 4881 O O . SER C 1 154 ? 20.698 24.820 237.864 1.00 32.91 154 SER C O 1
ATOM 4884 N N . GLU C 1 155 ? 20.495 22.628 238.325 1.00 36.57 155 GLU C N 1
ATOM 4885 C CA . GLU C 1 155 ? 21.907 22.480 238.668 1.00 36.08 155 GLU C CA 1
ATOM 4886 C C . GLU C 1 155 ? 22.822 22.787 237.476 1.00 36.76 155 GLU C C 1
ATOM 4887 O O . GLU C 1 155 ? 23.827 23.486 237.617 1.00 38.08 155 GLU C O 1
ATOM 4893 N N . ILE C 1 156 ? 22.471 22.275 236.302 1.00 37.04 156 ILE C N 1
ATOM 4894 C CA . ILE C 1 156 ? 23.261 22.529 235.098 1.00 32.80 156 ILE C CA 1
ATOM 4895 C C . ILE C 1 156 ? 23.302 24.016 234.770 1.00 35.24 156 ILE C C 1
ATOM 4896 O O . ILE C 1 156 ? 24.372 24.581 234.522 1.00 35.03 156 ILE C O 1
ATOM 4901 N N . ALA C 1 157 ? 22.129 24.643 234.764 1.00 31.25 157 ALA C N 1
ATOM 4902 C CA . ALA C 1 157 ? 22.029 26.069 234.482 1.00 33.00 157 ALA C CA 1
ATOM 4903 C C . ALA C 1 157 ? 22.896 26.876 235.448 1.00 34.87 157 ALA C C 1
ATOM 4904 O O . ALA C 1 157 ? 23.633 27.776 235.036 1.00 36.60 157 ALA C O 1
ATOM 4906 N N . ILE C 1 158 ? 22.821 26.550 236.735 1.00 31.78 158 ILE C N 1
ATOM 4907 C CA . ILE C 1 158 ? 23.624 27.267 237.715 1.00 30.07 158 ILE C CA 1
ATOM 4908 C C . ILE C 1 158 ? 25.120 27.007 237.483 1.00 32.87 158 ILE C C 1
ATOM 4909 O O . ILE C 1 158 ? 25.942 27.934 237.533 1.00 33.33 158 ILE C O 1
ATOM 4914 N N A ASN C 1 159 ? 25.467 25.755 237.203 0.64 31.98 159 ASN C N 1
ATOM 4915 N N B ASN C 1 159 ? 25.466 25.750 237.224 0.36 32.47 159 ASN C N 1
ATOM 4916 C CA A ASN C 1 159 ? 26.863 25.405 236.975 0.64 34.05 159 ASN C CA 1
ATOM 4917 C CA B ASN C 1 159 ? 26.852 25.384 236.942 0.36 34.26 159 ASN C CA 1
ATOM 4918 C C A ASN C 1 159 ? 27.444 26.174 235.794 0.64 35.17 159 ASN C C 1
ATOM 4919 C C B ASN C 1 159 ? 27.431 26.200 235.801 0.36 34.65 159 ASN C C 1
ATOM 4920 O O A ASN C 1 159 ? 28.599 26.597 235.834 0.64 33.69 159 ASN C O 1
ATOM 4921 O O B ASN C 1 159 ? 28.566 26.672 235.869 0.36 33.90 159 ASN C O 1
ATOM 4930 N N . ALA C 1 160 ? 26.629 26.370 234.755 1.00 33.09 160 ALA C N 1
ATOM 4931 C CA . ALA C 1 160 ? 27.071 27.071 233.555 1.00 36.28 160 ALA C CA 1
ATOM 4932 C C . ALA C 1 160 ? 27.064 28.596 233.705 1.00 38.51 160 ALA C C 1
ATOM 4933 O O . ALA C 1 160 ? 27.506 29.312 232.799 1.00 36.48 160 ALA C O 1
ATOM 4935 N N . GLY C 1 161 ? 26.548 29.090 234.828 1.00 35.67 161 GLY C N 1
ATOM 4936 C CA . GLY C 1 161 ? 26.647 30.508 235.154 1.00 35.24 161 GLY C CA 1
ATOM 4937 C C . GLY C 1 161 ? 25.370 31.341 235.108 1.00 34.28 161 GLY C C 1
ATOM 4938 O O . GLY C 1 161 ? 25.430 32.569 235.109 1.00 37.08 161 GLY C O 1
ATOM 4939 N N . ALA C 1 162 ? 24.215 30.691 235.066 1.00 31.72 162 ALA C N 1
ATOM 4940 C CA . ALA C 1 162 ? 22.943 31.412 235.099 1.00 34.71 162 ALA C CA 1
ATOM 4941 C C . ALA C 1 162 ? 22.873 32.392 236.282 1.00 36.84 162 ALA C C 1
ATOM 4942 O O . ALA C 1 162 ? 23.330 32.074 237.380 1.00 35.86 162 ALA C O 1
ATOM 4944 N N . ASP C 1 163 ? 22.316 33.581 236.056 1.00 32.62 163 ASP C N 1
ATOM 4945 C CA . ASP C 1 163 ? 22.098 34.539 237.139 1.00 34.43 163 ASP C CA 1
ATOM 4946 C C . ASP C 1 163 ? 20.758 34.304 237.848 1.00 36.20 163 ASP C C 1
ATOM 4947 O O . ASP C 1 163 ? 20.614 34.573 239.045 1.00 38.10 163 ASP C O 1
ATOM 4952 N N . PHE C 1 164 ? 19.778 33.832 237.085 1.00 34.39 164 PHE C N 1
ATOM 4953 C CA . PHE C 1 164 ? 18.473 33.410 237.601 1.00 33.63 164 PHE C CA 1
ATOM 4954 C C . PHE C 1 164 ? 18.122 32.060 236.994 1.00 37.82 164 PHE C C 1
ATOM 4955 O O . PHE C 1 164 ? 18.521 31.761 235.859 1.00 34.86 164 PHE C O 1
ATOM 4963 N N . ILE C 1 165 ? 17.336 31.268 237.707 1.00 33.68 165 ILE C N 1
ATOM 4964 C CA . ILE C 1 165 ? 16.645 30.163 237.054 1.00 33.27 165 ILE C CA 1
ATOM 4965 C C . ILE C 1 165 ? 15.140 30.435 237.114 1.00 36.34 165 ILE C C 1
ATOM 4966 O O . ILE C 1 165 ? 14.603 30.878 238.136 1.00 34.67 165 ILE C O 1
ATOM 4971 N N . LYS C 1 166 ? 14.477 30.183 235.992 1.00 34.35 166 LYS C N 1
ATOM 4972 C CA . LYS C 1 166 ? 13.110 30.615 235.775 1.00 36.45 166 LYS C CA 1
ATOM 4973 C C . LYS C 1 166 ? 12.263 29.390 235.454 1.00 37.52 166 LYS C C 1
ATOM 4974 O O . LYS C 1 166 ? 12.708 28.513 234.727 1.00 37.92 166 LYS C O 1
ATOM 4980 N N . THR C 1 167 ? 11.056 29.302 236.003 1.00 36.85 167 THR C N 1
ATOM 4981 C CA . THR C 1 167 ? 10.301 28.068 235.840 1.00 35.70 167 THR C CA 1
ATOM 4982 C C . THR C 1 167 ? 9.811 27.818 234.415 1.00 43.26 167 THR C C 1
ATOM 4983 O O . THR C 1 167 ? 9.905 26.699 233.928 1.00 42.83 167 THR C O 1
ATOM 4987 N N . SER C 1 168 ? 9.277 28.842 233.753 1.00 41.00 168 SER C N 1
ATOM 4988 C CA . SER C 1 168 ? 8.407 28.593 232.605 1.00 42.25 168 SER C CA 1
ATOM 4989 C C . SER C 1 168 ? 8.433 29.679 231.538 1.00 42.76 168 SER C C 1
ATOM 4990 O O . SER C 1 168 ? 8.747 30.835 231.829 1.00 41.28 168 SER C O 1
ATOM 4993 N N . THR C 1 169 ? 8.084 29.301 230.305 1.00 39.94 169 THR C N 1
ATOM 4994 C CA . THR C 1 169 ? 7.952 30.267 229.217 1.00 40.48 169 THR C CA 1
ATOM 4995 C C . THR C 1 169 ? 6.611 30.974 229.253 1.00 48.10 169 THR C C 1
ATOM 4996 O O . THR C 1 169 ? 6.456 32.064 228.695 1.00 45.19 169 THR C O 1
ATOM 5000 N N . GLY C 1 170 ? 5.632 30.326 229.876 1.00 48.55 170 GLY C N 1
ATOM 5001 C CA . GLY C 1 170 ? 4.267 30.808 229.850 1.00 47.42 170 GLY C CA 1
ATOM 5002 C C . GLY C 1 170 ? 3.534 30.393 228.587 1.00 50.88 170 GLY C C 1
ATOM 5003 O O . GLY C 1 170 ? 2.367 30.741 228.410 1.00 52.21 170 GLY C O 1
ATOM 5004 N N . LYS C 1 171 ? 4.208 29.653 227.708 1.00 54.80 171 LYS C N 1
ATOM 5005 C CA . LYS C 1 171 ? 3.606 29.248 226.435 1.00 56.47 171 LYS C CA 1
ATOM 5006 C C . LYS C 1 171 ? 3.262 27.763 226.395 1.00 56.42 171 LYS C C 1
ATOM 5007 O O . LYS C 1 171 ? 2.919 27.237 225.345 1.00 63.14 171 LYS C O 1
ATOM 5013 N N . VAL C 1 172 ? 3.371 27.084 227.528 1.00 56.66 172 VAL C N 1
ATOM 5014 C CA . VAL C 1 172 ? 2.982 25.679 227.606 1.00 57.95 172 VAL C CA 1
ATOM 5015 C C . VAL C 1 172 ? 1.862 25.506 228.631 1.00 58.70 172 VAL C C 1
ATOM 5016 O O . VAL C 1 172 ? 1.546 26.438 229.370 1.00 63.05 172 VAL C O 1
ATOM 5020 N N . ALA C 1 173 ? 1.270 24.314 228.669 1.00 58.91 173 ALA C N 1
ATOM 5021 C CA . ALA C 1 173 ? 0.107 24.028 229.512 1.00 58.22 173 ALA C CA 1
ATOM 5022 C C . ALA C 1 173 ? 0.381 24.224 231.002 1.00 59.19 173 ALA C C 1
ATOM 5023 O O . ALA C 1 173 ? -0.391 24.881 231.712 1.00 58.32 173 ALA C O 1
ATOM 5025 N N . ILE C 1 174 ? 1.476 23.638 231.472 1.00 55.97 174 ILE C N 1
ATOM 5026 C CA . ILE C 1 174 ? 1.841 23.721 232.878 1.00 55.36 174 ILE C CA 1
ATOM 5027 C C . ILE C 1 174 ? 2.989 24.700 233.067 1.00 50.81 174 ILE C C 1
ATOM 5028 O O . ILE C 1 174 ? 4.055 24.538 232.471 1.00 46.16 174 ILE C O 1
ATOM 5033 N N . ASN C 1 175 ? 2.770 25.724 233.887 1.00 47.92 175 ASN C N 1
ATOM 5034 C CA . ASN C 1 175 ? 3.825 26.685 234.160 1.00 49.16 175 ASN C CA 1
ATOM 5035 C C . ASN C 1 175 ? 4.267 26.597 235.629 1.00 48.25 175 ASN C C 1
ATOM 5036 O O . ASN C 1 175 ? 4.433 25.492 236.145 1.00 50.14 175 ASN C O 1
ATOM 5041 N N . ALA C 1 176 ? 4.489 27.731 236.288 1.00 45.14 176 ALA C N 1
ATOM 5042 C CA . ALA C 1 176 ? 5.024 27.713 237.656 1.00 46.93 176 ALA C CA 1
ATOM 5043 C C . ALA C 1 176 ? 4.094 26.947 238.593 1.00 48.31 176 ALA C C 1
ATOM 5044 O O . ALA C 1 176 ? 2.873 27.108 238.533 1.00 49.87 176 ALA C O 1
ATOM 5046 N N . THR C 1 177 ? 4.680 26.082 239.417 1.00 45.15 177 THR C N 1
ATOM 5047 C CA . THR C 1 177 ? 3.948 25.355 240.450 1.00 45.88 177 THR C CA 1
ATOM 5048 C C . THR C 1 177 ? 4.733 25.419 241.760 1.00 46.85 177 THR C C 1
ATOM 5049 O O . THR C 1 177 ? 5.950 25.593 241.739 1.00 44.98 177 THR C O 1
ATOM 5053 N N . PRO C 1 178 ? 4.036 25.285 242.901 1.00 45.02 178 PRO C N 1
ATOM 5054 C CA . PRO C 1 178 ? 4.696 25.234 244.208 1.00 47.55 178 PRO C CA 1
ATOM 5055 C C . PRO C 1 178 ? 5.723 24.105 244.301 1.00 50.27 178 PRO C C 1
ATOM 5056 O O . PRO C 1 178 ? 6.782 24.298 244.891 1.00 47.90 178 PRO C O 1
ATOM 5060 N N . GLU C 1 179 ? 5.407 22.950 243.722 1.00 51.60 179 GLU C N 1
ATOM 5061 C CA . GLU C 1 179 ? 6.317 21.809 243.719 1.00 52.05 179 GLU C CA 1
ATOM 5062 C C . GLU C 1 179 ? 7.631 22.126 243.004 1.00 49.67 179 GLU C C 1
ATOM 5063 O O . GLU C 1 179 ? 8.711 21.965 243.580 1.00 45.60 179 GLU C O 1
ATOM 5069 N N . ALA C 1 180 ? 7.542 22.570 241.750 1.00 47.85 180 ALA C N 1
ATOM 5070 C CA . ALA C 1 180 ? 8.740 22.919 240.978 1.00 43.34 180 ALA C CA 1
ATOM 5071 C C . ALA C 1 180 ? 9.549 24.005 241.677 1.00 39.80 180 ALA C C 1
ATOM 5072 O O . ALA C 1 180 ? 10.778 23.944 241.709 1.00 40.93 180 ALA C O 1
ATOM 5074 N N . ALA C 1 181 ? 8.855 24.993 242.237 1.00 37.52 181 ALA C N 1
ATOM 5075 C CA . ALA C 1 181 ? 9.522 26.099 242.925 1.00 40.60 181 ALA C CA 1
ATOM 5076 C C . ALA C 1 181 ? 10.351 25.613 244.121 1.00 41.22 181 ALA C C 1
ATOM 5077 O O . ALA C 1 181 ? 11.476 26.070 244.337 1.00 42.90 181 ALA C O 1
ATOM 5079 N N . LYS C 1 182 ? 9.794 24.684 244.889 1.00 42.09 182 LYS C N 1
ATOM 5080 C CA . LYS C 1 182 ? 10.476 24.156 246.070 1.00 40.21 182 LYS C CA 1
ATOM 5081 C C . LYS C 1 182 ? 11.788 23.487 245.681 1.00 41.80 182 LYS C C 1
ATOM 5082 O O . LYS C 1 182 ? 12.821 23.714 246.303 1.00 42.56 182 LYS C O 1
ATOM 5088 N N . VAL C 1 183 ? 11.737 22.671 244.635 1.00 40.88 183 VAL C N 1
ATOM 5089 C CA . VAL C 1 183 ? 12.919 22.002 244.119 1.00 41.25 183 VAL C CA 1
ATOM 5090 C C . VAL C 1 183 ? 13.987 23.006 243.651 1.00 40.19 183 VAL C C 1
ATOM 5091 O O . VAL C 1 183 ? 15.160 22.878 243.997 1.00 41.42 183 VAL C O 1
ATOM 5095 N N . MET C 1 184 ? 13.577 24.014 242.883 1.00 37.14 184 MET C N 1
ATOM 5096 C CA . MET C 1 184 ? 14.521 24.990 242.343 1.00 35.99 184 MET C CA 1
ATOM 5097 C C . MET C 1 184 ? 15.152 25.854 243.436 1.00 37.98 184 MET C C 1
ATOM 5098 O O . MET C 1 184 ? 16.355 26.135 243.409 1.00 38.72 184 MET C O 1
ATOM 5103 N N . LEU C 1 185 ? 14.338 26.283 244.390 1.00 37.89 185 LEU C N 1
ATOM 5104 C CA . LEU C 1 185 ? 14.845 27.077 245.506 1.00 37.75 185 LEU C CA 1
ATOM 5105 C C . LEU C 1 185 ? 15.832 26.284 246.357 1.00 38.22 185 LEU C C 1
ATOM 5106 O O . LEU C 1 185 ? 16.800 26.834 246.889 1.00 37.90 185 LEU C O 1
ATOM 5111 N N . THR C 1 186 ? 15.576 24.987 246.483 1.00 34.92 186 THR C N 1
ATOM 5112 C CA . THR C 1 186 ? 16.449 24.107 247.244 1.00 37.89 186 THR C CA 1
ATOM 5113 C C . THR C 1 186 ? 17.768 23.866 246.506 1.00 38.02 186 THR C C 1
ATOM 5114 O O . THR C 1 186 ? 18.817 23.752 247.130 1.00 42.16 186 THR C O 1
ATOM 5118 N N . VAL C 1 187 ? 17.715 23.797 245.179 1.00 35.31 187 VAL C N 1
ATOM 5119 C CA . VAL C 1 187 ? 18.948 23.743 244.394 1.00 37.52 187 VAL C CA 1
ATOM 5120 C C . VAL C 1 187 ? 19.763 25.024 244.599 1.00 35.02 187 VAL C C 1
ATOM 5121 O O . VAL C 1 187 ? 20.981 24.978 244.773 1.00 36.38 187 VAL C O 1
ATOM 5125 N N . ILE C 1 188 ? 19.088 26.169 244.575 1.00 34.99 188 ILE C N 1
ATOM 5126 C CA . ILE C 1 188 ? 19.760 27.440 244.819 1.00 34.44 188 ILE C CA 1
ATOM 5127 C C . ILE C 1 188 ? 20.431 27.437 246.201 1.00 36.71 188 ILE C C 1
ATOM 5128 O O . ILE C 1 188 ? 21.598 27.816 246.344 1.00 37.93 188 ILE C O 1
ATOM 5133 N N . LYS C 1 189 ? 19.700 26.976 247.212 1.00 36.51 189 LYS C N 1
ATOM 5134 C CA . LYS C 1 189 ? 20.254 26.855 248.553 1.00 33.10 189 LYS C CA 1
ATOM 5135 C C . LYS C 1 189 ? 21.500 25.978 248.586 1.00 35.54 189 LYS C C 1
ATOM 5136 O O . LYS C 1 189 ? 22.495 26.327 249.225 1.00 39.95 189 LYS C O 1
ATOM 5142 N N . ASN C 1 190 ? 21.463 24.851 247.881 1.00 36.23 190 ASN C N 1
ATOM 5143 C CA . ASN C 1 190 ? 22.547 23.875 247.987 1.00 35.55 190 ASN C CA 1
ATOM 5144 C C . ASN C 1 190 ? 23.716 24.135 247.044 1.00 33.85 190 ASN C C 1
ATOM 5145 O O . ASN C 1 190 ? 24.828 23.677 247.307 1.00 34.42 190 ASN C O 1
ATOM 5150 N N . LYS C 1 191 ? 23.471 24.874 245.963 1.00 32.05 191 LYS C N 1
ATOM 5151 C CA . LYS C 1 191 ? 24.491 25.100 244.924 1.00 34.45 191 LYS C CA 1
ATOM 5152 C C . LYS C 1 191 ? 25.104 26.494 244.920 1.00 35.93 191 LYS C C 1
ATOM 5153 O O . LYS C 1 191 ? 26.321 26.637 244.784 1.00 38.05 191 LYS C O 1
ATOM 5159 N N . ASN C 1 192 ? 24.264 27.517 245.061 1.00 32.58 192 ASN C N 1
ATOM 5160 C CA . ASN C 1 192 ? 24.696 28.892 244.836 1.00 33.33 192 ASN C CA 1
ATOM 5161 C C . ASN C 1 192 ? 23.608 29.886 245.252 1.00 33.31 192 ASN C C 1
ATOM 5162 O O . ASN C 1 192 ? 22.695 30.151 244.474 1.00 29.93 192 ASN C O 1
ATOM 5167 N N . THR C 1 193 ? 23.704 30.449 246.458 1.00 33.19 193 THR C N 1
ATOM 5168 C CA . THR C 1 193 ? 22.638 31.316 246.955 1.00 32.81 193 THR C CA 1
ATOM 5169 C C . THR C 1 193 ? 22.612 32.689 246.297 1.00 35.22 193 THR C C 1
ATOM 5170 O O . THR C 1 193 ? 21.686 33.460 246.536 1.00 36.25 193 THR C O 1
ATOM 5174 N N . ALA C 1 194 ? 23.598 32.994 245.456 1.00 35.25 194 ALA C N 1
ATOM 5175 C CA . ALA C 1 194 ? 23.571 34.248 244.704 1.00 36.56 194 ALA C CA 1
ATOM 5176 C C . ALA C 1 194 ? 22.696 34.151 243.437 1.00 37.18 194 ALA C C 1
ATOM 5177 O O . ALA C 1 194 ? 22.426 35.156 242.773 1.00 36.61 194 ALA C O 1
ATOM 5179 N N . VAL C 1 195 ? 22.256 32.946 243.094 1.00 34.90 195 VAL C N 1
ATOM 5180 C CA . VAL C 1 195 ? 21.419 32.780 241.910 1.00 34.29 195 VAL C CA 1
ATOM 5181 C C . VAL C 1 195 ? 19.963 33.111 242.245 1.00 38.23 195 VAL C C 1
ATOM 5182 O O . VAL C 1 195 ? 19.445 32.672 243.271 1.00 36.14 195 VAL C O 1
ATOM 5186 N N . GLY C 1 196 ? 19.315 33.895 241.379 1.00 35.91 196 GLY C N 1
ATOM 5187 C CA . GLY C 1 196 ? 17.931 34.306 241.577 1.00 32.24 196 GLY C CA 1
ATOM 5188 C C . GLY C 1 196 ? 16.890 33.297 241.117 1.00 31.80 196 GLY C C 1
ATOM 5189 O O . GLY C 1 196 ? 17.199 32.361 240.386 1.00 32.49 196 GLY C O 1
ATOM 5190 N N . PHE C 1 197 ? 15.650 33.483 241.560 1.00 34.11 197 PHE C N 1
ATOM 5191 C CA . PHE C 1 197 ? 14.556 32.580 241.206 1.00 34.99 197 PHE C CA 1
ATOM 5192 C C . PHE C 1 197 ? 13.410 33.360 240.567 1.00 34.21 197 PHE C C 1
ATOM 5193 O O . PHE C 1 197 ? 13.035 34.428 241.052 1.00 36.18 197 PHE C O 1
ATOM 5201 N N . LYS C 1 198 ? 12.844 32.833 239.487 1.00 35.10 198 LYS C N 1
ATOM 5202 C CA . LYS C 1 198 ? 11.731 33.524 238.827 1.00 39.45 198 LYS C CA 1
ATOM 5203 C C . LYS C 1 198 ? 10.608 32.566 238.438 1.00 39.73 198 LYS C C 1
ATOM 5204 O O . LYS C 1 198 ? 10.667 31.928 237.381 1.00 37.59 198 LYS C O 1
ATOM 5210 N N . PRO C 1 199 ? 9.584 32.456 239.302 1.00 39.60 199 PRO C N 1
ATOM 5211 C CA . PRO C 1 199 ? 8.369 31.744 238.907 1.00 40.95 199 PRO C CA 1
ATOM 5212 C C . PRO C 1 199 ? 7.595 32.581 237.891 1.00 43.63 199 PRO C C 1
ATOM 5213 O O . PRO C 1 199 ? 7.419 33.792 238.076 1.00 43.72 199 PRO C O 1
ATOM 5217 N N . ALA C 1 200 ? 7.164 31.934 236.815 1.00 39.72 200 ALA C N 1
ATOM 5218 C CA . ALA C 1 200 ? 6.539 32.619 235.696 1.00 41.76 200 ALA C CA 1
ATOM 5219 C C . ALA C 1 200 ? 5.348 31.827 235.194 1.00 46.60 200 ALA C C 1
ATOM 5220 O O . ALA C 1 200 ? 5.381 30.593 235.150 1.00 44.04 200 ALA C O 1
ATOM 5222 N N . GLY C 1 201 ? 4.299 32.547 234.812 1.00 48.70 201 GLY C N 1
ATOM 5223 C CA . GLY C 1 201 ? 3.108 31.934 234.265 1.00 53.46 201 GLY C CA 1
ATOM 5224 C C . GLY C 1 201 ? 2.179 31.475 235.369 1.00 53.24 201 GLY C C 1
ATOM 5225 O O . GLY C 1 201 ? 2.597 30.788 236.293 1.00 54.05 201 GLY C O 1
ATOM 5226 N N . GLY C 1 202 ? 0.917 31.873 235.278 1.00 52.79 202 GLY C N 1
ATOM 5227 C CA . GLY C 1 202 ? -0.097 31.396 236.201 1.00 57.20 202 GLY C CA 1
ATOM 5228 C C . GLY C 1 202 ? -0.205 32.125 237.532 1.00 58.25 202 GLY C C 1
ATOM 5229 O O . GLY C 1 202 ? -1.117 31.839 238.303 1.00 63.26 202 GLY C O 1
ATOM 5230 N N . VAL C 1 203 ? 0.709 33.057 237.806 1.00 53.40 203 VAL C N 1
ATOM 5231 C CA . VAL C 1 203 ? 0.656 33.845 239.045 1.00 53.76 203 VAL C CA 1
ATOM 5232 C C . VAL C 1 203 ? -0.323 35.007 238.890 1.00 53.53 203 VAL C C 1
ATOM 5233 O O . VAL C 1 203 ? 0.013 36.045 238.313 1.00 51.18 203 VAL C O 1
ATOM 5237 N N . ARG C 1 204 ? -1.530 34.829 239.420 1.00 53.32 204 ARG C N 1
ATOM 5238 C CA . ARG C 1 204 ? -2.649 35.710 239.094 1.00 59.34 204 ARG C CA 1
ATOM 5239 C C . ARG C 1 204 ? -2.982 36.738 240.178 1.00 60.15 204 ARG C C 1
ATOM 5240 O O . ARG C 1 204 ? -3.537 37.796 239.880 1.00 56.73 204 ARG C O 1
ATOM 5248 N N . ASN C 1 205 ? -2.646 36.438 241.431 1.00 52.28 205 ASN C N 1
ATOM 5249 C CA . ASN C 1 205 ? -3.016 37.328 242.526 1.00 51.52 205 ASN C CA 1
ATOM 5250 C C . ASN C 1 205 ? -2.056 37.255 243.719 1.00 49.42 205 ASN C C 1
ATOM 5251 O O . ASN C 1 205 ? -1.090 36.485 243.717 1.00 47.34 205 ASN C O 1
ATOM 5256 N N . ALA C 1 206 ? -2.334 38.062 244.737 1.00 47.79 206 ALA C N 1
ATOM 5257 C CA . ALA C 1 206 ? -1.478 38.123 245.912 1.00 52.82 206 ALA C CA 1
ATOM 5258 C C . ALA C 1 206 ? -1.412 36.771 246.632 1.00 50.07 206 ALA C C 1
ATOM 5259 O O . ALA C 1 206 ? -0.361 36.392 247.161 1.00 49.39 206 ALA C O 1
ATOM 5261 N N . ASP C 1 207 ? -2.524 36.039 246.638 1.00 48.17 207 ASP C N 1
ATOM 5262 C CA . ASP C 1 207 ? -2.541 34.697 247.223 1.00 52.74 207 ASP C CA 1
ATOM 5263 C C . ASP C 1 207 ? -1.555 33.764 246.500 1.00 53.59 207 ASP C C 1
ATOM 5264 O O . ASP C 1 207 ? -0.824 33.011 247.140 1.00 53.58 207 ASP C O 1
ATOM 5269 N N . ASP C 1 208 ? -1.531 33.812 245.170 1.00 51.20 208 ASP C N 1
ATOM 5270 C CA . ASP C 1 208 ? -0.550 33.031 244.420 1.00 50.80 208 ASP C CA 1
ATOM 5271 C C . ASP C 1 208 ? 0.872 33.468 244.751 1.00 48.46 208 ASP C C 1
ATOM 5272 O O . ASP C 1 208 ? 1.769 32.642 244.934 1.00 49.21 208 ASP C O 1
ATOM 5277 N N . ALA C 1 209 ? 1.080 34.779 244.775 1.00 45.02 209 ALA C N 1
ATOM 5278 C CA . ALA C 1 209 ? 2.405 35.326 245.016 1.00 45.14 209 ALA C CA 1
ATOM 5279 C C . ALA C 1 209 ? 2.942 34.868 246.370 1.00 47.75 209 ALA C C 1
ATOM 5280 O O . ALA C 1 209 ? 4.114 34.507 246.480 1.00 45.79 209 ALA C O 1
ATOM 5282 N N . ALA C 1 210 ? 2.075 34.866 247.384 1.00 47.26 210 ALA C N 1
ATOM 5283 C CA . ALA C 1 210 ? 2.481 34.530 248.743 1.00 44.68 210 ALA C CA 1
ATOM 5284 C C . ALA C 1 210 ? 3.033 33.112 248.829 1.00 48.39 210 ALA C C 1
ATOM 5285 O O . ALA C 1 210 ? 3.912 32.824 249.643 1.00 48.52 210 ALA C O 1
ATOM 5287 N N . ILE C 1 211 ? 2.509 32.227 247.990 1.00 48.96 211 ILE C N 1
ATOM 5288 C CA . ILE C 1 211 ? 2.964 30.842 247.962 1.00 49.03 211 ILE C CA 1
ATOM 5289 C C . ILE C 1 211 ? 4.459 30.757 247.657 1.00 48.56 211 ILE C C 1
ATOM 5290 O O . ILE C 1 211 ? 5.208 30.075 248.355 1.00 47.56 211 ILE C O 1
ATOM 5295 N N . TYR C 1 212 ? 4.897 31.460 246.618 1.00 43.94 212 TYR C N 1
ATOM 5296 C CA . TYR C 1 212 ? 6.296 31.405 246.214 1.00 36.68 212 TYR C CA 1
ATOM 5297 C C . TYR C 1 212 ? 7.194 32.231 247.134 1.00 38.59 212 TYR C C 1
ATOM 5298 O O . TYR C 1 212 ? 8.331 31.844 247.400 1.00 40.72 212 TYR C O 1
ATOM 5307 N N . LEU C 1 213 ? 6.688 33.357 247.633 1.00 37.64 213 LEU C N 1
ATOM 5308 C CA . LEU C 1 213 ? 7.460 34.178 248.561 1.00 42.18 213 LEU C CA 1
ATOM 5309 C C . LEU C 1 213 ? 7.663 33.434 249.887 1.00 46.25 213 LEU C C 1
ATOM 5310 O O . LEU C 1 213 ? 8.725 33.537 250.515 1.00 45.63 213 LEU C O 1
ATOM 5315 N N . ASP C 1 214 ? 6.653 32.674 250.303 1.00 45.31 214 ASP C N 1
ATOM 5316 C CA . ASP C 1 214 ? 6.760 31.904 251.542 1.00 45.54 214 ASP C CA 1
ATOM 5317 C C . ASP C 1 214 ? 7.787 30.787 251.388 1.00 41.56 214 ASP C C 1
ATOM 5318 O O . ASP C 1 214 ? 8.572 30.525 252.305 1.00 41.03 214 ASP C O 1
ATOM 5323 N N . LEU C 1 215 ? 7.791 30.140 250.223 1.00 38.99 215 LEU C N 1
ATOM 5324 C CA . LEU C 1 215 ? 8.809 29.135 249.927 1.00 43.40 215 LEU C CA 1
ATOM 5325 C C . LEU C 1 215 ? 10.210 29.728 249.996 1.00 46.12 215 LEU C C 1
ATOM 5326 O O . LEU C 1 215 ? 11.096 29.155 250.629 1.00 44.19 215 LEU C O 1
ATOM 5331 N N . ALA C 1 216 ? 10.411 30.870 249.342 1.00 47.52 216 ALA C N 1
ATOM 5332 C CA . ALA C 1 216 ? 11.726 31.511 249.323 1.00 42.77 216 ALA C CA 1
ATOM 5333 C C . ALA C 1 216 ? 12.174 31.870 250.740 1.00 41.06 216 ALA C C 1
ATOM 5334 O O . ALA C 1 216 ? 13.299 31.569 251.139 1.00 40.83 216 ALA C O 1
ATOM 5336 N N . ASP C 1 217 ? 11.287 32.510 251.492 1.00 36.62 217 ASP C N 1
ATOM 5337 C CA . ASP C 1 217 ? 11.598 32.918 252.865 1.00 41.80 217 ASP C CA 1
ATOM 5338 C C . ASP C 1 217 ? 11.949 31.729 253.763 1.00 44.51 217 ASP C C 1
ATOM 5339 O O . ASP C 1 217 ? 12.867 31.810 254.579 1.00 40.17 217 ASP C O 1
ATOM 5344 N N . ASN C 1 218 ? 11.210 30.633 253.617 1.00 44.87 218 ASN C N 1
ATOM 5345 C CA . ASN C 1 218 ? 11.400 29.481 254.485 1.00 52.07 218 ASN C CA 1
ATOM 5346 C C . ASN C 1 218 ? 12.636 28.674 254.115 1.00 51.46 218 ASN C C 1
ATOM 5347 O O . ASN C 1 218 ? 13.299 28.118 254.982 1.00 46.45 218 ASN C O 1
ATOM 5352 N N . ILE C 1 219 ? 12.955 28.625 252.829 1.00 47.73 219 ILE C N 1
ATOM 5353 C CA . ILE C 1 219 ? 14.077 27.822 252.368 1.00 43.85 219 ILE C CA 1
ATOM 5354 C C . ILE C 1 219 ? 15.385 28.605 252.446 1.00 41.18 219 ILE C C 1
ATOM 5355 O O . ILE C 1 219 ? 16.413 28.067 252.848 1.00 41.40 219 ILE C O 1
ATOM 5360 N N . LEU C 1 220 ? 15.345 29.884 252.088 1.00 39.90 220 LEU C N 1
ATOM 5361 C CA . LEU C 1 220 ? 16.575 30.665 251.970 1.00 39.00 220 LEU C CA 1
ATOM 5362 C C . LEU C 1 220 ? 16.724 31.781 253.010 1.00 42.26 220 LEU C C 1
ATOM 5363 O O . LEU C 1 220 ? 17.747 32.464 253.052 1.00 42.56 220 LEU C O 1
ATOM 5368 N N . GLY C 1 221 ? 15.707 31.970 253.843 1.00 44.71 221 GLY C N 1
ATOM 5369 C CA . GLY C 1 221 ? 15.746 33.011 254.855 1.00 45.45 221 GLY C CA 1
ATOM 5370 C C . GLY C 1 221 ? 14.966 34.218 254.384 1.00 47.89 221 GLY C C 1
ATOM 5371 O O . GLY C 1 221 ? 14.790 34.412 253.172 1.00 43.62 221 GLY C O 1
ATOM 5372 N N . ASN C 1 222 ? 14.505 35.032 255.330 1.00 44.13 222 ASN C N 1
ATOM 5373 C CA . ASN C 1 222 ? 13.608 36.153 255.025 1.00 52.53 222 ASN C CA 1
ATOM 5374 C C . ASN C 1 222 ? 14.244 37.284 254.246 1.00 48.16 222 ASN C C 1
ATOM 5375 O O . ASN C 1 222 ? 13.546 38.039 253.580 1.00 55.58 222 ASN C O 1
ATOM 5380 N N . GLU C 1 223 ? 15.558 37.429 254.363 1.00 42.92 223 GLU C N 1
ATOM 5381 C CA . GLU C 1 223 ? 16.259 38.531 253.711 1.00 46.49 223 GLU C CA 1
ATOM 5382 C C . GLU C 1 223 ? 16.576 38.234 252.245 1.00 44.16 223 GLU C C 1
ATOM 5383 O O . GLU C 1 223 ? 16.950 39.127 251.489 1.00 49.23 223 GLU C O 1
ATOM 5389 N N . TRP C 1 224 ? 16.423 36.979 251.841 1.00 42.66 224 TRP C N 1
ATOM 5390 C CA . TRP C 1 224 ? 16.947 36.551 250.547 1.00 40.74 224 TRP C CA 1
ATOM 5391 C C . TRP C 1 224 ? 16.195 37.128 249.329 1.00 43.20 224 TRP C C 1
ATOM 5392 O O . TRP C 1 224 ? 16.819 37.652 248.407 1.00 40.37 224 TRP C O 1
ATOM 5403 N N . ALA C 1 225 ? 14.869 37.047 249.317 1.00 45.58 225 ALA C N 1
ATOM 5404 C CA . ALA C 1 225 ? 14.121 37.356 248.092 1.00 40.86 225 ALA C CA 1
ATOM 5405 C C . ALA C 1 225 ? 13.938 38.849 247.850 1.00 48.61 225 ALA C C 1
ATOM 5406 O O . ALA C 1 225 ? 12.855 39.381 248.063 1.00 62.93 225 ALA C O 1
ATOM 5408 N N . ASP C 1 226 ? 14.993 39.524 247.403 1.00 43.80 226 ASP C N 1
ATOM 5409 C CA . ASP C 1 226 ? 14.874 40.899 246.926 1.00 40.71 226 ASP C CA 1
ATOM 5410 C C . ASP C 1 226 ? 14.863 40.903 245.377 1.00 38.88 226 ASP C C 1
ATOM 5411 O O . ASP C 1 226 ? 14.842 39.832 244.760 1.00 38.57 226 ASP C O 1
ATOM 5416 N N . ALA C 1 227 ? 14.880 42.079 244.750 1.00 37.55 227 ALA C N 1
ATOM 5417 C CA . ALA C 1 227 ? 14.751 42.159 243.285 1.00 41.99 227 ALA C CA 1
ATOM 5418 C C . ALA C 1 227 ? 15.940 41.529 242.560 1.00 42.68 227 ALA C C 1
ATOM 5419 O O . ALA C 1 227 ? 15.850 41.194 241.378 1.00 41.12 227 ALA C O 1
ATOM 5421 N N . ASN C 1 228 ? 17.055 41.372 243.264 1.00 42.01 228 ASN C N 1
ATOM 5422 C CA . ASN C 1 228 ? 18.234 40.737 242.684 1.00 40.66 228 ASN C CA 1
ATOM 5423 C C . ASN C 1 228 ? 18.162 39.223 242.743 1.00 34.30 228 ASN C C 1
ATOM 5424 O O . ASN C 1 228 ? 18.979 38.552 242.134 1.00 36.90 228 ASN C O 1
ATOM 5429 N N . HIS C 1 229 ? 17.199 38.682 243.487 1.00 33.71 229 HIS C N 1
ATOM 5430 C CA . HIS C 1 229 ? 17.141 37.236 243.686 1.00 38.02 229 HIS C CA 1
ATOM 5431 C C . HIS C 1 229 ? 15.782 36.613 243.397 1.00 35.98 229 HIS C C 1
ATOM 5432 O O . HIS C 1 229 ? 15.636 35.391 243.434 1.00 37.48 229 HIS C O 1
ATOM 5439 N N . PHE C 1 230 ? 14.786 37.442 243.126 1.00 31.53 230 PHE C N 1
ATOM 5440 C CA . PHE C 1 230 ? 13.429 36.943 242.991 1.00 34.90 230 PHE C CA 1
ATOM 5441 C C . PHE C 1 230 ? 12.640 37.842 242.065 1.00 35.54 230 PHE C C 1
ATOM 5442 O O . PHE C 1 230 ? 12.621 39.053 242.263 1.00 37.80 230 PHE C O 1
ATOM 5450 N N . ARG C 1 231 ? 12.002 37.257 241.053 1.00 35.41 231 ARG C N 1
ATOM 5451 C CA . ARG C 1 231 ? 11.079 38.000 240.192 1.00 36.98 231 ARG C CA 1
ATOM 5452 C C . ARG C 1 231 ? 9.811 37.198 239.939 1.00 38.83 231 ARG C C 1
ATOM 5453 O O . ARG C 1 231 ? 9.839 35.968 239.944 1.00 38.85 231 ARG C O 1
ATOM 5461 N N . PHE C 1 232 ? 8.705 37.898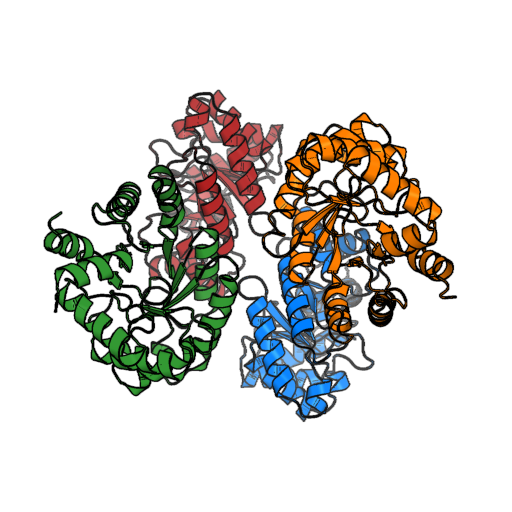 239.708 1.00 32.55 232 PHE C N 1
ATOM 5462 C CA . PHE C 1 232 ? 7.509 37.262 239.180 1.00 39.08 232 PHE C CA 1
ATOM 5463 C C . PHE C 1 232 ? 7.395 37.517 237.677 1.00 44.05 232 PHE C C 1
ATOM 5464 O O . PHE C 1 232 ? 7.347 38.666 237.239 1.00 45.37 232 PHE C O 1
ATOM 5472 N N . GLY C 1 233 ? 7.352 36.439 236.901 1.00 41.18 233 GLY C N 1
ATOM 5473 C CA . GLY C 1 233 ? 7.045 36.524 235.483 1.00 39.10 233 GLY C CA 1
ATOM 5474 C C . GLY C 1 233 ? 5.538 36.525 235.334 1.00 44.24 233 GLY C C 1
ATOM 5475 O O . GLY C 1 233 ? 4.902 35.476 235.436 1.00 44.34 233 GLY C O 1
ATOM 5476 N N . ALA C 1 234 ? 4.966 37.702 235.085 1.00 40.86 234 ALA C N 1
ATOM 5477 C CA . ALA C 1 234 ? 3.529 37.878 235.167 1.00 38.70 234 ALA C CA 1
ATOM 5478 C C . ALA C 1 234 ? 3.048 39.116 234.405 1.00 47.09 234 ALA C C 1
ATOM 5479 O O . ALA C 1 234 ? 3.849 39.954 233.973 1.00 50.29 234 ALA C O 1
ATOM 5481 N N . SER C 1 235 ? 1.733 39.236 234.251 1.00 47.93 235 SER C N 1
ATOM 5482 C CA . SER C 1 235 ? 1.165 40.409 233.603 1.00 52.14 235 SER C CA 1
ATOM 5483 C C . SER C 1 235 ? -0.082 40.920 234.322 1.00 52.97 235 SER C C 1
ATOM 5484 O O . SER C 1 235 ? -0.036 41.972 234.954 1.00 50.14 235 SER C O 1
ATOM 5487 N N . SER C 1 236 ? -1.190 40.186 234.238 1.00 54.36 236 SER C N 1
ATOM 5488 C CA . SER C 1 236 ? -2.442 40.625 234.862 1.00 58.07 236 SER C CA 1
ATOM 5489 C C . SER C 1 236 ? -2.339 40.623 236.390 1.00 55.38 236 SER C C 1
ATOM 5490 O O . SER C 1 236 ? -3.235 41.108 237.086 1.00 51.09 236 SER C O 1
ATOM 5493 N N . LEU C 1 237 ? -1.247 40.063 236.897 1.00 53.79 237 LEU C N 1
ATOM 5494 C CA . LEU C 1 237 ? -0.916 40.141 238.315 1.00 53.77 237 LEU C CA 1
ATOM 5495 C C . LEU C 1 237 ? -0.958 41.586 238.810 1.00 50.89 237 LEU C C 1
ATOM 5496 O O . LEU C 1 237 ? -1.482 41.865 239.894 1.00 51.91 237 LEU C O 1
ATOM 5501 N N . LEU C 1 238 ? -0.422 42.500 238.000 1.00 47.99 238 LEU C N 1
ATOM 5502 C CA . LEU C 1 238 ? -0.252 43.892 238.407 1.00 51.46 238 LEU C CA 1
ATOM 5503 C C . LEU C 1 238 ? -1.573 44.542 238.783 1.00 55.34 238 LEU C C 1
ATOM 5504 O O . LEU C 1 238 ? -1.703 45.135 239.863 1.00 54.66 238 LEU C O 1
ATOM 5509 N N . ILE C 1 239 ? -2.562 44.419 237.908 1.00 51.61 239 ILE C N 1
ATOM 5510 C CA . ILE C 1 239 ? -3.881 44.974 238.196 1.00 52.82 239 ILE C CA 1
ATOM 5511 C C . ILE C 1 239 ? -4.471 44.390 239.490 1.00 57.40 239 ILE C C 1
ATOM 5512 O O . ILE C 1 239 ? -5.055 45.113 240.313 1.00 54.34 239 ILE C O 1
ATOM 5517 N N . SER C 1 240 ? -4.312 43.082 239.663 1.00 51.69 240 SER C N 1
ATOM 5518 C CA . SER C 1 240 ? -4.838 42.401 240.838 1.00 55.53 240 SER C CA 1
ATOM 5519 C C . SER C 1 240 ? -4.178 42.952 242.105 1.00 51.00 240 SER C C 1
ATOM 5520 O O . SER C 1 240 ? -4.839 43.192 243.116 1.00 56.23 240 SER C O 1
ATOM 5523 N N . LEU C 1 241 ? -2.868 43.166 242.025 1.00 51.80 241 LEU C N 1
ATOM 5524 C CA . LEU C 1 241 ? -2.103 43.685 243.152 1.00 52.43 241 LEU C CA 1
ATOM 5525 C C . LEU C 1 241 ? -2.499 45.128 243.469 1.00 57.96 241 LEU C C 1
ATOM 5526 O O . LEU C 1 241 ? -2.661 45.486 244.635 1.00 53.96 241 LEU C O 1
ATOM 5531 N N . LEU C 1 242 ? -2.664 45.953 242.436 1.00 54.09 242 LEU C N 1
ATOM 5532 C CA . LEU C 1 242 ? -3.084 47.338 242.640 1.00 54.09 242 LEU C CA 1
ATOM 5533 C C . LEU C 1 242 ? -4.469 47.396 243.270 1.00 59.50 242 LEU C C 1
ATOM 5534 O O . LEU C 1 242 ? -4.765 48.296 244.061 1.00 63.74 242 LEU C O 1
ATOM 5539 N N . ASP C 1 243 ? -5.311 46.427 242.926 1.00 55.56 243 ASP C N 1
ATOM 5540 C CA . ASP C 1 243 ? -6.646 46.342 243.511 1.00 58.04 243 ASP C CA 1
ATOM 5541 C C . ASP C 1 243 ? -6.556 46.013 245.013 1.00 57.10 243 ASP C C 1
ATOM 5542 O O . ASP C 1 243 ? -7.195 46.657 245.844 1.00 58.74 243 ASP C O 1
ATOM 5547 N N . THR C 1 244 ? -5.748 45.015 245.348 1.00 54.93 244 THR C N 1
ATOM 5548 C CA . THR C 1 244 ? -5.511 44.658 246.742 1.00 56.73 244 THR C CA 1
ATOM 5549 C C . THR C 1 244 ? -4.986 45.858 247.543 1.00 57.53 244 THR C C 1
ATOM 5550 O O . THR C 1 244 ? -5.392 46.069 248.676 1.00 59.89 244 THR C O 1
ATOM 5554 N N . LEU C 1 245 ? -4.103 46.656 246.945 1.00 59.49 245 LEU C N 1
ATOM 5555 C CA . LEU C 1 245 ? -3.501 47.788 247.658 1.00 57.76 245 LEU C CA 1
ATOM 5556 C C . LEU C 1 245 ? -4.367 49.053 247.647 1.00 62.00 245 LEU C C 1
ATOM 5557 O O . LEU C 1 245 ? -3.942 50.111 248.112 1.00 66.10 245 LEU C O 1
ATOM 5562 N N . GLY C 1 246 ? -5.583 48.944 247.123 1.00 58.59 246 GLY C N 1
ATOM 5563 C CA . GLY C 1 246 ? -6.490 50.075 247.100 1.00 61.29 246 GLY C CA 1
ATOM 5564 C C . GLY C 1 246 ? -6.068 51.224 246.198 1.00 67.24 246 GLY C C 1
ATOM 5565 O O . GLY C 1 246 ? -6.288 52.386 246.534 1.00 65.97 246 GLY C O 1
ATOM 5566 N N . HIS C 1 247 ? -5.456 50.912 245.056 1.00 63.78 247 HIS C N 1
ATOM 5567 C CA . HIS C 1 247 ? -5.156 51.938 244.056 1.00 66.53 247 HIS C CA 1
ATOM 5568 C C . HIS C 1 247 ? -6.151 51.884 242.903 1.00 70.65 247 HIS C C 1
ATOM 5569 O O . HIS C 1 247 ? -6.379 50.822 242.326 1.00 72.57 247 HIS C O 1
ATOM 5576 N N . SER D 1 2 ? 16.860 43.271 172.926 1.00 134.34 2 SER D N 1
ATOM 5577 C CA . SER D 1 2 ? 17.139 42.560 174.171 1.00 130.55 2 SER D CA 1
ATOM 5578 C C . SER D 1 2 ? 16.446 41.203 174.204 1.00 129.34 2 SER D C 1
ATOM 5579 O O . SER D 1 2 ? 15.234 41.107 173.996 1.00 133.56 2 SER D O 1
ATOM 5582 N N . ASP D 1 3 ? 17.222 40.153 174.454 1.00 121.69 3 ASP D N 1
ATOM 5583 C CA . ASP D 1 3 ? 16.652 38.836 174.684 1.00 113.12 3 ASP D CA 1
ATOM 5584 C C . ASP D 1 3 ? 16.075 38.827 176.090 1.00 100.40 3 ASP D C 1
ATOM 5585 O O . ASP D 1 3 ? 16.806 38.983 177.066 1.00 94.20 3 ASP D O 1
ATOM 5590 N N . ILE D 1 4 ? 14.761 38.664 176.188 1.00 96.20 4 ILE D N 1
ATOM 5591 C CA . ILE D 1 4 ? 14.081 38.766 177.466 1.00 92.94 4 ILE D CA 1
ATOM 5592 C C . ILE D 1 4 ? 14.530 37.650 178.408 1.00 93.33 4 ILE D C 1
ATOM 5593 O O . ILE D 1 4 ? 14.479 37.802 179.632 1.00 90.40 4 ILE D O 1
ATOM 5598 N N . LYS D 1 5 ? 15.001 36.542 177.842 1.00 86.11 5 LYS D N 1
ATOM 5599 C CA . LYS D 1 5 ? 15.518 35.458 178.663 1.00 85.72 5 LYS D CA 1
ATOM 5600 C C . LYS D 1 5 ? 16.831 35.882 179.329 1.00 84.41 5 LYS D C 1
ATOM 5601 O O . LYS D 1 5 ? 17.065 35.583 180.504 1.00 81.09 5 LYS D O 1
ATOM 5605 N N . ALA D 1 6 ? 17.670 36.603 178.590 1.00 84.47 6 ALA D N 1
ATOM 5606 C CA . ALA D 1 6 ? 18.927 37.105 179.139 1.00 80.59 6 ALA D CA 1
ATOM 5607 C C . ALA D 1 6 ? 18.666 38.152 180.216 1.00 84.00 6 ALA D C 1
ATOM 5608 O O . ALA D 1 6 ? 19.389 38.229 181.207 1.00 87.02 6 ALA D O 1
ATOM 5610 N N . VAL D 1 7 ? 17.626 38.956 180.018 1.00 85.82 7 VAL D N 1
ATOM 5611 C CA . VAL D 1 7 ? 17.224 39.938 181.020 1.00 84.77 7 VAL D CA 1
ATOM 5612 C C . VAL D 1 7 ? 16.729 39.251 182.288 1.00 81.09 7 VAL D C 1
ATOM 5613 O O . VAL D 1 7 ? 17.104 39.634 183.396 1.00 81.40 7 VAL D O 1
ATOM 5617 N N . ALA D 1 8 ? 15.890 38.231 182.126 1.00 79.27 8 ALA D N 1
ATOM 5618 C CA . ALA D 1 8 ? 15.332 37.524 183.273 1.00 75.88 8 ALA D CA 1
ATOM 5619 C C . ALA D 1 8 ? 16.420 36.783 184.038 1.00 76.87 8 ALA D C 1
ATOM 5620 O O . ALA D 1 8 ? 16.385 36.710 185.270 1.00 79.42 8 ALA D O 1
ATOM 5622 N N . GLN D 1 9 ? 17.388 36.235 183.312 1.00 76.23 9 GLN D N 1
ATOM 5623 C CA . GLN D 1 9 ? 18.504 35.559 183.960 1.00 79.94 9 GLN D CA 1
ATOM 5624 C C . GLN D 1 9 ? 19.329 36.558 184.766 1.00 77.44 9 GLN D C 1
ATOM 5625 O O . GLN D 1 9 ? 19.702 36.299 185.913 1.00 74.95 9 GLN D O 1
ATOM 5631 N N . ARG D 1 10 ? 19.599 37.707 184.156 1.00 76.44 10 ARG D N 1
ATOM 5632 C CA . ARG D 1 10 ? 20.333 38.777 184.816 1.00 73.44 10 ARG D CA 1
ATOM 5633 C C . ARG D 1 10 ? 19.606 39.276 186.074 1.00 73.25 10 ARG D C 1
ATOM 5634 O O . ARG D 1 10 ? 20.205 39.381 187.151 1.00 68.35 10 ARG D O 1
ATOM 5642 N N . ALA D 1 11 ? 18.315 39.570 185.941 1.00 70.88 11 ALA D N 1
ATOM 5643 C CA . ALA D 1 11 ? 17.537 40.092 187.058 1.00 68.83 11 ALA D CA 1
ATOM 5644 C C . ALA D 1 11 ? 17.519 39.114 188.232 1.00 69.75 11 ALA D C 1
ATOM 5645 O O . ALA D 1 11 ? 17.636 39.520 189.390 1.00 67.41 11 ALA D O 1
ATOM 5647 N N . LEU D 1 12 ? 17.388 37.828 187.920 1.00 69.47 12 LEU D N 1
ATOM 5648 C CA . LEU D 1 12 ? 17.313 36.785 188.934 1.00 67.60 12 LEU D CA 1
ATOM 5649 C C . LEU D 1 12 ? 18.556 36.753 189.822 1.00 66.04 12 LEU D C 1
ATOM 5650 O O . LEU D 1 12 ? 18.462 36.601 191.046 1.00 62.95 12 LEU D O 1
ATOM 5655 N N . SER D 1 13 ? 19.721 36.899 189.201 1.00 65.87 13 SER D N 1
ATOM 5656 C CA . SER D 1 13 ? 20.980 36.836 189.931 1.00 66.41 13 SER D CA 1
ATOM 5657 C C . SER D 1 13 ? 21.187 38.090 190.766 1.00 61.51 13 SER D C 1
ATOM 5658 O O . SER D 1 13 ? 22.091 38.142 191.600 1.00 62.97 13 SER D O 1
ATOM 5661 N N . LEU D 1 14 ? 20.345 39.096 190.538 1.00 61.25 14 LEU D N 1
ATOM 5662 C CA . LEU D 1 14 ? 20.432 40.354 191.277 1.00 62.93 14 LEU D CA 1
ATOM 5663 C C . LEU D 1 14 ? 19.309 40.529 192.303 1.00 60.68 14 LEU D C 1
ATOM 5664 O O . LEU D 1 14 ? 19.213 41.574 192.945 1.00 60.54 14 LEU D O 1
ATOM 5669 N N . MET D 1 15 ? 18.461 39.516 192.457 1.00 58.27 15 MET D N 1
ATOM 5670 C CA . MET D 1 15 ? 17.313 39.640 193.353 1.00 57.39 15 MET D CA 1
ATOM 5671 C C . MET D 1 15 ? 17.689 39.543 194.829 1.00 60.17 15 MET D C 1
ATOM 5672 O O . MET D 1 15 ? 18.496 38.705 195.225 1.00 59.14 15 MET D O 1
ATOM 5677 N N . ASP D 1 16 ? 17.104 40.431 195.625 1.00 57.51 16 ASP D N 1
ATOM 5678 C CA . ASP D 1 16 ? 16.965 40.204 197.058 1.00 56.97 16 ASP D CA 1
ATOM 5679 C C . ASP D 1 16 ? 15.564 39.659 197.260 1.00 55.28 16 ASP D C 1
ATOM 5680 O O . ASP D 1 16 ? 14.605 40.428 197.313 1.00 57.46 16 ASP D O 1
ATOM 5685 N N . LEU D 1 17 ? 15.432 38.338 197.326 1.00 54.33 17 LEU D N 1
ATOM 5686 C CA . LEU D 1 17 ? 14.116 37.730 197.479 1.00 57.51 17 LEU D CA 1
ATOM 5687 C C . LEU D 1 17 ? 13.541 38.133 198.843 1.00 57.16 17 LEU D C 1
ATOM 5688 O O . LEU D 1 17 ? 14.100 37.808 199.892 1.00 48.68 17 LEU D O 1
ATOM 5693 N N . THR D 1 18 ? 12.430 38.860 198.823 1.00 56.68 18 THR D N 1
ATOM 5694 C CA . THR D 1 18 ? 11.987 39.572 200.017 1.00 55.29 18 THR D CA 1
ATOM 5695 C C . THR D 1 18 ? 10.717 38.997 200.659 1.00 55.12 18 THR D C 1
ATOM 5696 O O . THR D 1 18 ? 9.741 38.693 199.973 1.00 56.79 18 THR D O 1
ATOM 5700 N N . SER D 1 19 ? 10.744 38.844 201.982 1.00 58.00 19 SER D N 1
ATOM 5701 C CA . SER D 1 19 ? 9.538 38.534 202.751 1.00 59.09 19 SER D CA 1
ATOM 5702 C C . SER D 1 19 ? 9.531 39.362 204.035 1.00 56.66 19 SER D C 1
ATOM 5703 O O . SER D 1 19 ? 10.377 39.175 204.913 1.00 52.74 19 SER D O 1
ATOM 5706 N N . LEU D 1 20 ? 8.581 40.286 204.126 1.00 52.77 20 LEU D N 1
ATOM 5707 C CA . LEU D 1 20 ? 8.509 41.211 205.246 1.00 53.94 20 LEU D CA 1
ATOM 5708 C C . LEU D 1 20 ? 7.068 41.388 205.707 1.00 54.95 20 LEU D C 1
ATOM 5709 O O . LEU D 1 20 ? 6.544 42.502 205.735 1.00 54.64 20 LEU D O 1
ATOM 5714 N N . THR D 1 21 ? 6.420 40.283 206.058 1.00 57.80 21 THR D N 1
ATOM 5715 C CA . THR D 1 21 ? 5.058 40.349 206.576 1.00 63.86 21 THR D CA 1
ATOM 5716 C C . THR D 1 21 ? 5.078 40.655 208.071 1.00 61.11 21 THR D C 1
ATOM 5717 O O . THR D 1 21 ? 4.074 41.090 208.631 1.00 56.85 21 THR D O 1
ATOM 5721 N N . ASN 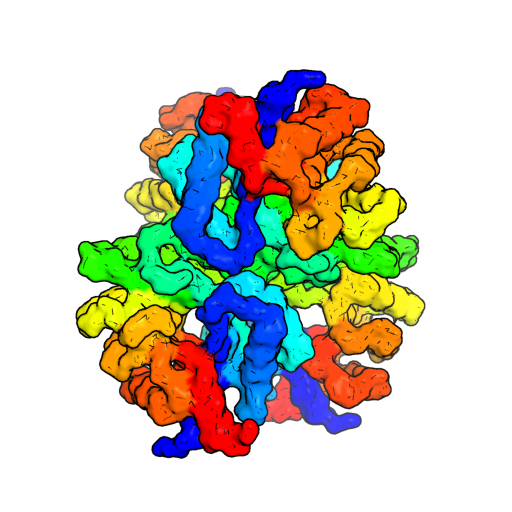D 1 22 ? 6.237 40.424 208.686 1.00 60.05 22 ASN D N 1
ATOM 5722 C CA . ASN D 1 22 ? 6.449 40.528 210.136 1.00 57.40 22 ASN D CA 1
ATOM 5723 C C . ASN D 1 22 ? 5.611 39.517 210.927 1.00 64.02 22 ASN D C 1
ATOM 5724 O O . ASN D 1 22 ? 5.520 39.605 212.156 1.00 61.45 22 ASN D O 1
ATOM 5729 N N . THR D 1 23 ? 5.016 38.551 210.225 1.00 64.51 23 THR D N 1
ATOM 5730 C CA . THR D 1 23 ? 4.318 37.444 210.884 1.00 62.69 23 THR D CA 1
ATOM 5731 C C . THR D 1 23 ? 4.801 36.096 210.356 1.00 62.93 23 THR D C 1
ATOM 5732 O O . THR D 1 23 ? 4.133 35.083 210.530 1.00 66.20 23 THR D O 1
ATOM 5736 N N . GLU D 1 24 ? 5.963 36.087 209.711 1.00 61.97 24 GLU D N 1
ATOM 5737 C CA . GLU D 1 24 ? 6.528 34.858 209.157 1.00 58.29 24 GLU D CA 1
ATOM 5738 C C . GLU D 1 24 ? 6.724 33.760 210.205 1.00 62.02 24 GLU D C 1
ATOM 5739 O O . GLU D 1 24 ? 7.139 34.024 211.334 1.00 64.94 24 GLU D O 1
ATOM 5745 N N . THR D 1 25 ? 6.424 32.525 209.814 1.00 63.05 25 THR D N 1
ATOM 5746 C CA . THR D 1 25 ? 6.760 31.355 210.616 1.00 63.90 25 THR D CA 1
ATOM 5747 C C . THR D 1 25 ? 8.162 30.893 210.243 1.00 66.51 25 THR D C 1
ATOM 5748 O O . THR D 1 25 ? 8.704 31.323 209.221 1.00 64.76 25 THR D O 1
ATOM 5752 N N . ASP D 1 26 ? 8.743 30.020 211.061 1.00 63.48 26 ASP D N 1
ATOM 5753 C CA . ASP D 1 26 ? 10.054 29.453 210.769 1.00 61.61 26 ASP D CA 1
ATOM 5754 C C . ASP D 1 26 ? 10.060 28.739 209.415 1.00 65.80 26 ASP D C 1
ATOM 5755 O O . ASP D 1 26 ? 11.033 28.823 208.663 1.00 64.88 26 ASP D O 1
ATOM 5760 N N . GLN D 1 27 ? 8.966 28.046 209.110 1.00 66.99 27 GLN D N 1
ATOM 5761 C CA . GLN D 1 27 ? 8.860 27.277 207.873 1.00 70.58 27 GLN D CA 1
ATOM 5762 C C . GLN D 1 27 ? 8.763 28.182 206.645 1.00 70.36 27 GLN D C 1
ATOM 5763 O O . GLN D 1 27 ? 9.297 27.855 205.585 1.00 71.40 27 GLN D O 1
ATOM 5769 N N . GLU D 1 28 ? 8.081 29.316 206.789 1.00 65.35 28 GLU D N 1
ATOM 5770 C CA . GLU D 1 28 ? 8.005 30.295 205.710 1.00 65.14 28 GLU D CA 1
ATOM 5771 C C . GLU D 1 28 ? 9.377 30.914 205.403 1.00 62.81 28 GLU D C 1
ATOM 5772 O O . GLU D 1 28 ? 9.674 31.231 204.246 1.00 54.95 28 GLU D O 1
ATOM 5778 N N . ILE D 1 29 ? 10.214 31.079 206.427 1.00 53.91 29 ILE D N 1
ATOM 5779 C CA . ILE D 1 29 ? 11.573 31.567 206.210 1.00 54.61 29 ILE D CA 1
ATOM 5780 C C . ILE D 1 29 ? 12.402 30.512 205.481 1.00 60.74 29 ILE D C 1
ATOM 5781 O O . ILE D 1 29 ? 13.137 30.824 204.535 1.00 65.53 29 ILE D O 1
ATOM 5786 N N . ILE D 1 30 ? 12.278 29.260 205.913 1.00 57.67 30 ILE D N 1
ATOM 5787 C CA . ILE D 1 30 ? 12.989 28.171 205.257 1.00 62.33 30 ILE D CA 1
ATOM 5788 C C . ILE D 1 30 ? 12.527 28.038 203.798 1.00 64.05 30 ILE D C 1
ATOM 5789 O O . ILE D 1 30 ? 13.346 27.861 202.899 1.00 69.55 30 ILE D O 1
ATOM 5794 N N . ASP D 1 31 ? 11.219 28.148 203.575 1.00 62.34 31 ASP D N 1
ATOM 5795 C CA . ASP D 1 31 ? 10.656 28.087 202.228 1.00 65.84 31 ASP D CA 1
ATOM 5796 C C . ASP D 1 31 ? 11.191 29.209 201.349 1.00 64.91 31 ASP D C 1
ATOM 5797 O O . ASP D 1 31 ? 11.395 29.023 200.151 1.00 70.10 31 ASP D O 1
ATOM 5802 N N . LEU D 1 32 ? 11.404 30.377 201.943 1.00 60.68 32 LEU D N 1
ATOM 5803 C CA . LEU D 1 32 ? 11.957 31.508 201.211 1.00 58.97 32 LEU D CA 1
ATOM 5804 C C . LEU D 1 32 ? 13.374 31.181 200.753 1.00 60.24 32 LEU D C 1
ATOM 5805 O O . LEU D 1 32 ? 13.753 31.456 199.606 1.00 61.28 32 LEU D O 1
ATOM 5810 N N . CYS D 1 33 ? 14.148 30.580 201.652 1.00 56.24 33 CYS D N 1
ATOM 5811 C CA . CYS D 1 33 ? 15.507 30.159 201.331 1.00 55.15 33 CYS D CA 1
ATOM 5812 C C . CYS D 1 33 ? 15.522 29.133 200.191 1.00 58.38 33 CYS D C 1
ATOM 5813 O O . CYS D 1 33 ? 16.400 29.170 199.330 1.00 58.14 33 CYS D O 1
ATOM 5816 N N . ARG D 1 34 ? 14.555 28.219 200.193 1.00 50.15 34 ARG D N 1
ATOM 5817 C CA . ARG D 1 34 ? 14.448 27.214 199.137 1.00 64.51 34 ARG D CA 1
ATOM 5818 C C . ARG D 1 34 ? 14.173 27.864 197.782 1.00 62.99 34 ARG D C 1
ATOM 5819 O O . ARG D 1 34 ? 14.765 27.480 196.777 1.00 60.96 34 ARG D O 1
ATOM 5821 N N . GLN D 1 35 ? 13.282 28.853 197.765 1.00 63.71 35 GLN D N 1
ATOM 5822 C CA . GLN D 1 35 ? 12.956 29.576 196.536 1.00 67.22 35 GLN D CA 1
ATOM 5823 C C . GLN D 1 35 ? 14.168 30.347 196.012 1.00 65.80 35 GLN D C 1
ATOM 5824 O O . GLN D 1 35 ? 14.386 30.423 194.797 1.00 62.57 35 GLN D O 1
ATOM 5830 N N . ALA D 1 36 ? 14.961 30.904 196.929 1.00 61.34 36 ALA D N 1
ATOM 5831 C CA . ALA D 1 36 ? 16.169 31.638 196.556 1.00 59.78 36 ALA D CA 1
ATOM 5832 C C . ALA D 1 36 ? 17.149 30.747 195.792 1.00 64.26 36 ALA D C 1
ATOM 5833 O O . ALA D 1 36 ? 17.966 31.236 195.012 1.00 66.48 36 ALA D O 1
ATOM 5835 N N . LYS D 1 37 ? 17.058 29.440 196.022 1.00 64.78 37 LYS D N 1
ATOM 5836 C CA . LYS D 1 37 ? 17.830 28.459 195.266 1.00 64.27 37 LYS D CA 1
ATOM 5837 C C . LYS D 1 37 ? 16.979 27.945 194.108 1.00 65.45 37 LYS D C 1
ATOM 5838 O O . LYS D 1 37 ? 16.530 26.799 194.120 1.00 66.48 37 LYS D O 1
ATOM 5844 N N . SER D 1 38 ? 16.752 28.804 193.116 1.00 64.64 38 SER D N 1
ATOM 5845 C CA . SER D 1 38 ? 15.775 28.536 192.060 1.00 65.50 38 SER D CA 1
ATOM 5846 C C . SER D 1 38 ? 16.345 27.599 191.002 1.00 68.12 38 SER D C 1
ATOM 5847 O O . SER D 1 38 ? 17.563 27.489 190.877 1.00 69.76 38 SER D O 1
ATOM 5850 N N . PRO D 1 39 ? 15.465 26.921 190.235 1.00 70.89 39 PRO D N 1
ATOM 5851 C CA . PRO D 1 39 ? 15.887 26.044 189.129 1.00 71.11 39 PRO D CA 1
ATOM 5852 C C . PRO D 1 39 ? 16.714 26.743 188.054 1.00 74.48 39 PRO D C 1
ATOM 5853 O O . PRO D 1 39 ? 17.345 26.070 187.235 1.00 79.83 39 PRO D O 1
ATOM 5857 N N . ALA D 1 40 ? 16.696 28.071 188.035 1.00 74.08 40 ALA D N 1
ATOM 5858 C CA . ALA D 1 40 ? 17.434 28.819 187.024 1.00 76.68 40 ALA D CA 1
ATOM 5859 C C . ALA D 1 40 ? 18.680 29.461 187.622 1.00 76.02 40 ALA D C 1
ATOM 5860 O O . ALA D 1 40 ? 19.383 30.225 186.952 1.00 75.19 40 ALA D O 1
ATOM 5862 N N . GLY D 1 41 ? 18.951 29.140 188.884 1.00 69.37 41 GLY D N 1
ATOM 5863 C CA . GLY D 1 41 ? 20.104 29.680 189.575 1.00 68.24 41 GLY D CA 1
ATOM 5864 C C . GLY D 1 41 ? 19.721 30.240 190.929 1.00 71.05 41 GLY D C 1
ATOM 5865 O O . GLY D 1 41 ? 18.572 30.128 191.355 1.00 71.94 41 GLY D O 1
ATOM 5866 N N . GLU D 1 42 ? 20.682 30.852 191.606 1.00 70.15 42 GLU D N 1
ATOM 5867 C CA . GLU D 1 42 ? 20.442 31.381 192.941 1.00 67.17 42 GLU D CA 1
ATOM 5868 C C . GLU D 1 42 ? 20.294 32.897 192.915 1.00 68.13 42 GLU D C 1
ATOM 5869 O O . GLU D 1 42 ? 20.918 33.574 192.093 1.00 62.38 42 GLU D O 1
ATOM 5875 N N . THR D 1 43 ? 19.447 33.431 193.793 1.00 52.87 43 THR D N 1
ATOM 5876 C CA . THR D 1 43 ? 19.314 34.880 193.890 1.00 57.38 43 THR D CA 1
ATOM 5877 C C . THR D 1 43 ? 20.558 35.456 194.564 1.00 55.63 43 THR D C 1
ATOM 5878 O O . THR D 1 43 ? 21.398 34.710 195.066 1.00 55.45 43 THR D O 1
ATOM 5882 N N . ALA D 1 44 ? 20.693 36.778 194.557 1.00 57.56 44 ALA D N 1
ATOM 5883 C CA . ALA D 1 44 ? 21.827 37.413 195.218 1.00 54.34 44 ALA D CA 1
ATOM 5884 C C . ALA D 1 44 ? 21.675 37.300 196.729 1.00 59.62 44 ALA D C 1
ATOM 5885 O O . ALA D 1 44 ? 22.629 36.983 197.437 1.00 55.61 44 ALA D O 1
ATOM 5887 N N . ALA D 1 45 ? 20.462 37.558 197.210 1.00 58.97 45 ALA D N 1
ATOM 5888 C CA . ALA D 1 45 ? 20.200 37.599 198.639 1.00 53.44 45 ALA D CA 1
ATOM 5889 C C . ALA D 1 45 ? 18.737 37.315 198.953 1.00 52.20 45 ALA D C 1
ATOM 5890 O O . ALA D 1 45 ? 17.893 37.231 198.052 1.00 51.52 45 ALA D O 1
ATOM 5892 N N . ILE D 1 46 ? 18.459 37.153 200.241 1.00 48.01 46 ILE D N 1
ATOM 5893 C CA . ILE D 1 46 ? 17.100 37.198 200.765 1.00 48.76 46 ILE D CA 1
ATOM 5894 C C . ILE D 1 46 ? 16.973 38.444 201.641 1.00 50.58 46 ILE D C 1
ATOM 5895 O O . ILE D 1 46 ? 17.974 38.995 202.097 1.00 49.96 46 ILE D O 1
ATOM 5900 N N . CYS D 1 47 ? 15.748 38.898 201.874 1.00 51.05 47 CYS D N 1
ATOM 5901 C CA . CYS D 1 47 ? 15.532 40.050 202.733 1.00 48.66 47 CYS D CA 1
ATOM 5902 C C . CYS D 1 47 ? 14.377 39.750 203.674 1.00 53.61 47 CYS D C 1
ATOM 5903 O O . CYS D 1 47 ? 13.243 39.554 203.229 1.00 53.81 47 CYS D O 1
ATOM 5906 N N . ILE D 1 48 ? 14.690 39.692 204.971 1.00 50.71 48 ILE D N 1
ATOM 5907 C CA . ILE D 1 48 ? 13.756 39.280 206.028 1.00 53.93 48 ILE D CA 1
ATOM 5908 C C . ILE D 1 48 ? 13.940 40.134 207.287 1.00 50.86 48 ILE D C 1
ATOM 5909 O O . ILE D 1 48 ? 14.965 40.796 207.434 1.00 49.73 48 ILE D O 1
ATOM 5914 N N . PHE D 1 49 ? 12.965 40.121 208.197 1.00 50.48 49 PHE D N 1
ATOM 5915 C CA . PHE D 1 49 ? 13.121 40.852 209.457 1.00 54.33 49 PHE D CA 1
ATOM 5916 C C . PHE D 1 49 ? 14.242 40.240 210.301 1.00 51.27 49 PHE D C 1
ATOM 5917 O O . PHE D 1 49 ? 14.516 39.046 210.198 1.00 42.34 49 PHE D O 1
ATOM 5925 N N . PRO D 1 50 ? 14.909 41.071 211.122 1.00 51.29 50 PRO D N 1
ATOM 5926 C CA . PRO D 1 50 ? 16.153 40.657 211.791 1.00 44.39 50 PRO D CA 1
ATOM 5927 C C . PRO D 1 50 ? 16.045 39.371 212.606 1.00 45.09 50 PRO D C 1
ATOM 5928 O O . PRO D 1 50 ? 16.995 38.592 212.607 1.00 44.74 50 PRO D O 1
ATOM 5932 N N . ARG D 1 51 ? 14.919 39.140 213.276 1.00 45.42 51 ARG D N 1
ATOM 5933 C CA . ARG D 1 51 ? 14.819 37.971 214.152 1.00 44.68 51 ARG D CA 1
ATOM 5934 C C . ARG D 1 51 ? 14.855 36.640 213.397 1.00 45.89 51 ARG D C 1
ATOM 5935 O O . ARG D 1 51 ? 15.140 35.604 213.989 1.00 45.25 51 ARG D O 1
ATOM 5943 N N . PHE D 1 52 ? 14.587 36.663 212.091 1.00 45.89 52 PHE D N 1
ATOM 5944 C CA . PHE D 1 52 ? 14.543 35.425 211.321 1.00 45.87 52 PHE D CA 1
ATOM 5945 C C . PHE D 1 52 ? 15.902 35.048 210.747 1.00 45.75 52 PHE D C 1
ATOM 5946 O O . PHE D 1 52 ? 16.054 34.001 210.111 1.00 49.38 52 PHE D O 1
ATOM 5954 N N . ILE D 1 53 ? 16.896 35.898 210.972 1.00 40.78 53 ILE D N 1
ATOM 5955 C CA . ILE D 1 53 ? 18.219 35.668 210.395 1.00 40.24 53 ILE D CA 1
ATOM 5956 C C . ILE D 1 53 ? 18.877 34.351 210.842 1.00 43.33 53 ILE D C 1
ATOM 5957 O O . ILE D 1 53 ? 19.393 33.629 209.995 1.00 43.97 53 ILE D O 1
ATOM 5962 N N . PRO D 1 54 ? 18.859 34.019 212.160 1.00 41.07 54 PRO D N 1
ATOM 5963 C CA . PRO D 1 54 ? 19.546 32.766 212.518 1.00 39.79 54 PRO D CA 1
ATOM 5964 C C . PRO D 1 54 ? 18.958 31.519 211.850 1.00 43.73 54 PRO D C 1
ATOM 5965 O O . PRO D 1 54 ? 19.726 30.663 211.405 1.00 47.84 54 PRO D O 1
ATOM 5969 N N . VAL D 1 55 ? 17.632 31.424 211.780 1.00 44.04 55 VAL D N 1
ATOM 5970 C CA . VAL D 1 55 ? 16.965 30.312 211.105 1.00 48.53 55 VAL D CA 1
ATOM 5971 C C . VAL D 1 55 ? 17.296 30.280 209.599 1.00 49.60 55 VAL D C 1
ATOM 5972 O O . VAL D 1 55 ? 17.530 29.216 209.032 1.00 51.55 55 VAL D O 1
ATOM 5976 N N . ALA D 1 56 ? 17.329 31.448 208.966 1.00 48.89 56 ALA D N 1
ATOM 5977 C CA . ALA D 1 56 ? 17.654 31.536 207.538 1.00 47.62 56 ALA D CA 1
ATOM 5978 C C . ALA D 1 56 ? 19.094 31.130 207.277 1.00 49.38 56 ALA D C 1
ATOM 5979 O O . ALA D 1 56 ? 19.382 30.402 206.316 1.00 50.55 56 ALA D O 1
ATOM 5981 N N . LYS D 1 57 ? 19.999 31.605 208.132 1.00 49.81 57 LYS D N 1
ATOM 5982 C CA . LYS D 1 57 ? 21.413 31.276 208.002 1.00 53.64 57 LYS D CA 1
ATOM 5983 C C . LYS D 1 57 ? 21.588 29.769 208.082 1.00 57.41 57 LYS D C 1
ATOM 5984 O O . LYS D 1 57 ? 22.364 29.186 207.323 1.00 54.57 57 LYS D O 1
ATOM 5990 N N . LYS D 1 58 ? 20.839 29.137 208.984 1.00 54.13 58 LYS D N 1
ATOM 5991 C CA . LYS D 1 58 ? 20.879 27.683 209.113 1.00 52.98 58 LYS D CA 1
ATOM 5992 C C . LYS D 1 58 ? 20.310 27.000 207.872 1.00 50.47 58 LYS D C 1
ATOM 5993 O O . LYS D 1 58 ? 20.858 26.011 207.401 1.00 51.48 58 LYS D O 1
ATOM 5999 N N . ALA D 1 59 ? 19.199 27.521 207.361 1.00 51.70 59 ALA D N 1
ATOM 6000 C CA . ALA D 1 59 ? 18.571 26.952 206.171 1.00 51.86 59 ALA D CA 1
ATOM 6001 C C . ALA D 1 59 ? 19.479 27.089 204.952 1.00 53.73 59 ALA D C 1
ATOM 6002 O O . ALA D 1 59 ? 19.595 26.165 204.140 1.00 53.75 59 ALA D O 1
ATOM 6004 N N . LEU D 1 60 ? 20.127 28.242 204.824 1.00 54.17 60 LEU D N 1
ATOM 6005 C CA . LEU D 1 60 ? 20.980 28.485 203.666 1.00 52.41 60 LEU D CA 1
ATOM 6006 C C . LEU D 1 60 ? 22.192 27.577 203.725 1.00 55.13 60 LEU D C 1
ATOM 6007 O O . LEU D 1 60 ? 22.607 27.028 202.700 1.00 55.40 60 LEU D O 1
ATOM 6012 N N . LYS D 1 61 ? 22.745 27.399 204.924 1.00 53.11 61 LYS D N 1
ATOM 6013 C CA . LYS D 1 61 ? 23.866 26.480 205.099 1.00 54.86 61 LYS D CA 1
ATOM 6014 C C . LYS D 1 61 ? 23.450 25.053 204.759 1.00 58.68 61 LYS D C 1
ATOM 6015 O O . LYS D 1 61 ? 24.182 24.324 204.090 1.00 61.21 61 LYS D O 1
ATOM 6018 N N . ALA D 1 62 ? 22.257 24.672 205.204 1.00 56.82 62 ALA D N 1
ATOM 6019 C CA . ALA D 1 62 ? 21.763 23.313 205.019 1.00 55.87 62 ALA D CA 1
ATOM 6020 C C . ALA D 1 62 ? 21.559 22.937 203.544 1.00 63.02 62 ALA D C 1
ATOM 6021 O O . ALA D 1 62 ? 21.729 21.778 203.169 1.00 63.44 62 ALA D O 1
ATOM 6023 N N . GLN D 1 63 ? 21.195 23.913 202.715 1.00 63.11 63 GLN D N 1
ATOM 6024 C CA . GLN D 1 63 ? 20.948 23.656 201.297 1.00 61.75 63 GLN D CA 1
ATOM 6025 C C . GLN D 1 63 ? 22.168 24.010 200.442 1.00 67.05 63 GLN D C 1
ATOM 6026 O O . GLN D 1 63 ? 22.062 24.160 199.221 1.00 67.05 63 GLN D O 1
ATOM 6032 N N . GLN D 1 64 ? 23.320 24.147 201.093 1.00 67.27 64 GLN D N 1
ATOM 6033 C CA . GLN D 1 64 ? 24.595 24.348 200.403 1.00 69.56 64 GLN D CA 1
ATOM 6034 C C . GLN D 1 64 ? 24.657 25.649 199.602 1.00 67.33 64 GLN D C 1
ATOM 6035 O O . GLN D 1 64 ? 25.342 25.715 198.587 1.00 70.57 64 GLN D O 1
ATOM 6041 N N . THR D 1 65 ? 23.951 26.686 200.046 1.00 63.81 65 THR D N 1
ATOM 6042 C CA . THR D 1 65 ? 24.022 27.979 199.362 1.00 62.70 65 THR D CA 1
ATOM 6043 C C . THR D 1 65 ? 24.449 29.121 200.294 1.00 63.53 65 THR D C 1
ATOM 6044 O O . THR D 1 65 ? 23.701 30.078 200.490 1.00 62.09 65 THR D O 1
ATOM 6048 N N . PRO D 1 66 ? 25.669 29.042 200.853 1.00 70.32 66 PRO D N 1
ATOM 6049 C CA . PRO D 1 66 ? 26.091 30.048 201.836 1.00 73.58 66 PRO D CA 1
ATOM 6050 C C . PRO D 1 66 ? 26.425 31.389 201.183 1.00 69.18 66 PRO D C 1
ATOM 6051 O O . PRO D 1 66 ? 26.538 32.412 201.863 1.00 71.97 66 PRO D O 1
ATOM 6055 N N A HIS D 1 67 ? 26.565 31.371 199.866 0.48 64.34 67 HIS D N 1
ATOM 6056 N N B HIS D 1 67 ? 26.584 31.365 199.861 0.52 64.30 67 HIS D N 1
ATOM 6057 C CA A HIS D 1 67 ? 26.869 32.561 199.087 0.48 62.74 67 HIS D CA 1
ATOM 6058 C CA B HIS D 1 67 ? 26.872 32.564 199.078 0.52 62.75 67 HIS D CA 1
ATOM 6059 C C A HIS D 1 67 ? 25.653 33.472 198.907 0.48 62.20 67 HIS D C 1
ATOM 6060 C C B HIS D 1 67 ? 25.657 33.485 198.951 0.52 62.16 67 HIS D C 1
ATOM 6061 O O A HIS D 1 67 ? 25.786 34.621 198.490 0.48 63.19 67 HIS D O 1
ATOM 6062 O O B HIS D 1 67 ? 25.796 34.660 198.615 0.52 63.11 67 HIS D O 1
ATOM 6075 N N . ILE D 1 68 ? 24.466 32.950 199.199 1.00 58.23 68 ILE D N 1
ATOM 6076 C CA . ILE D 1 68 ? 23.258 33.770 199.187 1.00 55.68 68 ILE D CA 1
ATOM 6077 C C . ILE D 1 68 ? 23.253 34.641 200.437 1.00 55.10 68 ILE D C 1
ATOM 6078 O O . ILE D 1 68 ? 23.194 34.130 201.555 1.00 51.50 68 ILE D O 1
ATOM 6083 N N . LYS D 1 69 ? 23.338 35.954 200.249 1.00 55.62 69 LYS D N 1
ATOM 6084 C CA . LYS D 1 69 ? 23.475 36.868 201.381 1.00 53.51 69 LYS D CA 1
ATOM 6085 C C . LYS D 1 69 ? 22.157 37.046 202.135 1.00 50.69 69 LYS D C 1
ATOM 6086 O O . LYS D 1 69 ? 21.071 36.881 201.574 1.00 50.49 69 LYS D O 1
ATOM 6089 N N . ILE D 1 70 ? 22.258 37.371 203.418 1.00 47.25 70 ILE D N 1
ATOM 6090 C CA . ILE D 1 70 ? 21.075 37.651 204.217 1.00 45.88 70 ILE D CA 1
ATOM 6091 C C . ILE D 1 70 ? 20.974 39.138 204.486 1.00 45.65 70 ILE D C 1
ATOM 6092 O O . ILE D 1 70 ? 21.776 39.697 205.232 1.00 48.54 70 ILE D O 1
ATOM 6097 N N . ALA D 1 71 ? 19.991 39.771 203.856 1.00 47.93 71 ALA D N 1
ATOM 6098 C CA . ALA D 1 71 ? 19.729 41.185 204.049 1.00 46.30 71 ALA D CA 1
ATOM 6099 C C . ALA D 1 71 ? 18.562 41.349 204.993 1.00 45.52 71 ALA D C 1
ATOM 6100 O O . ALA D 1 71 ? 17.697 40.476 205.085 1.00 44.00 71 ALA D O 1
ATOM 6102 N N . THR D 1 72 ? 18.541 42.469 205.702 1.00 46.22 72 THR D N 1
ATOM 6103 C CA . THR D 1 72 ? 17.463 42.744 206.630 1.00 42.27 72 THR D CA 1
ATOM 6104 C C . THR D 1 72 ? 17.144 44.238 206.601 1.00 45.74 72 THR D C 1
ATOM 6105 O O . THR D 1 72 ? 17.740 44.992 205.830 1.00 48.17 72 THR D O 1
ATOM 6109 N N . VAL D 1 73 ? 16.179 44.664 207.405 1.00 45.71 73 VAL D N 1
ATOM 6110 C CA . VAL D 1 73 ? 15.748 46.057 207.399 1.00 45.58 73 VAL D CA 1
ATOM 6111 C C . VAL D 1 73 ? 15.758 46.630 208.815 1.00 50.65 73 VAL D C 1
ATOM 6112 O O . VAL D 1 73 ? 15.505 45.904 209.771 1.00 45.60 73 VAL D O 1
ATOM 6116 N N . THR D 1 74 ? 16.070 47.920 208.947 1.00 52.34 74 THR D N 1
ATOM 6117 C CA . THR D 1 74 ? 15.967 48.613 210.233 1.00 50.31 74 THR D CA 1
ATOM 6118 C C . THR D 1 74 ? 15.348 49.997 210.055 1.00 53.20 74 THR D C 1
ATOM 6119 O O . THR D 1 74 ? 15.308 50.541 208.936 1.00 49.41 74 THR D O 1
ATOM 6123 N N . ASN D 1 75 ? 14.882 50.564 211.169 1.00 49.54 75 ASN D N 1
ATOM 6124 C CA . ASN D 1 75 ? 14.136 51.818 211.157 1.00 52.22 75 ASN D CA 1
ATOM 6125 C C . ASN D 1 75 ? 12.965 51.683 210.189 1.00 54.09 75 ASN D C 1
ATOM 6126 O O . ASN D 1 75 ? 12.594 52.632 209.500 1.00 53.83 75 ASN D O 1
ATOM 6131 N N . PHE D 1 76 ? 12.383 50.485 210.163 1.00 56.10 76 PHE D N 1
ATOM 6132 C CA . PHE D 1 76 ? 11.481 50.049 209.099 1.00 57.10 76 PHE D CA 1
ATOM 6133 C C . PHE D 1 76 ? 10.077 49.806 209.646 1.00 58.92 76 PHE D C 1
ATOM 6134 O O . PHE D 1 76 ? 9.918 49.118 210.650 1.00 56.68 76 PHE D O 1
ATOM 6142 N N . PRO D 1 77 ? 9.049 50.334 208.960 1.00 60.95 77 PRO D N 1
ATOM 6143 C CA . PRO D 1 77 ? 9.172 51.084 207.707 1.00 60.29 77 PRO D CA 1
ATOM 6144 C C . PRO D 1 77 ? 9.055 52.601 207.849 1.00 60.98 77 PRO D C 1
ATOM 6145 O O . PRO D 1 77 ? 9.251 53.323 206.874 1.00 65.34 77 PRO D O 1
ATOM 6149 N N . GLN D 1 78 ? 8.741 53.077 209.042 1.00 61.09 78 GLN D N 1
ATOM 6150 C CA . GLN D 1 78 ? 8.367 54.477 209.233 1.00 67.31 78 GLN D CA 1
ATOM 6151 C C . GLN D 1 78 ? 9.470 55.473 208.854 1.00 67.81 78 GLN D C 1
ATOM 6152 O O . GLN D 1 78 ? 9.181 56.603 208.462 1.00 68.69 78 GLN D O 1
ATOM 6155 N N . GLY D 1 79 ? 10.728 55.061 208.969 1.00 62.40 79 GLY D N 1
ATOM 6156 C CA . GLY D 1 79 ? 11.827 55.975 208.722 1.00 58.62 79 GLY D CA 1
ATOM 6157 C C . GLY D 1 79 ? 11.799 57.153 209.682 1.00 63.22 79 GLY D C 1
ATOM 6158 O O . GLY D 1 79 ? 11.907 58.304 209.264 1.00 59.16 79 GLY D O 1
ATOM 6159 N N . ASN D 1 80 ? 11.643 56.869 210.975 1.00 56.46 80 ASN D N 1
ATOM 6160 C CA . ASN D 1 80 ? 11.604 57.921 211.985 1.00 60.29 80 ASN D CA 1
ATOM 6161 C C . ASN D 1 80 ? 12.962 58.580 212.155 1.00 62.23 80 ASN D C 1
ATOM 6162 O O . ASN D 1 80 ? 13.983 58.059 211.691 1.00 61.73 80 ASN D O 1
ATOM 6167 N N . ASP D 1 81 ? 12.969 59.711 212.850 1.00 64.16 81 ASP D N 1
ATOM 6168 C CA . ASP D 1 81 ? 14.175 60.513 213.002 1.00 65.66 81 ASP D CA 1
ATOM 6169 C C . ASP D 1 81 ? 14.911 60.284 214.331 1.00 60.86 81 ASP D C 1
ATOM 6170 O O . ASP D 1 81 ? 15.714 61.121 214.742 1.0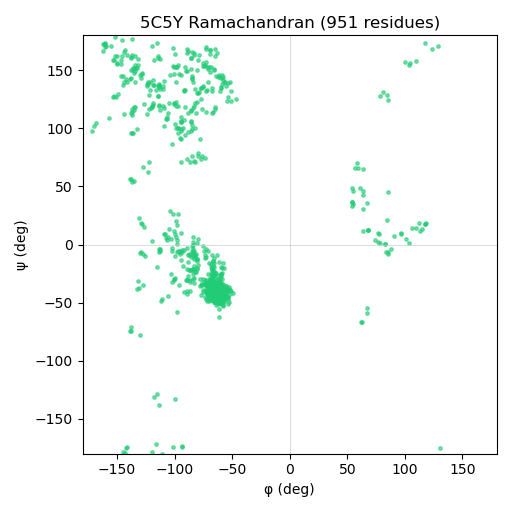0 58.89 81 ASP D O 1
ATOM 6175 N N . ASP D 1 82 ? 14.659 59.155 214.991 1.00 59.02 82 ASP D N 1
ATOM 6176 C CA . ASP D 1 82 ? 15.347 58.856 216.256 1.00 61.14 82 ASP D CA 1
ATOM 6177 C C . ASP D 1 82 ? 16.609 58.047 215.969 1.00 57.37 82 ASP D C 1
ATOM 6178 O O . ASP D 1 82 ? 16.544 56.863 215.627 1.00 52.06 82 ASP D O 1
ATOM 6183 N N . LEU D 1 83 ? 17.754 58.703 216.116 1.00 54.09 83 LEU D N 1
ATOM 6184 C CA . LEU D 1 83 ? 19.038 58.109 215.783 1.00 53.16 83 LEU D CA 1
ATOM 6185 C C . LEU D 1 83 ? 19.398 56.950 216.713 1.00 55.15 83 LEU D C 1
ATOM 6186 O O . LEU D 1 83 ? 19.994 55.970 216.279 1.00 55.07 83 LEU D O 1
ATOM 6191 N N . ASP D 1 84 ? 19.040 57.063 217.991 1.00 55.39 84 ASP D N 1
ATOM 6192 C CA . ASP D 1 84 ? 19.348 56.008 218.958 1.00 57.50 84 ASP D CA 1
ATOM 6193 C C . ASP D 1 84 ? 18.651 54.693 218.604 1.00 55.41 84 ASP D C 1
ATOM 6194 O O . ASP D 1 84 ? 19.251 53.625 218.677 1.00 54.58 84 ASP D O 1
ATOM 6199 N N . ILE D 1 85 ? 17.384 54.776 218.213 1.00 60.34 85 ILE D N 1
ATOM 6200 C CA . ILE D 1 85 ? 16.601 53.586 217.906 1.00 49.19 85 ILE D CA 1
ATOM 6201 C C . ILE D 1 85 ? 17.120 52.902 216.644 1.00 53.18 85 ILE D C 1
ATOM 6202 O O . ILE D 1 85 ? 17.281 51.673 216.618 1.00 51.82 85 ILE D O 1
ATOM 6207 N N . ALA D 1 86 ? 17.428 53.702 215.620 1.00 50.30 86 ALA D N 1
ATOM 6208 C CA . ALA D 1 86 ? 17.939 53.183 214.349 1.00 50.41 86 ALA D CA 1
ATOM 6209 C C . ALA D 1 86 ? 19.300 52.537 214.545 1.00 50.11 86 ALA D C 1
ATOM 6210 O O . ALA D 1 86 ? 19.583 51.489 213.970 1.00 50.07 86 ALA D O 1
ATOM 6212 N N . LEU D 1 87 ? 20.138 53.163 215.368 1.00 50.84 87 LEU D N 1
ATOM 6213 C CA . LEU D 1 87 ? 21.466 52.633 215.656 1.00 47.82 87 LEU D CA 1
ATOM 6214 C C . LEU D 1 87 ? 21.373 51.301 216.407 1.00 50.08 87 LEU D C 1
ATOM 6215 O O . LEU D 1 87 ? 22.093 50.354 216.095 1.00 43.49 87 LEU D O 1
ATOM 6220 N N . ALA D 1 88 ? 20.478 51.229 217.390 1.00 52.86 88 ALA D N 1
ATOM 6221 C CA . ALA D 1 88 ? 20.332 50.010 218.186 1.00 53.89 88 ALA D CA 1
ATOM 6222 C C . ALA D 1 88 ? 19.827 48.855 217.320 1.00 47.71 88 ALA D C 1
ATOM 6223 O O . ALA D 1 88 ? 20.336 47.737 217.403 1.00 46.77 88 ALA D O 1
ATOM 6225 N N . GLU D 1 89 ? 18.835 49.131 216.482 1.00 48.93 89 GLU D N 1
ATOM 6226 C CA . GLU D 1 89 ? 18.309 48.111 215.581 1.00 47.81 89 GLU D CA 1
ATOM 6227 C C . GLU D 1 89 ? 19.374 47.633 214.607 1.00 44.70 89 GLU D C 1
ATOM 6228 O O . GLU D 1 89 ? 19.447 46.444 214.273 1.00 45.16 89 GLU D O 1
ATOM 6234 N N . THR D 1 90 ? 20.208 48.557 214.152 1.00 47.13 90 THR D N 1
ATOM 6235 C CA . THR D 1 90 ? 21.242 48.193 213.192 1.00 47.91 90 THR D CA 1
ATOM 6236 C C . THR D 1 90 ? 22.295 47.340 213.894 1.00 48.62 90 THR D C 1
ATOM 6237 O O . THR D 1 90 ? 22.759 46.343 213.336 1.00 47.94 90 THR D O 1
ATOM 6241 N N . ARG D 1 91 ? 22.649 47.707 215.128 1.00 45.22 91 ARG D N 1
ATOM 6242 C CA . ARG D 1 91 ? 23.599 46.900 215.891 1.00 46.77 91 ARG D CA 1
ATOM 6243 C C . ARG D 1 91 ? 23.049 45.494 216.122 1.00 40.67 91 ARG D C 1
ATOM 6244 O O . ARG D 1 91 ? 23.789 44.510 216.065 1.00 41.77 91 ARG D O 1
ATOM 6252 N N . ALA D 1 92 ? 21.748 45.405 216.377 1.00 40.88 92 ALA D N 1
ATOM 6253 C CA . ALA D 1 92 ? 21.113 44.110 216.606 1.00 40.54 92 ALA D CA 1
ATOM 6254 C C . ALA D 1 92 ? 21.106 43.269 215.332 1.00 40.69 92 ALA D C 1
ATOM 6255 O O . ALA D 1 92 ? 21.431 42.081 215.370 1.00 45.57 92 ALA D O 1
ATOM 6257 N N . ALA D 1 93 ? 20.734 43.890 214.211 1.00 39.19 93 ALA D N 1
ATOM 6258 C CA . ALA D 1 93 ? 20.747 43.206 212.910 1.00 38.92 93 ALA D CA 1
ATOM 6259 C C . ALA D 1 93 ? 22.124 42.608 212.647 1.00 38.15 93 ALA D C 1
ATOM 6260 O O . ALA D 1 93 ? 22.247 41.453 212.219 1.00 39.99 93 ALA D O 1
ATOM 6262 N N . VAL D 1 94 ? 23.167 43.389 212.907 1.00 38.03 94 VAL D N 1
ATOM 6263 C CA . VAL D 1 94 ? 24.528 42.894 212.724 1.00 38.39 94 VAL D CA 1
ATOM 6264 C C . VAL D 1 94 ? 24.818 41.732 213.686 1.00 40.34 94 VAL D C 1
ATOM 6265 O O . VAL D 1 94 ? 25.358 40.701 213.282 1.00 39.47 94 VAL D O 1
ATOM 6269 N N . ALA D 1 95 ? 24.428 41.887 214.949 1.00 40.10 95 ALA D N 1
ATOM 6270 C CA . ALA D 1 95 ? 24.657 40.836 215.948 1.00 39.08 95 ALA D CA 1
ATOM 6271 C C . ALA D 1 95 ? 23.947 39.529 215.572 1.00 39.54 95 ALA D C 1
ATOM 6272 O O . ALA D 1 95 ? 24.469 38.445 215.824 1.00 40.72 95 ALA D O 1
ATOM 6274 N N . TYR D 1 96 ? 22.766 39.644 214.959 1.00 38.50 96 TYR D N 1
ATOM 6275 C CA . TYR D 1 96 ? 22.008 38.479 214.503 1.00 37.28 96 TYR D CA 1
ATOM 6276 C C . TYR D 1 96 ? 22.758 37.724 213.405 1.00 40.74 96 TYR D C 1
ATOM 6277 O O . TYR D 1 96 ? 22.521 36.535 213.177 1.00 39.81 96 TYR D O 1
ATOM 6286 N N . GLY D 1 97 ? 23.632 38.430 212.694 1.00 41.54 97 GLY D N 1
ATOM 6287 C CA . GLY D 1 97 ? 24.383 37.831 211.607 1.00 37.72 97 GLY D CA 1
ATOM 6288 C C . GLY D 1 97 ? 24.029 38.347 210.213 1.00 39.29 97 GLY D C 1
ATOM 6289 O O . GLY D 1 97 ? 24.360 37.701 209.233 1.00 38.48 97 GLY D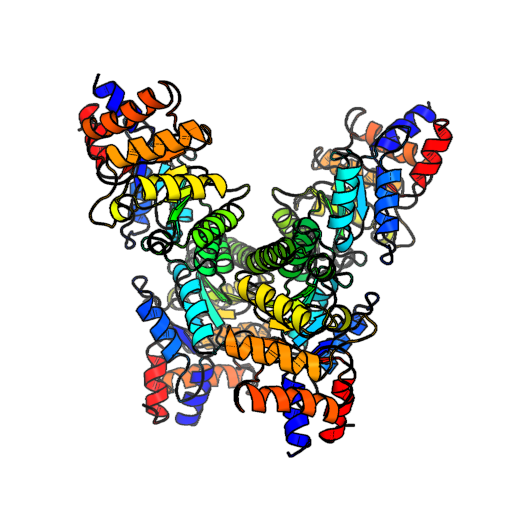 O 1
ATOM 6290 N N . ALA D 1 98 ? 23.378 39.506 210.115 1.00 37.43 98 ALA D N 1
ATOM 6291 C CA . ALA D 1 98 ? 23.044 40.075 208.806 1.00 39.79 98 ALA D CA 1
ATOM 6292 C C . ALA D 1 98 ? 24.290 40.318 207.964 1.00 43.68 98 ALA D C 1
ATOM 6293 O O . ALA D 1 98 ? 25.314 40.786 208.469 1.00 44.19 98 ALA D O 1
ATOM 6295 N N . ASP D 1 99 ? 24.193 39.992 206.680 1.00 42.95 99 ASP D N 1
ATOM 6296 C CA . ASP D 1 99 ? 25.220 40.356 205.710 1.00 45.54 99 ASP D CA 1
ATOM 6297 C C . ASP D 1 99 ? 24.985 41.769 205.205 1.00 46.11 99 ASP D C 1
ATOM 6298 O O . ASP D 1 99 ? 25.917 42.461 204.803 1.00 47.27 99 ASP D O 1
ATOM 6303 N N . GLU D 1 100 ? 23.722 42.181 205.188 1.00 43.70 100 GLU D N 1
ATOM 6304 C CA . GLU D 1 100 ? 23.358 43.478 204.640 1.00 40.85 100 GLU D CA 1
ATOM 6305 C C . GLU D 1 100 ? 22.209 44.064 205.434 1.00 40.95 100 GLU D C 1
ATOM 6306 O O . GLU D 1 100 ? 21.256 43.366 205.765 1.00 45.07 100 GLU D O 1
ATOM 6312 N N . VAL D 1 101 ? 22.295 45.355 205.723 1.00 45.85 101 VAL D N 1
ATOM 6313 C CA . VAL D 1 101 ? 21.239 46.041 206.448 1.00 46.90 101 VAL D CA 1
ATOM 6314 C C . VAL D 1 101 ? 20.652 47.151 205.594 1.00 48.49 101 VAL D C 1
ATOM 6315 O O . VAL D 1 101 ? 21.364 48.062 205.174 1.00 47.07 101 VAL D O 1
ATOM 6319 N N . ASP D 1 102 ? 19.354 47.053 205.322 1.00 48.14 102 ASP D N 1
ATOM 6320 C CA . ASP D 1 102 ? 18.642 48.078 204.573 1.00 50.00 102 ASP D CA 1
ATOM 6321 C C . ASP D 1 102 ? 17.983 49.059 205.550 1.00 52.87 102 ASP D C 1
ATOM 6322 O O . ASP D 1 102 ? 16.917 48.791 206.084 1.00 45.89 102 ASP D O 1
ATOM 6327 N N . LEU D 1 103 ? 18.640 50.190 205.785 1.00 53.43 103 LEU D N 1
ATOM 6328 C CA . LEU D 1 103 ? 18.156 51.220 206.699 1.00 50.80 103 LEU D CA 1
ATOM 6329 C C . LEU D 1 103 ? 17.161 52.161 206.026 1.00 54.12 103 LEU D C 1
ATOM 6330 O O . LEU D 1 103 ? 17.362 52.549 204.870 1.00 55.12 103 LEU D O 1
ATOM 6335 N N . VAL D 1 104 ? 16.095 52.546 206.729 1.00 56.08 104 VAL D N 1
ATOM 6336 C CA . VAL D 1 104 ? 15.187 53.541 206.157 1.00 57.66 104 VAL D CA 1
ATOM 6337 C C . VAL D 1 104 ? 15.613 54.944 206.574 1.00 57.09 104 VAL D C 1
ATOM 6338 O O . VAL D 1 104 ? 15.669 55.271 207.759 1.00 52.93 104 VAL D O 1
ATOM 6342 N N . PHE D 1 105 ? 15.943 55.751 205.574 1.00 52.82 105 PHE D N 1
ATOM 6343 C CA . PHE D 1 105 ? 16.333 57.143 205.747 1.00 53.93 105 PHE D CA 1
ATOM 6344 C C . PHE D 1 105 ? 15.197 57.939 206.401 1.00 56.65 105 PHE D C 1
ATOM 6345 O O . PHE D 1 105 ? 14.025 57.654 206.152 1.00 58.32 105 PHE D O 1
ATOM 6353 N N . PRO D 1 106 ? 15.536 58.920 207.264 1.00 59.95 106 PRO D N 1
ATOM 6354 C CA . PRO D 1 106 ? 14.542 59.817 207.875 1.00 57.80 106 PRO D CA 1
ATOM 6355 C C . PRO D 1 106 ? 14.078 60.882 206.883 1.00 65.58 106 PRO D C 1
ATOM 6356 O O . PRO D 1 106 ? 14.455 62.055 206.985 1.00 61.19 106 PRO D O 1
ATOM 6360 N N . TYR D 1 107 ? 13.265 60.464 205.922 1.00 65.04 107 TYR D N 1
ATOM 6361 C CA . TYR D 1 107 ? 12.943 61.317 204.790 1.00 65.29 107 TYR D CA 1
ATOM 6362 C C . TYR D 1 107 ? 12.012 62.468 205.173 1.00 70.71 107 TYR D C 1
ATOM 6363 O O . TYR D 1 107 ? 12.105 63.561 204.609 1.00 71.89 107 TYR D O 1
ATOM 6372 N N . ARG D 1 108 ? 11.121 62.226 206.130 1.00 65.18 108 ARG D N 1
ATOM 6373 C CA . ARG D 1 108 ? 10.215 63.271 206.582 1.00 71.71 108 ARG D CA 1
ATOM 6374 C C . ARG D 1 108 ? 10.988 64.450 207.165 1.00 71.39 108 ARG D C 1
ATOM 6375 O O . ARG D 1 108 ? 10.667 65.608 206.887 1.00 71.41 108 ARG D O 1
ATOM 6383 N N . ALA D 1 109 ? 12.013 64.160 207.960 1.00 68.68 109 ALA D N 1
ATOM 6384 C CA . ALA D 1 109 ? 12.840 65.221 208.526 1.00 70.38 109 ALA D CA 1
ATOM 6385 C C . ALA D 1 109 ? 13.485 66.052 207.415 1.00 73.50 109 ALA D C 1
ATOM 6386 O O . ALA D 1 109 ? 13.576 67.277 207.515 1.00 74.99 109 ALA D O 1
ATOM 6388 N N . LEU D 1 110 ? 13.919 65.380 206.352 1.00 70.80 110 LEU D N 1
ATOM 6389 C CA . LEU D 1 110 ? 14.514 66.059 205.213 1.00 71.86 110 LEU D CA 1
ATOM 6390 C C . LEU D 1 110 ? 13.492 66.980 204.530 1.00 73.91 110 LEU D C 1
ATOM 6391 O O . LEU D 1 110 ? 13.815 68.114 204.169 1.00 76.84 110 LEU D O 1
ATOM 6396 N N . ILE D 1 111 ? 12.263 66.489 204.370 1.00 73.70 111 ILE D N 1
ATOM 6397 C CA . ILE D 1 111 ? 11.169 67.285 203.808 1.00 77.21 111 ILE D CA 1
ATOM 6398 C C . ILE D 1 111 ? 10.917 68.536 204.648 1.00 78.64 111 ILE D C 1
ATOM 6399 O O . ILE D 1 111 ? 10.666 69.616 204.116 1.00 81.61 111 ILE D O 1
ATOM 6404 N N . GLN D 1 112 ? 11.000 68.388 205.965 1.00 78.27 112 GLN D N 1
ATOM 6405 C CA . GLN D 1 112 ? 10.802 69.509 206.875 1.00 82.97 112 GLN D CA 1
ATOM 6406 C C . GLN D 1 112 ? 12.053 70.393 206.978 1.00 85.84 112 GLN D C 1
ATOM 6407 O O . GLN D 1 112 ? 12.094 71.331 207.774 1.00 90.81 112 GLN D O 1
ATOM 6413 N N . GLY D 1 113 ? 13.071 70.087 206.175 1.00 82.72 113 GLY D N 1
ATOM 6414 C CA . GLY D 1 113 ? 14.267 70.913 206.100 1.00 81.12 113 GLY D CA 1
ATOM 6415 C C . GLY D 1 113 ? 15.448 70.478 206.956 1.00 81.18 113 GLY D C 1
ATOM 6416 O O . GLY D 1 113 ? 16.433 71.207 207.071 1.00 80.02 113 GLY D O 1
ATOM 6417 N N . ASN D 1 114 ? 15.359 69.294 207.555 1.00 81.35 114 ASN D N 1
ATOM 6418 C CA . ASN D 1 114 ? 16.462 68.753 208.352 1.00 82.51 114 ASN D CA 1
ATOM 6419 C C . ASN D 1 114 ? 17.313 67.775 207.539 1.00 82.35 114 ASN D C 1
ATOM 6420 O O . ASN D 1 114 ? 16.938 66.617 207.362 1.00 84.28 114 ASN D O 1
ATOM 6425 N N . GLU D 1 115 ? 18.455 68.247 207.048 1.00 80.20 115 GLU D N 1
ATOM 6426 C CA . GLU D 1 115 ? 19.373 67.392 206.307 1.00 79.59 115 GLU D CA 1
ATOM 6427 C C . GLU D 1 115 ? 20.375 66.719 207.251 1.00 78.20 115 GLU D C 1
ATOM 6428 O O . GLU D 1 115 ? 20.960 65.683 206.923 1.00 78.76 115 GLU D O 1
ATOM 6434 N N . THR D 1 116 ? 20.554 67.308 208.430 1.00 75.88 116 THR D N 1
ATOM 6435 C CA . THR D 1 116 ? 21.592 66.883 209.362 1.00 73.87 116 THR D CA 1
ATOM 6436 C C . THR D 1 116 ? 21.314 65.513 209.980 1.00 72.81 116 THR D C 1
ATOM 6437 O O . THR D 1 116 ? 22.218 64.676 210.075 1.00 71.27 116 THR D O 1
ATOM 6441 N N . ILE D 1 117 ? 20.070 65.278 210.390 1.00 72.07 117 ILE D N 1
ATOM 6442 C CA . ILE D 1 117 ? 19.718 64.009 211.022 1.00 69.12 117 ILE D CA 1
ATOM 6443 C C . ILE D 1 117 ? 19.855 62.836 210.033 1.00 65.28 117 ILE D C 1
ATOM 6444 O O . ILE D 1 117 ? 20.252 61.732 210.415 1.00 66.42 117 ILE D O 1
ATOM 6449 N N . GLY D 1 118 ? 19.559 63.086 208.762 1.00 61.04 118 GLY D N 1
ATOM 6450 C CA . GLY D 1 118 ? 19.719 62.076 207.728 1.00 57.00 118 GLY D CA 1
ATOM 6451 C C . GLY D 1 118 ? 21.164 61.649 207.579 1.00 59.01 118 GLY D C 1
ATOM 6452 O O . GLY D 1 118 ? 21.473 60.459 207.561 1.00 60.73 118 GLY D O 1
ATOM 6453 N N . PHE D 1 119 ? 22.055 62.631 207.484 1.00 59.85 119 PHE D N 1
ATOM 6454 C CA . PHE D 1 119 ? 23.484 62.365 207.391 1.00 55.77 119 PHE D CA 1
ATOM 6455 C C . PHE D 1 119 ? 23.984 61.633 208.638 1.00 58.25 119 PHE D C 1
ATOM 6456 O O . PHE D 1 119 ? 24.746 60.672 208.536 1.00 55.49 119 PHE D O 1
ATOM 6464 N N . ASP D 1 120 ? 23.552 62.092 209.810 1.00 58.30 120 ASP D N 1
ATOM 6465 C CA . ASP D 1 120 ? 24.016 61.513 211.067 1.00 56.48 120 ASP D CA 1
ATOM 6466 C C . ASP D 1 120 ? 23.576 60.062 211.223 1.00 52.50 120 ASP D C 1
ATOM 6467 O O . ASP D 1 120 ? 24.364 59.219 211.638 1.00 52.34 120 ASP D O 1
ATOM 6472 N N . MET D 1 121 ? 22.321 59.773 210.889 1.00 54.70 121 MET D N 1
ATOM 6473 C CA . MET D 1 121 ? 21.777 58.430 211.078 1.00 53.44 121 MET D CA 1
ATOM 6474 C C . MET D 1 121 ? 22.422 57.413 210.138 1.00 52.73 121 MET D C 1
ATOM 6475 O O . MET D 1 121 ? 22.768 56.309 210.558 1.00 51.94 121 MET D O 1
ATOM 6480 N N . VAL D 1 122 ? 22.586 57.779 208.870 1.00 53.44 122 VAL D N 1
ATOM 6481 C CA . VAL D 1 122 ? 23.248 56.883 207.921 1.00 49.90 122 VAL D CA 1
ATOM 6482 C C . VAL D 1 122 ? 24.682 56.610 208.357 1.00 49.67 122 VAL D C 1
ATOM 6483 O O . VAL D 1 122 ? 25.145 55.472 208.323 1.00 50.18 122 VAL D O 1
ATOM 6487 N N . LYS D 1 123 ? 25.378 57.656 208.785 1.00 49.52 123 LYS D N 1
ATOM 6488 C CA . LYS D 1 123 ? 26.766 57.500 209.186 1.00 49.12 123 LYS D CA 1
ATOM 6489 C C . LYS D 1 123 ? 26.930 56.579 210.405 1.00 48.04 123 LYS D C 1
ATOM 6490 O O . LYS D 1 123 ? 27.814 55.724 210.410 1.00 47.52 123 LYS D O 1
ATOM 6496 N N . VAL D 1 124 ? 26.103 56.726 211.436 1.00 49.27 124 VAL D N 1
ATOM 6497 C CA . VAL D 1 124 ? 26.332 55.888 212.622 1.00 50.39 124 VAL D CA 1
ATOM 6498 C C . VAL D 1 124 ? 25.971 54.439 212.311 1.00 49.02 124 VAL D C 1
ATOM 6499 O O . VAL D 1 124 ? 26.682 53.513 212.723 1.00 46.76 124 VAL D O 1
ATOM 6503 N N . CYS D 1 125 ? 24.899 54.243 211.545 1.00 45.32 125 CYS D N 1
ATOM 6504 C CA . CYS D 1 125 ? 24.507 52.897 211.143 1.00 47.18 125 CYS D CA 1
ATOM 6505 C C . CYS D 1 125 ? 25.540 52.265 210.201 1.00 46.85 125 CYS D C 1
ATOM 6506 O O . CYS D 1 125 ? 25.735 51.047 210.210 1.00 47.23 125 CYS D O 1
ATOM 6509 N N . LYS D 1 126 ? 26.212 53.087 209.402 1.00 44.02 126 LYS D N 1
ATOM 6510 C CA . LYS D 1 126 ? 27.284 52.565 208.560 1.00 48.86 126 LYS D CA 1
ATOM 6511 C C . LYS D 1 126 ? 28.404 52.068 209.456 1.00 47.57 126 LYS D C 1
ATOM 6512 O O . LYS D 1 126 ? 28.892 50.951 209.297 1.00 47.37 126 LYS D O 1
ATOM 6518 N N . GLN D 1 127 ? 28.799 52.910 210.404 1.00 44.90 127 GLN D N 1
ATOM 6519 C CA . GLN D 1 127 ? 29.823 52.552 211.374 1.00 46.38 127 GLN D CA 1
ATOM 6520 C C . GLN D 1 127 ? 29.468 51.259 212.105 1.00 44.75 127 GLN D C 1
ATOM 6521 O O . GLN D 1 127 ? 30.329 50.414 212.332 1.00 45.33 127 GLN D O 1
ATOM 6527 N N . ALA D 1 128 ? 28.195 51.095 212.444 1.00 41.97 128 ALA D N 1
ATOM 6528 C CA . ALA D 1 128 ? 27.752 49.901 213.158 1.00 43.79 128 ALA D CA 1
ATOM 6529 C C . ALA D 1 128 ? 27.901 48.639 212.303 1.00 43.12 128 ALA D C 1
ATOM 6530 O O . ALA D 1 128 ? 28.040 47.538 212.838 1.00 41.20 128 ALA D O 1
ATOM 6532 N N . CYS D 1 129 ? 27.876 48.800 210.980 1.00 41.82 129 CYS D N 1
ATOM 6533 C CA . CYS D 1 129 ? 28.047 47.671 210.060 1.00 39.68 129 CYS D CA 1
ATOM 6534 C C . CYS D 1 129 ? 29.501 47.347 209.733 1.00 41.23 129 CYS D C 1
ATOM 6535 O O . CYS D 1 129 ? 29.775 46.338 209.077 1.00 41.18 129 CYS D O 1
ATOM 6538 N N . SER D 1 130 ? 30.422 48.212 210.155 1.00 41.04 130 SER D N 1
ATOM 6539 C CA . SER D 1 130 ? 31.821 48.084 209.761 1.00 43.21 130 SER D CA 1
ATOM 6540 C C . SER D 1 130 ? 32.371 46.680 210.014 1.00 45.98 130 SER D C 1
ATOM 6541 O O . SER D 1 130 ? 32.313 46.170 211.138 1.00 44.12 130 SER D O 1
ATOM 6544 N N . GLY D 1 131 ? 32.878 46.061 208.951 1.00 44.49 131 GLY D N 1
ATOM 6545 C CA . GLY D 1 131 ? 33.521 44.762 209.035 1.00 39.84 131 GLY D CA 1
ATOM 6546 C C . GLY D 1 131 ? 32.574 43.577 208.963 1.00 39.54 131 GLY D C 1
ATOM 6547 O O . GLY D 1 131 ? 33.015 42.441 208.865 1.00 43.65 131 GLY D O 1
ATOM 6548 N N . ASN D 1 132 ? 31.272 43.828 208.996 1.00 38.55 132 ASN D N 1
ATOM 6549 C CA . ASN D 1 132 ? 30.312 42.730 209.053 1.00 43.66 132 ASN D CA 1
ATOM 6550 C C . ASN D 1 132 ? 29.216 42.772 207.989 1.00 43.45 132 ASN D C 1
ATOM 6551 O O . ASN D 1 132 ? 28.773 41.730 207.510 1.00 44.82 132 ASN D O 1
ATOM 6556 N N . ALA D 1 133 ? 28.775 43.970 207.627 1.00 44.50 133 ALA D N 1
ATOM 6557 C CA . ALA D 1 133 ? 27.655 44.099 206.700 1.00 45.74 133 ALA D CA 1
ATOM 6558 C C . ALA D 1 133 ? 27.753 45.317 205.779 1.00 47.55 133 ALA D C 1
ATOM 6559 O O . ALA D 1 133 ? 28.467 46.275 206.069 1.00 51.00 133 ALA D O 1
ATOM 6561 N N . LYS D 1 134 ? 27.036 45.267 204.658 1.00 46.03 134 LYS D N 1
ATOM 6562 C CA . LYS D 1 134 ? 26.865 46.443 203.809 1.00 42.03 134 LYS D CA 1
ATOM 6563 C C . LYS D 1 134 ? 25.617 47.180 204.247 1.00 48.21 134 LYS D C 1
ATOM 6564 O O . LYS D 1 134 ? 24.697 46.571 204.799 1.00 51.16 134 LYS D O 1
ATOM 6570 N N . LEU D 1 135 ? 25.582 48.490 204.023 1.00 43.15 135 LEU D N 1
ATOM 6571 C CA . LEU D 1 135 ? 24.410 49.283 204.386 1.00 43.64 135 LEU D CA 1
ATOM 6572 C C . LEU D 1 135 ? 23.708 49.831 203.151 1.00 47.47 135 LEU D C 1
ATOM 6573 O O . LEU D 1 135 ? 24.305 50.575 202.368 1.00 52.00 135 LEU D O 1
ATOM 6578 N N . LYS D 1 136 ? 22.444 49.455 202.973 1.00 48.42 136 LYS D N 1
ATOM 6579 C CA . LYS D 1 136 ? 21.609 50.068 201.942 1.00 52.22 136 LYS D CA 1
ATOM 6580 C C . LYS D 1 136 ? 20.746 51.117 202.618 1.00 54.10 136 LYS D C 1
ATOM 6581 O O . LYS D 1 136 ? 20.267 50.903 203.732 1.00 50.13 136 LYS D O 1
ATOM 6587 N N . VAL D 1 137 ? 20.555 52.256 201.966 1.00 52.96 137 VAL D N 1
ATOM 6588 C CA . VAL D 1 137 ? 19.729 53.301 202.548 1.00 54.90 137 VAL D CA 1
ATOM 6589 C C . VAL D 1 137 ? 18.468 53.511 201.722 1.00 61.60 137 VAL D C 1
ATOM 6590 O O . VAL D 1 137 ? 18.527 53.849 200.531 1.00 52.59 137 VAL D O 1
ATOM 6594 N N . ILE D 1 138 ? 17.328 53.293 202.365 1.00 57.61 138 ILE D N 1
ATOM 6595 C CA . ILE D 1 138 ? 16.034 53.477 201.730 1.00 57.69 138 ILE D CA 1
ATOM 6596 C C . ILE D 1 138 ? 15.563 54.910 201.902 1.00 63.20 138 ILE D C 1
ATOM 6597 O O . ILE D 1 138 ? 15.258 55.331 203.020 1.00 64.21 138 ILE D O 1
ATOM 6602 N N . ILE D 1 139 ? 15.476 55.658 200.807 1.00 60.10 139 ILE D N 1
ATOM 6603 C CA . ILE D 1 139 ? 15.150 57.072 200.921 1.00 59.68 139 ILE D CA 1
ATOM 6604 C C . ILE D 1 139 ? 13.660 57.346 200.744 1.00 61.18 139 ILE D C 1
ATOM 6605 O O . ILE D 1 139 ? 13.200 58.460 200.996 1.00 61.36 139 ILE D O 1
ATOM 6610 N N . GLU D 1 140 ? 12.908 56.324 200.344 1.00 59.65 140 GLU D N 1
ATOM 6611 C CA . GLU D 1 140 ? 11.468 56.454 200.128 1.00 61.45 140 GLU D CA 1
ATOM 6612 C C . GLU D 1 140 ? 11.145 57.528 199.078 1.00 70.69 140 GLU D C 1
ATOM 6613 O O . GLU D 1 140 ? 10.607 58.598 199.390 1.00 65.49 140 GLU D O 1
ATOM 6619 N N . THR D 1 141 ? 11.469 57.214 197.829 1.00 67.18 141 THR D N 1
ATOM 6620 C CA . THR D 1 141 ? 11.276 58.137 196.716 1.00 66.88 141 THR D CA 1
ATOM 6621 C C . THR D 1 141 ? 9.812 58.551 196.563 1.00 72.72 141 THR D C 1
ATOM 6622 O O . THR D 1 141 ? 9.510 59.716 196.301 1.00 73.73 141 THR D O 1
ATOM 6626 N N . GLY D 1 142 ? 8.908 57.595 196.742 1.00 72.56 142 GLY D N 1
ATOM 6627 C CA . GLY D 1 142 ? 7.482 57.856 196.684 1.00 73.89 142 GLY D CA 1
ATOM 6628 C C . GLY D 1 142 ? 6.967 58.887 197.673 1.00 76.89 142 GLY D C 1
ATOM 6629 O O . GLY D 1 142 ? 5.887 59.442 197.483 1.00 80.18 142 GLY D O 1
ATOM 6630 N N . GLU D 1 143 ? 7.719 59.149 198.734 1.00 70.86 143 GLU D N 1
ATOM 6631 C CA . GLU D 1 143 ? 7.318 60.177 199.689 1.00 74.03 143 GLU D CA 1
ATOM 6632 C C . GLU D 1 143 ? 8.097 61.466 199.447 1.00 78.50 143 GLU D C 1
ATOM 6633 O O . GLU D 1 143 ? 7.596 62.560 199.699 1.00 84.08 143 GLU D O 1
ATOM 6639 N N . LEU D 1 144 ? 9.320 61.333 198.944 1.00 76.19 144 LEU D N 1
ATOM 6640 C CA . LEU D 1 144 ? 10.119 62.498 198.577 1.00 76.99 144 LEU D CA 1
ATOM 6641 C C . LEU D 1 144 ? 9.533 63.203 197.345 1.00 78.48 144 LEU D C 1
ATOM 6642 O O . LEU D 1 144 ? 9.695 64.416 197.183 1.00 80.91 144 LEU D O 1
ATOM 6647 N N . LYS D 1 145 ? 8.871 62.426 196.486 1.00 77.44 145 LYS D N 1
ATOM 6648 C CA . LYS D 1 145 ? 8.080 62.935 195.369 1.00 80.72 145 LYS D CA 1
ATOM 6649 C C . LYS D 1 145 ? 8.866 63.713 194.322 1.00 82.87 145 LYS D C 1
ATOM 6650 O O . LYS D 1 145 ? 9.048 63.245 193.196 1.00 89.60 145 LYS D O 1
ATOM 6652 N N . SER D 1 146 ? 9.381 64.878 194.703 1.00 81.58 146 SER D N 1
ATOM 6653 C CA . SER D 1 146 ? 10.072 65.737 193.746 1.00 82.64 146 SER D CA 1
ATOM 6654 C C . SER D 1 146 ? 11.463 65.214 193.423 1.00 80.53 146 SER D C 1
ATOM 6655 O O . SER D 1 146 ? 12.060 64.470 194.200 1.00 77.43 146 SER D O 1
ATOM 6658 N N . GLU D 1 147 ? 11.965 65.607 192.259 1.00 81.82 147 GLU D N 1
ATOM 6659 C CA . GLU D 1 147 ? 13.294 65.222 191.813 1.00 85.04 147 GLU D CA 1
ATOM 6660 C C . GLU D 1 147 ? 14.359 65.847 192.709 1.00 83.53 147 GLU D C 1
ATOM 6661 O O . GLU D 1 147 ? 15.384 65.228 192.993 1.00 84.74 147 GLU D O 1
ATOM 6667 N N . GLU D 1 148 ? 14.105 67.072 193.161 1.00 82.98 148 GLU D N 1
ATOM 6668 C CA . GLU D 1 148 ? 15.052 67.781 194.014 1.00 82.62 148 GLU D CA 1
ATOM 6669 C C . GLU D 1 148 ? 15.269 67.049 195.349 1.00 85.09 148 GLU D C 1
ATOM 6670 O O . GLU D 1 148 ? 16.396 66.962 195.837 1.00 82.02 148 GLU D O 1
ATOM 6673 N N . LEU D 1 149 ? 14.195 66.511 195.924 1.00 87.52 149 LEU D N 1
ATOM 6674 C CA . LEU D 1 149 ? 14.281 65.793 197.201 1.00 87.65 149 LEU D CA 1
ATOM 6675 C C . LEU D 1 149 ? 14.884 64.398 197.049 1.00 85.38 149 LEU D C 1
ATOM 6676 O O . LEU D 1 149 ? 15.648 63.950 197.907 1.00 83.61 149 LEU D O 1
ATOM 6681 N N . ILE D 1 150 ? 14.529 63.713 195.963 1.00 84.47 150 ILE D N 1
ATOM 6682 C CA . ILE D 1 150 ? 15.087 62.398 195.664 1.00 76.73 150 ILE D CA 1
ATOM 6683 C C . ILE D 1 150 ? 16.591 62.509 195.431 1.00 77.25 150 ILE D C 1
ATOM 6684 O O . ILE D 1 150 ? 17.368 61.679 195.908 1.00 76.61 150 ILE D O 1
ATOM 6689 N N . ARG D 1 151 ? 16.999 63.547 194.709 1.00 78.79 151 ARG D N 1
ATOM 6690 C CA . ARG D 1 151 ? 18.418 63.781 194.471 1.00 80.09 151 ARG D CA 1
ATOM 6691 C C . ARG D 1 151 ? 19.150 64.104 195.770 1.00 77.55 151 ARG D C 1
ATOM 6692 O O . ARG D 1 151 ? 20.189 63.520 196.066 1.00 77.51 151 ARG D O 1
ATOM 6700 N N . LYS D 1 152 ? 18.597 65.039 196.534 1.00 79.11 152 LYS D N 1
ATOM 6701 C CA . LYS D 1 152 ? 19.239 65.525 197.750 1.00 83.18 152 LYS D CA 1
ATOM 6702 C C . LYS D 1 152 ? 19.394 64.413 198.790 1.00 81.38 152 LYS D C 1
ATOM 6703 O O . LYS D 1 152 ? 20.422 64.331 199.461 1.00 82.15 152 LYS D O 1
ATOM 6707 N N . ALA D 1 153 ? 18.382 63.556 198.911 1.00 79.58 153 ALA D N 1
ATOM 6708 C CA . ALA D 1 153 ? 18.438 62.420 199.834 1.00 72.07 153 ALA D CA 1
ATOM 6709 C C . ALA D 1 153 ? 19.473 61.406 199.375 1.00 67.80 153 ALA D C 1
ATOM 6710 O O . ALA D 1 153 ? 20.180 60.810 200.189 1.00 63.83 153 ALA D O 1
ATOM 6712 N N . SER D 1 154 ? 19.549 61.206 198.062 1.00 67.70 154 SER D N 1
ATOM 6713 C CA . SER D 1 154 ? 20.544 60.314 197.487 1.00 63.87 154 SER D CA 1
ATOM 6714 C C . SER D 1 154 ? 21.944 60.836 197.792 1.00 64.51 154 SER D C 1
ATOM 6715 O O . SER D 1 154 ? 22.820 60.074 198.196 1.00 60.49 154 SER D O 1
ATOM 6718 N N . GLU D 1 155 ? 22.141 62.141 197.609 1.00 65.95 155 GLU D N 1
ATOM 6719 C CA . GLU D 1 155 ? 23.439 62.769 197.857 1.00 64.91 155 GLU D CA 1
ATOM 6720 C C . GLU D 1 155 ? 23.854 62.667 199.330 1.00 63.96 155 GLU D C 1
ATOM 6721 O O . GLU D 1 155 ? 25.004 62.351 199.636 1.00 65.38 155 GLU D O 1
ATOM 6727 N N . ILE D 1 156 ? 22.914 62.924 200.233 1.00 61.71 156 ILE D N 1
ATOM 6728 C CA . ILE D 1 156 ? 23.184 62.837 201.666 1.00 62.77 156 ILE D CA 1
ATOM 6729 C C . ILE D 1 156 ? 23.547 61.412 202.071 1.00 61.82 156 ILE D C 1
ATOM 6730 O O . ILE D 1 156 ? 24.513 61.194 202.806 1.00 63.33 156 ILE D O 1
ATOM 6735 N N . ALA D 1 157 ? 22.786 60.438 201.579 1.00 61.05 157 ALA D N 1
ATOM 6736 C CA . ALA D 1 157 ? 23.043 59.040 201.915 1.00 56.74 157 ALA D CA 1
ATOM 6737 C C . ALA D 1 157 ? 24.422 58.604 201.425 1.00 58.80 157 ALA D C 1
ATOM 6738 O O . ALA D 1 157 ? 25.153 57.929 202.142 1.00 58.01 157 ALA D O 1
ATOM 6740 N N . ILE D 1 158 ? 24.785 59.003 200.210 1.00 61.18 158 ILE D N 1
ATOM 6741 C CA . ILE D 1 158 ? 26.097 58.644 199.678 1.00 60.77 158 ILE D CA 1
ATOM 6742 C C . ILE D 1 158 ? 27.204 59.335 200.475 1.00 59.21 158 ILE D C 1
ATOM 6743 O O . ILE D 1 158 ? 28.181 58.695 200.876 1.00 56.00 158 ILE D O 1
ATOM 6748 N N . ASN D 1 159 ? 27.038 60.633 200.720 1.00 60.89 159 ASN D N 1
ATOM 6749 C CA . ASN D 1 159 ? 28.002 61.390 201.518 1.00 62.86 159 ASN D CA 1
ATOM 6750 C C . ASN D 1 159 ? 28.240 60.777 202.894 1.00 58.21 159 ASN D C 1
ATOM 6751 O O . ASN D 1 159 ? 29.358 60.801 203.408 1.00 59.19 159 ASN D O 1
ATOM 6756 N N . ALA D 1 160 ? 27.189 60.215 203.477 1.00 59.45 160 ALA D N 1
ATOM 6757 C CA . ALA D 1 160 ? 27.271 59.659 204.821 1.00 58.34 160 ALA D CA 1
ATOM 6758 C C . ALA D 1 160 ? 27.796 58.224 204.817 1.00 58.62 160 ALA D C 1
ATOM 6759 O O . ALA D 1 160 ? 27.931 57.605 205.875 1.00 59.73 160 ALA D O 1
ATOM 6761 N N . GLY D 1 161 ? 28.075 57.696 203.628 1.00 56.98 161 GLY D N 1
ATOM 6762 C CA . GLY D 1 161 ? 28.725 56.403 203.508 1.00 56.80 161 GLY D CA 1
ATOM 6763 C C . GLY D 1 161 ? 27.882 55.214 203.065 1.00 55.18 161 GLY D C 1
ATOM 6764 O O . GLY D 1 161 ? 28.320 54.074 203.205 1.00 58.83 161 GLY D O 1
ATOM 6765 N N . ALA D 1 162 ? 26.684 55.459 202.538 1.00 54.04 162 ALA D N 1
ATOM 6766 C CA . ALA D 1 162 ? 25.823 54.370 202.065 1.00 53.22 162 ALA D CA 1
ATOM 6767 C C . ALA D 1 162 ? 26.526 53.490 201.029 1.00 52.69 162 ALA D C 1
ATOM 6768 O O . ALA D 1 162 ? 27.200 54.000 200.133 1.00 50.19 162 ALA D O 1
ATOM 6770 N N . ASP D 1 163 ? 26.374 52.173 201.163 1.00 51.04 163 ASP D N 1
ATOM 6771 C CA . ASP D 1 163 ? 26.895 51.226 200.169 1.00 50.57 163 ASP D CA 1
ATOM 6772 C C . ASP D 1 163 ? 25.918 51.074 199.001 1.00 55.23 163 ASP D C 1
ATOM 6773 O O . ASP D 1 163 ? 26.325 50.849 197.862 1.00 57.82 163 ASP D O 1
ATOM 6778 N N . PHE D 1 164 ? 24.626 51.174 199.305 1.00 54.73 164 PHE D N 1
ATOM 6779 C CA . PHE D 1 164 ? 23.574 51.175 198.287 1.00 56.59 164 PHE D CA 1
ATOM 6780 C C . PHE D 1 164 ? 22.622 52.322 198.548 1.00 57.56 164 PHE D C 1
ATOM 6781 O O . PHE D 1 164 ? 22.539 52.832 199.672 1.00 56.23 164 PHE D O 1
ATOM 6789 N N . ILE D 1 165 ? 21.887 52.716 197.519 1.00 55.00 165 ILE D N 1
ATOM 6790 C CA . ILE D 1 165 ? 20.706 53.531 197.737 1.00 57.42 165 ILE D CA 1
ATOM 6791 C C . ILE D 1 165 ? 19.504 52.803 197.146 1.00 56.24 165 ILE D C 1
ATOM 6792 O O . ILE D 1 165 ? 19.525 52.348 196.000 1.00 55.54 165 ILE D O 1
ATOM 6797 N N . LYS D 1 166 ? 18.476 52.667 197.976 1.00 58.70 166 LYS D N 1
ATOM 6798 C CA . LYS D 1 166 ? 17.288 51.876 197.679 1.00 59.72 166 LYS D CA 1
ATOM 6799 C C . LYS D 1 166 ? 16.088 52.813 197.564 1.00 62.62 166 LYS D C 1
ATOM 6800 O O . LYS D 1 166 ? 15.949 53.745 198.364 1.00 63.84 166 LYS D O 1
ATOM 6806 N N . THR D 1 167 ? 15.230 52.582 196.573 1.00 64.11 167 THR D N 1
ATOM 6807 C CA . THR D 1 167 ? 14.135 53.511 196.299 1.00 64.85 167 THR D CA 1
ATOM 6808 C C . THR D 1 167 ? 13.080 53.551 197.402 1.00 69.67 167 THR D C 1
ATOM 6809 O O . THR D 1 167 ? 12.684 54.634 197.831 1.00 74.26 167 THR D O 1
ATOM 6813 N N . SER D 1 168 ? 12.623 52.384 197.856 1.00 68.87 168 SER D N 1
ATOM 6814 C CA . SER D 1 168 ? 11.409 52.322 198.677 1.00 65.94 168 SER D CA 1
ATOM 6815 C C . SER D 1 168 ? 11.355 51.172 199.694 1.00 67.05 168 SER D C 1
ATOM 6816 O O . SER D 1 168 ? 12.093 50.191 199.592 1.00 64.20 168 SER D O 1
ATOM 6819 N N . THR D 1 169 ? 10.457 51.313 200.671 1.00 68.41 169 THR D N 1
ATOM 6820 C CA . THR D 1 169 ? 10.217 50.295 201.695 1.00 63.62 169 THR D CA 1
ATOM 6821 C C . THR D 1 169 ? 9.318 49.167 201.204 1.00 65.00 169 THR D C 1
ATOM 6822 O O . THR D 1 169 ? 9.289 48.082 201.792 1.00 58.51 169 THR D O 1
ATOM 6826 N N . GLY D 1 170 ? 8.569 49.438 200.138 1.00 66.55 170 GLY D N 1
ATOM 6827 C CA . GLY D 1 170 ? 7.553 48.518 199.661 1.00 67.31 170 GLY D CA 1
ATOM 6828 C C . GLY D 1 170 ? 6.290 48.573 200.505 1.00 71.72 170 GLY D C 1
ATOM 6829 O O . GLY D 1 170 ? 5.389 47.749 200.336 1.00 73.44 170 GLY D O 1
ATOM 6830 N N . LYS D 1 171 ? 6.214 49.544 201.413 1.00 70.25 171 LYS D N 1
ATOM 6831 C CA . LYS D 1 171 ? 5.095 49.614 202.351 1.00 70.34 171 LYS D CA 1
ATOM 6832 C C . LYS D 1 171 ? 4.301 50.911 202.228 1.00 74.91 171 LYS D C 1
ATOM 6833 O O . LYS D 1 171 ? 3.359 51.135 202.983 1.00 77.28 171 LYS D O 1
ATOM 6839 N N . VAL D 1 172 ? 4.674 51.761 201.277 1.00 80.72 172 VAL D N 1
ATOM 6840 C CA . VAL D 1 172 ? 3.937 53.001 201.051 1.00 79.64 172 VAL D CA 1
ATOM 6841 C C . VAL D 1 172 ? 3.182 52.970 199.727 1.00 83.46 172 VAL D C 1
ATOM 6842 O O . VAL D 1 172 ? 3.230 51.982 198.988 1.00 84.86 172 VAL D O 1
ATOM 6846 N N . ALA D 1 173 ? 2.484 54.067 199.445 1.00 81.85 173 ALA D N 1
ATOM 6847 C CA . ALA D 1 173 ? 1.642 54.183 198.264 1.00 80.59 173 ALA D CA 1
ATOM 6848 C C . ALA D 1 173 ? 2.458 54.057 196.977 1.00 82.71 173 ALA D C 1
ATOM 6849 O O . ALA D 1 173 ? 2.256 53.128 196.188 1.00 81.75 173 ALA D O 1
ATOM 6851 N N . ILE D 1 174 ? 3.388 54.987 196.783 1.00 73.78 174 ILE D N 1
ATOM 6852 C CA . ILE D 1 174 ? 4.263 54.974 195.617 1.00 78.64 174 ILE D CA 1
ATOM 6853 C C . ILE D 1 174 ? 5.626 54.363 195.937 1.00 78.91 174 ILE D C 1
ATOM 6854 O O . ILE D 1 174 ? 6.357 54.873 196.783 1.00 76.41 174 ILE D O 1
ATOM 6859 N N . ASN D 1 175 ? 5.966 53.276 195.253 1.00 75.75 175 ASN D N 1
ATOM 6860 C CA . ASN D 1 175 ? 7.259 52.641 195.441 1.00 77.78 175 ASN D CA 1
ATOM 6861 C C . ASN D 1 175 ? 8.251 53.036 194.354 1.00 78.19 175 ASN D C 1
ATOM 6862 O O . ASN D 1 175 ? 8.390 54.218 194.039 1.00 79.13 175 ASN D O 1
ATOM 6867 N N . ALA D 1 176 ? 8.946 52.050 193.795 1.00 66.99 176 ALA D N 1
ATOM 6868 C CA . ALA D 1 176 ? 9.946 52.306 192.766 1.00 67.43 176 ALA D CA 1
ATOM 6869 C C . ALA D 1 176 ? 9.260 52.804 191.498 1.00 70.45 176 ALA D C 1
ATOM 6870 O O . ALA D 1 176 ? 8.258 52.231 191.084 1.00 72.96 176 ALA D O 1
ATOM 6872 N N . THR D 1 177 ? 9.781 53.883 190.916 1.00 76.77 177 THR D N 1
ATOM 6873 C CA . THR D 1 177 ? 9.328 54.375 189.604 1.00 74.69 177 THR D CA 1
ATOM 6874 C C . THR D 1 177 ? 10.527 54.646 188.699 1.00 75.07 177 THR D C 1
ATOM 6875 O O . THR D 1 177 ? 11.617 54.922 189.196 1.00 73.37 177 THR D O 1
ATOM 6879 N N . PRO D 1 178 ? 10.333 54.578 187.363 1.00 78.04 178 PRO D N 1
ATOM 6880 C CA . PRO D 1 178 ? 11.425 54.883 186.429 1.00 78.31 178 PRO D CA 1
ATOM 6881 C C . PRO D 1 178 ? 12.069 56.245 186.685 1.00 78.54 178 PRO D C 1
ATOM 6882 O O . PRO D 1 178 ? 13.293 56.350 186.697 1.00 77.47 178 PRO D O 1
ATOM 6886 N N . GLU D 1 179 ? 11.242 57.267 186.894 1.00 80.08 179 GLU D N 1
ATOM 6887 C CA . GLU D 1 179 ? 11.717 58.636 187.069 1.00 82.92 179 GLU D CA 1
ATOM 6888 C C . GLU D 1 179 ? 12.634 58.782 188.287 1.00 82.98 179 GLU D C 1
ATOM 6889 O O . GLU D 1 179 ? 13.707 59.385 188.199 1.00 82.57 179 GLU D O 1
ATOM 6892 N N . ALA D 1 180 ? 12.212 58.231 189.422 1.00 78.82 180 ALA D N 1
ATOM 6893 C CA . ALA D 1 180 ? 13.035 58.265 190.622 1.00 76.10 180 ALA D CA 1
ATOM 6894 C C . ALA D 1 180 ? 14.344 57.522 190.379 1.00 74.87 180 ALA D C 1
ATOM 6895 O O . ALA D 1 180 ? 15.417 57.999 190.752 1.00 72.32 180 ALA D O 1
ATOM 6897 N N . ALA D 1 181 ? 14.244 56.361 189.737 1.00 74.59 181 ALA D N 1
ATOM 6898 C CA . ALA D 1 181 ? 15.408 55.530 189.455 1.00 70.14 181 ALA D CA 1
ATOM 6899 C C . ALA D 1 181 ? 16.441 56.265 188.597 1.00 76.28 181 ALA D C 1
ATOM 6900 O O . ALA D 1 181 ? 17.639 56.148 188.838 1.00 74.44 181 ALA D O 1
ATOM 6902 N N . LYS D 1 182 ? 15.982 57.021 187.598 1.00 79.66 182 LYS D N 1
ATOM 6903 C CA . LYS D 1 182 ? 16.903 57.781 186.753 1.00 79.23 182 LYS D CA 1
ATOM 6904 C C . LYS D 1 182 ? 17.683 58.804 187.583 1.00 80.55 182 LYS D C 1
ATOM 6905 O O . LYS D 1 182 ? 18.896 58.950 187.428 1.00 80.20 182 LYS D O 1
ATOM 6907 N N . VAL D 1 183 ? 16.980 59.493 188.477 1.00 80.27 183 VAL D N 1
ATOM 6908 C CA . VAL D 1 183 ? 17.589 60.515 189.323 1.00 78.11 183 VAL D CA 1
ATOM 6909 C C . VAL D 1 183 ? 18.653 59.930 190.258 1.00 76.23 183 VAL D C 1
ATOM 6910 O O . VAL D 1 183 ? 19.719 60.518 190.439 1.00 76.27 183 VAL D O 1
ATOM 6914 N N . MET D 1 184 ? 18.372 58.767 190.835 1.00 74.56 184 MET D N 1
ATOM 6915 C CA . MET D 1 184 ? 19.293 58.140 191.785 1.00 70.13 184 MET D CA 1
ATOM 6916 C C . MET D 1 184 ? 20.541 57.590 191.093 1.00 69.40 184 MET D C 1
ATOM 6917 O O . MET D 1 184 ? 21.647 57.689 191.619 1.00 67.66 184 MET D O 1
ATOM 6922 N N . LEU D 1 185 ? 20.361 57.014 189.911 1.00 69.94 185 LEU D N 1
ATOM 6923 C CA . LEU D 1 185 ? 21.486 56.520 189.125 1.00 74.21 185 LEU D CA 1
ATOM 6924 C C . LEU D 1 185 ? 22.377 57.666 188.636 1.00 75.39 185 LEU D C 1
ATOM 6925 O O . LEU D 1 185 ? 23.601 57.534 188.590 1.00 69.37 185 LEU D O 1
ATOM 6930 N N . THR D 1 186 ? 21.766 58.792 188.279 1.00 77.92 186 THR D N 1
ATOM 6931 C CA . THR D 1 186 ? 22.538 59.951 187.839 1.00 79.43 186 THR D CA 1
ATOM 6932 C C . THR D 1 186 ? 23.365 60.510 189.004 1.00 81.28 186 THR D C 1
ATOM 6933 O O . THR D 1 186 ? 24.519 60.905 188.825 1.00 82.51 186 THR D O 1
ATOM 6937 N N . VAL D 1 187 ? 22.787 60.517 190.204 1.00 75.43 187 VAL D N 1
ATOM 6938 C CA . VAL D 1 187 ? 23.527 60.953 191.380 1.00 74.39 187 VAL D CA 1
ATOM 6939 C C . VAL D 1 187 ? 24.724 60.031 191.607 1.00 73.17 187 VAL D C 1
ATOM 6940 O O . VAL D 1 187 ? 25.839 60.497 191.849 1.00 75.74 187 VAL D O 1
ATOM 6944 N N . ILE D 1 188 ? 24.494 58.725 191.505 1.00 69.88 188 ILE D N 1
ATOM 6945 C CA . ILE D 1 188 ? 25.572 57.747 191.609 1.00 67.98 188 ILE D CA 1
ATOM 6946 C C . ILE D 1 188 ? 26.654 58.026 190.566 1.00 72.18 188 ILE D C 1
ATOM 6947 O O . ILE D 1 188 ? 27.836 58.048 190.890 1.00 73.30 188 ILE D O 1
ATOM 6952 N N . LYS D 1 189 ? 26.244 58.273 189.324 1.00 74.83 189 LYS D N 1
ATOM 6953 C CA . LYS D 1 189 ? 27.197 58.537 188.248 1.00 78.19 189 LYS D CA 1
ATOM 6954 C C . LYS D 1 189 ? 28.049 59.765 188.556 1.00 82.91 189 LYS D C 1
ATOM 6955 O O . LYS D 1 189 ? 29.223 59.819 188.198 1.00 88.89 189 LYS D O 1
ATOM 6958 N N . ASN D 1 190 ? 27.461 60.738 189.245 1.00 82.29 190 ASN D N 1
ATOM 6959 C CA . ASN D 1 190 ? 28.153 61.989 189.542 1.00 83.92 190 ASN D CA 1
ATOM 6960 C C . ASN D 1 190 ? 28.934 61.993 190.857 1.00 82.15 190 ASN D C 1
ATOM 6961 O O . ASN D 1 190 ? 29.951 62.674 190.969 1.00 85.64 190 ASN D O 1
ATOM 6966 N N . LYS D 1 191 ? 28.469 61.240 191.850 1.00 79.34 191 LYS D N 1
ATOM 6967 C CA . LYS D 1 191 ? 29.118 61.238 193.162 1.00 79.60 191 LYS D CA 1
ATOM 6968 C C . LYS D 1 191 ? 30.074 60.063 193.335 1.00 78.30 191 LYS D C 1
ATOM 6969 O O . LYS D 1 191 ? 31.263 60.246 193.596 1.00 77.12 191 LYS D O 1
ATOM 6972 N N . ASN D 1 192 ? 29.545 58.854 193.198 1.00 78.17 192 ASN D N 1
ATOM 6973 C CA . ASN D 1 192 ? 30.329 57.654 193.442 1.00 76.97 192 ASN D CA 1
ATOM 6974 C C . ASN D 1 192 ? 29.741 56.460 192.709 1.00 77.74 192 ASN D C 1
ATOM 6975 O O . ASN D 1 192 ? 28.692 55.946 193.091 1.00 79.11 192 ASN D O 1
ATOM 6980 N N . THR D 1 193 ? 30.428 56.010 191.664 1.00 78.52 193 THR D N 1
ATOM 6981 C CA . THR D 1 193 ? 29.943 54.897 190.857 1.00 72.57 193 THR D CA 1
ATOM 6982 C C . THR D 1 193 ? 30.135 53.556 191.570 1.00 66.28 193 THR D C 1
ATOM 6983 O O . THR D 1 193 ? 29.749 52.514 191.051 1.00 66.77 193 THR D O 1
ATOM 6987 N N . ALA D 1 194 ? 30.721 53.584 192.762 1.00 63.19 194 ALA D N 1
ATOM 6988 C CA . ALA D 1 194 ? 30.896 52.366 193.546 1.00 59.65 194 ALA D CA 1
ATOM 6989 C C . ALA D 1 194 ? 29.679 52.107 194.435 1.00 62.29 194 ALA D C 1
ATOM 6990 O O . ALA D 1 194 ? 29.510 51.012 194.976 1.00 59.44 194 ALA D O 1
ATOM 6992 N N . VAL D 1 195 ? 28.838 53.125 194.590 1.00 66.85 195 VAL D N 1
ATOM 6993 C CA . VAL D 1 195 ? 27.609 52.995 195.370 1.00 65.24 195 VAL D CA 1
ATOM 6994 C C . VAL D 1 195 ? 26.552 52.292 194.527 1.00 65.93 195 VAL D C 1
ATOM 6995 O O . VAL D 1 195 ? 26.326 52.662 193.376 1.00 65.96 195 VAL D O 1
ATOM 6999 N N . GLY D 1 196 ? 25.915 51.275 195.096 1.00 61.15 196 GLY D N 1
ATOM 7000 C CA . GLY D 1 196 ? 24.959 50.475 194.355 1.00 59.51 196 GLY D CA 1
ATOM 7001 C C . GLY D 1 196 ? 23.556 51.055 194.316 1.00 63.58 196 GLY D C 1
ATOM 7002 O O . GLY D 1 196 ? 23.221 51.965 195.080 1.00 57.20 196 GLY D O 1
ATOM 7003 N N . PHE D 1 197 ? 22.732 50.521 193.418 1.00 64.36 197 PHE D N 1
ATOM 7004 C CA . PHE D 1 197 ? 21.341 50.944 193.295 1.00 63.59 197 PHE D CA 1
ATOM 7005 C C . PHE D 1 197 ? 20.387 49.764 193.497 1.00 63.03 197 PHE D C 1
ATOM 7006 O O . PHE D 1 197 ? 20.650 48.657 193.026 1.00 62.23 197 PHE D O 1
ATOM 7014 N N . LYS D 1 198 ? 19.284 50.002 194.201 1.00 56.03 198 LYS D N 1
ATOM 7015 C CA . LYS D 1 198 ? 18.297 48.953 194.454 1.00 55.57 198 LYS D CA 1
ATOM 7016 C C . LYS D 1 198 ? 16.862 49.451 194.283 1.00 61.36 198 LYS D C 1
ATOM 7017 O O . LYS D 1 198 ? 16.290 50.037 195.209 1.00 61.67 198 LYS D O 1
ATOM 7023 N N . PRO D 1 199 ? 16.278 49.238 193.089 1.00 60.29 199 PRO D N 1
ATOM 7024 C CA . PRO D 1 199 ? 14.841 49.491 192.930 1.00 60.38 199 PRO D CA 1
ATOM 7025 C C . PRO D 1 199 ? 14.038 48.481 193.748 1.00 63.36 199 PRO D C 1
ATOM 7026 O O . PRO D 1 199 ? 14.352 47.289 193.719 1.00 62.30 199 PRO D O 1
ATOM 7030 N N . ALA D 1 200 ? 13.031 48.951 194.480 1.00 62.70 200 ALA D N 1
ATOM 7031 C CA . ALA D 1 200 ? 12.253 48.069 195.341 1.00 60.16 200 ALA D CA 1
ATOM 7032 C C . ALA D 1 200 ? 10.779 48.438 195.352 1.00 61.48 200 ALA D C 1
ATOM 7033 O O . ALA D 1 200 ? 10.414 49.618 195.333 1.00 63.51 200 ALA D O 1
ATOM 7035 N N . GLY D 1 201 ? 9.930 47.419 195.392 1.00 65.12 201 GLY D N 1
ATOM 7036 C CA . GLY D 1 201 ? 8.498 47.634 195.403 1.00 67.49 201 GLY D CA 1
ATOM 7037 C C . GLY D 1 201 ? 7.986 47.895 194.004 1.00 65.81 201 GLY D C 1
ATOM 7038 O O . GLY D 1 201 ? 8.553 48.704 193.268 1.00 65.72 201 GLY D O 1
ATOM 7039 N N . GLY D 1 202 ? 6.924 47.191 193.630 1.00 66.36 202 GLY D N 1
ATOM 7040 C CA . GLY D 1 202 ? 6.295 47.397 192.336 1.00 69.09 202 GLY D CA 1
ATOM 7041 C C . GLY D 1 202 ? 6.995 46.758 191.147 1.00 69.93 202 GLY D C 1
ATOM 7042 O O . GLY D 1 202 ? 6.533 46.896 190.024 1.00 71.98 202 GLY D O 1
ATOM 7043 N N . VAL D 1 203 ? 8.102 46.053 191.378 1.00 72.37 203 VAL D N 1
ATOM 7044 C CA . VAL D 1 203 ? 8.776 45.356 190.280 1.00 75.11 203 VAL D CA 1
ATOM 7045 C C . VAL D 1 203 ? 8.188 43.959 190.127 1.00 74.16 203 VAL D C 1
ATOM 7046 O O . VAL D 1 203 ? 8.581 43.034 190.834 1.00 69.34 203 VAL D O 1
ATOM 7050 N N . ARG D 1 204 ? 7.250 43.807 189.197 1.00 76.80 204 ARG D N 1
ATOM 7051 C CA . ARG D 1 204 ? 6.419 42.609 189.182 1.00 78.81 204 ARG D CA 1
ATOM 7052 C C . ARG D 1 204 ? 6.808 41.576 188.129 1.00 74.00 204 ARG D C 1
ATOM 7053 O O . ARG D 1 204 ? 6.654 40.378 188.358 1.00 72.28 204 ARG D O 1
ATOM 7061 N N . ASN D 1 205 ? 7.321 42.022 186.987 1.00 74.22 205 ASN D N 1
ATOM 7062 C CA . ASN D 1 205 ? 7.686 41.090 185.926 1.00 75.53 205 ASN D CA 1
ATOM 7063 C C . ASN D 1 205 ? 9.024 41.410 185.263 1.00 81.43 205 ASN D C 1
ATOM 7064 O O . ASN D 1 205 ? 9.669 42.410 185.585 1.00 74.21 205 ASN D O 1
ATOM 7069 N N . ALA D 1 206 ? 9.425 40.545 184.334 1.00 76.55 206 ALA D N 1
ATOM 7070 C CA . ALA D 1 206 ? 10.674 40.706 183.594 1.00 80.18 206 ALA D CA 1
ATOM 7071 C C . ALA D 1 206 ? 10.722 42.037 182.850 1.00 79.72 206 ALA D C 1
ATOM 7072 O O . ALA D 1 206 ? 11.781 42.651 182.715 1.00 77.94 206 ALA D O 1
ATOM 7074 N N . ASP D 1 207 ? 9.571 42.484 182.374 1.00 80.87 207 ASP D N 1
ATOM 7075 C CA . ASP D 1 207 ? 9.508 43.742 181.653 1.00 82.86 207 ASP D CA 1
ATOM 7076 C C . ASP D 1 207 ? 9.730 44.931 182.577 1.00 83.85 207 ASP D C 1
ATOM 7077 O O . ASP D 1 207 ? 10.447 45.865 182.219 1.00 81.44 207 ASP D O 1
ATOM 7082 N N . ASP D 1 208 ? 9.126 44.895 183.763 1.00 79.23 208 ASP D N 1
ATOM 7083 C CA . ASP D 1 208 ? 9.402 45.908 184.774 1.00 77.33 208 ASP D CA 1
ATOM 7084 C C . ASP D 1 208 ? 10.898 45.950 185.089 1.00 77.58 208 ASP D C 1
ATOM 7085 O O . ASP D 1 208 ? 11.491 47.023 185.186 1.00 78.07 208 ASP D O 1
ATOM 7090 N N . ALA D 1 209 ? 11.502 44.775 185.246 1.00 74.41 209 ALA D N 1
ATOM 7091 C CA . ALA D 1 209 ? 12.921 44.678 185.584 1.00 73.06 209 ALA D CA 1
ATOM 7092 C C . ALA D 1 209 ? 13.802 45.239 184.466 1.00 74.57 209 ALA D C 1
ATOM 7093 O O . ALA D 1 209 ? 14.790 45.932 184.725 1.00 72.37 209 ALA D O 1
ATOM 7095 N N . ALA D 1 210 ? 13.435 44.937 183.224 1.00 79.94 210 ALA D N 1
ATOM 7096 C CA . ALA D 1 210 ? 14.147 45.453 182.062 1.00 79.90 210 ALA D CA 1
ATOM 7097 C C . ALA D 1 210 ? 14.249 46.976 182.100 1.00 79.91 210 ALA D C 1
ATOM 7098 O O . ALA D 1 210 ? 15.288 47.540 181.767 1.00 78.93 210 ALA D O 1
ATOM 7100 N N . ILE D 1 211 ? 13.169 47.633 182.510 1.00 80.93 211 ILE D N 1
ATOM 7101 C CA . ILE D 1 211 ? 13.152 49.087 182.631 1.00 84.07 211 ILE D CA 1
ATOM 7102 C C . ILE D 1 211 ? 14.291 49.614 183.503 1.00 82.38 211 ILE D C 1
ATOM 7103 O O . ILE D 1 211 ? 15.033 50.504 183.081 1.00 78.08 211 ILE D O 1
ATOM 7108 N N . TYR D 1 212 ? 14.441 49.061 184.710 1.00 74.31 212 TYR D N 1
ATOM 7109 C CA . TYR D 1 212 ? 15.465 49.549 185.626 1.00 72.04 212 TYR D CA 1
ATOM 7110 C C . TYR D 1 212 ? 16.853 49.086 185.177 1.00 72.53 212 TYR D C 1
ATOM 7111 O O . TYR D 1 212 ? 17.836 49.813 185.334 1.00 73.24 212 TYR D O 1
ATOM 7120 N N . LEU D 1 213 ? 16.941 47.896 184.593 1.00 73.03 213 LEU D N 1
ATOM 7121 C CA . LEU D 1 213 ? 18.231 47.424 184.092 1.00 75.00 213 LEU D CA 1
ATOM 7122 C C . LEU D 1 213 ? 18.686 48.237 182.873 1.00 78.79 213 LEU D C 1
ATOM 7123 O O . LEU D 1 213 ? 19.883 48.450 182.682 1.00 80.10 213 LEU D O 1
ATOM 7128 N N . ASP D 1 214 ? 17.738 48.693 182.058 1.00 83.11 214 ASP D N 1
ATOM 7129 C CA . ASP D 1 214 ? 18.062 49.524 180.892 1.00 86.30 214 ASP D CA 1
ATOM 7130 C C . ASP D 1 214 ? 18.596 50.885 181.311 1.00 86.66 214 ASP D C 1
ATOM 7131 O O . ASP D 1 214 ? 19.515 51.413 180.693 1.00 81.13 214 ASP D O 1
ATOM 7136 N N . LEU D 1 215 ? 18.002 51.447 182.361 1.00 87.05 215 LEU D N 1
ATOM 7137 C CA . LEU D 1 215 ? 18.423 52.739 182.894 1.00 87.36 215 LEU D CA 1
ATOM 7138 C C . LEU D 1 215 ? 19.856 52.679 183.402 1.00 86.54 215 LEU D C 1
ATOM 7139 O O . LEU D 1 215 ? 20.650 53.585 183.152 1.00 88.45 215 LEU D O 1
ATOM 7144 N N . ALA D 1 216 ? 20.178 51.603 184.111 1.00 79.32 216 ALA D N 1
ATOM 7145 C CA . ALA D 1 216 ? 21.517 51.407 184.656 1.00 78.82 216 ALA D CA 1
ATOM 7146 C C . ALA D 1 216 ? 22.549 51.282 183.545 1.00 80.80 216 ALA D C 1
ATOM 7147 O O . ALA D 1 216 ? 23.661 51.801 183.659 1.00 81.49 216 ALA D O 1
ATOM 7149 N N . ASP D 1 217 ? 22.178 50.583 182.477 1.00 82.67 217 ASP D N 1
ATOM 7150 C CA . ASP D 1 217 ? 23.058 50.413 181.328 1.00 85.00 217 ASP D CA 1
ATOM 7151 C C . ASP D 1 217 ? 23.270 51.736 180.609 1.00 86.70 217 ASP D C 1
ATOM 7152 O O . ASP D 1 217 ? 24.395 52.102 180.276 1.00 86.58 217 ASP D O 1
ATOM 7157 N N . ASN D 1 218 ? 22.175 52.446 180.367 1.00 86.73 218 ASN D N 1
ATOM 7158 C CA . ASN D 1 218 ? 22.220 53.703 179.635 1.00 85.62 218 ASN D CA 1
ATOM 7159 C C . ASN D 1 218 ? 22.943 54.812 180.390 1.00 84.80 218 ASN D C 1
ATOM 7160 O O . ASN D 1 218 ? 23.617 55.642 179.784 1.00 87.60 218 ASN D O 1
ATOM 7165 N N . ILE D 1 219 ? 22.814 54.824 181.713 1.00 80.34 219 ILE D N 1
ATOM 7166 C CA . ILE D 1 219 ? 23.397 55.903 182.501 1.00 85.79 219 ILE D CA 1
ATOM 7167 C C . ILE D 1 219 ? 24.839 55.614 182.922 1.00 84.45 219 ILE D C 1
ATOM 7168 O O . ILE D 1 219 ? 25.699 56.490 182.829 1.00 90.13 219 ILE D O 1
ATOM 7173 N N . LEU D 1 220 ? 25.111 54.388 183.357 1.00 80.83 220 LEU D N 1
ATOM 7174 C CA . LEU D 1 220 ? 26.421 54.060 183.915 1.00 80.65 220 LEU D CA 1
ATOM 7175 C C . LEU D 1 220 ? 27.225 53.076 183.076 1.00 85.06 220 LEU D C 1
ATOM 7176 O O . LEU D 1 220 ? 28.383 52.806 183.378 1.00 84.60 220 LEU D O 1
ATOM 7181 N N . GLY D 1 221 ? 26.615 52.535 182.029 1.00 92.59 221 GLY D N 1
ATOM 7182 C CA . GLY D 1 221 ? 27.307 51.598 181.164 1.00 95.71 221 GLY D CA 1
ATOM 7183 C C . GLY D 1 221 ? 26.788 50.180 181.297 1.00 95.12 221 GLY D C 1
ATOM 7184 O O . GLY D 1 221 ? 26.203 49.813 182.317 1.00 92.50 221 GLY D O 1
ATOM 7185 N N . ASN D 1 222 ? 27.028 49.380 180.263 1.00 93.99 222 ASN D N 1
ATOM 7186 C CA . ASN D 1 222 ? 26.506 48.021 180.177 1.00 93.78 222 ASN D CA 1
ATOM 7187 C C . ASN D 1 222 ? 27.010 47.061 181.242 1.00 89.07 222 ASN D C 1
ATOM 7188 O O . ASN D 1 222 ? 26.288 46.156 181.652 1.00 87.64 222 ASN D O 1
ATOM 7193 N N . GLU D 1 223 ? 28.250 47.244 181.680 1.00 88.46 223 GLU D N 1
ATOM 7194 C CA . GLU D 1 223 ? 28.865 46.285 182.589 1.00 82.85 223 GLU D CA 1
ATOM 7195 C C . GLU D 1 223 ? 28.796 46.718 184.054 1.00 81.10 223 GLU D C 1
ATOM 7196 O O . GLU D 1 223 ? 29.324 46.030 184.928 1.00 76.01 223 GLU D O 1
ATOM 7198 N N . TRP D 1 224 ? 28.138 47.841 184.328 1.00 81.59 224 TRP D N 1
ATOM 7199 C CA . TRP D 1 224 ? 28.106 48.369 185.693 1.00 77.09 224 TRP D CA 1
ATOM 7200 C C . TRP D 1 224 ? 27.240 47.537 186.639 1.00 75.89 224 TRP D C 1
ATOM 7201 O O . TRP D 1 224 ? 27.668 47.194 187.742 1.00 70.00 224 TRP D O 1
ATOM 7212 N N . ALA D 1 225 ? 26.023 47.215 186.213 1.00 77.22 225 ALA D N 1
ATOM 7213 C CA . ALA D 1 225 ? 25.049 46.608 187.117 1.00 74.07 225 ALA D CA 1
ATOM 7214 C C . ALA D 1 225 ? 25.297 45.118 187.351 1.00 76.71 225 ALA D C 1
ATOM 7215 O O . ALA D 1 225 ? 24.793 44.265 186.623 1.00 83.98 225 ALA D O 1
ATOM 7217 N N . ASP D 1 226 ? 26.079 44.822 188.382 1.00 70.94 226 ASP D N 1
ATOM 7218 C CA . ASP D 1 226 ? 26.281 43.462 188.856 1.00 66.92 226 ASP D CA 1
ATOM 7219 C C . ASP D 1 226 ? 25.730 43.336 190.280 1.00 64.75 226 ASP D C 1
ATOM 7220 O O . ASP D 1 226 ? 25.097 44.261 190.791 1.00 63.97 226 ASP D O 1
ATOM 7225 N N . ALA D 1 227 ? 25.983 42.202 190.923 1.00 62.91 227 ALA D N 1
ATOM 7226 C CA . ALA D 1 227 ? 25.469 41.948 192.262 1.00 67.05 227 ALA D CA 1
ATOM 7227 C C . ALA D 1 227 ? 25.947 42.985 193.287 1.00 65.02 227 ALA D C 1
ATOM 7228 O O . ALA D 1 227 ? 25.277 43.219 194.293 1.00 63.20 227 ALA D O 1
ATOM 7230 N N . ASN D 1 228 ? 27.091 43.613 193.018 1.00 65.07 228 ASN D N 1
ATOM 7231 C CA . ASN D 1 228 ? 27.678 44.601 193.929 1.00 68.56 228 ASN D CA 1
ATOM 7232 C C . ASN D 1 228 ? 27.186 46.028 193.715 1.00 68.53 228 ASN D C 1
ATOM 7233 O O . ASN D 1 228 ? 27.501 46.919 194.504 1.00 68.75 228 ASN D O 1
ATOM 7238 N N . HIS D 1 229 ? 26.435 46.250 192.641 1.00 69.93 229 HIS D N 1
ATOM 7239 C CA . HIS D 1 229 ? 26.001 47.597 192.286 1.00 69.09 229 HIS D CA 1
ATOM 7240 C C . HIS D 1 229 ? 24.504 47.667 192.015 1.00 67.91 229 HIS D C 1
ATOM 7241 O O . HIS D 1 229 ? 23.955 48.753 191.822 1.00 64.54 229 HIS D O 1
ATOM 7248 N N . PHE D 1 230 ? 23.842 46.515 191.992 1.00 55.47 230 PHE D N 1
ATOM 7249 C CA . PHE D 1 230 ? 22.442 46.476 191.573 1.00 57.78 230 PHE D CA 1
ATOM 7250 C C . PHE D 1 230 ? 21.689 45.309 192.198 1.00 59.82 230 PHE D C 1
ATOM 7251 O O . PHE D 1 230 ? 22.119 44.155 192.093 1.00 60.41 230 PHE D O 1
ATOM 7259 N N . ARG D 1 231 ? 20.559 45.617 192.836 1.00 55.18 231 ARG D N 1
ATOM 7260 C CA . ARG D 1 231 ? 19.708 44.598 193.442 1.00 55.94 231 ARG D CA 1
ATOM 7261 C C . ARG D 1 231 ? 18.243 44.895 193.172 1.00 60.15 231 ARG D C 1
ATOM 7262 O O . ARG D 1 231 ? 17.835 46.054 193.170 1.00 67.56 231 ARG D O 1
ATOM 7270 N N . PHE D 1 232 ? 17.447 43.852 192.961 1.00 56.89 232 PHE D N 1
ATOM 7271 C CA . PHE D 1 232 ? 15.993 44.015 192.926 1.00 58.88 232 PHE D CA 1
ATOM 7272 C C . PHE D 1 232 ? 15.349 43.667 194.267 1.00 63.32 232 PHE D C 1
ATOM 7273 O O . PHE D 1 232 ? 15.460 42.535 194.740 1.00 63.04 232 PHE D O 1
ATOM 7281 N N . GLY D 1 233 ? 14.676 44.644 194.871 1.00 64.14 233 GLY D N 1
ATOM 7282 C CA . GLY D 1 233 ? 13.881 44.408 196.064 1.00 57.94 233 GLY D CA 1
ATOM 7283 C C . GLY D 1 233 ? 12.501 43.956 195.632 1.00 62.37 233 GLY D C 1
ATOM 7284 O O . GLY D 1 233 ? 11.640 44.777 195.289 1.00 62.35 233 GLY D O 1
ATOM 7285 N N . ALA D 1 234 ? 12.293 42.643 195.632 1.00 60.05 234 ALA D N 1
ATOM 7286 C CA . ALA D 1 234 ? 11.089 42.067 195.053 1.00 59.69 234 ALA D CA 1
ATOM 7287 C C . ALA D 1 234 ? 10.848 40.650 195.555 1.00 60.16 234 ALA D C 1
ATOM 7288 O O . ALA D 1 234 ? 11.681 40.079 196.254 1.00 57.77 234 ALA D O 1
ATOM 7290 N N . SER D 1 235 ? 9.699 40.088 195.201 1.00 65.34 235 SER D N 1
ATOM 7291 C CA . SER D 1 235 ? 9.363 38.731 195.611 1.00 65.01 235 SER D CA 1
ATOM 7292 C C . SER D 1 235 ? 8.708 37.963 194.459 1.00 64.12 235 SER D C 1
ATOM 7293 O O . SER D 1 235 ? 9.355 37.126 193.826 1.00 66.29 235 SER D O 1
ATOM 7296 N N . SER D 1 236 ? 7.447 38.269 194.162 1.00 63.20 236 SER D N 1
ATOM 7297 C CA . SER D 1 236 ? 6.733 37.574 193.088 1.00 67.72 236 SER D CA 1
ATOM 7298 C C . SER D 1 236 ? 7.365 37.805 191.707 1.00 70.98 236 SER D C 1
ATOM 7299 O O . SER D 1 236 ? 6.992 37.158 190.724 1.00 75.25 236 SER D O 1
ATOM 7302 N N . LEU D 1 237 ? 8.318 38.728 191.638 1.00 69.67 237 LEU D N 1
ATOM 7303 C CA . LEU D 1 237 ? 9.117 38.930 190.433 1.00 68.33 237 LEU D CA 1
ATOM 7304 C C . LEU D 1 237 ? 9.790 37.627 189.995 1.00 70.03 237 LEU D C 1
ATOM 7305 O O . LEU D 1 237 ? 9.933 37.368 188.800 1.00 67.43 237 LEU D O 1
ATOM 7310 N N . LEU D 1 238 ? 10.191 36.815 190.974 1.00 65.51 238 LEU D N 1
ATOM 7311 C CA . LEU D 1 238 ? 10.889 35.553 190.729 1.00 65.88 238 LEU D CA 1
ATOM 7312 C C . LEU D 1 238 ? 10.034 34.605 189.906 1.00 69.15 238 LEU D C 1
ATOM 7313 O O . LEU D 1 238 ? 10.523 33.974 188.968 1.00 78.07 238 LEU D O 1
ATOM 7318 N N . ILE D 1 239 ? 8.754 34.514 190.252 1.00 66.65 239 ILE D N 1
ATOM 7319 C CA . ILE D 1 239 ? 7.805 33.715 189.481 1.00 72.46 239 ILE D CA 1
ATOM 7320 C C . ILE D 1 239 ? 7.780 34.125 188.006 1.00 78.39 239 ILE D C 1
ATOM 7321 O O . ILE D 1 239 ? 7.749 33.278 187.107 1.00 82.77 239 ILE D O 1
ATOM 7326 N N . SER D 1 240 ? 7.801 35.431 187.765 1.00 76.18 240 SER D N 1
ATOM 7327 C CA . SER D 1 240 ? 7.814 35.953 186.405 1.00 75.97 240 SER D CA 1
ATOM 7328 C C . SER D 1 240 ? 9.112 35.595 185.703 1.00 76.36 240 SER D C 1
ATOM 7329 O O . SER D 1 240 ? 9.118 35.279 184.510 1.00 76.67 240 SER D O 1
ATOM 7332 N N . LEU D 1 241 ? 10.215 35.657 186.444 1.00 73.97 241 LEU D N 1
ATOM 7333 C CA . LEU D 1 241 ? 11.524 35.368 185.869 1.00 76.33 241 LEU D CA 1
ATOM 7334 C C . LEU D 1 241 ? 11.659 33.889 185.530 1.00 80.00 241 LEU D C 1
ATOM 7335 O O . LEU D 1 241 ? 12.095 33.535 184.431 1.00 82.51 241 LEU D O 1
ATOM 7340 N N . LEU D 1 242 ? 11.272 33.030 186.469 1.00 78.36 242 LEU D N 1
ATOM 7341 C CA . LEU D 1 242 ? 11.313 31.594 186.235 1.00 78.10 242 LEU D CA 1
ATOM 7342 C C . LEU D 1 242 ? 10.419 31.199 185.052 1.00 84.85 242 LEU D C 1
ATOM 7343 O O . LEU D 1 242 ? 10.804 30.359 184.237 1.00 90.13 242 LEU D O 1
ATOM 7348 N N . ASP D 1 243 ? 9.246 31.817 184.935 1.00 82.72 243 ASP D N 1
AT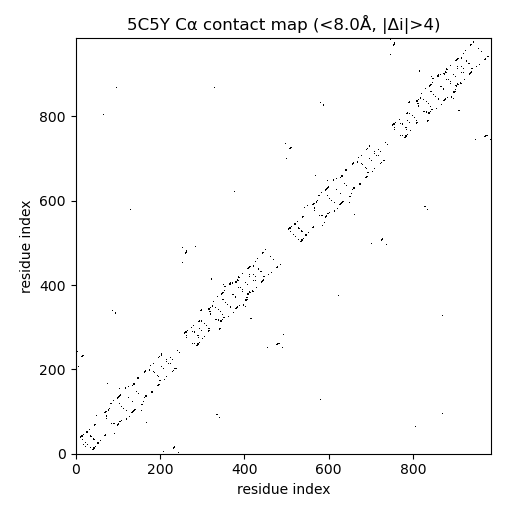OM 7349 C CA . ASP D 1 243 ? 8.349 31.512 183.814 1.00 82.60 243 ASP D CA 1
ATOM 7350 C C . ASP D 1 243 ? 8.946 31.935 182.467 1.00 82.10 243 ASP D C 1
ATOM 7351 O O . ASP D 1 243 ? 8.836 31.214 181.473 1.00 84.27 243 ASP D O 1
ATOM 7356 N N . THR D 1 244 ? 9.576 33.105 182.442 1.00 80.74 244 THR D N 1
ATOM 7357 C CA . THR D 1 244 ? 10.233 33.600 181.237 1.00 87.71 244 THR D CA 1
ATOM 7358 C C . THR D 1 244 ? 11.358 32.664 180.809 1.00 88.70 244 THR D C 1
ATOM 7359 O O . THR D 1 244 ? 11.602 32.474 179.618 1.00 89.01 244 THR D O 1
ATOM 7363 N N . LEU D 1 245 ? 12.043 32.077 181.787 1.00 88.63 245 LEU D N 1
ATOM 7364 C CA . LEU D 1 245 ? 13.162 31.188 181.497 1.00 88.79 245 LEU D CA 1
ATOM 7365 C C . LEU D 1 245 ? 12.685 29.765 181.202 1.00 92.73 245 LEU D C 1
ATOM 7366 O O . LEU D 1 245 ? 13.482 28.895 180.853 1.00 93.11 245 LEU D O 1
ATOM 7371 N N . GLY D 1 246 ? 11.381 29.539 181.333 1.00 94.29 246 GLY D N 1
ATOM 7372 C CA . GLY D 1 246 ? 10.788 28.249 181.025 1.00 96.05 246 GLY D CA 1
ATOM 7373 C C . GLY D 1 246 ? 10.837 27.241 182.163 1.00 99.97 246 GLY D C 1
ATOM 7374 O O . GLY D 1 246 ? 11.170 26.077 181.944 1.00 104.77 246 GLY D O 1
ATOM 7375 N N . HIS D 1 247 ? 10.501 27.683 183.373 1.00 94.90 247 HIS D N 1
ATOM 7376 C CA . HIS D 1 247 ? 10.454 26.799 184.541 1.00 99.39 247 HIS D CA 1
ATOM 7377 C C . HIS D 1 247 ? 9.085 26.831 185.221 1.00 108.81 247 HIS D C 1
ATOM 7378 O O . HIS D 1 247 ? 8.699 27.845 185.806 1.00 108.29 247 HIS D O 1
ATOM 7385 N N . LYS D 1 248 ? 8.363 25.714 185.154 1.00 114.77 248 LYS D N 1
ATOM 7386 C CA . LYS D 1 248 ? 7.063 25.588 185.812 1.00 115.95 248 LYS D CA 1
ATOM 7387 C C . LYS D 1 248 ? 7.218 25.386 187.320 1.00 113.83 248 LYS D C 1
ATOM 7388 O O . LYS D 1 248 ? 6.347 25.768 188.105 1.00 113.85 248 LYS D O 1
#

Solvent-accessible surface area: 37458 Å² total; per-residue (Å²): 115,92,61,123,56,12,0,70,78,0,0,49,8,0,0,3,26,24,16,85,60,95,11,76,78,105,84,1,72,56,11,0,101,90,0,99,12,88,17,29,74,4,13,0,0,0,0,25,13,46,14,0,7,25,0,70,113,13,7,143,78,34,108,1,86,121,4,88,3,0,0,4,2,9,34,44,102,1,73,79,30,44,108,23,0,24,18,36,0,94,0,0,25,28,8,18,4,40,5,0,0,0,0,1,1,12,88,6,5,81,152,56,66,74,90,26,1,69,57,0,0,43,26,0,62,21,15,1,9,52,76,20,82,0,0,0,0,0,0,4,3,59,4,139,42,90,111,45,8,83,71,0,0,64,18,0,16,92,6,20,4,37,2,0,8,0,0,9,36,107,40,104,84,25,16,39,49,125,2,0,121,17,0,0,51,6,0,72,112,83,68,70,73,7,0,0,0,0,5,13,40,6,159,54,2,94,37,0,14,73,10,2,50,33,0,29,125,40,31,32,125,98,25,6,64,37,63,34,0,8,0,6,12,61,64,0,5,127,32,0,18,110,41,43,69,74,134,138,80,112,56,32,0,69,76,0,0,47,8,0,0,2,29,25,15,89,57,97,16,77,78,101,92,0,71,76,18,0,140,68,0,73,10,97,19,29,58,3,15,0,0,0,0,23,15,44,9,0,7,25,0,85,110,14,3,152,86,30,152,3,93,100,2,75,3,0,0,3,2,9,33,45,100,1,67,86,26,27,70,26,0,5,15,37,0,72,0,0,26,29,7,21,4,43,2,0,0,0,0,1,0,12,89,9,6,80,151,59,67,94,73,28,0,74,11,0,0,61,11,0,61,96,23,0,73,85,101,16,73,0,0,0,0,0,0,4,10,59,3,161,50,89,72,46,8,84,24,0,0,56,15,0,18,92,6,22,6,36,1,0,7,0,0,8,39,102,42,102,98,24,12,37,52,126,3,0,120,21,0,0,52,6,0,71,113,83,64,70,68,6,0,0,0,0,6,20,32,4,150,55,2,98,33,0,19,80,7,2,77,35,0,22,125,38,29,33,117,164,26,7,65,40,81,40,0,4,0,6,11,60,67,0,0,113,32,0,20,89,40,31,62,79,137,155,93,70,125,57,24,0,71,77,0,0,50,8,0,0,3,28,24,16,89,60,98,17,73,78,103,89,0,73,57,14,0,76,89,0,96,11,98,15,30,73,4,13,0,0,0,0,24,15,44,11,0,8,23,0,88,112,13,6,89,79,32,148,1,98,149,3,78,3,0,0,4,2,8,26,47,82,1,64,86,28,28,78,25,0,6,16,36,0,74,0,0,25,28,8,21,4,42,2,0,0,0,0,1,1,11,98,8,5,84,153,58,67,69,76,28,0,66,14,0,0,67,11,0,66,99,25,0,74,84,99,17,77,0,0,0,0,0,0,5,3,61,4,140,49,94,104,41,8,91,61,0,0,47,17,0,14,115,7,24,5,36,1,0,8,0,0,9,38,106,39,104,81,26,15,39,54,127,4,0,122,22,0,0,47,4,0,110,103,120,61,73,74,5,0,0,0,0,5,16,55,8,144,43,4,94,18,0,16,77,11,2,72,36,0,26,124,39,30,33,118,166,26,8,65,40,82,40,0,6,0,6,11,59,75,0,4,127,32,0,27,110,36,34,69,115,144,92,66,74,60,18,0,76,67,0,1,51,6,0,0,3,30,24,15,88,57,97,15,76,67,105,93,0,70,59,12,0,54,92,0,93,10,98,19,31,62,6,14,0,0,0,0,24,14,48,14,0,7,26,0,72,110,13,5,81,77,34,113,0,94,80,3,35,4,0,0,3,2,10,33,53,65,2,67,88,30,44,107,25,0,27,17,36,0,94,0,0,24,28,7,20,4,52,5,0,0,0,0,0,1,11,103,14,6,75,157,60,66,84,92,31,0,66,54,0,0,37,22,0,55,17,16,0,7,50,77,17,65,0,0,0,0,0,0,3,14,74,1,82,52,83,67,43,8,90,43,0,0,62,15,0,17,106,5,24,5,30,2,0,6,0,0,8,35,106,42,102,96,28,14,44,67,93,4,0,33,21,0,0,60,6,0,54,116,68,64,70,69,7,0,0,0,0,4,14,56,7,161,60,4,98,40,0,19,74,12,4,65,39,0,28,125,52,31,30,120,97,28,6,54,41,50,30,0,9,0,6,12,55,48,0,9,126,26,0,28,105,39,36,64,72,159

InterPro domains:
  IPR002915 DeoC/FbaB/LacD aldolase [PF01791] (12-209)
  IPR002915 DeoC/FbaB/LacD aldolase [SM01133] (10-243)
  IPR011343 Deoxyribose-phosphate aldolase [PIRSF001357] (7-248)
  IPR011343 Deoxyribose-phosphate aldolase [PTHR10889] (5-255)
  IPR011343 Deoxyribose-phosphate aldolase [TIGR00126] (11-228)
  IPR011343 Deoxyribose-phosphate aldolase [cd00959] (11-235)
  IPR013785 Aldolase-type TIM barrel [G3DSA:3.20.20.70] (1-257)

Sequence (986 aa):
SDIKAVAQRALSLMDLTSLTNTETDQEIIDLCRQAKSPAGETAAICIFPRFIPVAKKALKAQQTPHIKIATVTNFPQGNDDLDIALAETRAAVAYGADEVDLVFPYRALIQGNETIGFDMVKVCKQACSGNAKLKVIIETGELKSEELIRKASEIAINAGADFIKTSTGKVAINATPEAAKVMLTVIKNKNTAVGFKPAGGVRRNADDAAIYLDLADNILGNEWADANHFRFGASSLLISLLDTLGHKDIKAVAQRALSSLMDLTSLTNTETDQEIIDLCRQAKSPAGETAAICIFPRFIPVAKKALKAQQQTPHHIKIATVTNFPQGNDDLDIALAETRAAVAYGADEVDLVFPYRALIQGNETIGFDMVKVCKQQACSGNAKLKVIIETGELKSEELIRKASEIAINAGADFIKTSTGKVAINATPEAAKVMLTVIKNKNTAVGFKPAGGVRNADDAAIYLDLADNILGNEWADANHFRFGASSLLISLLDTLGHKSDIKAVAQRALSLMDLTSLTNTETDQEIIDLCRQAKSPAGETAAICIFPRFIPVAKKALKAQQTPHIKIATVTNFPQQGNDDLDIALAETRAAVAYGADEVDLVFPYRALIQQGNETIGFDMVKVCKQACSGNAKLKVIIETGELKSEELIRKASEIAINNAGADFIKTSTGKVAINATPEAAKVMLTVIKNKNTAVGFKPAGGVRNADDAAIYLDLADNILGNEWADANHFRFGASSLLISLLDTLGHSDIKAVAQRALSLMDLTSLTNTETDQEIIDLCRQAKSPAGETAAICIFPRFIPVAKKALKAQQTPHHIKIATVTNFPQGNDDLDIALAETRAAVAYGADEVDLVFPYRALIQGNETIGFDMVKVCKQACSGNAKLKVIIETGELKSEELIRKASEIAINAGADFIKTSTGKVAINATPEAAKVMLTVIKNKNTAVGFKPAGGVRNADDAAIYLDLADNILGNEWADANHFRFGASSLLISLLDTLGHK

Foldseek 3Di:
DDLLVLLLQQQQQAQAEDEPVPDDLVVLLVSLVLQCPPSHHHQEHEYAQVNLVSNCVSCVVVPNNRHFYEYEFPPDQQALDLVRRLVRLLSSQVSQHQEYEYEFNQVCVVVPNLPSRLVSLQSSCVSCPPGYAYEYENQCVVLVDLVSLLSSLLSNVVSPHLEYEHRNLPDDDFFDLSSLLSNLQSCLVPPLSRAYEGEHPQQESVSSCSNLVSNCVRPNNVRDDNSHYHYHDHNHSVRSCVSNVHD/DLLVLLLQQLQQAQAEDEPVPDDLVVLLVSLVVQCPPSGHHQAHEYAQVNLVSNCVSCVVVPNNNHFYEYEFPPDQQALDLVRRQVRLLSSQVSQHAEYEYEFNQVCVVVPDLPSRLVNLQSSCVSCPPGYAYEYENQCVVLVDLVSLLSSLLSNVVSPHQEYEFRNQPDDDFFDLSSLLSNLLSCLVPPLSRAYEGEHDQQASVSSVSNLVSNCVRPNNPSDDNSHYHYHDHNHSVRSCVVNPND/DDLLVLLLQQQQQAQAEDEPVPDDLVNLLVSLVVQCPPSGHHQAYEYAQVNLVSNCVSCVVVPNNRHFYEYEFPPDQQALDLVRRLVRLLSSQVSQHQEYEYEFNQVCVVVPDLPSRLVNLQSSCVSCPPGYAYEYENACVVLVDLVSLLSSLLSNVVSPHQEYEHRNQPDDDFFDLSSLLSNLLSCVVPPLRRAYEGEHDQQESVSSCSNLVSNCVRPNNVRDDSSHYHYHDHNHSVRSCVSNPD/DQLLVLLLQQQQFAQAEDEPVPDDLVNLLVSLVVQCPPSGHHQEHEYALVNLVSNCVSCVVVVNNNHFYEYEFPPDQQALDLVRRLVSLLSSQVSQHQEYEYEFNLVCVVVPDLPSRLVNLQSSCVSCPPGYAYEYENQCVVLVDLVSLLSSLLSNVVSPHQEYEHHNLPDDDFFDLVSLLSNLLSCVVPPLRRAYEGAHPQAASVSSCSSLVSNCVRVHNPSDHNSHYHYHDHNHSVRSCVSNPHD

Secondary structure (DSSP, 8-state):
--HHHHHHHHHTTEEEE---S---HHHHHHHHHHHEETTEE-SEEE--GGGHHHHHHHHHHTT-TTSEEEEEESTTT--S-HHHHHHHHHHHHHHT-SEEEEEP-HHHHHTT--HHHHHHHHHHHHHTTTT-EEEEE--HHHH-SHHHHHHHHHHHHHHT-SEEE---S-SS----HHHHHHHHHHHHHH-TTSEEE-BSS--SHHHHHHHHHHHHHHH-TTT-STTTB-EEESTHHHHHHHHHT--/-HHHHHHHHHHTEEEE---S---HHHHHHHHHHHEETTEE-SEEE--GGGHHHHHHHHHHTT-TTSEEEEEESTTT--S-HHHHHHHHHHHHHHT-SEEEEEP-HHHHHTT--HHHHHHHHHHHHHHTTT-EEEEE--HHHH-SHHHHHHHHHHHHHTT-SEEE---S-SS----HHHHHHHHHHHHHH-TTSEEE-BSS--SHHHHHHHHHHHHHHH-TTS-STTTB-EEESTHHHHHHHHTT--/--HHHHHHHHHHTEEEE---S---HHHHHHHHHHHEETTEE-SEEE--GGGHHHHHHHHHHTT-TTSEEEEEESTTT--S-HHHHHHHHHHHHHHT-SEEEEEP-HHHHHTT--HHHHHHHHHHHHHHTTT-EEEEE--HHHH-SHHHHHHHHHHHHHTT-SEEE---SSSS----HHHHHHHHHHHHHH-TTSEEE-BSS--SHHHHHHHHHHHHHHH-TTT-STTTB-EEESTHHHHHHHHTT-/--HHHHHHHHHHTEEEE---S---HHHHHHHHHHHEETTEE-SEEE--GGGHHHHHHHHHHTT-TTSEEEEEESTTT--S-HHHHHHHHHHHHHHT-SEEEEEP-HHHHHTT--HHHHHHHHHHHHHHTTT-EEEEE--HHHH-SHHHHHHHHHHHHHTT-SEEE---SSSSS---HHHHHHHHHHHHHH-TTSEEE-BSS--SHHHHHHHHHHHHHHH-TTT-STTTB-EEESTHHHHHHHHTT--